Protein AF-0000000078282843 (afdb_homodimer)

Sequence (812 aa):
MNHRVKRMYQTYRELFILGLLGIPIGLVIGGIDAVFGRVLLAITDFRDGHPMQLIPFLSLAGVLIAFCYLKFGGKSSKGMNLIFEVGHGEEEVIPLKLIPFIISGTWITHLFGGSAGREGVAVQIGATFSHWVGRRIPLENSSHIFLVTGMAAGFAGLFQTPIAAVFFAMEVLVAGALEYQALFPAVTAAFTASAASSFLGLEKFSFVLTTQLNLDIPNMGKLVLLGILFGIVGGAFAWTLKYMKGKLAVLWREPVLRIFFMGLILSALLLILYKGRYAGLGTNLIHASLYGEKIYRYDWILKFLLTILTLAAGFQGGEVTPLFSIGASLGVAAGPLFGLPVEFAAALGYASVFGSATNTFLAPVLIGTEVFGFAYLPYFFVVCTFSYLFNLNKSIYSLQKLMDRHMNHRVKRMYQTYRELFILGLLGIPIGLVIGGIDAVFGRVLLAITDFRDGHPMQLIPFLSLAGVLIAFCYLKFGGKSSKGMNLIFEVGHGEEEVIPLKLIPFIISGTWITHLFGGSAGREGVAVQIGATFSHWVGRRIPLENSSHIFLVTGMAAGFAGLFQTPIAAVFFAMEVLVAGALEYQALFPAVTAAFTASAASSFLGLEKFSFVLTTQLNLDIPNMGKLVLLGILFGIVGGAFAWTLKYMKGKLAVLWREPVLRIFFMGLILSALLLILYKGRYAGLGTNLIHASLYGEKIYRYDWILKFLLTILTLAAGFQGGEVTPLFSIGASLGVAAGPLFGLPVEFAAALGYASVFGSATNTFLAPVLIGTEVFGFAYLPYFFVVCTFSYLFNLNKSIYSLQKLMDRH

Organism: NCBI:txid1796616

Radius of gyration: 27.62 Å; Cα contacts (8 Å, |Δi|>4): 1786; chains: 2; bounding box: 58×88×66 Å

Structure (mmCIF, N/CA/C/O backbone):
data_AF-0000000078282843-model_v1
#
loop_
_entity.id
_entity.type
_entity.pdbx_description
1 polymer 'Voltage-gated chloride channel protein'
#
loop_
_atom_site.group_PDB
_atom_site.id
_atom_site.type_symbol
_atom_site.label_atom_id
_atom_site.label_alt_id
_atom_site.label_comp_id
_atom_site.label_asym_id
_atom_site.label_entity_id
_atom_site.label_seq_id
_atom_site.pdbx_PDB_ins_code
_atom_site.Cartn_x
_atom_site.Cartn_y
_atom_site.Cartn_z
_atom_site.occupancy
_atom_site.B_iso_or_equiv
_atom_site.auth_seq_id
_atom_site.auth_comp_id
_atom_site.auth_asym_id
_atom_site.auth_atom_id
_atom_site.pdbx_PDB_model_num
ATOM 1 N N . MET A 1 1 ? 6.75 6.957 35.531 1 47.88 1 MET A N 1
ATOM 2 C CA . MET A 1 1 ? 7.656 7.371 34.469 1 47.88 1 MET A CA 1
ATOM 3 C C . MET A 1 1 ? 8.562 6.219 34.062 1 47.88 1 MET A C 1
ATOM 5 O O . MET A 1 1 ? 8.75 5.969 32.875 1 47.88 1 MET A O 1
ATOM 9 N N . ASN A 1 2 ? 8.891 5.254 35.125 1 66.31 2 ASN A N 1
ATOM 10 C CA . ASN A 1 2 ? 9.844 4.152 35 1 66.31 2 ASN A CA 1
ATOM 11 C C . ASN A 1 2 ? 9.211 2.957 34.281 1 66.31 2 ASN A C 1
ATOM 13 O O . ASN A 1 2 ? 9.859 2.314 33.438 1 66.31 2 ASN A O 1
ATOM 17 N N . HIS A 1 3 ? 7.828 2.988 34.531 1 75.88 3 HIS A N 1
ATOM 18 C CA . HIS A 1 3 ? 7.168 1.82 33.969 1 75.88 3 HIS A CA 1
ATOM 19 C C . HIS A 1 3 ? 6.871 2.021 32.5 1 75.88 3 HIS A C 1
ATOM 21 O O . HIS A 1 3 ? 6.984 1.082 31.688 1 75.88 3 HIS A O 1
ATOM 27 N N . ARG A 1 4 ? 6.633 3.232 32.062 1 72.81 4 ARG A N 1
ATOM 28 C CA . ARG A 1 4 ? 6.375 3.543 30.672 1 72.81 4 ARG A CA 1
ATOM 29 C C . ARG A 1 4 ? 7.648 3.418 29.844 1 72.81 4 ARG A C 1
ATOM 31 O O . ARG A 1 4 ? 7.621 2.879 28.734 1 72.81 4 ARG A O 1
ATOM 38 N N . VAL A 1 5 ? 8.68 3.945 30.438 1 76 5 VAL A N 1
ATOM 39 C CA . VAL A 1 5 ? 9.969 3.865 29.766 1 76 5 VAL A CA 1
ATOM 40 C C . VAL A 1 5 ? 10.391 2.404 29.625 1 76 5 VAL A C 1
ATOM 42 O O . VAL A 1 5 ? 10.922 1.997 28.594 1 76 5 VAL A O 1
ATOM 45 N N . LYS A 1 6 ? 10.156 1.639 30.734 1 77.31 6 LYS A N 1
ATOM 46 C CA . LYS A 1 6 ? 10.492 0.217 30.719 1 77.31 6 LYS A CA 1
ATOM 47 C C . LYS A 1 6 ? 9.656 -0.533 29.688 1 77.31 6 LYS A C 1
ATOM 49 O O . LYS A 1 6 ? 10.172 -1.391 28.953 1 77.31 6 LYS A O 1
ATOM 54 N N . ARG A 1 7 ? 8.398 -0.169 29.516 1 79.5 7 ARG A N 1
ATOM 55 C CA . ARG A 1 7 ? 7.508 -0.794 28.531 1 79.5 7 ARG A CA 1
ATOM 56 C C . ARG A 1 7 ? 7.914 -0.436 27.109 1 79.5 7 ARG A C 1
ATOM 58 O O . ARG A 1 7 ? 7.852 -1.277 26.219 1 79.5 7 ARG A O 1
ATOM 65 N N . MET A 1 8 ? 8.312 0.792 26.953 1 81.31 8 MET A N 1
ATOM 66 C CA . MET A 1 8 ? 8.789 1.258 25.656 1 81.31 8 MET A CA 1
ATOM 67 C C . MET A 1 8 ? 10.062 0.533 25.25 1 81.31 8 MET A C 1
ATOM 69 O O . MET A 1 8 ? 10.211 0.125 24.094 1 81.31 8 MET A O 1
ATOM 73 N N . TYR A 1 9 ? 10.938 0.35 26.172 1 82 9 TYR A N 1
ATOM 74 C CA . TYR A 1 9 ? 12.188 -0.352 25.922 1 82 9 TYR A CA 1
ATOM 75 C C . TYR A 1 9 ? 11.938 -1.806 25.531 1 82 9 TYR A C 1
ATOM 77 O O . TYR A 1 9 ? 12.555 -2.334 24.609 1 82 9 TYR A O 1
ATOM 85 N N . GLN A 1 10 ? 11.047 -2.406 26.234 1 81.56 10 GLN A N 1
ATOM 86 C CA . GLN A 1 10 ? 10.719 -3.801 25.953 1 81.56 10 GLN A CA 1
ATOM 87 C C . GLN A 1 10 ? 10.078 -3.947 24.578 1 81.56 10 GLN A C 1
ATOM 89 O O . GLN A 1 10 ? 10.383 -4.887 23.828 1 81.56 10 GLN A O 1
ATOM 94 N N . THR A 1 11 ? 9.219 -3.035 24.25 1 80.25 11 THR A N 1
ATOM 95 C CA . THR A 1 11 ? 8.539 -3.068 22.969 1 80.25 11 THR A CA 1
ATOM 96 C C . THR A 1 11 ? 9.531 -2.914 21.828 1 80.25 11 THR A C 1
ATOM 98 O O . THR A 1 11 ? 9.484 -3.66 20.844 1 80.25 11 THR A O 1
ATOM 101 N N . TYR A 1 12 ? 10.453 -2.031 21.953 1 85.38 12 TYR A N 1
ATOM 102 C CA . TYR A 1 12 ? 11.414 -1.773 20.891 1 85.38 12 TYR A CA 1
ATOM 103 C C . TYR A 1 12 ? 12.484 -2.854 20.844 1 85.38 12 TYR A C 1
ATOM 105 O O . TYR A 1 12 ? 12.992 -3.186 19.766 1 85.38 12 TYR A O 1
ATOM 113 N N . ARG A 1 13 ? 12.797 -3.428 21.953 1 85.81 13 ARG A N 1
ATOM 114 C CA . ARG A 1 13 ? 13.695 -4.574 21.969 1 85.81 13 ARG A CA 1
ATOM 115 C C . ARG A 1 13 ? 13.102 -5.75 21.203 1 85.81 13 ARG A C 1
ATOM 117 O O . ARG A 1 13 ? 13.773 -6.375 20.391 1 85.81 13 ARG A O 1
ATOM 124 N N . GLU A 1 14 ? 11.875 -6.008 21.484 1 86.19 14 GLU A N 1
ATOM 125 C CA . GLU A 1 14 ? 11.18 -7.082 20.781 1 86.19 14 GLU A CA 1
ATOM 126 C C . GLU A 1 14 ? 11.094 -6.797 19.281 1 86.19 14 GLU A C 1
ATOM 128 O O . GLU A 1 14 ? 11.266 -7.703 18.469 1 86.19 14 GLU A O 1
ATOM 133 N N . LEU A 1 15 ? 10.844 -5.574 18.984 1 84.12 15 LEU A N 1
ATOM 134 C CA . LEU A 1 15 ? 10.766 -5.168 17.594 1 84.12 15 LEU A CA 1
ATOM 135 C C . LEU A 1 15 ? 12.102 -5.375 16.891 1 84.12 15 LEU A C 1
ATOM 137 O O . LEU A 1 15 ? 12.148 -5.891 15.773 1 84.12 15 LEU A O 1
ATOM 141 N N . PHE A 1 16 ? 13.156 -5.055 17.578 1 88.31 16 PHE A N 1
ATOM 142 C CA . PHE A 1 16 ? 14.492 -5.176 17.016 1 88.31 16 PHE A CA 1
ATOM 143 C C . PHE A 1 16 ? 14.867 -6.641 16.812 1 88.31 16 PHE A C 1
ATOM 145 O O . PHE A 1 16 ? 15.445 -7.008 15.789 1 88.31 16 PHE A O 1
ATOM 152 N N . ILE A 1 17 ? 14.492 -7.43 17.703 1 89.69 17 ILE A N 1
ATOM 153 C CA . ILE A 1 17 ? 14.789 -8.852 17.609 1 89.69 17 ILE A CA 1
ATOM 154 C C . ILE A 1 17 ? 14.023 -9.469 16.438 1 89.69 17 ILE A C 1
ATOM 156 O O . ILE A 1 17 ? 14.594 -10.227 15.648 1 89.69 17 ILE A O 1
ATOM 160 N N . LEU A 1 18 ? 12.805 -9.07 16.328 1 89.5 18 LEU A N 1
ATOM 161 C CA . LEU A 1 18 ? 11.977 -9.586 15.242 1 89.5 18 LEU A CA 1
ATOM 162 C C . LEU A 1 18 ? 12.547 -9.188 13.883 1 89.5 18 LEU A C 1
ATOM 164 O O . LEU A 1 18 ? 12.664 -10.023 12.984 1 89.5 18 LEU A O 1
ATOM 168 N N . GLY A 1 19 ? 12.906 -7.965 13.797 1 92.44 19 GLY A N 1
ATOM 169 C CA . GLY A 1 19 ? 13.469 -7.477 12.547 1 92.44 19 GLY A CA 1
ATOM 170 C C . GLY A 1 19 ? 14.789 -8.125 12.188 1 92.44 19 GLY A C 1
ATOM 171 O O . GLY A 1 19 ? 15.016 -8.484 11.031 1 92.44 19 GLY A O 1
ATOM 172 N N . LEU A 1 20 ? 15.641 -8.344 13.102 1 94.56 20 LEU A N 1
ATOM 173 C CA . LEU A 1 20 ? 16.953 -8.914 12.875 1 94.56 20 LEU A CA 1
ATOM 174 C C . LEU A 1 20 ? 16.859 -10.391 12.523 1 94.56 20 LEU A C 1
ATOM 176 O O . LEU A 1 20 ? 17.641 -10.898 11.719 1 94.56 20 LEU A O 1
ATOM 180 N N . LEU A 1 21 ? 15.914 -11.023 13.094 1 96.12 21 LEU A N 1
ATOM 181 C CA . LEU A 1 21 ? 15.734 -12.453 12.828 1 96.12 21 LEU A CA 1
ATOM 182 C C . LEU A 1 21 ? 15.242 -12.68 11.406 1 96.12 21 LEU A C 1
ATOM 184 O O . LEU A 1 21 ? 15.422 -13.766 10.852 1 96.12 21 LEU A O 1
ATOM 188 N N . GLY A 1 22 ? 14.602 -11.633 10.844 1 97.69 22 GLY A N 1
ATOM 189 C CA . GLY A 1 22 ? 14.164 -11.734 9.461 1 97.69 22 GLY A CA 1
ATOM 190 C C . GLY A 1 22 ? 15.312 -11.945 8.492 1 97.69 22 GLY A C 1
ATOM 191 O O . GLY A 1 22 ? 15.133 -12.578 7.445 1 97.69 22 GLY A O 1
ATOM 192 N N . ILE A 1 23 ? 16.453 -11.523 8.859 1 97.69 23 ILE A N 1
ATOM 193 C CA . ILE A 1 23 ? 17.609 -11.531 7.957 1 97.69 23 ILE A CA 1
ATOM 194 C C . ILE A 1 23 ? 18.094 -12.969 7.758 1 97.69 23 ILE A C 1
ATOM 196 O O . ILE A 1 23 ? 18.141 -13.461 6.629 1 97.69 23 ILE A O 1
ATOM 200 N N . PRO A 1 24 ? 18.422 -13.734 8.781 1 98.25 24 PRO A N 1
ATOM 201 C CA . PRO A 1 24 ? 18.844 -15.125 8.562 1 98.25 24 PRO A CA 1
ATOM 202 C C . PRO A 1 24 ? 17.734 -15.984 7.961 1 98.25 24 PRO A C 1
ATOM 204 O O . PRO A 1 24 ? 18.016 -16.891 7.168 1 98.25 24 PRO A O 1
ATOM 207 N N . ILE A 1 25 ? 16.531 -15.727 8.359 1 98.31 25 ILE A N 1
ATOM 208 C CA . ILE A 1 25 ? 15.398 -16.453 7.797 1 98.31 25 ILE A CA 1
ATOM 209 C C . ILE A 1 25 ? 15.32 -16.203 6.289 1 98.31 25 ILE A C 1
ATOM 211 O O . ILE A 1 25 ? 15.156 -17.141 5.508 1 98.31 25 ILE A O 1
ATOM 215 N N . GLY A 1 26 ? 15.461 -14.914 5.914 1 98.75 26 GLY A N 1
ATOM 216 C CA . GLY A 1 26 ? 15.477 -14.57 4.5 1 98.75 26 GLY A CA 1
ATOM 217 C C . GLY A 1 26 ? 16.609 -15.219 3.74 1 98.75 26 GLY A C 1
ATOM 218 O O . GLY A 1 26 ? 16.438 -15.641 2.594 1 98.75 26 GLY A O 1
ATOM 219 N N . LEU A 1 27 ? 17.75 -15.328 4.359 1 98.69 27 LEU A N 1
ATOM 220 C CA . LEU A 1 27 ? 18.906 -15.945 3.732 1 98.69 27 LEU A CA 1
ATOM 221 C C . LEU A 1 27 ? 18.641 -17.406 3.424 1 98.69 27 LEU A C 1
ATOM 223 O O . LEU A 1 27 ? 18.938 -17.891 2.322 1 98.69 27 LEU A O 1
ATOM 227 N N . VAL A 1 28 ? 18.094 -18.125 4.34 1 98.81 28 VAL A N 1
ATOM 228 C CA . VAL A 1 28 ? 17.859 -19.562 4.184 1 98.81 28 VAL A CA 1
ATOM 229 C C . VAL A 1 28 ? 16.766 -19.781 3.139 1 98.81 28 VAL A C 1
ATOM 231 O O . VAL A 1 28 ? 16.938 -20.578 2.213 1 98.81 28 VAL A O 1
ATOM 234 N N . ILE A 1 29 ? 15.703 -19.047 3.289 1 98.88 29 ILE A N 1
ATOM 235 C CA . ILE A 1 29 ? 14.57 -19.219 2.383 1 98.88 29 ILE A CA 1
ATOM 236 C C . ILE A 1 29 ? 14.969 -18.797 0.97 1 98.88 29 ILE A C 1
ATOM 238 O O . ILE A 1 29 ? 14.617 -19.469 -0.004 1 98.88 29 ILE A O 1
ATOM 242 N N . GLY A 1 30 ? 15.711 -17.688 0.883 1 98.81 30 GLY A N 1
ATOM 243 C CA . GLY A 1 30 ? 16.219 -17.281 -0.414 1 98.81 30 GLY A CA 1
ATOM 244 C C . GLY A 1 30 ? 17.109 -18.328 -1.06 1 98.81 30 GLY A C 1
ATOM 245 O O . GLY A 1 30 ? 17.062 -18.531 -2.275 1 98.81 30 GLY A O 1
ATOM 246 N N . GLY A 1 31 ? 17.891 -18.969 -0.278 1 98.81 31 GLY A N 1
ATOM 247 C CA . GLY A 1 31 ? 18.719 -20.047 -0.779 1 98.81 31 GLY A CA 1
ATOM 248 C C . GLY A 1 31 ? 17.922 -21.219 -1.292 1 98.81 31 GLY A C 1
ATOM 249 O O . GLY A 1 31 ? 18.188 -21.734 -2.379 1 98.81 31 GLY A O 1
ATOM 250 N N . ILE A 1 32 ? 16.938 -21.672 -0.55 1 98.81 32 ILE A N 1
ATOM 251 C CA . ILE A 1 32 ? 16.094 -22.781 -0.957 1 98.81 32 ILE A CA 1
ATOM 252 C C . ILE A 1 32 ? 15.336 -22.422 -2.232 1 98.81 32 ILE A C 1
ATOM 254 O O . ILE A 1 32 ? 15.227 -23.234 -3.152 1 98.81 32 ILE A O 1
ATOM 258 N N . ASP A 1 33 ? 14.883 -21.203 -2.244 1 98.69 33 ASP A N 1
ATOM 259 C CA . ASP A 1 33 ? 14.148 -20.734 -3.412 1 98.69 33 ASP A CA 1
ATOM 260 C C . ASP A 1 33 ? 15.039 -20.719 -4.652 1 98.69 33 ASP A C 1
ATOM 262 O O . ASP A 1 33 ? 14.57 -21 -5.762 1 98.69 33 ASP A O 1
ATOM 266 N N . ALA A 1 34 ? 16.25 -20.312 -4.469 1 98.62 34 ALA A N 1
ATOM 267 C CA . ALA A 1 34 ? 17.188 -20.297 -5.594 1 98.62 34 ALA A CA 1
ATOM 268 C C . ALA A 1 34 ? 17.344 -21.688 -6.188 1 98.62 34 ALA A C 1
ATOM 270 O O . ALA A 1 34 ? 17.312 -21.859 -7.406 1 98.62 34 ALA A O 1
ATOM 271 N N . VAL A 1 35 ? 17.531 -22.672 -5.375 1 98.62 35 VAL A N 1
ATOM 272 C CA . VAL A 1 35 ? 17.688 -24.062 -5.832 1 98.62 35 VAL A CA 1
ATOM 273 C C . VAL A 1 35 ? 16.391 -24.531 -6.488 1 98.62 35 VAL A C 1
ATOM 275 O O . VAL A 1 35 ? 16.406 -25.078 -7.59 1 98.62 35 VAL A O 1
ATOM 278 N N . PHE A 1 36 ? 15.32 -24.297 -5.848 1 98.62 36 PHE A N 1
ATOM 279 C CA . PHE A 1 36 ? 14.016 -24.703 -6.355 1 98.62 36 PHE A CA 1
ATOM 280 C C . PHE A 1 36 ? 13.758 -24.094 -7.73 1 98.62 36 PHE A C 1
ATOM 282 O O . PHE A 1 36 ? 13.391 -24.797 -8.672 1 98.62 36 PHE A O 1
ATOM 289 N N . GLY A 1 37 ? 13.961 -22.828 -7.766 1 98.12 37 GLY A N 1
ATOM 290 C CA . GLY A 1 37 ? 13.664 -22.094 -8.992 1 98.12 37 GLY A CA 1
ATOM 291 C C . GLY A 1 37 ? 14.578 -22.469 -10.141 1 98.12 37 GLY A C 1
ATOM 292 O O . GLY A 1 37 ? 14.117 -22.672 -11.266 1 98.12 37 GLY A O 1
ATOM 293 N N . ARG A 1 38 ? 15.82 -22.578 -9.906 1 98 38 ARG A N 1
ATOM 294 C CA . ARG A 1 38 ? 16.781 -22.891 -10.961 1 98 38 ARG A CA 1
ATOM 295 C C . ARG A 1 38 ? 16.547 -24.312 -11.492 1 98 38 ARG A C 1
ATOM 297 O O . ARG A 1 38 ? 16.625 -24.531 -12.703 1 98 38 ARG A O 1
ATOM 304 N N . VAL A 1 39 ? 16.297 -25.219 -10.609 1 98.44 39 VAL A N 1
ATOM 305 C CA . VAL A 1 39 ? 16.031 -26.578 -11.039 1 98.44 39 VAL A CA 1
ATOM 306 C C . VAL A 1 39 ? 14.727 -26.625 -11.836 1 98.44 39 VAL A C 1
ATOM 308 O O . VAL A 1 39 ? 14.625 -27.328 -12.844 1 98.44 39 VAL A O 1
ATOM 311 N N . LEU A 1 40 ? 13.766 -25.891 -11.383 1 98 40 LEU A N 1
ATOM 312 C CA . LEU A 1 40 ? 12.484 -25.844 -12.086 1 98 40 LEU A CA 1
ATOM 313 C C . LEU A 1 40 ? 12.664 -25.312 -13.508 1 98 40 LEU A C 1
ATOM 315 O O . LEU A 1 40 ? 12.055 -25.828 -14.445 1 98 40 LEU A O 1
ATOM 319 N N . LEU A 1 41 ? 13.453 -24.297 -13.656 1 95.94 41 LEU A N 1
ATOM 320 C CA . LEU A 1 41 ? 13.719 -23.734 -14.977 1 95.94 41 LEU A CA 1
ATOM 321 C C . LEU A 1 41 ? 14.453 -24.75 -15.852 1 95.94 41 LEU A C 1
ATOM 323 O O . LEU A 1 41 ? 14.156 -24.875 -17.047 1 95.94 41 LEU A O 1
ATOM 327 N N . ALA A 1 42 ? 15.383 -25.469 -15.281 1 97.06 42 ALA A N 1
ATOM 328 C CA . ALA A 1 42 ? 16.125 -26.484 -16.016 1 97.06 42 ALA A CA 1
ATOM 329 C C . ALA A 1 42 ? 15.195 -27.609 -16.484 1 97.06 42 ALA A C 1
ATOM 331 O O . ALA A 1 42 ? 15.32 -28.094 -17.609 1 97.06 42 ALA A O 1
ATOM 332 N N . ILE A 1 43 ? 14.336 -27.984 -15.609 1 97.5 43 ILE A N 1
ATOM 333 C CA . ILE A 1 43 ? 13.359 -29.016 -15.906 1 97.5 43 ILE A CA 1
ATOM 334 C C . ILE A 1 43 ? 12.438 -28.562 -17.031 1 97.5 43 ILE A C 1
ATOM 336 O O . ILE A 1 43 ? 12.094 -29.344 -17.922 1 97.5 43 ILE A O 1
ATOM 340 N N . THR A 1 44 ? 12.008 -27.359 -16.922 1 95.94 44 THR A N 1
ATOM 341 C CA . THR A 1 44 ? 11.117 -26.781 -17.938 1 95.94 44 THR A CA 1
ATOM 342 C C . THR A 1 44 ? 11.797 -26.75 -19.297 1 95.94 44 THR A C 1
ATOM 344 O O . THR A 1 44 ? 11.195 -27.125 -20.312 1 95.94 44 THR A O 1
ATOM 347 N N . ASP A 1 45 ? 13.047 -26.359 -19.344 1 96.19 45 ASP A N 1
ATOM 348 C CA . ASP A 1 45 ? 13.812 -26.297 -20.578 1 96.19 45 ASP A CA 1
ATOM 349 C C . ASP A 1 45 ? 13.977 -27.703 -21.172 1 96.19 45 ASP A C 1
ATOM 351 O O . ASP A 1 45 ? 13.852 -27.891 -22.391 1 96.19 45 ASP A O 1
ATOM 355 N N . PHE A 1 46 ? 14.258 -28.609 -20.344 1 97.94 46 PHE A N 1
ATOM 356 C CA . PHE A 1 46 ? 14.445 -29.984 -20.781 1 97.94 46 PHE A CA 1
ATOM 357 C C . PHE A 1 46 ? 13.156 -30.547 -21.375 1 97.94 46 PHE A C 1
ATOM 359 O O . PHE A 1 46 ? 13.172 -31.156 -22.453 1 97.94 46 PHE A O 1
ATOM 366 N N . ARG A 1 47 ? 12.055 -30.375 -20.719 1 97.94 47 ARG A N 1
ATOM 367 C CA . ARG A 1 47 ? 10.766 -30.844 -21.188 1 97.94 47 ARG A CA 1
ATOM 368 C C . ARG A 1 47 ? 10.391 -30.172 -22.516 1 97.94 47 ARG A C 1
ATOM 370 O O . ARG A 1 47 ? 9.875 -30.828 -23.422 1 97.94 47 ARG A O 1
ATOM 377 N N . ASP A 1 48 ? 10.641 -28.875 -22.594 1 96.25 48 ASP A N 1
ATOM 378 C CA . ASP A 1 48 ? 10.312 -28.125 -23.812 1 96.25 48 ASP A CA 1
ATOM 379 C C . ASP A 1 48 ? 11.062 -28.688 -25.016 1 96.25 48 ASP A C 1
ATOM 381 O O . ASP A 1 48 ? 10.562 -28.641 -26.141 1 96.25 48 ASP A O 1
ATOM 385 N N . GLY A 1 49 ? 12.211 -29.234 -24.828 1 96.25 49 GLY A N 1
ATOM 386 C CA . GLY A 1 49 ? 12.992 -29.859 -25.891 1 96.25 49 GLY A CA 1
ATOM 387 C C . GLY A 1 49 ? 12.539 -31.266 -26.219 1 96.25 49 GLY A C 1
ATOM 388 O O . GLY A 1 49 ? 12.883 -31.797 -27.266 1 96.25 49 GLY A O 1
ATOM 389 N N . HIS A 1 50 ? 11.734 -31.859 -25.219 1 97.62 50 HIS A N 1
ATOM 390 C CA . HIS A 1 50 ? 11.32 -33.25 -25.391 1 97.62 50 HIS A CA 1
ATOM 391 C C . HIS A 1 50 ? 9.859 -33.438 -24.984 1 97.62 50 HIS A C 1
ATOM 393 O O . HIS A 1 50 ? 9.547 -34.344 -24.188 1 97.62 50 HIS A O 1
ATOM 399 N N . PRO A 1 51 ? 8.992 -32.688 -25.547 1 97.06 51 PRO A N 1
ATOM 400 C CA . PRO A 1 51 ? 7.598 -32.781 -25.109 1 97.06 51 PRO A CA 1
ATOM 401 C C . PRO A 1 51 ? 6.957 -34.125 -25.391 1 97.06 51 PRO A C 1
ATOM 403 O O . PRO A 1 51 ? 6.223 -34.656 -24.562 1 97.06 51 PRO A O 1
ATOM 406 N N . MET A 1 52 ? 7.27 -34.812 -26.547 1 97.12 52 MET A N 1
ATOM 407 C CA . MET A 1 52 ? 6.656 -36.062 -26.953 1 97.12 52 MET A CA 1
ATOM 408 C C . MET A 1 52 ? 7.176 -37.219 -26.094 1 97.12 52 MET A C 1
ATOM 410 O O . MET A 1 52 ? 6.512 -38.25 -25.969 1 97.12 52 MET A O 1
ATOM 414 N N . GLN A 1 53 ? 8.336 -37 -25.516 1 97.81 53 GLN A N 1
ATOM 415 C CA . GLN A 1 53 ? 8.969 -38.062 -24.734 1 97.81 53 GLN A CA 1
ATOM 416 C C . GLN A 1 53 ? 8.547 -38 -23.266 1 97.81 53 GLN A C 1
ATOM 418 O O . GLN A 1 53 ? 8.57 -39 -22.562 1 97.81 53 GLN A O 1
ATOM 423 N N . LEU A 1 54 ? 8.164 -36.844 -22.812 1 98.62 54 LEU A N 1
ATOM 424 C CA . LEU A 1 54 ? 7.961 -36.688 -21.391 1 98.62 54 LEU A CA 1
ATOM 425 C C . LEU A 1 54 ? 6.484 -36.5 -21.062 1 98.62 54 LEU A C 1
ATOM 427 O O . LEU A 1 54 ? 5.965 -37.156 -20.141 1 98.62 54 LEU A O 1
ATOM 431 N N . ILE A 1 55 ? 5.719 -35.75 -21.812 1 98.69 55 ILE A N 1
ATOM 432 C CA . ILE A 1 55 ? 4.355 -35.312 -21.5 1 98.69 55 ILE A CA 1
ATOM 433 C C . ILE A 1 55 ? 3.438 -36.531 -21.453 1 98.69 55 ILE A C 1
ATOM 435 O O . ILE A 1 55 ? 2.525 -36.594 -20.625 1 98.69 55 ILE A O 1
ATOM 439 N N . PRO A 1 56 ? 3.67 -37.594 -22.312 1 98.31 56 PRO A N 1
ATOM 440 C CA . PRO A 1 56 ? 2.793 -38.781 -22.266 1 98.31 56 PRO A CA 1
ATOM 441 C C . PRO A 1 56 ? 2.85 -39.5 -20.922 1 98.31 56 PRO A C 1
ATOM 443 O O . PRO A 1 56 ? 1.952 -40.281 -20.594 1 98.31 56 PRO A O 1
ATOM 446 N N . PHE A 1 57 ? 3.871 -39.188 -20.094 1 98.62 57 PHE A N 1
ATOM 447 C CA . PHE A 1 57 ? 4.062 -39.906 -18.844 1 98.62 57 PHE A CA 1
ATOM 448 C C . PHE A 1 57 ? 3.531 -39.125 -17.672 1 98.62 57 PHE A C 1
ATOM 450 O O . PHE A 1 57 ? 3.809 -39.438 -16.516 1 98.62 57 PHE A O 1
ATOM 457 N N . LEU A 1 58 ? 2.76 -38.094 -17.969 1 98.75 58 LEU A N 1
ATOM 458 C CA . LEU A 1 58 ? 2.193 -37.25 -16.906 1 98.75 58 LEU A CA 1
ATOM 459 C C . LEU A 1 58 ? 1.302 -38.062 -15.984 1 98.75 58 LEU A C 1
ATOM 461 O O . LEU A 1 58 ? 1.291 -37.844 -14.773 1 98.75 58 LEU A O 1
ATOM 465 N N . SER A 1 59 ? 0.566 -39 -16.547 1 98.5 59 SER A N 1
ATOM 466 C CA . SER A 1 59 ? -0.323 -39.844 -15.766 1 98.5 59 SER A CA 1
ATOM 467 C C . SER A 1 59 ? 0.456 -40.656 -14.742 1 98.5 59 SER A C 1
ATOM 469 O O . SER A 1 59 ? 0.08 -40.719 -13.562 1 98.5 59 SER A O 1
ATOM 471 N N . LEU A 1 60 ? 1.537 -41.219 -15.141 1 98.5 60 LEU A N 1
ATOM 472 C CA . LEU A 1 60 ? 2.355 -42.031 -14.25 1 98.5 60 LEU A CA 1
ATOM 473 C C . LEU A 1 60 ? 3.029 -41.188 -13.195 1 98.5 60 LEU A C 1
ATOM 475 O O . LEU A 1 60 ? 3.152 -41.594 -12.031 1 98.5 60 LEU A O 1
ATOM 479 N N . ALA A 1 61 ? 3.51 -40.062 -13.609 1 98.5 61 ALA A N 1
ATOM 480 C CA . ALA A 1 61 ? 4.082 -39.094 -12.672 1 98.5 61 ALA A CA 1
ATOM 481 C C . ALA A 1 61 ? 3.066 -38.719 -11.594 1 98.5 61 ALA A C 1
ATOM 483 O O . ALA A 1 61 ? 3.416 -38.594 -10.422 1 98.5 61 ALA A O 1
ATOM 484 N N . GLY A 1 62 ? 1.835 -38.469 -12.023 1 98.5 62 GLY A N 1
ATOM 485 C CA . GLY A 1 62 ? 0.772 -38.156 -11.086 1 98.5 62 GLY A CA 1
ATOM 486 C C . GLY A 1 62 ? 0.527 -39.25 -10.062 1 98.5 62 GLY A C 1
ATOM 487 O O . GLY A 1 62 ? 0.347 -38.938 -8.875 1 98.5 62 GLY A O 1
ATOM 488 N N . VAL A 1 63 ? 0.543 -40.406 -10.539 1 98.31 63 VAL A N 1
ATOM 489 C CA . VAL A 1 63 ? 0.331 -41.531 -9.648 1 98.31 63 VAL A CA 1
ATOM 490 C C . VAL A 1 63 ? 1.446 -41.594 -8.602 1 98.31 63 VAL A C 1
ATOM 492 O O . VAL A 1 63 ? 1.19 -41.844 -7.422 1 98.31 63 VAL A O 1
ATOM 495 N N . LEU A 1 64 ? 2.621 -41.375 -9.031 1 98.31 64 LEU A N 1
ATOM 496 C CA . LEU A 1 64 ? 3.758 -41.375 -8.117 1 98.31 64 LEU A CA 1
ATOM 497 C C . LEU A 1 64 ? 3.582 -40.281 -7.055 1 98.31 64 LEU A C 1
ATOM 499 O O . LEU A 1 64 ? 3.799 -40.531 -5.867 1 98.31 64 LEU A O 1
ATOM 503 N N . ILE A 1 65 ? 3.223 -39.094 -7.473 1 98.12 65 ILE A N 1
ATOM 504 C CA . ILE A 1 65 ? 3.012 -37.969 -6.562 1 98.12 65 ILE A CA 1
ATOM 505 C C . ILE A 1 65 ? 1.92 -38.312 -5.555 1 98.12 65 ILE A C 1
ATOM 507 O O . ILE A 1 65 ? 2.117 -38.188 -4.344 1 98.12 65 ILE A O 1
ATOM 511 N N . ALA A 1 66 ? 0.79 -38.781 -6.078 1 97.31 66 ALA A N 1
ATOM 512 C CA . ALA A 1 66 ? -0.354 -39.094 -5.23 1 97.31 66 ALA A CA 1
ATOM 513 C C . ALA A 1 66 ? -0.006 -40.188 -4.23 1 97.31 66 ALA A C 1
ATOM 515 O O . ALA A 1 66 ? -0.395 -40.125 -3.061 1 97.31 66 ALA A O 1
ATOM 516 N N . PHE A 1 67 ? 0.687 -41.156 -4.684 1 96.12 67 PHE A N 1
ATOM 517 C CA . PHE A 1 67 ? 1.068 -42.25 -3.826 1 96.12 67 PHE A CA 1
ATOM 518 C C . PHE A 1 67 ? 1.983 -41.781 -2.701 1 96.12 67 PHE A C 1
ATOM 520 O O . PHE A 1 67 ? 1.794 -42.156 -1.543 1 96.12 67 PHE A O 1
ATOM 527 N N . CYS A 1 68 ? 2.967 -41.031 -3 1 97.12 68 CYS A N 1
ATOM 528 C CA . CYS A 1 68 ? 3.914 -40.531 -2.008 1 97.12 68 CYS A CA 1
ATOM 529 C C . CYS A 1 68 ? 3.207 -39.688 -0.95 1 97.12 68 CYS A C 1
ATOM 531 O O . CYS A 1 68 ? 3.49 -39.812 0.242 1 97.12 68 CYS A O 1
ATOM 533 N N . TYR A 1 69 ? 2.314 -38.812 -1.37 1 96.25 69 TYR A N 1
ATOM 534 C CA . TYR A 1 69 ? 1.588 -37.969 -0.421 1 96.25 69 TYR A CA 1
ATOM 535 C C . TYR A 1 69 ? 0.669 -38.812 0.455 1 96.25 69 TYR A C 1
ATOM 537 O O . TYR A 1 69 ? 0.527 -38.562 1.651 1 96.25 69 TYR A O 1
ATOM 545 N N . LEU A 1 70 ? 0.049 -39.844 -0.129 1 95.12 70 LEU A N 1
ATOM 546 C CA . LEU A 1 70 ? -0.86 -40.688 0.619 1 95.12 70 LEU A CA 1
ATOM 547 C C . LEU A 1 70 ? -0.101 -41.5 1.661 1 95.12 70 LEU A C 1
ATOM 549 O O . LEU A 1 70 ? -0.573 -41.688 2.787 1 95.12 70 LEU A O 1
ATOM 553 N N . LYS A 1 71 ? 1.014 -41.938 1.287 1 96.12 71 LYS A N 1
ATOM 554 C CA . LYS A 1 71 ? 1.75 -42.844 2.148 1 96.12 71 LYS A CA 1
ATOM 555 C C . LYS A 1 71 ? 2.592 -42.094 3.17 1 96.12 71 LYS A C 1
ATOM 557 O O . LYS A 1 71 ? 2.699 -42.5 4.324 1 96.12 71 LYS A O 1
ATOM 562 N N . PHE A 1 72 ? 3.158 -40.938 2.768 1 96.94 72 PHE A N 1
ATOM 563 C CA . PHE A 1 72 ? 4.188 -40.344 3.613 1 96.94 72 PHE A CA 1
ATOM 564 C C . PHE A 1 72 ? 3.848 -38.875 3.934 1 96.94 72 PHE A C 1
ATOM 566 O O . PHE A 1 72 ? 4.492 -38.281 4.785 1 96.94 72 PHE A O 1
ATOM 573 N N . GLY A 1 73 ? 2.891 -38.312 3.338 1 95.12 73 GLY A N 1
ATOM 574 C CA . GLY A 1 73 ? 2.674 -36.875 3.381 1 95.12 73 GLY A CA 1
ATOM 575 C C . GLY A 1 73 ? 2.082 -36.406 4.695 1 95.12 73 GLY A C 1
ATOM 576 O O . GLY A 1 73 ? 2.457 -35.344 5.207 1 95.12 73 GLY A O 1
ATOM 577 N N . GLY A 1 74 ? 1.085 -37.125 5.277 1 95.12 74 GLY A N 1
ATOM 578 C CA . GLY A 1 74 ? 0.38 -36.688 6.473 1 95.12 74 GLY A CA 1
ATOM 579 C C . GLY A 1 74 ? -0.279 -35.344 6.316 1 95.12 74 GLY A C 1
ATOM 580 O O . GLY A 1 74 ? -0.984 -35.094 5.336 1 95.12 74 GLY A O 1
ATOM 581 N N . LYS A 1 75 ? -0.012 -34.438 7.223 1 94.62 75 LYS A N 1
ATOM 582 C CA . LYS A 1 75 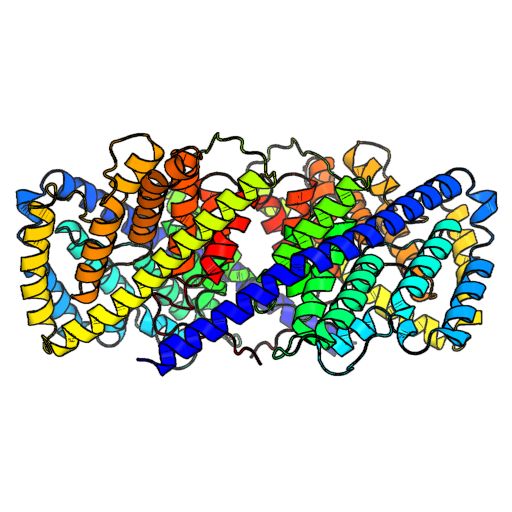? -0.62 -33.094 7.215 1 94.62 75 LYS A CA 1
ATOM 58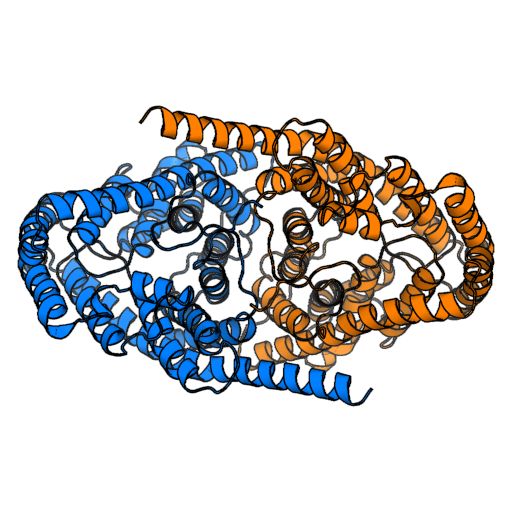3 C C . LYS A 1 75 ? -0.072 -32.25 6.07 1 94.62 75 LYS A C 1
ATOM 585 O O . LYS A 1 75 ? -0.699 -31.281 5.656 1 94.62 75 LYS A O 1
ATOM 590 N N . SER A 1 76 ? 1.046 -32.625 5.594 1 95.19 76 SER A N 1
ATOM 591 C CA . SER A 1 76 ? 1.679 -31.891 4.516 1 95.19 76 SER A CA 1
ATOM 592 C C . SER A 1 76 ? 0.833 -31.922 3.246 1 95.19 76 SER A C 1
ATOM 594 O O . SER A 1 76 ? 0.994 -31.078 2.361 1 95.19 76 SER A O 1
ATOM 596 N N . SER A 1 77 ? -0.053 -32.906 3.178 1 94.12 77 SER A N 1
ATOM 597 C CA . SER A 1 77 ? -0.905 -33.062 2.002 1 94.12 77 SER A CA 1
ATOM 598 C C . SER A 1 77 ? -1.883 -31.891 1.877 1 94.12 77 SER A C 1
ATOM 600 O O . SER A 1 77 ? -2.422 -31.641 0.797 1 94.12 77 SER A O 1
ATOM 602 N N . LYS A 1 78 ? -2.043 -31.109 2.967 1 94.25 78 LYS A N 1
ATOM 603 C CA . LYS A 1 78 ? -2.955 -29.969 2.955 1 94.25 78 LYS A CA 1
ATOM 604 C C . LYS A 1 78 ? -2.328 -28.766 2.246 1 94.25 78 LYS A C 1
ATOM 606 O O . LYS A 1 78 ? -3.037 -27.859 1.812 1 94.25 78 LYS A O 1
ATOM 611 N N . GLY A 1 79 ? -1.042 -28.75 2.211 1 95 79 GLY A N 1
ATOM 612 C CA . GLY A 1 79 ? -0.331 -27.703 1.49 1 95 79 GLY A CA 1
ATOM 613 C C . GLY A 1 79 ? -0.679 -26.312 1.969 1 95 79 GLY A C 1
ATOM 614 O O . GLY A 1 79 ? -0.622 -26.031 3.168 1 95 79 GLY A O 1
ATOM 615 N N . MET A 1 80 ? -1.149 -25.469 1.063 1 95.31 80 MET A N 1
ATOM 616 C CA . MET A 1 80 ? -1.457 -24.078 1.342 1 95.31 80 MET A CA 1
ATOM 617 C C . MET A 1 80 ? -2.58 -23.953 2.367 1 95.31 80 MET A C 1
ATOM 619 O O . MET A 1 80 ? -2.598 -23.016 3.17 1 95.31 80 MET A O 1
ATOM 623 N N . ASN A 1 81 ? -3.467 -24.875 2.361 1 96.25 81 ASN A N 1
ATOM 624 C CA . ASN A 1 81 ? -4.543 -24.859 3.346 1 96.25 81 ASN A CA 1
ATOM 625 C C . ASN A 1 81 ? -4.004 -24.984 4.77 1 96.25 81 ASN A C 1
ATOM 627 O O . ASN A 1 81 ? -4.52 -24.344 5.691 1 96.25 81 ASN A O 1
ATOM 631 N N . LEU A 1 82 ? -2.994 -25.797 4.926 1 97.25 82 LEU A N 1
ATOM 632 C CA . LEU A 1 82 ? -2.379 -25.922 6.242 1 97.25 82 LEU A CA 1
ATOM 633 C C . LEU A 1 82 ? -1.77 -24.609 6.699 1 97.25 82 LEU A C 1
ATOM 635 O O . LEU A 1 82 ? -1.862 -24.25 7.875 1 97.25 82 LEU A O 1
ATOM 639 N N . ILE A 1 83 ? -1.168 -23.906 5.789 1 97.38 83 ILE A N 1
ATOM 640 C CA . ILE A 1 83 ? -0.577 -22.609 6.082 1 97.38 83 ILE A CA 1
ATOM 641 C C . ILE A 1 83 ? -1.661 -21.641 6.555 1 97.38 83 ILE A C 1
ATOM 643 O O . ILE A 1 83 ? -1.473 -20.922 7.539 1 97.38 83 ILE A O 1
ATOM 647 N N . PHE A 1 84 ? -2.787 -21.656 5.867 1 97.25 84 PHE A N 1
ATOM 648 C CA . PHE A 1 84 ? -3.891 -20.781 6.25 1 97.25 84 PHE A CA 1
ATOM 649 C C . PHE A 1 84 ? -4.469 -21.188 7.598 1 97.25 84 PHE A C 1
ATOM 651 O O . PHE A 1 84 ? -4.809 -20.344 8.422 1 97.25 84 PHE A O 1
ATOM 658 N N . GLU A 1 85 ? -4.574 -22.516 7.848 1 97.5 85 GLU A N 1
ATOM 659 C CA . GLU A 1 85 ? -5.078 -23 9.125 1 97.5 85 GLU A CA 1
ATOM 660 C C . GLU A 1 85 ? -4.18 -22.547 10.281 1 97.5 85 GLU A C 1
ATOM 662 O O . GLU A 1 85 ? -4.668 -22.156 11.336 1 97.5 85 GLU A O 1
ATOM 667 N N . VAL A 1 86 ? -2.922 -22.656 10.047 1 96.75 86 VAL A N 1
ATOM 668 C CA . VAL A 1 86 ? -1.974 -22.219 11.062 1 96.75 86 VAL A CA 1
ATOM 669 C C . VAL A 1 86 ? -2.037 -20.688 11.211 1 96.75 86 VAL A C 1
ATOM 671 O O . VAL A 1 86 ? -1.997 -20.172 12.328 1 96.75 86 VAL A O 1
ATOM 674 N N . GLY A 1 87 ? -2.182 -20 10.156 1 94.62 87 GLY A N 1
ATOM 675 C CA . GLY A 1 87 ? -2.307 -18.562 10.188 1 94.62 87 GLY A CA 1
ATOM 676 C C . GLY A 1 87 ? -3.529 -18.078 10.945 1 94.62 87 GLY A C 1
ATOM 677 O O . GLY A 1 87 ? -3.504 -17.016 11.562 1 94.62 87 GLY A O 1
ATOM 678 N N . HIS A 1 88 ? -4.523 -18.875 10.922 1 94.62 88 HIS A N 1
ATOM 679 C CA . HIS A 1 88 ? -5.77 -18.5 11.594 1 94.62 88 HIS A CA 1
ATOM 680 C C . HIS A 1 88 ? -5.824 -19.078 13 1 94.62 88 HIS A C 1
ATOM 682 O O . HIS A 1 88 ? -6.824 -18.922 13.703 1 94.62 88 HIS A O 1
ATOM 688 N N . GLY A 1 89 ? -4.836 -19.844 13.367 1 93.69 89 GLY A N 1
ATOM 689 C CA . GLY A 1 89 ? -4.766 -20.406 14.711 1 93.69 89 GLY A CA 1
ATOM 690 C C . GLY A 1 89 ? -5.566 -21.688 14.859 1 93.69 89 GLY A C 1
ATOM 691 O O . GLY A 1 89 ? -5.879 -22.109 15.977 1 93.69 89 GLY A O 1
ATOM 692 N N . GLU A 1 90 ? -5.883 -22.297 13.734 1 95.69 90 GLU A N 1
ATOM 693 C CA . GLU A 1 90 ? -6.668 -23.516 13.75 1 95.69 90 GLU A CA 1
ATOM 694 C C . GLU A 1 90 ? -5.766 -24.75 13.828 1 95.69 90 GLU A C 1
ATOM 696 O O . GLU A 1 90 ? -6.211 -25.828 14.219 1 95.69 90 GLU A O 1
ATOM 701 N N . GLU A 1 91 ? -4.559 -24.609 13.391 1 95.62 91 GLU A N 1
ATOM 702 C CA . GLU A 1 91 ? -3.498 -25.609 13.492 1 95.62 91 GLU A CA 1
ATOM 703 C C . GLU A 1 91 ? -2.246 -25.031 14.133 1 95.62 91 GLU A C 1
ATOM 705 O O . GLU A 1 91 ? -1.99 -23.828 14.031 1 95.62 91 GLU A O 1
ATOM 710 N N . GLU A 1 92 ? -1.462 -25.859 14.711 1 93.56 92 GLU A N 1
ATOM 711 C CA . GLU A 1 92 ? -0.358 -25.344 15.516 1 93.56 92 GLU A CA 1
ATOM 712 C C . GLU A 1 92 ? 0.975 -25.5 14.781 1 93.56 92 GLU A C 1
ATOM 714 O O . GLU A 1 92 ? 1.892 -24.703 14.977 1 93.56 92 GLU A O 1
ATOM 719 N N . VAL A 1 93 ? 0.973 -26.625 14.031 1 95.75 93 VAL A N 1
ATOM 720 C CA . VAL A 1 93 ? 2.303 -26.938 13.523 1 95.75 93 VAL A CA 1
ATOM 721 C C . VAL A 1 93 ? 2.229 -27.25 12.023 1 95.75 93 VAL A C 1
ATOM 723 O O . VAL A 1 93 ? 1.238 -27.797 11.547 1 95.75 93 VAL A O 1
ATOM 726 N N . ILE A 1 94 ? 3.244 -26.875 11.289 1 97.94 94 ILE A N 1
ATOM 727 C CA . ILE A 1 94 ? 3.496 -27.281 9.914 1 97.94 94 ILE A CA 1
ATOM 728 C C . ILE A 1 94 ? 4.707 -28.203 9.867 1 97.94 94 ILE A C 1
ATOM 730 O O . ILE A 1 94 ? 5.816 -27.812 10.234 1 97.94 94 ILE A O 1
ATOM 734 N N . PRO A 1 95 ? 4.512 -29.406 9.461 1 97.75 95 PRO A N 1
ATOM 735 C CA . PRO A 1 95 ? 5.656 -30.312 9.398 1 97.75 95 PRO A CA 1
ATOM 736 C C . PRO A 1 95 ? 6.719 -29.859 8.398 1 97.75 95 PRO A C 1
ATOM 738 O O . PRO A 1 95 ? 6.391 -29.438 7.285 1 97.75 95 PRO A O 1
ATOM 741 N N . LEU A 1 96 ? 7.996 -29.984 8.719 1 97.88 96 LEU A N 1
ATOM 742 C CA . LEU A 1 96 ? 9.102 -29.562 7.867 1 97.88 96 LEU A CA 1
ATOM 743 C C . LEU A 1 96 ? 9.148 -30.391 6.586 1 97.88 96 LEU A C 1
ATOM 745 O O . LEU A 1 96 ? 9.664 -29.938 5.566 1 97.88 96 LEU A O 1
ATOM 749 N N . LYS A 1 97 ? 8.633 -31.562 6.629 1 97.94 97 LYS A N 1
ATOM 750 C CA . LYS A 1 97 ? 8.672 -32.438 5.461 1 97.94 97 LYS A CA 1
ATOM 751 C C . LYS A 1 97 ? 7.816 -31.891 4.324 1 97.94 97 LYS A C 1
ATOM 753 O O . LYS A 1 97 ? 7.934 -32.344 3.18 1 97.94 97 LYS A O 1
ATOM 758 N N . LEU A 1 98 ? 6.945 -30.922 4.652 1 98.38 98 LEU A N 1
ATOM 759 C CA . LEU A 1 98 ? 6.172 -30.25 3.613 1 98.38 98 LEU A CA 1
ATOM 760 C C . LEU A 1 98 ? 7.094 -29.672 2.539 1 98.38 98 LEU A C 1
ATOM 762 O O . LEU A 1 98 ? 6.758 -29.703 1.353 1 98.38 98 LEU A O 1
ATOM 766 N N . ILE A 1 99 ? 8.281 -29.203 2.916 1 98.56 99 ILE A N 1
ATOM 767 C CA . ILE A 1 99 ? 9.195 -28.5 2.016 1 98.56 99 ILE A CA 1
ATOM 768 C C . ILE A 1 99 ? 9.695 -29.469 0.944 1 98.56 99 ILE A C 1
ATOM 770 O O . ILE A 1 99 ? 9.508 -29.234 -0.251 1 98.56 99 ILE A O 1
ATOM 774 N N . PRO A 1 100 ? 10.289 -30.609 1.261 1 98.25 100 PRO A N 1
ATOM 775 C CA . PRO A 1 100 ? 10.742 -31.5 0.195 1 98.25 100 PRO A CA 1
ATOM 776 C C . PRO A 1 100 ? 9.578 -32.094 -0.598 1 98.25 100 PRO A C 1
ATOM 778 O O . PRO A 1 100 ? 9.719 -32.375 -1.795 1 98.25 100 PRO A O 1
ATOM 781 N N . PHE A 1 101 ? 8.422 -32.344 -0.002 1 98.12 101 PHE A N 1
ATOM 782 C CA . PHE A 1 101 ? 7.273 -32.906 -0.707 1 98.12 101 PHE A CA 1
ATOM 783 C C . PHE A 1 101 ? 6.789 -31.938 -1.79 1 98.12 101 PHE A C 1
ATOM 785 O O . PHE A 1 101 ? 6.578 -32.344 -2.934 1 98.12 101 PHE A O 1
ATOM 792 N N . ILE A 1 102 ? 6.621 -30.672 -1.41 1 98.25 102 ILE A N 1
ATOM 793 C CA . ILE A 1 102 ? 6.062 -29.719 -2.367 1 98.25 102 ILE A CA 1
ATOM 794 C C . ILE A 1 102 ? 7.094 -29.422 -3.451 1 98.25 102 ILE A C 1
ATOM 796 O O . ILE A 1 102 ? 6.738 -29.219 -4.617 1 98.25 102 ILE A O 1
ATOM 800 N N . ILE A 1 103 ? 8.383 -29.359 -3.119 1 98.56 103 ILE A N 1
ATOM 801 C CA . ILE A 1 103 ? 9.445 -29.109 -4.086 1 98.56 103 ILE A CA 1
ATOM 802 C C . ILE A 1 103 ? 9.508 -30.25 -5.094 1 98.56 103 ILE A C 1
ATOM 804 O O . ILE A 1 103 ? 9.406 -30.016 -6.305 1 98.56 103 ILE A O 1
ATOM 808 N N . SER A 1 104 ? 9.57 -31.469 -4.637 1 98.5 104 SER A N 1
ATOM 809 C CA . SER A 1 104 ? 9.719 -32.625 -5.516 1 98.5 104 SER A CA 1
ATOM 810 C C . SER A 1 104 ? 8.453 -32.844 -6.336 1 98.5 104 SER A C 1
ATOM 812 O O . SER A 1 104 ? 8.523 -33.156 -7.531 1 98.5 104 SER A O 1
ATOM 814 N N . GLY A 1 105 ? 7.309 -32.719 -5.668 1 98.38 105 GLY A N 1
ATOM 815 C CA . GLY A 1 105 ? 6.055 -32.844 -6.395 1 98.38 105 GLY A CA 1
ATOM 816 C C . GLY A 1 105 ? 5.926 -31.859 -7.539 1 98.38 105 GLY A C 1
ATOM 817 O O . GLY A 1 105 ? 5.473 -32.219 -8.625 1 98.38 105 GLY A O 1
ATOM 818 N N . THR A 1 106 ? 6.316 -30.641 -7.285 1 98.69 106 THR A N 1
ATOM 819 C CA . THR A 1 106 ? 6.223 -29.594 -8.305 1 98.69 106 THR A CA 1
ATOM 820 C C . THR A 1 106 ? 7.211 -29.844 -9.438 1 98.69 106 THR A C 1
ATOM 822 O O . THR A 1 106 ? 6.871 -29.688 -10.609 1 98.69 106 THR A O 1
ATOM 825 N N . TRP A 1 107 ? 8.438 -30.25 -9.086 1 98.75 107 TRP A N 1
ATOM 826 C CA . TRP A 1 107 ? 9.43 -30.578 -10.109 1 98.75 107 TRP A CA 1
ATOM 827 C C . TRP A 1 107 ? 8.922 -31.688 -11.016 1 98.75 107 TRP A C 1
ATOM 829 O O . TRP A 1 107 ? 9.047 -31.609 -12.242 1 98.75 107 TRP A O 1
ATOM 839 N N . ILE A 1 108 ? 8.297 -32.719 -10.453 1 98.75 108 ILE A N 1
ATOM 840 C CA . ILE A 1 108 ? 7.793 -33.844 -11.219 1 98.75 108 ILE A CA 1
ATOM 841 C C . ILE A 1 108 ? 6.625 -33.406 -12.094 1 98.75 108 ILE A C 1
ATOM 843 O O . ILE A 1 108 ? 6.551 -33.75 -13.273 1 98.75 108 ILE A O 1
ATOM 847 N N . THR A 1 109 ? 5.73 -32.625 -11.531 1 98.81 109 THR A N 1
ATOM 848 C CA . THR A 1 109 ? 4.602 -32.094 -12.289 1 98.81 109 THR A CA 1
ATOM 849 C C . THR A 1 109 ? 5.09 -31.328 -13.516 1 98.81 109 THR A C 1
ATOM 851 O O . THR A 1 109 ? 4.578 -31.531 -14.617 1 98.81 109 THR A O 1
ATOM 854 N N . HIS A 1 110 ? 6.086 -30.531 -13.344 1 98.69 110 HIS A N 1
ATOM 855 C CA . HIS A 1 110 ? 6.582 -29.688 -14.422 1 98.69 110 HIS A CA 1
ATOM 856 C C . HIS A 1 110 ? 7.383 -30.5 -15.43 1 98.69 110 HIS A C 1
ATOM 858 O O . HIS A 1 110 ? 7.305 -30.25 -16.641 1 98.69 110 HIS A O 1
ATOM 864 N N . LEU A 1 111 ? 8.164 -31.438 -14.945 1 98.62 111 LEU A N 1
ATOM 865 C CA . LEU A 1 111 ? 8.969 -32.281 -15.836 1 98.62 111 LEU A CA 1
ATOM 866 C C . LEU A 1 111 ? 8.086 -32.969 -16.859 1 98.62 111 LEU A C 1
ATOM 868 O O . LEU A 1 111 ? 8.477 -33.094 -18.031 1 98.62 111 LEU A O 1
ATOM 872 N N . PHE A 1 112 ? 6.918 -33.344 -16.453 1 98.69 112 PHE A N 1
ATOM 873 C CA . PHE A 1 112 ? 6.078 -34.125 -17.344 1 98.69 112 PHE A CA 1
ATOM 874 C C . PHE A 1 112 ? 4.945 -33.281 -17.906 1 98.69 112 PHE A C 1
ATOM 876 O O . PHE A 1 112 ? 4.008 -33.812 -18.516 1 98.69 112 PHE A O 1
ATOM 883 N N . GLY A 1 113 ? 4.977 -32.031 -17.656 1 98.25 113 GLY A N 1
ATOM 884 C CA . GLY A 1 113 ? 4.227 -31.109 -18.5 1 98.25 113 GLY A CA 1
ATOM 885 C C . GLY A 1 113 ? 2.98 -30.578 -17.812 1 98.25 113 GLY A C 1
ATOM 886 O O . GLY A 1 113 ? 2.199 -29.844 -18.422 1 98.25 113 GLY A O 1
ATOM 887 N N . GLY A 1 114 ? 2.764 -30.891 -16.547 1 98.56 114 GLY A N 1
ATOM 888 C CA . GLY A 1 114 ? 1.624 -30.312 -15.844 1 98.56 114 GLY A CA 1
ATOM 889 C C . GLY A 1 114 ? 1.616 -28.797 -15.859 1 98.56 114 GLY A C 1
ATOM 890 O O . GLY A 1 114 ? 2.656 -28.172 -15.672 1 98.56 114 GLY A O 1
ATOM 891 N N . SER A 1 115 ? 0.467 -28.203 -16.203 1 98.69 115 SER A N 1
ATOM 892 C CA . SER A 1 115 ? 0.302 -26.766 -16.188 1 98.69 115 SER A CA 1
ATOM 893 C C . SER A 1 115 ? 0.084 -26.25 -14.766 1 98.69 115 SER A C 1
ATOM 895 O O . SER A 1 115 ? -1.026 -26.328 -14.234 1 98.69 115 SER A O 1
ATOM 897 N N . ALA A 1 116 ? 1.127 -25.766 -14.188 1 98.44 116 ALA A N 1
ATOM 898 C CA . ALA A 1 116 ? 1.076 -25.297 -12.797 1 98.44 116 ALA A CA 1
ATOM 899 C C . ALA A 1 116 ? 2.115 -24.203 -12.539 1 98.44 116 ALA A C 1
ATOM 901 O O . ALA A 1 116 ? 3.021 -24 -13.352 1 98.44 116 ALA A O 1
ATOM 902 N N . GLY A 1 117 ? 1.91 -23.547 -11.5 1 97.69 117 GLY A N 1
ATOM 903 C CA . GLY A 1 117 ? 2.822 -22.469 -11.141 1 97.69 117 GLY A CA 1
ATOM 904 C C . GLY A 1 117 ? 3.826 -22.875 -10.078 1 97.69 117 GLY A C 1
ATOM 905 O O . GLY A 1 117 ? 3.984 -24.062 -9.773 1 97.69 117 GLY A O 1
ATOM 906 N N . ARG A 1 118 ? 4.465 -21.828 -9.539 1 97.12 118 ARG A N 1
ATOM 907 C CA . ARG A 1 118 ? 5.57 -22.109 -8.625 1 97.12 118 ARG A CA 1
ATOM 908 C C . ARG A 1 118 ? 5.492 -21.219 -7.383 1 97.12 118 ARG A C 1
ATOM 910 O O . ARG A 1 118 ? 6.152 -21.5 -6.379 1 97.12 118 ARG A O 1
ATOM 917 N N . GLU A 1 119 ? 4.641 -20.188 -7.371 1 95.12 119 GLU A N 1
ATOM 918 C CA . GLU A 1 119 ? 4.605 -19.234 -6.273 1 95.12 119 GLU A CA 1
ATOM 919 C C . GLU A 1 119 ? 4.105 -19.891 -4.988 1 95.12 119 GLU A C 1
ATOM 921 O O . GLU A 1 119 ? 4.652 -19.641 -3.91 1 95.12 119 GLU A O 1
ATOM 926 N N . GLY A 1 120 ? 3.055 -20.625 -5.125 1 96.06 120 GLY A N 1
ATOM 927 C CA . GLY A 1 120 ? 2.514 -21.312 -3.965 1 96.06 120 GLY A CA 1
ATOM 928 C C . GLY A 1 120 ? 3.537 -22.188 -3.26 1 96.06 120 GLY A C 1
ATOM 929 O O . GLY A 1 120 ? 3.516 -22.297 -2.033 1 96.06 120 GLY A O 1
ATOM 930 N N . VAL A 1 121 ? 4.367 -22.719 -4.031 1 97.94 121 VAL A N 1
ATOM 931 C CA . VAL A 1 121 ? 5.422 -23.578 -3.506 1 97.94 121 VAL A CA 1
ATOM 932 C C . VAL A 1 121 ? 6.406 -22.75 -2.686 1 97.94 121 VAL A C 1
ATOM 934 O O . VAL A 1 121 ? 6.75 -23.109 -1.561 1 97.94 121 VAL A O 1
ATOM 937 N N . ALA A 1 122 ? 6.801 -21.625 -3.24 1 98.5 122 ALA A N 1
ATOM 938 C CA . ALA A 1 122 ? 7.754 -20.75 -2.572 1 98.5 122 ALA A CA 1
ATOM 939 C C . ALA A 1 122 ? 7.184 -20.219 -1.261 1 98.5 122 ALA A C 1
ATOM 941 O O . ALA A 1 122 ? 7.895 -20.125 -0.256 1 98.5 122 ALA A O 1
ATOM 942 N N . VAL A 1 123 ? 5.941 -19.875 -1.294 1 98.56 123 VAL A N 1
ATOM 943 C CA . VAL A 1 123 ? 5.266 -19.375 -0.104 1 98.56 123 VAL A CA 1
ATOM 944 C C . VAL A 1 123 ? 5.211 -20.469 0.963 1 98.56 123 VAL A C 1
ATOM 946 O O . VAL A 1 123 ? 5.43 -20.188 2.146 1 98.56 123 VAL A O 1
ATOM 949 N N . GLN A 1 124 ? 4.945 -21.688 0.537 1 98.56 124 GLN A N 1
ATOM 950 C CA . GLN A 1 124 ? 4.898 -22.828 1.464 1 98.56 124 GLN A CA 1
ATOM 951 C C . GLN A 1 124 ? 6.277 -23.094 2.057 1 98.56 124 GLN A C 1
ATOM 953 O O . GLN A 1 124 ? 6.402 -23.375 3.254 1 98.56 124 GLN A O 1
ATOM 958 N N . ILE A 1 125 ? 7.305 -23.031 1.221 1 98.75 125 ILE A N 1
ATOM 959 C CA . ILE A 1 125 ? 8.68 -23.203 1.684 1 98.75 125 ILE A CA 1
ATOM 960 C C . ILE A 1 125 ? 8.984 -22.203 2.785 1 98.75 125 ILE A C 1
ATOM 962 O O . ILE A 1 125 ? 9.414 -22.578 3.879 1 98.75 125 ILE A O 1
ATOM 966 N N . GLY A 1 126 ? 8.703 -20.969 2.488 1 98.88 126 GLY A N 1
ATOM 967 C CA . GLY A 1 126 ? 9 -19.891 3.422 1 98.88 126 GLY A CA 1
ATOM 968 C C . GLY A 1 126 ? 8.195 -19.984 4.707 1 98.88 126 GLY A C 1
ATOM 969 O O . GLY A 1 126 ? 8.75 -19.875 5.801 1 98.88 126 GLY A O 1
ATOM 970 N N . ALA A 1 127 ? 6.902 -20.172 4.547 1 98.69 127 ALA A N 1
ATOM 971 C CA . ALA A 1 127 ? 6.02 -20.25 5.707 1 98.69 127 ALA A CA 1
ATOM 972 C C . ALA A 1 127 ? 6.422 -21.391 6.633 1 98.69 127 ALA A C 1
ATOM 974 O O . ALA A 1 127 ? 6.453 -21.234 7.855 1 98.69 127 ALA A O 1
ATOM 975 N N . THR A 1 128 ? 6.727 -22.531 6.039 1 98.69 128 THR A N 1
ATOM 976 C CA . THR A 1 128 ? 7.043 -23.719 6.809 1 98.69 128 THR A CA 1
ATOM 977 C C . THR A 1 128 ? 8.336 -23.531 7.598 1 98.69 128 THR A C 1
ATOM 979 O O . THR A 1 128 ? 8.367 -23.766 8.805 1 98.69 128 THR A O 1
ATOM 982 N N . PHE A 1 129 ? 9.344 -23.109 6.965 1 98.69 129 PHE A N 1
ATOM 983 C CA . PHE A 1 129 ? 10.633 -22.938 7.625 1 98.69 129 PHE A CA 1
ATOM 984 C C . PHE A 1 129 ? 10.57 -21.859 8.688 1 98.69 129 PHE A C 1
ATOM 986 O O . PHE A 1 129 ? 11.023 -22.062 9.82 1 98.69 129 PHE A O 1
ATOM 993 N N . SER A 1 130 ? 10.055 -20.703 8.312 1 98.5 130 SER A N 1
ATOM 994 C CA . SER A 1 130 ? 10.008 -19.562 9.227 1 98.5 130 SER A CA 1
ATOM 995 C C . SER A 1 130 ? 9.102 -19.844 10.422 1 98.5 130 SER A C 1
ATOM 997 O O . SER A 1 130 ? 9.391 -19.422 11.539 1 98.5 130 SER A O 1
ATOM 999 N N . HIS A 1 131 ? 8.008 -20.516 10.141 1 97.75 131 HIS A N 1
ATOM 1000 C CA . HIS A 1 131 ? 7.137 -20.922 11.242 1 97.75 131 HIS A CA 1
ATOM 1001 C C . HIS A 1 131 ? 7.863 -21.859 12.203 1 97.75 131 HIS A C 1
ATOM 1003 O O . HIS A 1 131 ? 7.707 -21.75 13.422 1 97.75 131 HIS A O 1
ATOM 1009 N N . TRP A 1 132 ? 8.586 -22.766 11.664 1 97.25 132 TRP A N 1
ATOM 1010 C CA . TRP A 1 132 ? 9.367 -23.703 12.477 1 97.25 132 TRP A CA 1
ATOM 1011 C C . TRP A 1 132 ? 10.344 -22.938 13.375 1 97.25 132 TRP A C 1
ATOM 1013 O O . TRP A 1 132 ? 10.484 -23.266 14.555 1 97.25 132 TRP A O 1
ATOM 1023 N N . VAL A 1 133 ? 11.008 -21.906 12.875 1 96.88 133 VAL A N 1
ATOM 1024 C CA . VAL A 1 133 ? 11.93 -21.078 13.641 1 96.88 133 VAL A CA 1
ATOM 1025 C C . VAL A 1 133 ? 11.156 -20.266 14.672 1 96.88 133 VAL A C 1
ATOM 1027 O O . VAL A 1 133 ? 11.578 -20.156 15.828 1 96.88 133 VAL A O 1
ATOM 1030 N N . GLY A 1 134 ? 10.055 -19.719 14.242 1 95 134 GLY A N 1
ATOM 1031 C CA . GLY A 1 134 ? 9.25 -18.844 15.078 1 95 134 GLY A CA 1
ATOM 1032 C C . GLY A 1 134 ? 8.734 -19.531 16.328 1 95 134 GLY A C 1
ATOM 1033 O O . GLY A 1 134 ? 8.609 -18.906 17.391 1 95 134 GLY A O 1
ATOM 1034 N N . ARG A 1 135 ? 8.438 -20.781 16.219 1 93.75 135 ARG A N 1
ATOM 1035 C CA . ARG A 1 135 ? 7.918 -21.547 17.344 1 93.75 135 ARG A CA 1
ATOM 1036 C C . ARG A 1 135 ? 8.977 -21.688 18.438 1 93.75 135 ARG A C 1
ATOM 1038 O O . ARG A 1 135 ? 8.656 -21.984 19.594 1 93.75 135 ARG A O 1
ATOM 1045 N N . ARG A 1 136 ? 10.148 -21.422 18.125 1 93.19 136 ARG A N 1
ATOM 1046 C CA . ARG A 1 136 ? 11.258 -21.594 19.062 1 93.19 136 ARG A CA 1
ATOM 1047 C C . ARG A 1 136 ? 11.656 -20.25 19.688 1 93.19 136 ARG A C 1
ATOM 1049 O O . ARG A 1 136 ? 12.508 -20.219 20.578 1 93.19 136 ARG A O 1
ATOM 1056 N N . ILE A 1 137 ? 11.047 -19.219 19.203 1 90.88 137 ILE A N 1
ATOM 1057 C CA . ILE A 1 137 ? 11.312 -17.891 19.75 1 90.88 137 ILE A CA 1
ATOM 1058 C C . ILE A 1 137 ? 10.258 -17.547 20.797 1 90.88 137 ILE A C 1
ATOM 1060 O O . ILE A 1 137 ? 9.055 -17.594 20.531 1 90.88 137 ILE A O 1
ATOM 1064 N N . PRO A 1 138 ? 10.711 -17.203 22 1 88.06 138 PRO A N 1
ATOM 1065 C CA . PRO A 1 138 ? 9.773 -16.938 23.109 1 88.06 138 PRO A CA 1
ATOM 1066 C C . PRO A 1 138 ? 9.195 -15.523 23.047 1 88.06 138 PRO A C 1
ATOM 1068 O O . PRO A 1 138 ? 9.422 -14.727 23.969 1 88.06 138 PRO A O 1
ATOM 1071 N N . LEU A 1 139 ? 8.539 -15.141 22.109 1 87.12 139 LEU A N 1
ATOM 1072 C CA . LEU A 1 139 ? 7.809 -13.891 21.953 1 87.12 139 LEU A CA 1
ATOM 1073 C C . LEU A 1 139 ? 6.332 -14.148 21.672 1 87.12 139 LEU A C 1
ATOM 1075 O O . LEU A 1 139 ? 5.977 -15.188 21.109 1 87.12 139 LEU A O 1
ATOM 1079 N N . GLU A 1 140 ? 5.613 -13.234 22.156 1 84.19 140 GLU A N 1
ATOM 1080 C CA . GLU A 1 140 ? 4.176 -13.375 21.938 1 84.19 140 GLU A CA 1
ATOM 1081 C C . GLU A 1 140 ? 3.834 -13.367 20.453 1 84.19 140 GLU A C 1
ATOM 1083 O O . GLU A 1 140 ? 4.348 -12.539 19.703 1 84.19 140 GLU A O 1
ATOM 1088 N N . ASN A 1 141 ? 3.082 -14.336 19.953 1 88.38 141 ASN A N 1
ATOM 1089 C CA . ASN A 1 141 ? 2.566 -14.453 18.594 1 88.38 141 ASN A CA 1
ATOM 1090 C C . ASN A 1 141 ? 3.691 -14.656 17.578 1 88.38 141 ASN A C 1
ATOM 1092 O O . ASN A 1 141 ? 3.535 -14.352 16.391 1 88.38 141 ASN A O 1
ATOM 1096 N N . SER A 1 142 ? 4.805 -15.078 18.094 1 91.5 142 SER A N 1
ATOM 1097 C CA . SER A 1 142 ? 5.965 -15.234 17.234 1 91.5 142 SER A CA 1
ATOM 1098 C C . SER A 1 142 ? 5.684 -16.219 16.094 1 91.5 142 SER A C 1
ATOM 1100 O O . SER A 1 142 ? 6.094 -16 14.961 1 91.5 142 SER A O 1
ATOM 1102 N N . SER A 1 143 ? 4.973 -17.281 16.391 1 92.12 143 SER A N 1
ATOM 1103 C CA . SER A 1 143 ? 4.68 -18.281 15.375 1 92.12 143 SER A CA 1
ATOM 1104 C C . SER A 1 143 ? 3.902 -17.688 14.211 1 92.12 143 SER A C 1
ATOM 1106 O O . SER A 1 143 ? 4.191 -17.984 13.047 1 92.12 143 SER A O 1
ATOM 1108 N N . HIS A 1 144 ? 2.965 -16.875 14.547 1 93.31 144 HIS A N 1
ATOM 1109 C CA . HIS A 1 144 ? 2.154 -16.219 13.523 1 93.31 144 HIS A CA 1
ATOM 1110 C C . HIS A 1 144 ? 2.963 -15.18 12.75 1 93.31 144 HIS A C 1
ATOM 1112 O O . HIS A 1 144 ? 2.912 -15.141 11.516 1 93.31 144 HIS A O 1
ATOM 1118 N N . ILE A 1 145 ? 3.684 -14.383 13.5 1 94.69 145 ILE A N 1
ATOM 1119 C CA . ILE A 1 145 ? 4.496 -13.328 12.906 1 94.69 145 ILE A CA 1
ATOM 1120 C C . ILE A 1 145 ? 5.5 -13.938 11.93 1 94.69 145 ILE A C 1
ATOM 1122 O O . ILE A 1 145 ? 5.656 -13.445 10.805 1 94.69 145 ILE A O 1
ATOM 1126 N N . PHE A 1 146 ? 6.082 -14.984 12.266 1 96.44 146 PHE A N 1
ATOM 1127 C CA . PHE A 1 146 ? 7.125 -15.57 11.43 1 96.44 146 PHE A CA 1
ATOM 1128 C C . PHE A 1 146 ? 6.516 -16.406 10.312 1 96.44 146 PHE A C 1
ATOM 1130 O O . PHE A 1 146 ? 7.141 -16.609 9.273 1 96.44 146 PHE A O 1
ATOM 1137 N N . LEU A 1 147 ? 5.273 -16.891 10.508 1 97.5 147 LEU A N 1
ATOM 1138 C CA . LEU A 1 147 ? 4.566 -17.484 9.375 1 97.5 147 LEU A CA 1
ATOM 1139 C C . LEU A 1 147 ? 4.426 -16.484 8.234 1 97.5 147 LEU A C 1
ATOM 1141 O O . LEU A 1 147 ? 4.785 -16.781 7.094 1 97.5 147 LEU A O 1
ATOM 1145 N N . VAL A 1 148 ? 3.967 -15.289 8.609 1 97.25 148 VAL A N 1
ATOM 1146 C CA . VAL A 1 148 ? 3.762 -14.227 7.633 1 97.25 148 VAL A CA 1
ATOM 1147 C C . VAL A 1 148 ? 5.105 -13.766 7.078 1 97.25 148 VAL A C 1
ATOM 1149 O O . VAL A 1 148 ? 5.246 -13.539 5.871 1 97.25 148 VAL A O 1
ATOM 1152 N N . THR A 1 149 ? 6.086 -13.703 7.941 1 98 149 THR A N 1
ATOM 1153 C CA . THR A 1 149 ? 7.449 -13.344 7.559 1 98 149 THR A CA 1
ATOM 1154 C C . THR A 1 149 ? 7.996 -14.328 6.527 1 98 149 THR A C 1
ATOM 1156 O O . THR A 1 149 ? 8.578 -13.922 5.52 1 98 149 THR A O 1
ATOM 1159 N N . GLY A 1 150 ? 7.762 -15.531 6.793 1 98.69 150 GLY A N 1
ATOM 1160 C CA . GLY A 1 150 ? 8.227 -16.578 5.883 1 98.69 150 GLY A CA 1
ATOM 1161 C C . GLY A 1 150 ? 7.523 -16.547 4.539 1 98.69 150 GLY A C 1
ATOM 1162 O O . GLY A 1 150 ? 8.148 -16.766 3.502 1 98.69 150 GLY A O 1
ATOM 1163 N N . MET A 1 151 ? 6.211 -16.312 4.547 1 98.62 151 MET A N 1
ATOM 1164 C CA . MET A 1 151 ? 5.473 -16.188 3.295 1 98.62 151 MET A CA 1
ATOM 1165 C C . MET A 1 151 ? 6.059 -15.078 2.426 1 98.62 151 MET A C 1
ATOM 1167 O O . MET A 1 151 ? 6.234 -15.258 1.22 1 98.62 151 MET A O 1
ATOM 1171 N N . ALA A 1 152 ? 6.383 -13.992 3.078 1 98.69 152 ALA A N 1
ATOM 1172 C CA . ALA A 1 152 ? 6.977 -12.859 2.365 1 98.69 152 ALA A CA 1
ATOM 1173 C C . ALA A 1 152 ? 8.336 -13.234 1.79 1 98.69 152 ALA A C 1
ATOM 1175 O O . ALA A 1 152 ? 8.641 -12.922 0.634 1 98.69 152 ALA A O 1
ATOM 1176 N N . ALA A 1 153 ? 9.133 -13.875 2.584 1 98.88 153 ALA A N 1
ATOM 1177 C CA . ALA A 1 153 ? 10.469 -14.273 2.156 1 98.88 153 ALA A CA 1
ATOM 1178 C C . ALA A 1 153 ? 10.398 -15.266 0.997 1 98.88 153 ALA A C 1
ATOM 1180 O O . ALA A 1 153 ? 11.18 -15.172 0.048 1 98.88 153 ALA A O 1
ATOM 1181 N N . GLY A 1 154 ? 9.555 -16.203 1.12 1 98.81 154 GLY A N 1
ATOM 1182 C CA . GLY A 1 154 ? 9.383 -17.156 0.046 1 98.81 154 GLY A CA 1
ATOM 1183 C C . GLY A 1 154 ? 8.992 -16.531 -1.274 1 98.81 154 GLY A C 1
ATOM 1184 O O . GLY A 1 154 ? 9.602 -16.812 -2.311 1 98.81 154 GLY A O 1
ATOM 1185 N N . PHE A 1 155 ? 7.98 -15.68 -1.202 1 98.56 155 PHE A N 1
ATOM 1186 C CA . PHE A 1 155 ? 7.52 -14.969 -2.389 1 98.56 155 PHE A CA 1
ATOM 1187 C C . PHE A 1 155 ? 8.633 -14.102 -2.965 1 98.56 155 PHE A C 1
ATOM 1189 O O . PHE A 1 155 ? 8.883 -14.125 -4.172 1 98.56 155 PHE A O 1
ATOM 1196 N N . ALA A 1 156 ? 9.336 -13.398 -2.139 1 98.69 156 ALA A N 1
ATOM 1197 C CA . ALA A 1 156 ? 10.398 -12.484 -2.547 1 98.69 156 ALA A CA 1
ATOM 1198 C C . ALA A 1 156 ? 11.594 -13.25 -3.105 1 98.69 156 ALA A C 1
ATOM 1200 O O . ALA A 1 156 ? 12.227 -12.82 -4.074 1 98.69 156 ALA A O 1
ATOM 1201 N N . GLY A 1 157 ? 11.945 -14.305 -2.455 1 98.56 157 GLY A N 1
ATOM 1202 C CA . GLY A 1 157 ? 13.07 -15.102 -2.928 1 98.56 157 GLY A CA 1
ATOM 1203 C C . GLY A 1 157 ? 12.859 -15.656 -4.32 1 98.56 157 GLY A C 1
ATOM 1204 O O . GLY A 1 157 ? 13.797 -15.719 -5.121 1 98.56 157 GLY A O 1
ATOM 1205 N N . LEU A 1 158 ? 11.664 -16 -4.574 1 98.19 158 LEU A N 1
ATOM 1206 C CA . LEU A 1 158 ? 11.359 -16.641 -5.855 1 98.19 158 LEU A CA 1
ATOM 1207 C C . LEU A 1 158 ? 11.258 -15.594 -6.965 1 98.19 158 LEU A C 1
ATOM 1209 O O . LEU A 1 158 ? 11.789 -15.797 -8.062 1 98.19 158 LEU A O 1
ATOM 1213 N N . PHE A 1 159 ? 10.586 -14.469 -6.73 1 97.62 159 PHE A N 1
ATOM 1214 C CA . PHE A 1 159 ? 10.258 -13.516 -7.781 1 97.62 159 PHE A CA 1
ATOM 1215 C C . PHE A 1 159 ? 11.172 -12.305 -7.719 1 97.62 159 PHE A C 1
ATOM 1217 O O . PHE A 1 159 ? 11.203 -11.492 -8.648 1 97.62 159 PHE A O 1
ATOM 1224 N N . GLN A 1 160 ? 11.875 -12.164 -6.578 1 97.94 160 GLN A N 1
ATOM 1225 C CA . GLN A 1 160 ? 12.742 -11.008 -6.355 1 97.94 160 GLN A CA 1
ATOM 1226 C C . GLN A 1 160 ? 11.953 -9.711 -6.473 1 97.94 160 GLN A C 1
ATOM 1228 O O . GLN A 1 160 ? 12.375 -8.781 -7.164 1 97.94 160 GLN A O 1
ATOM 1233 N N . THR A 1 161 ? 10.797 -9.695 -6.004 1 98.06 161 THR A N 1
ATOM 1234 C CA . THR A 1 161 ? 9.922 -8.539 -5.82 1 98.06 161 THR A CA 1
ATOM 1235 C C . THR A 1 161 ? 9.57 -8.359 -4.348 1 98.06 161 THR A C 1
ATOM 1237 O O . THR A 1 161 ? 8.445 -8.641 -3.936 1 98.06 161 THR A O 1
ATOM 1240 N N . PRO A 1 162 ? 10.508 -7.891 -3.576 1 98.25 162 PRO A N 1
ATOM 1241 C CA . PRO A 1 162 ? 10.375 -7.918 -2.119 1 98.25 162 PRO A CA 1
ATOM 1242 C C . PRO A 1 162 ? 9.242 -7.031 -1.614 1 98.25 162 PRO A C 1
ATOM 1244 O O . PRO A 1 162 ? 8.555 -7.387 -0.654 1 98.25 162 PRO A O 1
ATOM 1247 N N . ILE A 1 163 ? 8.984 -5.871 -2.203 1 98.44 163 ILE A N 1
ATOM 1248 C CA . ILE A 1 163 ? 7.922 -4.988 -1.732 1 98.44 163 ILE A CA 1
ATOM 1249 C C . ILE A 1 163 ? 6.566 -5.656 -1.954 1 98.44 163 ILE A C 1
ATOM 1251 O O . ILE A 1 163 ? 5.734 -5.703 -1.044 1 98.44 163 ILE A O 1
ATOM 1255 N N . ALA A 1 164 ? 6.406 -6.207 -3.158 1 98.44 164 ALA A N 1
ATOM 1256 C CA . ALA A 1 164 ? 5.18 -6.934 -3.459 1 98.44 164 ALA A CA 1
ATOM 1257 C C . ALA A 1 164 ? 4.996 -8.117 -2.51 1 98.44 164 ALA A C 1
ATOM 1259 O O . ALA A 1 164 ? 3.881 -8.391 -2.057 1 98.44 164 ALA A O 1
ATOM 1260 N N . ALA A 1 165 ? 6.062 -8.781 -2.219 1 98.62 165 ALA A N 1
ATOM 1261 C CA . ALA A 1 165 ? 6.035 -9.969 -1.374 1 98.62 165 ALA A CA 1
ATOM 1262 C C . ALA A 1 165 ? 5.582 -9.625 0.042 1 98.62 165 ALA A C 1
ATOM 1264 O O . ALA A 1 165 ? 4.812 -10.375 0.652 1 98.62 165 ALA A O 1
ATOM 1265 N N . VAL A 1 166 ? 6.062 -8.523 0.536 1 98.19 166 VAL A N 1
ATOM 1266 C CA . VAL A 1 166 ? 5.684 -8.086 1.873 1 98.19 166 VAL A CA 1
ATOM 1267 C C . VAL A 1 166 ? 4.176 -7.852 1.934 1 98.19 166 VAL A C 1
ATOM 1269 O O . VAL A 1 166 ? 3.498 -8.359 2.828 1 98.19 166 VAL A O 1
ATOM 1272 N N . PHE A 1 167 ? 3.691 -7.172 0.972 1 97.12 167 PHE A N 1
ATOM 1273 C CA . PHE A 1 167 ? 2.271 -6.84 0.99 1 97.12 167 PHE A CA 1
ATOM 1274 C C . PHE A 1 167 ? 1.424 -8.07 0.68 1 97.12 167 PHE A C 1
ATOM 1276 O O . PHE A 1 167 ? 0.324 -8.219 1.215 1 97.12 167 PHE A O 1
ATOM 1283 N N . PHE A 1 168 ? 1.881 -8.906 -0.137 1 97.69 168 PHE A N 1
ATOM 1284 C CA . PHE A 1 168 ? 1.15 -10.141 -0.394 1 97.69 168 PHE A CA 1
ATOM 1285 C C . PHE A 1 168 ? 0.959 -10.938 0.893 1 97.69 168 PHE A C 1
ATOM 1287 O O . PHE A 1 168 ? -0.153 -11.367 1.201 1 97.69 168 PHE A O 1
ATOM 1294 N N . ALA A 1 169 ? 2.059 -11.125 1.603 1 97.56 169 ALA A N 1
ATOM 1295 C CA . ALA A 1 169 ? 2.029 -11.906 2.834 1 97.56 169 ALA A CA 1
ATOM 1296 C C . ALA A 1 169 ? 1.101 -11.273 3.865 1 97.56 169 ALA A C 1
ATOM 1298 O O . ALA A 1 169 ? 0.39 -11.977 4.586 1 97.56 169 ALA A O 1
ATOM 1299 N N . MET A 1 170 ? 1.067 -9.969 3.883 1 94.62 170 MET A N 1
ATOM 1300 C CA . MET A 1 170 ? 0.302 -9.266 4.91 1 94.62 170 MET A CA 1
ATOM 1301 C C . MET A 1 170 ? -1.18 -9.227 4.551 1 94.62 170 MET A C 1
ATOM 1303 O O . MET A 1 170 ? -2.027 -9.008 5.418 1 94.62 170 MET A O 1
ATOM 1307 N N . GLU A 1 171 ? -1.536 -9.469 3.305 1 92.81 171 GLU A N 1
ATOM 1308 C CA . GLU A 1 171 ? -2.943 -9.297 2.957 1 92.81 171 GLU A CA 1
ATOM 1309 C C . GLU A 1 171 ? -3.582 -10.625 2.562 1 92.81 171 GLU A C 1
ATOM 1311 O O . GLU A 1 171 ? -4.809 -10.742 2.516 1 92.81 171 GLU A O 1
ATOM 1316 N N . VAL A 1 172 ? -2.758 -11.625 2.354 1 93.38 172 VAL A N 1
ATOM 1317 C CA . VAL A 1 172 ? -3.277 -12.828 1.714 1 93.38 172 VAL A CA 1
ATOM 1318 C C . VAL A 1 172 ? -4.117 -13.625 2.711 1 93.38 172 VAL A C 1
ATOM 1320 O O . VAL A 1 172 ? -5.074 -14.297 2.326 1 93.38 172 VAL A O 1
ATOM 1323 N N . LEU A 1 173 ? -3.857 -13.602 4.035 1 92.81 173 LEU A N 1
ATOM 1324 C CA . LEU A 1 173 ? -4.574 -14.398 5.023 1 92.81 173 LEU A CA 1
ATOM 1325 C C . LEU A 1 173 ? -5.996 -13.875 5.219 1 92.81 173 LEU A C 1
ATOM 1327 O O . LEU A 1 173 ? -6.93 -14.664 5.402 1 92.81 173 LEU A O 1
ATOM 1331 N N . VAL A 1 174 ? -6.098 -12.586 5.184 1 88.94 174 VAL A N 1
ATOM 1332 C CA . VAL A 1 174 ? -7.395 -11.938 5.352 1 88.94 174 VAL A CA 1
ATOM 1333 C C . VAL A 1 174 ? -7.574 -10.852 4.289 1 88.94 174 VAL A C 1
ATOM 1335 O O . VAL A 1 174 ? -6.977 -9.781 4.379 1 88.94 174 VAL A O 1
ATOM 1338 N N . ALA A 1 175 ? -8.453 -11.156 3.391 1 86.31 175 ALA A N 1
ATOM 1339 C CA . ALA A 1 175 ? -8.727 -10.18 2.34 1 86.31 175 ALA A CA 1
ATOM 1340 C C . ALA A 1 175 ? -9.305 -8.891 2.922 1 86.31 175 ALA A C 1
ATOM 1342 O O . ALA A 1 175 ? -10.211 -8.938 3.758 1 86.31 175 ALA A O 1
ATOM 1343 N N . GLY A 1 176 ? -8.727 -7.797 2.518 1 78.25 176 GLY A N 1
ATOM 1344 C CA . GLY A 1 176 ? -9.227 -6.512 2.98 1 78.25 176 GLY A CA 1
ATOM 1345 C C . GLY A 1 176 ? -8.57 -6.039 4.262 1 78.25 176 GLY A C 1
ATOM 1346 O O . GLY A 1 176 ? -8.977 -5.027 4.84 1 78.25 176 GLY A O 1
ATOM 1347 N N . ALA A 1 177 ? -7.629 -6.77 4.742 1 78.69 177 ALA A N 1
ATOM 1348 C CA . ALA A 1 177 ? -6.883 -6.387 5.938 1 78.69 177 ALA A CA 1
ATOM 1349 C C . ALA A 1 177 ? -5.379 -6.527 5.711 1 78.69 177 ALA A C 1
ATOM 1351 O O . ALA A 1 177 ? -4.941 -7.352 4.906 1 78.69 177 ALA A O 1
ATOM 1352 N N . LEU A 1 178 ? -4.648 -5.645 6.395 1 80.69 178 LEU A N 1
ATOM 1353 C CA . LEU A 1 178 ? -3.193 -5.738 6.379 1 80.69 178 LEU A CA 1
ATOM 1354 C C . LEU A 1 178 ? -2.654 -6.043 7.77 1 80.69 178 LEU A C 1
ATOM 1356 O O . LEU A 1 178 ? -3.016 -5.371 8.742 1 80.69 178 LEU A O 1
ATOM 1360 N N . GLU A 1 179 ? -1.834 -7.027 7.891 1 79.38 179 GLU A N 1
ATOM 1361 C CA . GLU A 1 179 ? -1.198 -7.375 9.156 1 79.38 179 GLU A CA 1
ATOM 1362 C C . GLU A 1 179 ? 0.105 -6.605 9.352 1 79.38 179 GLU A C 1
ATOM 1364 O O . GLU A 1 179 ? 1.177 -7.082 8.977 1 79.38 179 GLU A O 1
ATOM 1369 N N . TYR A 1 180 ? 0.058 -5.594 10.133 1 84.62 180 TYR A N 1
ATOM 1370 C CA . TYR A 1 180 ? 1.229 -4.738 10.281 1 84.62 180 TYR A CA 1
ATOM 1371 C C . TYR A 1 180 ? 2.193 -5.316 11.312 1 84.62 180 TYR A C 1
ATOM 1373 O O . TYR A 1 180 ? 3.355 -4.906 11.383 1 84.62 180 TYR A O 1
ATOM 1381 N N . GLN A 1 181 ? 1.737 -6.316 12.078 1 84.5 181 GLN A N 1
ATOM 1382 C CA . GLN A 1 181 ? 2.564 -6.859 13.156 1 84.5 181 GLN A CA 1
ATOM 1383 C C . GLN A 1 181 ? 3.824 -7.52 12.594 1 84.5 181 GLN A C 1
ATOM 1385 O O . GLN A 1 181 ? 4.871 -7.52 13.25 1 84.5 181 GLN A O 1
ATOM 1390 N N . ALA A 1 182 ? 3.662 -8.016 11.422 1 91.06 182 ALA A N 1
ATOM 1391 C CA . ALA A 1 182 ? 4.781 -8.742 10.836 1 91.06 182 ALA A CA 1
ATOM 1392 C C . ALA A 1 182 ? 5.559 -7.863 9.859 1 91.06 182 ALA A C 1
ATOM 1394 O O . ALA A 1 182 ? 6.48 -8.328 9.188 1 91.06 182 ALA A O 1
ATOM 1395 N N . LEU A 1 183 ? 5.23 -6.598 9.828 1 93.5 183 LEU A N 1
ATOM 1396 C CA . LEU A 1 183 ? 5.789 -5.715 8.812 1 93.5 183 LEU A CA 1
ATOM 1397 C C . LEU A 1 183 ? 7.312 -5.703 8.883 1 93.5 183 LEU A C 1
ATOM 1399 O O . LEU A 1 183 ? 7.984 -5.93 7.871 1 93.5 183 LEU A O 1
ATOM 1403 N N . PHE A 1 184 ? 7.875 -5.559 10.023 1 94.69 184 PHE A N 1
ATOM 1404 C CA . PHE A 1 184 ? 9.312 -5.344 10.164 1 94.69 184 PHE A CA 1
ATOM 1405 C C . PHE A 1 184 ? 10.086 -6.59 9.758 1 94.69 184 PHE A C 1
ATOM 1407 O O . PHE A 1 184 ? 10.93 -6.539 8.852 1 94.69 184 PHE A O 1
ATOM 1414 N N . PRO A 1 185 ? 9.789 -7.723 10.367 1 96.31 185 PRO A N 1
ATOM 1415 C CA . PRO A 1 185 ? 10.531 -8.914 9.953 1 96.31 185 PRO A CA 1
ATOM 1416 C C . PRO A 1 185 ? 10.211 -9.344 8.523 1 96.31 185 PRO A C 1
ATOM 1418 O O . PRO A 1 185 ? 11.078 -9.891 7.832 1 96.31 185 PRO A O 1
ATOM 1421 N N . ALA A 1 186 ? 9.023 -9.094 8.062 1 97.88 186 ALA A N 1
ATOM 1422 C CA . ALA A 1 186 ? 8.664 -9.406 6.684 1 97.88 186 ALA A CA 1
ATOM 1423 C C . ALA A 1 186 ? 9.523 -8.617 5.699 1 97.88 186 ALA A C 1
ATOM 1425 O O . ALA A 1 186 ? 9.961 -9.148 4.676 1 97.88 186 ALA A O 1
ATOM 1426 N N . VAL A 1 187 ? 9.773 -7.371 6.051 1 97.88 187 VAL A N 1
ATOM 1427 C CA . VAL A 1 187 ? 10.578 -6.516 5.18 1 97.88 187 VAL A CA 1
ATOM 1428 C C . VAL A 1 187 ? 12.016 -7.012 5.148 1 97.88 187 VAL A C 1
ATOM 1430 O O . VAL A 1 187 ? 12.586 -7.215 4.074 1 97.88 187 VAL A O 1
ATOM 1433 N N . THR A 1 188 ? 12.594 -7.242 6.289 1 97.62 188 THR A N 1
ATOM 1434 C CA . THR A 1 188 ? 13.992 -7.672 6.324 1 97.62 188 THR A CA 1
ATOM 1435 C C . THR A 1 188 ? 14.148 -9.047 5.684 1 97.62 188 THR A C 1
ATOM 1437 O O . THR A 1 188 ? 15.109 -9.281 4.945 1 97.62 188 THR A O 1
ATOM 1440 N N . ALA A 1 189 ? 13.211 -9.906 5.93 1 98.69 189 ALA A N 1
ATOM 1441 C CA . ALA A 1 189 ? 13.281 -11.25 5.363 1 98.69 189 ALA A CA 1
ATOM 1442 C C . ALA A 1 189 ? 13.094 -11.219 3.85 1 98.69 189 ALA A C 1
ATOM 1444 O O . ALA A 1 189 ? 13.812 -11.898 3.115 1 98.69 189 ALA A O 1
ATOM 1445 N N . ALA A 1 190 ? 12.133 -10.492 3.387 1 98.69 190 ALA A N 1
ATOM 1446 C CA . ALA A 1 190 ? 11.82 -10.438 1.961 1 98.69 190 ALA A CA 1
ATOM 1447 C C . ALA A 1 190 ? 12.984 -9.852 1.165 1 98.69 190 ALA A C 1
ATOM 1449 O O . ALA A 1 190 ? 13.367 -10.398 0.127 1 98.69 190 ALA A O 1
ATOM 1450 N N . PHE A 1 191 ? 13.531 -8.758 1.626 1 97.94 191 PHE A N 1
ATOM 1451 C CA . PHE A 1 191 ? 14.648 -8.133 0.925 1 97.94 191 PHE A CA 1
ATOM 1452 C C . PHE A 1 191 ? 15.883 -9.023 0.957 1 97.94 191 PHE A C 1
ATOM 1454 O O . PHE A 1 191 ? 16.609 -9.125 -0.035 1 97.94 191 PHE A O 1
ATOM 1461 N N . THR A 1 192 ? 16.109 -9.648 2.062 1 98.12 192 THR A N 1
ATOM 1462 C CA . THR A 1 192 ? 17.25 -10.547 2.178 1 98.12 192 THR A CA 1
ATOM 1463 C C . THR A 1 192 ? 17.078 -11.766 1.277 1 98.12 192 THR A C 1
ATOM 1465 O O . THR A 1 192 ? 18.031 -12.188 0.608 1 98.12 192 THR A O 1
ATOM 1468 N N . ALA A 1 193 ? 15.898 -12.344 1.323 1 98.81 193 ALA A N 1
ATOM 1469 C CA . ALA A 1 193 ? 15.633 -13.5 0.478 1 98.81 193 ALA A CA 1
ATOM 1470 C C . ALA A 1 193 ? 15.82 -13.156 -0.998 1 98.81 193 ALA A C 1
ATOM 1472 O O . ALA A 1 193 ? 16.391 -13.945 -1.756 1 98.81 193 ALA A O 1
ATOM 1473 N N . SER A 1 194 ? 15.297 -12.039 -1.374 1 98.12 194 SER A N 1
ATOM 1474 C CA . SER A 1 194 ? 15.453 -11.578 -2.748 1 98.12 194 SER A CA 1
ATOM 1475 C C . SER A 1 194 ? 16.922 -11.43 -3.121 1 98.12 194 SER A C 1
ATOM 1477 O O . SER A 1 194 ? 17.344 -11.875 -4.191 1 98.12 194 SER A O 1
ATOM 1479 N N . ALA A 1 195 ? 17.656 -10.797 -2.285 1 96.81 195 ALA A N 1
ATOM 1480 C CA . ALA A 1 195 ? 19.078 -10.594 -2.533 1 96.81 195 ALA A CA 1
ATOM 1481 C C . ALA A 1 195 ? 19.828 -11.922 -2.586 1 96.81 195 ALA A C 1
ATOM 1483 O O . ALA A 1 195 ? 20.719 -12.117 -3.428 1 96.81 195 ALA A O 1
ATOM 1484 N N . ALA A 1 196 ? 19.484 -12.805 -1.706 1 98.12 196 ALA A N 1
ATOM 1485 C CA . ALA A 1 196 ? 20.156 -14.102 -1.628 1 98.12 196 ALA A CA 1
ATOM 1486 C C . ALA A 1 196 ? 19.891 -14.93 -2.885 1 98.12 196 ALA A C 1
ATOM 1488 O O . ALA A 1 196 ? 20.828 -15.516 -3.449 1 98.12 196 ALA A O 1
ATOM 1489 N N . SER A 1 197 ? 18.656 -15.008 -3.232 1 98.44 197 SER A N 1
ATOM 1490 C CA . SER A 1 197 ? 18.328 -15.781 -4.422 1 98.44 197 SER A CA 1
ATOM 1491 C C . SER A 1 197 ? 18.984 -15.195 -5.668 1 98.44 197 SER A C 1
ATOM 1493 O O . SER A 1 197 ? 19.438 -15.93 -6.543 1 98.44 197 SER A O 1
ATOM 1495 N N . SER A 1 198 ? 18.984 -13.867 -5.742 1 97.31 198 SER A N 1
ATOM 1496 C CA . SER A 1 198 ? 19.656 -13.211 -6.852 1 97.31 198 SER A CA 1
ATOM 1497 C C . SER A 1 198 ? 21.141 -13.539 -6.859 1 97.31 198 SER A C 1
ATOM 1499 O O . SER A 1 198 ? 21.719 -13.844 -7.914 1 97.31 198 SER A O 1
ATOM 1501 N N . PHE A 1 199 ? 21.75 -13.461 -5.742 1 96.88 199 PHE A N 1
ATOM 1502 C CA . PHE A 1 199 ? 23.172 -13.75 -5.586 1 96.88 199 PHE A CA 1
ATOM 1503 C C . PHE A 1 199 ? 23.5 -15.18 -6.016 1 96.88 199 PHE A C 1
ATOM 1505 O O . PHE A 1 199 ? 24.547 -15.445 -6.594 1 96.88 199 PHE A O 1
ATOM 1512 N N . LEU A 1 200 ? 22.531 -16.062 -5.816 1 98.12 200 LEU A N 1
ATOM 1513 C CA . LEU A 1 200 ? 22.734 -17.469 -6.117 1 98.12 200 LEU A CA 1
ATOM 1514 C C . LEU A 1 200 ? 22.328 -17.781 -7.551 1 98.12 200 LEU A C 1
ATOM 1516 O O . LEU A 1 200 ? 22.344 -18.953 -7.969 1 98.12 200 LEU A O 1
ATOM 1520 N N . GLY A 1 201 ? 21.875 -16.797 -8.266 1 96.62 201 GLY A N 1
ATOM 1521 C CA . GLY A 1 201 ? 21.781 -16.938 -9.711 1 96.62 201 GLY A CA 1
ATOM 1522 C C . GLY A 1 201 ? 20.359 -17.125 -10.211 1 96.62 201 GLY A C 1
ATOM 1523 O O . GLY A 1 201 ? 20.141 -17.312 -11.406 1 96.62 201 GLY A O 1
ATOM 1524 N N . LEU A 1 202 ? 19.375 -17.078 -9.312 1 96.44 202 LEU A N 1
ATOM 1525 C CA . LEU A 1 202 ? 18 -17.141 -9.797 1 96.44 202 LEU A CA 1
ATOM 1526 C C . LEU A 1 202 ? 17.641 -15.875 -10.547 1 96.44 202 LEU A C 1
ATOM 1528 O O . LEU A 1 202 ? 17.766 -14.773 -10.016 1 96.44 202 LEU A O 1
ATOM 1532 N N . GLU A 1 203 ? 17.188 -16.016 -11.727 1 91.75 203 GLU A N 1
ATOM 1533 C CA . GLU A 1 203 ? 16.922 -14.867 -12.578 1 91.75 203 GLU A CA 1
ATOM 1534 C C . GLU A 1 203 ? 15.586 -14.219 -12.234 1 91.75 203 GLU A C 1
ATOM 1536 O O . GLU A 1 203 ? 14.586 -14.914 -12.039 1 91.75 203 GLU A O 1
ATOM 1541 N N . LYS A 1 204 ? 15.609 -12.93 -12.102 1 91.62 204 LYS A N 1
ATOM 1542 C CA . LYS A 1 204 ? 14.383 -12.156 -11.93 1 91.62 204 LYS A CA 1
ATOM 1543 C C . LYS A 1 204 ? 13.742 -11.828 -13.273 1 91.62 204 LYS A C 1
ATOM 1545 O O . LYS A 1 204 ? 14.422 -11.391 -14.203 1 91.62 204 LYS A O 1
ATOM 1550 N N . PHE A 1 205 ? 12.492 -12.109 -13.344 1 92.25 205 PHE A N 1
ATOM 1551 C CA . PHE A 1 205 ? 11.781 -11.664 -14.531 1 92.25 205 PHE A CA 1
ATOM 1552 C C . PHE A 1 205 ? 11.469 -10.172 -14.445 1 92.25 205 PHE A C 1
ATOM 1554 O O . PHE A 1 205 ? 10.914 -9.703 -13.445 1 92.25 205 PHE A O 1
ATOM 1561 N N . SER A 1 206 ? 11.875 -9.461 -15.453 1 94.44 206 SER A N 1
ATOM 1562 C CA . SER A 1 206 ? 11.555 -8.039 -15.555 1 94.44 206 SER A CA 1
ATOM 1563 C C . SER A 1 206 ? 11.438 -7.602 -17 1 94.44 206 SER A C 1
ATOM 1565 O O . SER A 1 206 ? 12.062 -8.188 -17.891 1 94.44 206 SER A O 1
ATOM 1567 N N . PHE A 1 207 ? 10.586 -6.695 -17.234 1 96.81 207 PHE A N 1
ATOM 1568 C CA . PHE A 1 207 ? 10.383 -6.094 -18.547 1 96.81 207 PHE A CA 1
ATOM 1569 C C . PHE A 1 207 ? 10.18 -4.586 -18.422 1 96.81 207 PHE A C 1
ATOM 1571 O O . PHE A 1 207 ? 9.258 -4.133 -17.734 1 96.81 207 PHE A O 1
ATOM 1578 N N . VAL A 1 208 ? 10.953 -3.791 -19.078 1 95.06 208 VAL A N 1
ATOM 1579 C CA . VAL A 1 208 ? 10.891 -2.336 -18.984 1 95.06 208 VAL A CA 1
ATOM 1580 C C . VAL A 1 208 ? 9.859 -1.802 -19.984 1 95.06 208 VAL A C 1
ATOM 1582 O O . VAL A 1 208 ? 10.07 -1.847 -21.203 1 95.06 208 VAL A O 1
ATOM 1585 N N . LEU A 1 209 ? 8.82 -1.284 -19.453 1 96.5 209 LEU A N 1
ATOM 1586 C CA . LEU A 1 209 ? 7.816 -0.645 -20.297 1 96.5 209 LEU A CA 1
ATOM 1587 C C . LEU A 1 209 ? 8.305 0.715 -20.781 1 96.5 209 LEU A C 1
ATOM 1589 O O . LEU A 1 209 ? 8.961 1.448 -20.031 1 96.5 209 LEU A O 1
ATOM 1593 N N . THR A 1 210 ? 7.969 1.032 -21.969 1 93.06 210 THR A N 1
ATOM 1594 C CA . THR A 1 210 ? 8.375 2.318 -22.531 1 93.06 210 THR A CA 1
ATOM 1595 C C . THR A 1 210 ? 7.156 3.131 -22.953 1 93.06 210 THR A C 1
ATOM 1597 O O . THR A 1 210 ? 7.289 4.273 -23.391 1 93.06 210 THR A O 1
ATOM 1600 N N . THR A 1 211 ? 6.004 2.592 -22.766 1 92.38 211 THR A N 1
ATOM 1601 C CA . THR A 1 211 ? 4.773 3.244 -23.203 1 92.38 211 THR A CA 1
ATOM 1602 C C . THR A 1 211 ? 4.531 4.52 -22.391 1 92.38 211 THR A C 1
ATOM 1604 O O . THR A 1 211 ? 4.664 4.523 -21.172 1 92.38 211 THR A O 1
ATOM 1607 N N . GLN A 1 212 ? 4.227 5.578 -23.078 1 89.31 212 GLN A N 1
ATOM 1608 C CA . GLN A 1 212 ? 3.811 6.82 -22.438 1 89.31 212 GLN A CA 1
ATOM 1609 C C . GLN A 1 212 ? 2.314 7.059 -22.625 1 89.31 212 GLN A C 1
ATOM 1611 O O . GLN A 1 212 ? 1.842 7.23 -23.75 1 89.31 212 GLN A O 1
ATOM 1616 N N . LEU A 1 213 ? 1.589 6.883 -21.656 1 90 213 LEU A N 1
ATOM 1617 C CA . LEU A 1 213 ? 0.146 7.094 -21.703 1 90 213 LEU A CA 1
ATOM 1618 C C . LEU A 1 213 ? -0.271 8.164 -20.688 1 90 213 LEU A C 1
ATOM 1620 O O . LEU A 1 213 ? 0.008 8.039 -19.5 1 90 213 LEU A O 1
ATOM 1624 N N . ASN A 1 214 ? -0.864 9.219 -21.25 1 90.31 214 ASN A N 1
ATOM 1625 C CA . ASN A 1 214 ? -1.394 10.234 -20.359 1 90.31 214 ASN A CA 1
ATOM 1626 C C . ASN A 1 214 ? -2.66 9.758 -19.656 1 90.31 214 ASN A C 1
ATOM 1628 O O . ASN A 1 214 ? -3.506 9.102 -20.266 1 90.31 214 ASN A O 1
ATOM 1632 N N . LEU A 1 215 ? -2.809 10.062 -18.406 1 90.81 215 LEU A N 1
ATOM 1633 C CA . LEU A 1 215 ? -3.982 9.656 -17.641 1 90.81 215 LEU A CA 1
ATOM 1634 C C . LEU A 1 215 ? -5.098 10.688 -17.781 1 90.81 215 LEU A C 1
ATOM 1636 O O . LEU A 1 215 ? -5.551 11.25 -16.781 1 90.81 215 LEU A O 1
ATOM 1640 N N . ASP A 1 216 ? -5.52 10.859 -19.031 1 91.31 216 ASP A N 1
ATOM 1641 C CA . ASP A 1 216 ? -6.699 11.68 -19.281 1 91.31 216 ASP A CA 1
ATOM 1642 C C . ASP A 1 216 ? -7.98 10.867 -19.125 1 91.31 216 ASP A C 1
ATOM 1644 O O . ASP A 1 216 ? -7.93 9.672 -18.812 1 91.31 216 ASP A O 1
ATOM 1648 N N . ILE A 1 217 ? -9.102 11.453 -19.234 1 90.75 217 ILE A N 1
ATOM 1649 C CA . ILE A 1 217 ? -10.391 10.859 -18.922 1 90.75 217 ILE A CA 1
ATOM 1650 C C . ILE A 1 217 ? -10.633 9.641 -19.812 1 90.75 217 ILE A C 1
ATOM 1652 O O . ILE A 1 217 ? -10.969 8.562 -19.328 1 90.75 217 ILE A O 1
ATOM 1656 N N . PRO A 1 218 ? -10.391 9.719 -21.109 1 94.19 218 PRO A N 1
ATOM 1657 C CA . PRO A 1 218 ? -10.609 8.539 -21.953 1 94.19 218 PRO A CA 1
ATOM 1658 C C . PRO A 1 218 ? -9.695 7.375 -21.578 1 94.19 218 PRO A C 1
ATOM 1660 O O . PRO A 1 218 ? -10.141 6.227 -21.531 1 94.19 218 PRO A O 1
ATOM 1663 N N . ASN A 1 219 ? -8.414 7.676 -21.391 1 95.69 219 ASN A N 1
ATOM 1664 C CA . ASN A 1 219 ? -7.469 6.621 -21.031 1 95.69 219 ASN A CA 1
ATOM 1665 C C . ASN A 1 219 ? -7.789 6.023 -19.656 1 95.69 219 ASN A C 1
ATOM 1667 O O . ASN A 1 219 ? -7.59 4.828 -19.438 1 95.69 219 ASN A O 1
ATOM 1671 N N . MET A 1 220 ? -8.258 6.879 -18.781 1 95 220 MET A N 1
ATOM 1672 C CA . MET A 1 220 ? -8.711 6.367 -17.5 1 95 220 MET A CA 1
ATOM 1673 C C . MET A 1 220 ? -9.875 5.395 -17.672 1 95 220 MET A C 1
ATOM 1675 O O . MET A 1 220 ? -9.93 4.359 -17.016 1 95 220 MET A O 1
ATOM 1679 N N . GLY A 1 221 ? -10.766 5.754 -18.516 1 95.75 221 GLY A N 1
ATOM 1680 C CA . GLY A 1 221 ? -11.883 4.867 -18.828 1 95.75 221 GLY A CA 1
ATOM 1681 C C . GLY A 1 221 ? -11.445 3.521 -19.359 1 95.75 221 GLY A C 1
ATOM 1682 O O . GLY A 1 221 ? -11.992 2.484 -18.984 1 95.75 221 GLY A O 1
ATOM 1683 N N . LYS A 1 222 ? -10.492 3.535 -20.312 1 97.69 222 LYS A N 1
ATOM 1684 C CA . LYS A 1 222 ? -9.953 2.297 -20.859 1 97.69 222 LYS A CA 1
ATOM 1685 C C . LYS A 1 222 ? -9.344 1.422 -19.766 1 97.69 222 LYS A C 1
ATOM 1687 O O . LYS A 1 222 ? -9.539 0.205 -19.766 1 97.69 222 LYS A O 1
ATOM 1692 N N . LEU A 1 223 ? -8.617 2.055 -18.859 1 97.88 223 LEU A N 1
ATOM 1693 C CA . LEU A 1 223 ? -7.973 1.323 -17.781 1 97.88 223 LEU A CA 1
ATOM 1694 C C . LEU A 1 223 ? -9.008 0.704 -16.844 1 97.88 223 LEU A C 1
ATOM 1696 O O . LEU A 1 223 ? -8.844 -0.428 -16.391 1 97.88 223 LEU A O 1
ATOM 1700 N N . VAL A 1 224 ? -10.031 1.442 -16.562 1 96.75 224 VAL A N 1
ATOM 1701 C CA . VAL A 1 224 ? -11.109 0.96 -15.711 1 96.75 224 VAL A CA 1
ATOM 1702 C C . VAL A 1 224 ? -11.766 -0.266 -16.344 1 96.75 224 VAL A C 1
ATOM 1704 O O . VAL A 1 224 ? -11.961 -1.286 -15.68 1 96.75 224 VAL A O 1
ATOM 1707 N N . LEU A 1 225 ? -12.062 -0.198 -17.594 1 97.88 225 LEU A N 1
ATOM 1708 C CA . LEU A 1 225 ? -12.727 -1.289 -18.297 1 97.88 225 LEU A CA 1
ATOM 1709 C C . LEU A 1 225 ? -11.836 -2.523 -18.359 1 97.88 225 LEU A C 1
ATOM 1711 O O . LEU A 1 225 ? -12.312 -3.646 -18.172 1 97.88 225 LEU A O 1
ATOM 1715 N N . LEU A 1 226 ? -10.57 -2.295 -18.625 1 98.44 226 LEU A N 1
ATOM 1716 C CA . LEU A 1 226 ? -9.625 -3.408 -18.609 1 98.44 226 LEU A CA 1
ATOM 1717 C C . LEU A 1 226 ? -9.555 -4.039 -17.219 1 98.44 226 LEU A C 1
ATOM 1719 O O . LEU A 1 226 ? -9.469 -5.262 -17.094 1 98.44 226 LEU A O 1
ATOM 1723 N N . GLY A 1 227 ? -9.492 -3.152 -16.203 1 98.5 227 GLY A N 1
ATOM 1724 C CA . GLY A 1 227 ? -9.5 -3.66 -14.836 1 98.5 227 GLY A CA 1
ATOM 1725 C C . GLY A 1 227 ? -10.703 -4.535 -14.531 1 98.5 227 GLY A C 1
ATOM 1726 O O . GLY A 1 227 ? -10.57 -5.586 -13.906 1 98.5 227 GLY A O 1
ATOM 1727 N N . ILE A 1 228 ? -11.82 -4.121 -14.969 1 97.56 228 ILE A N 1
ATOM 1728 C CA . ILE A 1 228 ? -13.047 -4.891 -14.773 1 97.56 228 ILE A CA 1
ATOM 1729 C C . ILE A 1 228 ? -12.93 -6.238 -15.477 1 97.56 228 ILE A C 1
ATOM 1731 O O . ILE A 1 228 ? -13.227 -7.281 -14.891 1 97.56 228 ILE A O 1
ATOM 1735 N N . LEU A 1 229 ? -12.469 -6.227 -16.672 1 98.62 229 LEU A N 1
ATOM 1736 C CA . LEU A 1 229 ? -12.297 -7.449 -17.453 1 98.62 229 LEU A CA 1
ATOM 1737 C C . LEU A 1 229 ? -11.344 -8.406 -16.75 1 98.62 229 LEU A C 1
ATOM 1739 O O . LEU A 1 229 ? -11.648 -9.586 -16.578 1 98.62 229 LEU A O 1
ATOM 1743 N N . PHE A 1 230 ? -10.156 -7.922 -16.391 1 98.88 230 PHE A N 1
ATOM 1744 C CA . PHE A 1 230 ? -9.164 -8.75 -15.711 1 98.88 230 PHE A CA 1
ATOM 1745 C C . PHE A 1 230 ? -9.703 -9.281 -14.391 1 98.88 230 PHE A C 1
ATOM 1747 O O . PHE A 1 230 ? -9.398 -10.406 -14 1 98.88 230 PHE A O 1
ATOM 1754 N N . GLY A 1 231 ? -10.469 -8.406 -13.711 1 98.62 231 GLY A N 1
ATOM 1755 C CA . GLY A 1 231 ? -11.086 -8.82 -12.461 1 98.62 231 GLY A CA 1
ATOM 1756 C C . GLY A 1 231 ? -12.039 -9.984 -12.617 1 98.62 231 GLY A C 1
ATOM 1757 O O . GLY A 1 231 ? -12 -10.938 -11.836 1 98.62 231 GLY A O 1
ATOM 1758 N N . ILE A 1 232 ? -12.82 -9.93 -13.578 1 98.31 232 ILE A N 1
ATOM 1759 C CA . ILE A 1 232 ? -13.797 -10.984 -13.859 1 98.31 232 ILE A CA 1
ATOM 1760 C C . ILE A 1 232 ? -13.07 -12.281 -14.188 1 98.31 232 ILE A C 1
ATOM 1762 O O . ILE A 1 232 ? -13.438 -13.352 -13.695 1 98.31 232 ILE A O 1
ATOM 1766 N N . VAL A 1 233 ? -12.039 -12.188 -14.945 1 98.81 233 VAL A N 1
ATOM 1767 C CA . VAL A 1 233 ? -11.312 -13.375 -15.383 1 98.81 233 VAL A CA 1
ATOM 1768 C C . VAL A 1 233 ? -10.602 -14.016 -14.188 1 98.81 233 VAL A C 1
ATOM 1770 O O . VAL A 1 233 ? -10.617 -15.234 -14.023 1 98.81 233 VAL A O 1
ATOM 1773 N N . GLY A 1 234 ? -9.922 -13.18 -13.398 1 98.81 234 GLY A N 1
ATOM 1774 C CA . GLY A 1 234 ? -9.289 -13.727 -12.203 1 98.81 234 GLY A CA 1
ATOM 1775 C C . GLY A 1 234 ? -10.281 -14.359 -11.242 1 98.81 234 GLY A C 1
ATOM 1776 O O . GLY A 1 234 ? -10.031 -15.445 -10.711 1 98.81 234 GLY A O 1
ATOM 1777 N N . GLY A 1 235 ? -11.406 -13.672 -11.023 1 98.31 235 GLY A N 1
ATOM 1778 C CA . GLY A 1 235 ? -12.461 -14.234 -10.195 1 98.31 235 GLY A CA 1
ATOM 1779 C C . GLY A 1 235 ? -13.031 -15.531 -10.758 1 98.31 235 GLY A C 1
ATOM 1780 O O . GLY A 1 235 ? -13.305 -16.469 -10.008 1 98.31 235 GLY A O 1
ATOM 1781 N N . ALA A 1 236 ? -13.195 -15.539 -12 1 98.69 236 ALA A N 1
ATOM 1782 C CA . ALA A 1 236 ? -13.688 -16.75 -12.656 1 98.69 236 ALA A CA 1
ATOM 1783 C C . ALA A 1 236 ? -12.719 -17.906 -12.484 1 98.69 236 ALA A C 1
ATOM 1785 O O . ALA A 1 236 ? -13.133 -19.047 -12.305 1 98.69 236 ALA A O 1
ATOM 1786 N N . PHE A 1 237 ? -11.5 -17.641 -12.633 1 98.81 237 PHE A N 1
ATOM 1787 C CA . PHE A 1 237 ? -10.492 -18.672 -12.422 1 98.81 237 PHE A CA 1
ATOM 1788 C C . PHE A 1 237 ? -10.633 -19.281 -11.023 1 98.81 237 PHE A C 1
ATOM 1790 O O . PHE A 1 237 ? -10.656 -20.516 -10.875 1 98.81 237 PHE A O 1
ATOM 1797 N N . ALA A 1 238 ? -10.664 -18.422 -10.047 1 98.56 238 ALA A N 1
ATOM 1798 C CA . ALA A 1 238 ? -10.773 -18.875 -8.664 1 98.56 238 ALA A CA 1
ATOM 1799 C C . ALA A 1 238 ? -12.031 -19.719 -8.453 1 98.56 238 ALA A C 1
ATOM 1801 O O . ALA A 1 238 ? -11.977 -20.766 -7.824 1 98.56 238 ALA A O 1
ATOM 1802 N N . TRP A 1 239 ? -13.086 -19.25 -8.992 1 97.88 239 TRP A N 1
ATOM 1803 C CA . TRP A 1 239 ? -14.359 -19.938 -8.852 1 97.88 239 TRP A CA 1
ATOM 1804 C C . TRP A 1 239 ? -14.32 -21.297 -9.555 1 97.88 239 TRP A C 1
ATOM 1806 O O . TRP A 1 239 ? -14.766 -22.297 -9.008 1 97.88 239 TRP A O 1
ATOM 1816 N N . THR A 1 240 ? -13.852 -21.312 -10.773 1 98.69 240 THR A N 1
ATOM 1817 C CA . THR A 1 240 ? -13.82 -22.531 -11.562 1 98.69 240 THR A CA 1
ATOM 1818 C C . THR A 1 240 ? -12.875 -23.562 -10.945 1 98.69 240 THR A C 1
ATOM 1820 O O . THR A 1 240 ? -13.148 -24.766 -10.977 1 98.69 240 THR A O 1
ATOM 1823 N N . LEU A 1 241 ? -11.773 -23.109 -10.461 1 98.56 241 LEU A N 1
ATOM 1824 C CA . LEU A 1 241 ? -10.836 -24.016 -9.797 1 98.56 241 LEU A CA 1
ATOM 1825 C C . LEU A 1 241 ? -11.508 -24.734 -8.625 1 98.56 241 LEU A C 1
ATOM 1827 O O . LEU A 1 241 ? -11.414 -25.953 -8.508 1 98.56 241 LEU A O 1
ATOM 1831 N N . LYS A 1 242 ? -12.109 -23.953 -7.77 1 97.62 242 LYS A N 1
ATOM 1832 C CA . LYS A 1 242 ? -12.82 -24.531 -6.629 1 97.62 242 LYS A CA 1
ATOM 1833 C C . LYS A 1 242 ? -13.891 -25.516 -7.086 1 97.62 242 LYS A C 1
ATOM 1835 O O . LYS A 1 242 ? -14.031 -26.594 -6.52 1 97.62 242 LYS A O 1
ATOM 1840 N N . TYR A 1 243 ? -14.609 -25.109 -8.086 1 97.94 243 TYR A N 1
ATOM 1841 C CA . TYR A 1 243 ? -15.688 -25.922 -8.625 1 97.94 243 TYR A CA 1
ATOM 1842 C C . TYR A 1 243 ? -15.148 -27.25 -9.164 1 97.94 243 TYR A C 1
ATOM 1844 O O . TYR A 1 243 ? -15.695 -28.312 -8.867 1 97.94 243 TYR A O 1
ATOM 1852 N N . MET A 1 244 ? -14.133 -27.188 -9.961 1 98.31 244 MET A N 1
ATOM 1853 C CA . MET A 1 244 ? -13.578 -28.375 -10.594 1 98.31 244 MET A CA 1
ATOM 1854 C C . MET A 1 244 ? -12.945 -29.297 -9.555 1 98.31 244 MET A C 1
ATOM 1856 O O . MET A 1 244 ? -12.992 -30.531 -9.695 1 98.31 244 MET A O 1
ATOM 1860 N N . LYS A 1 245 ? -12.25 -28.734 -8.602 1 97.31 245 LYS A N 1
ATOM 1861 C CA . LYS A 1 245 ? -11.719 -29.562 -7.516 1 97.31 245 LYS A CA 1
ATOM 1862 C C . LYS A 1 245 ? -12.828 -30.359 -6.852 1 97.31 245 LYS A C 1
ATOM 1864 O O . LYS A 1 245 ? -12.672 -31.562 -6.605 1 97.31 245 LYS A O 1
ATOM 1869 N N . GLY A 1 246 ? -13.953 -29.719 -6.523 1 97 246 GLY A N 1
ATOM 1870 C CA . GLY A 1 246 ? -15.086 -30.406 -5.93 1 97 246 GLY A CA 1
ATOM 1871 C C . GLY A 1 246 ? -15.695 -31.453 -6.836 1 97 246 GLY A C 1
ATOM 1872 O O . GLY A 1 246 ? -15.992 -32.562 -6.391 1 97 246 GLY A O 1
ATOM 1873 N N . LYS A 1 247 ? -15.859 -31.156 -8.047 1 97.75 247 LYS A N 1
ATOM 1874 C CA . LYS A 1 247 ? -16.484 -32.062 -9.008 1 97.75 247 LYS A CA 1
ATOM 1875 C C . LYS A 1 247 ? -15.633 -33.312 -9.227 1 97.75 247 LYS A C 1
ATOM 1877 O O . LYS A 1 247 ? -16.156 -34.438 -9.266 1 97.75 247 LYS A O 1
ATOM 1882 N N . LEU A 1 248 ? -14.336 -33.125 -9.422 1 97.62 248 LEU A N 1
ATOM 1883 C CA . LEU A 1 248 ? -13.445 -34.25 -9.688 1 97.62 248 LEU A CA 1
ATOM 1884 C C . LEU A 1 248 ? -13.312 -35.125 -8.453 1 97.62 248 LEU A C 1
ATOM 1886 O O . LEU A 1 248 ? -13.156 -36.344 -8.57 1 97.62 248 LEU A O 1
ATOM 1890 N N . ALA A 1 249 ? -13.391 -34.5 -7.32 1 95.25 249 ALA A N 1
ATOM 1891 C CA . ALA A 1 249 ? -13.336 -35.25 -6.086 1 95.25 249 ALA A CA 1
ATOM 1892 C C . ALA A 1 249 ? -14.539 -36.188 -5.957 1 95.25 249 ALA A C 1
ATOM 1894 O O . ALA A 1 249 ? -14.43 -37.281 -5.395 1 95.25 249 ALA A O 1
ATOM 1895 N N . VAL A 1 250 ? -15.656 -35.781 -6.445 1 96.38 250 VAL A N 1
ATOM 1896 C CA . VAL A 1 250 ? -16.875 -36.562 -6.395 1 96.38 250 VAL A CA 1
ATOM 1897 C C . VAL A 1 250 ? -16.844 -37.656 -7.477 1 96.38 250 VAL A C 1
ATOM 1899 O O . VAL A 1 250 ? -17.25 -38.781 -7.242 1 96.38 250 VAL A O 1
ATOM 1902 N N . LEU A 1 251 ? -16.375 -37.281 -8.594 1 96.56 251 LEU A N 1
ATOM 1903 C CA . LEU A 1 251 ? -16.328 -38.188 -9.719 1 96.56 251 LEU A CA 1
ATOM 1904 C C . LEU A 1 251 ? -15.336 -39.344 -9.445 1 96.56 251 LEU A C 1
ATOM 1906 O O . LEU A 1 251 ? -15.594 -40.5 -9.781 1 96.56 251 LEU A O 1
ATOM 1910 N N . TRP A 1 252 ? -14.188 -38.969 -8.945 1 95.38 252 TRP A N 1
ATOM 1911 C CA . TRP A 1 252 ? -13.164 -39.938 -8.555 1 95.38 252 TRP A CA 1
ATOM 1912 C C . TRP A 1 252 ? -12.797 -39.781 -7.086 1 95.38 252 TRP A C 1
ATOM 1914 O O . TRP A 1 252 ? -11.93 -38.969 -6.738 1 95.38 252 TRP A O 1
ATOM 1924 N N . ARG A 1 253 ? -13.344 -40.625 -6.211 1 91.38 253 ARG A N 1
ATOM 1925 C CA . ARG A 1 253 ? -13.156 -40.531 -4.766 1 91.38 253 ARG A CA 1
ATOM 1926 C C . ARG A 1 253 ? -11.727 -40.875 -4.375 1 91.38 253 ARG A C 1
ATOM 1928 O O . ARG A 1 253 ? -11.203 -40.344 -3.395 1 91.38 253 ARG A O 1
ATOM 1935 N N . GLU A 1 254 ? -11.148 -41.719 -5.266 1 95.12 254 GLU A N 1
ATOM 1936 C CA . GLU A 1 254 ? -9.773 -42.125 -4.988 1 95.12 254 GLU A CA 1
ATOM 1937 C C . GLU A 1 254 ? -8.773 -41.219 -5.684 1 95.12 254 GLU A C 1
ATOM 1939 O O . GLU A 1 254 ? -8.711 -41.188 -6.914 1 95.12 254 GLU A O 1
ATOM 1944 N N . PRO A 1 255 ? -7.914 -40.625 -4.926 1 95.06 255 PRO A N 1
ATOM 1945 C CA . PRO A 1 255 ? -7.016 -39.594 -5.492 1 95.06 255 PRO A CA 1
ATOM 1946 C C . PRO A 1 255 ? -6.059 -40.188 -6.531 1 95.06 255 PRO A C 1
ATOM 1948 O O . PRO A 1 255 ? -5.715 -39.5 -7.504 1 95.06 255 PRO A O 1
ATOM 1951 N N . VAL A 1 256 ? -5.602 -41.375 -6.359 1 96.75 256 VAL A N 1
ATOM 1952 C CA . VAL A 1 256 ? -4.645 -42 -7.277 1 96.75 256 VAL A CA 1
ATOM 1953 C C . VAL A 1 256 ? -5.316 -42.25 -8.625 1 96.75 256 VAL A C 1
ATOM 1955 O O . VAL A 1 256 ? -4.711 -42.031 -9.68 1 96.75 256 VAL A O 1
ATOM 1958 N N . LEU A 1 257 ? -6.551 -42.656 -8.633 1 97 257 LEU A N 1
ATOM 1959 C CA . LEU A 1 257 ? -7.293 -42.875 -9.875 1 97 257 LEU A CA 1
ATOM 1960 C C . LEU A 1 257 ? -7.613 -41.562 -10.562 1 97 257 LEU A C 1
ATOM 1962 O O . LEU A 1 257 ? -7.555 -41.469 -11.789 1 97 257 LEU A O 1
ATOM 1966 N N . ARG A 1 258 ? -7.984 -40.656 -9.75 1 97.81 258 ARG A N 1
ATOM 1967 C CA . ARG A 1 258 ? -8.297 -39.312 -10.273 1 97.81 258 ARG A CA 1
ATOM 1968 C C . ARG A 1 258 ? -7.113 -38.75 -11.039 1 97.81 258 ARG A C 1
ATOM 1970 O O . ARG A 1 258 ? -7.254 -38.344 -12.195 1 97.81 258 ARG A O 1
ATOM 1977 N N . ILE A 1 259 ? -5.973 -38.719 -10.375 1 98.44 259 ILE A N 1
ATOM 1978 C CA . ILE A 1 259 ? -4.801 -38.094 -10.977 1 98.44 259 ILE A CA 1
ATOM 1979 C C . ILE A 1 259 ? -4.312 -38.906 -12.164 1 98.44 259 ILE A C 1
ATOM 1981 O O . ILE A 1 259 ? -3.777 -38.375 -13.125 1 98.44 259 ILE A O 1
ATOM 1985 N N . PHE A 1 260 ? -4.535 -40.219 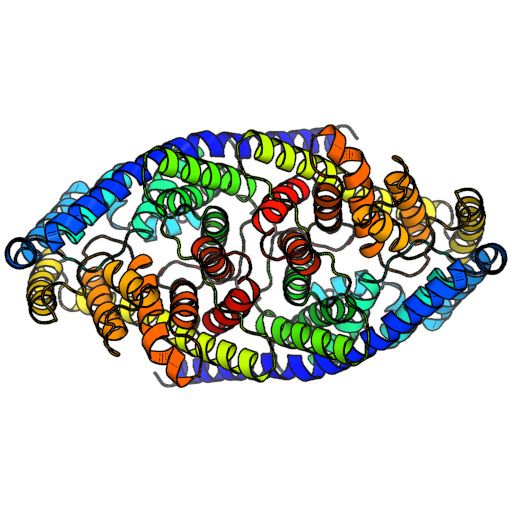-12.156 1 98.19 260 PHE A N 1
ATOM 1986 C CA . PHE A 1 260 ? -4.164 -41.094 -13.266 1 98.19 260 PHE A CA 1
ATOM 1987 C C . PHE A 1 260 ? -4.98 -40.75 -14.516 1 98.19 260 PHE A C 1
ATOM 1989 O O . PHE A 1 260 ? -4.418 -40.469 -15.57 1 98.19 260 PHE A O 1
ATOM 1996 N N . PHE A 1 261 ? -6.273 -40.75 -14.422 1 98.19 261 PHE A N 1
ATOM 1997 C CA . PHE A 1 261 ? -7.145 -40.531 -15.57 1 98.19 261 PHE A CA 1
ATOM 1998 C C . PHE A 1 261 ? -7.031 -39.125 -16.078 1 98.19 261 PHE A C 1
ATOM 2000 O O . PHE A 1 261 ? -6.992 -38.875 -17.281 1 98.19 261 PHE A O 1
ATOM 2007 N N . MET A 1 262 ? -7.035 -38.219 -15.094 1 98.56 262 MET A N 1
ATOM 2008 C CA . MET A 1 262 ? -6.863 -36.844 -15.5 1 98.56 262 MET A CA 1
ATOM 2009 C C . MET A 1 262 ? -5.508 -36.625 -16.156 1 98.56 262 MET A C 1
ATOM 2011 O O . MET A 1 262 ? -5.379 -35.812 -17.078 1 98.56 262 MET A O 1
ATOM 2015 N N . GLY A 1 263 ? -4.477 -37.281 -15.641 1 98.62 263 GLY A N 1
ATOM 2016 C CA . GLY A 1 263 ? -3.166 -37.219 -16.266 1 98.62 263 GLY A CA 1
ATOM 2017 C C . GLY A 1 263 ? -3.176 -37.688 -17.719 1 98.62 263 GLY A C 1
ATOM 2018 O O . GLY A 1 263 ? -2.482 -37.094 -18.547 1 98.62 263 GLY A O 1
ATOM 2019 N N . LEU A 1 264 ? -3.934 -38.719 -18.016 1 98.56 264 LEU A N 1
ATOM 2020 C CA . LEU A 1 264 ? -4.066 -39.188 -19.375 1 98.56 264 LEU A CA 1
ATOM 2021 C C . LEU A 1 264 ? -4.734 -38.125 -20.266 1 98.56 264 LEU A C 1
ATOM 2023 O O . LEU A 1 264 ? -4.266 -37.844 -21.359 1 98.56 264 LEU A O 1
ATOM 2027 N N . ILE A 1 265 ? -5.754 -37.594 -19.766 1 98.5 265 ILE A N 1
ATOM 2028 C CA . ILE A 1 265 ? -6.508 -36.594 -20.5 1 98.5 265 ILE A CA 1
ATOM 2029 C C . ILE A 1 265 ? -5.625 -35.375 -20.734 1 98.5 265 ILE A C 1
ATOM 2031 O O . ILE A 1 265 ? -5.566 -34.844 -21.844 1 98.5 265 ILE A O 1
ATOM 2035 N N . LEU A 1 266 ? -4.977 -34.969 -19.688 1 98.75 266 LEU A N 1
ATOM 2036 C CA . LEU A 1 266 ? -4.125 -33.781 -19.766 1 98.75 266 LEU A CA 1
ATOM 2037 C C . LEU A 1 266 ? -2.971 -34 -20.734 1 98.75 266 LEU A C 1
ATOM 2039 O O . LEU A 1 266 ? -2.623 -33.125 -21.5 1 98.75 266 LEU A O 1
ATOM 2043 N N . SER A 1 267 ? -2.35 -35.188 -20.641 1 98.5 267 SER A N 1
ATOM 2044 C CA . SER A 1 267 ? -1.272 -35.5 -21.578 1 98.5 267 SER A CA 1
ATOM 2045 C C . SER A 1 267 ? -1.737 -35.344 -23.031 1 98.5 267 SER A C 1
ATOM 2047 O O . SER A 1 267 ? -1.06 -34.75 -23.844 1 98.5 267 SER A O 1
ATOM 2049 N N . ALA A 1 268 ? -2.854 -35.906 -23.297 1 98.38 268 ALA A N 1
ATOM 2050 C CA . ALA A 1 268 ? -3.406 -35.844 -24.656 1 98.38 268 ALA A CA 1
ATOM 2051 C C . ALA A 1 268 ? -3.699 -34.406 -25.062 1 98.38 268 ALA A C 1
ATOM 2053 O O . ALA A 1 268 ? -3.32 -33.969 -26.156 1 98.38 268 ALA A O 1
ATOM 2054 N N . LEU A 1 269 ? -4.34 -33.656 -24.219 1 98.5 269 LEU A N 1
ATOM 2055 C CA . LEU A 1 269 ? -4.73 -32.281 -24.547 1 98.5 269 LEU A CA 1
ATOM 2056 C C . LEU A 1 269 ? -3.502 -31.406 -24.734 1 98.5 269 LEU A C 1
ATOM 2058 O O . LEU A 1 269 ? -3.457 -30.578 -25.656 1 98.5 269 LEU A O 1
ATOM 2062 N N . LEU A 1 270 ? -2.52 -31.562 -23.844 1 98.44 270 LEU A N 1
ATOM 2063 C CA . LEU A 1 270 ? -1.314 -30.75 -23.906 1 98.44 270 LEU A CA 1
ATOM 2064 C C . LEU A 1 270 ? -0.546 -31 -25.203 1 98.44 270 LEU A C 1
ATOM 2066 O O . LEU A 1 270 ? 0.074 -30.094 -25.75 1 98.44 270 LEU A O 1
ATOM 2070 N N . LEU A 1 271 ? -0.582 -32.25 -25.672 1 97.69 271 LEU A N 1
ATOM 2071 C CA . LEU A 1 271 ? 0.131 -32.594 -26.906 1 97.69 271 LEU A CA 1
ATOM 2072 C C . LEU A 1 271 ? -0.67 -32.156 -28.125 1 97.69 271 LEU A C 1
ATOM 2074 O O . LEU A 1 271 ? -0.107 -31.641 -29.094 1 97.69 271 LEU A O 1
ATOM 2078 N N . ILE A 1 272 ? -2.002 -32.281 -28.094 1 97.56 272 ILE A N 1
ATOM 2079 C CA . ILE A 1 272 ? -2.865 -31.969 -29.219 1 97.56 272 ILE A CA 1
ATOM 2080 C C . ILE A 1 272 ? -2.93 -30.453 -29.406 1 97.56 272 ILE A C 1
ATOM 2082 O O . ILE A 1 272 ? -2.99 -29.953 -30.531 1 97.56 272 ILE A O 1
ATOM 2086 N N . LEU A 1 273 ? -2.91 -29.781 -28.297 1 96.88 273 LEU A N 1
ATOM 2087 C CA . LEU A 1 273 ? -3.025 -28.328 -28.328 1 96.88 273 LEU A CA 1
ATOM 2088 C C . LEU A 1 273 ? -1.649 -27.672 -28.375 1 96.88 273 LEU A C 1
ATOM 2090 O O . LEU A 1 273 ? -1.241 -27 -27.422 1 96.88 273 LEU A O 1
ATOM 2094 N N . TYR A 1 274 ? -1.014 -27.812 -29.531 1 94.94 274 TYR A N 1
ATOM 2095 C CA . TYR A 1 274 ? 0.208 -27.109 -29.891 1 94.94 274 TYR A CA 1
ATOM 2096 C C . TYR A 1 274 ? 1.411 -27.688 -29.141 1 94.94 274 TYR A C 1
ATOM 2098 O O . TYR A 1 274 ? 2.311 -26.953 -28.734 1 94.94 274 TYR A O 1
ATOM 2106 N N . LYS A 1 275 ? 1.466 -28.953 -28.859 1 94.94 275 LYS A N 1
ATOM 2107 C CA . LYS A 1 275 ? 2.598 -29.781 -28.453 1 94.94 275 LYS A CA 1
ATOM 2108 C C . LYS A 1 275 ? 3.326 -29.156 -27.25 1 94.94 275 LYS A C 1
ATOM 2110 O O . LYS A 1 275 ? 4.535 -28.938 -27.312 1 94.94 275 LYS A O 1
ATOM 2115 N N . GLY A 1 276 ? 2.613 -28.844 -26.266 1 96.38 276 GLY A N 1
ATOM 2116 C CA . GLY A 1 276 ? 3.217 -28.469 -25 1 96.38 276 GLY A CA 1
ATOM 2117 C C . GLY A 1 276 ? 3.244 -26.969 -24.781 1 96.38 276 GLY A C 1
ATOM 2118 O O . GLY A 1 276 ? 3.828 -26.484 -23.812 1 96.38 276 GLY A O 1
ATOM 2119 N N . ARG A 1 277 ? 2.584 -26.156 -25.578 1 97.38 277 ARG A N 1
ATOM 2120 C CA . ARG A 1 277 ? 2.547 -24.703 -25.5 1 97.38 277 ARG A CA 1
ATOM 2121 C C . ARG A 1 277 ? 1.99 -24.25 -24.156 1 97.38 277 ARG A C 1
ATOM 2123 O O . ARG A 1 277 ? 2.412 -23.219 -23.625 1 97.38 277 ARG A O 1
ATOM 2130 N N . TYR A 1 278 ? 1.141 -25.094 -23.594 1 98.5 278 TYR A N 1
ATOM 2131 C CA . TYR A 1 278 ? 0.445 -24.688 -22.391 1 98.5 278 TYR A CA 1
ATOM 2132 C C . TYR A 1 278 ? 0.923 -25.484 -21.188 1 98.5 278 TYR A C 1
ATOM 2134 O O . TYR A 1 278 ? 0.332 -25.422 -20.109 1 98.5 278 TYR A O 1
ATOM 2142 N N . ALA A 1 279 ? 1.989 -26.266 -21.391 1 98.25 279 ALA A N 1
ATOM 2143 C CA . ALA A 1 279 ? 2.586 -27.047 -20.297 1 98.25 279 ALA A CA 1
ATOM 2144 C C . ALA A 1 279 ? 3.453 -26.156 -19.406 1 98.25 279 ALA A C 1
ATOM 2146 O O . ALA A 1 279 ? 3.953 -25.125 -19.844 1 98.25 279 ALA A O 1
ATOM 2147 N N . GLY A 1 280 ? 3.537 -26.484 -18.156 1 97.69 280 GLY A N 1
ATOM 2148 C CA . GLY A 1 280 ? 4.469 -25.859 -17.234 1 97.69 280 GLY A CA 1
ATOM 2149 C C . GLY A 1 280 ? 4 -24.5 -16.75 1 97.69 280 GLY A C 1
ATOM 2150 O O . GLY A 1 280 ? 2.811 -24.312 -16.484 1 97.69 280 GLY A O 1
ATOM 2151 N N . LEU A 1 281 ? 4.875 -23.594 -16.594 1 97.06 281 LEU A N 1
ATOM 2152 C CA . LEU A 1 281 ? 4.66 -22.312 -15.898 1 97.06 281 LEU A CA 1
ATOM 2153 C C . LEU A 1 281 ? 3.838 -21.359 -16.766 1 97.06 281 LEU A C 1
ATOM 2155 O O . LEU A 1 281 ? 3.051 -20.578 -16.234 1 97.06 281 LEU A O 1
ATOM 2159 N N . GLY A 1 282 ? 3.977 -21.391 -17.984 1 97.31 282 GLY A N 1
ATOM 2160 C CA . GLY A 1 282 ? 3.371 -20.406 -18.875 1 97.31 282 GLY A CA 1
ATOM 2161 C C . GLY A 1 282 ? 4.27 -19.219 -19.141 1 97.31 282 GLY A C 1
ATOM 2162 O O . GLY A 1 282 ? 3.824 -18.219 -19.703 1 97.31 282 GLY A O 1
ATOM 2163 N N . THR A 1 283 ? 5.586 -19.328 -18.812 1 96.62 283 THR A N 1
ATOM 2164 C CA . THR A 1 283 ? 6.516 -18.219 -19.016 1 96.62 283 THR A CA 1
ATOM 2165 C C . THR A 1 283 ? 6.719 -17.953 -20.5 1 96.62 283 THR A C 1
ATOM 2167 O O . THR A 1 283 ? 7.027 -16.828 -20.891 1 96.62 283 THR A O 1
ATOM 2170 N N . ASN A 1 284 ? 6.594 -18.984 -21.344 1 97.12 284 ASN A N 1
ATOM 2171 C CA . ASN A 1 284 ? 6.66 -18.797 -22.781 1 97.12 284 ASN A CA 1
ATOM 2172 C C . ASN A 1 284 ? 5.574 -17.844 -23.281 1 97.12 284 ASN A C 1
ATOM 2174 O O . ASN A 1 284 ? 5.836 -16.984 -24.125 1 97.12 284 ASN A O 1
ATOM 2178 N N . LEU A 1 285 ? 4.387 -17.953 -22.719 1 98.31 285 LEU A N 1
ATOM 2179 C CA . LEU A 1 285 ? 3.291 -17.062 -23.094 1 98.31 285 LEU A CA 1
ATOM 2180 C C . LEU A 1 285 ? 3.529 -15.656 -22.578 1 98.31 285 LEU A C 1
ATOM 2182 O O . LEU A 1 285 ? 3.193 -14.68 -23.25 1 98.31 285 LEU A O 1
ATOM 2186 N N . ILE A 1 286 ? 4.074 -15.562 -21.344 1 98.38 286 ILE A N 1
ATOM 2187 C CA . ILE A 1 286 ? 4.41 -14.258 -20.797 1 98.38 286 ILE A CA 1
ATOM 2188 C C . ILE A 1 286 ? 5.441 -13.57 -21.688 1 98.38 286 ILE A C 1
ATOM 2190 O O . ILE A 1 286 ? 5.266 -12.414 -22.078 1 98.38 286 ILE A O 1
ATOM 2194 N N . HIS A 1 287 ? 6.465 -14.336 -22.062 1 97.75 287 HIS A N 1
ATOM 2195 C CA . HIS A 1 287 ? 7.52 -13.812 -22.922 1 97.75 287 HIS A CA 1
ATOM 2196 C C . HIS A 1 287 ? 6.961 -13.391 -24.281 1 97.75 287 HIS A C 1
ATOM 2198 O O . HIS A 1 287 ? 7.246 -12.289 -24.766 1 97.75 287 HIS A O 1
ATOM 2204 N N . ALA A 1 288 ? 6.188 -14.219 -24.859 1 98.38 288 ALA A N 1
ATOM 2205 C CA . ALA A 1 288 ? 5.609 -13.93 -26.172 1 98.38 288 ALA A CA 1
ATOM 2206 C C . ALA A 1 288 ? 4.719 -12.695 -26.109 1 98.38 288 ALA A C 1
ATOM 2208 O O . ALA A 1 288 ? 4.695 -11.898 -27.062 1 98.38 288 ALA A O 1
ATOM 2209 N N . SER A 1 289 ? 4.035 -12.516 -25.031 1 98.56 289 SER A N 1
ATOM 2210 C CA . SER A 1 289 ? 3.123 -11.391 -24.859 1 98.56 289 SER A CA 1
ATOM 2211 C C . SER A 1 289 ? 3.881 -10.062 -24.812 1 98.56 289 SER A C 1
ATOM 2213 O O . SER A 1 289 ? 3.385 -9.039 -25.281 1 98.56 289 SER A O 1
ATOM 2215 N N . LEU A 1 290 ? 5.066 -10.102 -24.25 1 98.19 290 LEU A N 1
ATOM 2216 C CA . LEU A 1 290 ? 5.777 -8.859 -23.969 1 98.19 290 LEU A CA 1
ATOM 2217 C C . LEU A 1 290 ? 6.816 -8.57 -25.047 1 98.19 290 LEU A C 1
ATOM 2219 O O . LEU A 1 290 ? 7.207 -7.418 -25.25 1 98.19 290 LEU A O 1
ATOM 2223 N N . TYR A 1 291 ? 7.211 -9.602 -25.797 1 96.94 291 TYR A N 1
ATOM 2224 C CA . TYR A 1 291 ? 8.273 -9.414 -26.781 1 96.94 291 TYR A CA 1
ATOM 2225 C C . TYR A 1 291 ? 7.738 -9.508 -28.203 1 96.94 291 TYR A C 1
ATOM 2227 O O . TYR A 1 291 ? 8.508 -9.695 -29.141 1 96.94 291 TYR A O 1
ATOM 2235 N N . GLY A 1 292 ? 6.504 -9.484 -28.328 1 94.62 292 GLY A N 1
ATOM 2236 C CA . GLY A 1 292 ? 5.883 -9.352 -29.641 1 94.62 292 GLY A CA 1
ATOM 2237 C C . GLY A 1 292 ? 5.848 -10.656 -30.422 1 94.62 292 GLY A C 1
ATOM 2238 O O . GLY A 1 292 ? 5.789 -10.648 -31.641 1 94.62 292 GLY A O 1
ATOM 2239 N N . GLU A 1 293 ? 5.98 -11.734 -29.719 1 97.19 293 GLU A N 1
ATOM 2240 C CA . GLU A 1 293 ? 5.852 -13.031 -30.375 1 97.19 293 GLU A CA 1
ATOM 2241 C C . GLU A 1 293 ? 4.383 -13.43 -30.516 1 97.19 293 GLU A C 1
ATOM 2243 O O . GLU A 1 293 ? 3.488 -12.664 -30.156 1 97.19 293 GLU A O 1
ATOM 2248 N N . LYS A 1 294 ? 4.188 -14.508 -31.125 1 97.5 294 LYS A N 1
ATOM 2249 C CA . LYS A 1 294 ? 2.834 -14.898 -31.5 1 97.5 294 LYS A CA 1
ATOM 2250 C C . LYS A 1 294 ? 2.012 -15.281 -30.281 1 97.5 294 LYS A C 1
ATOM 2252 O O . LYS A 1 294 ? 2.43 -16.125 -29.484 1 97.5 294 LYS A O 1
ATOM 2257 N N . ILE A 1 295 ? 0.89 -14.664 -30.109 1 98.5 295 ILE A N 1
ATOM 2258 C CA . ILE A 1 295 ? -0.12 -14.992 -29.109 1 98.5 295 ILE A CA 1
ATOM 2259 C C . ILE A 1 295 ? -1.475 -15.188 -29.797 1 98.5 295 ILE A C 1
ATOM 2261 O O . ILE A 1 295 ? -1.975 -14.281 -30.469 1 98.5 295 ILE A O 1
ATOM 2265 N N . TYR A 1 296 ? -1.969 -16.391 -29.6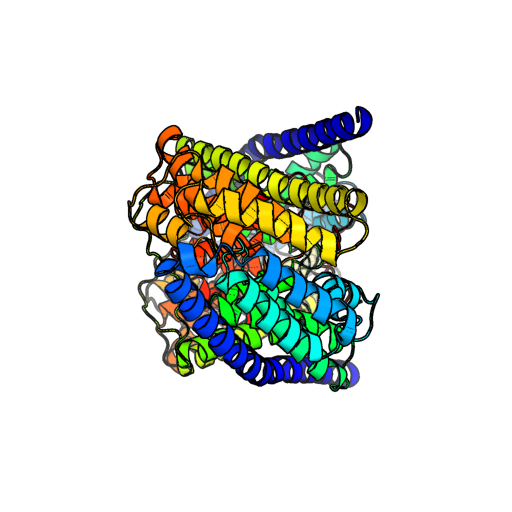72 1 98.12 296 TYR A N 1
ATOM 2266 C CA . TYR A 1 296 ? -3.328 -16.625 -30.156 1 98.12 296 TYR A CA 1
ATOM 2267 C C . TYR A 1 296 ? -4.348 -15.969 -29.219 1 98.12 296 TYR A C 1
ATOM 2269 O O . TYR A 1 296 ? -4.152 -15.938 -28.016 1 98.12 296 TYR A O 1
ATOM 2277 N N . ARG A 1 297 ? -5.449 -15.523 -29.719 1 97.19 297 ARG A N 1
ATOM 2278 C CA . ARG A 1 297 ? -6.465 -14.82 -28.953 1 97.19 297 ARG A CA 1
ATOM 2279 C C . ARG A 1 297 ? -7.082 -15.719 -27.891 1 97.19 297 ARG A C 1
ATOM 2281 O O . ARG A 1 297 ? -7.621 -15.242 -26.891 1 97.19 297 ARG A O 1
ATOM 2288 N N . TYR A 1 298 ? -6.953 -17 -28.062 1 98.12 298 TYR A N 1
ATOM 2289 C CA . TYR A 1 298 ? -7.574 -17.938 -27.125 1 98.12 298 TYR A CA 1
ATOM 2290 C C . TYR A 1 298 ? -6.527 -18.578 -26.234 1 98.12 298 TYR A C 1
ATOM 2292 O O . TYR A 1 298 ? -6.836 -19.5 -25.469 1 98.12 298 TYR A O 1
ATOM 2300 N N . ASP A 1 299 ? -5.27 -18.156 -26.297 1 98.75 299 ASP A N 1
ATOM 2301 C CA . ASP A 1 299 ? -4.203 -18.719 -25.469 1 98.75 299 ASP A CA 1
ATOM 2302 C C . ASP A 1 299 ? -4.562 -18.625 -23.984 1 98.75 299 ASP A C 1
ATOM 2304 O O . ASP A 1 299 ? -4.328 -19.578 -23.234 1 98.75 299 ASP A O 1
ATOM 2308 N N . TRP A 1 300 ? -5.109 -17.438 -23.625 1 98.81 300 TRP A N 1
ATOM 2309 C CA . TRP A 1 300 ? -5.418 -17.234 -22.203 1 98.81 300 TRP A CA 1
ATOM 2310 C C . TRP A 1 300 ? -6.504 -18.203 -21.75 1 98.81 300 TRP A C 1
ATOM 2312 O O . TRP A 1 300 ? -6.488 -18.672 -20.609 1 98.81 300 TRP A O 1
ATOM 2322 N N . ILE A 1 301 ? -7.398 -18.656 -22.609 1 98.81 301 ILE A N 1
ATOM 2323 C CA . ILE A 1 301 ? -8.484 -19.562 -22.266 1 98.81 301 ILE A CA 1
ATOM 2324 C C . ILE A 1 301 ? -7.918 -20.969 -22.062 1 98.81 301 ILE A C 1
ATOM 2326 O O . ILE A 1 301 ? -8.289 -21.672 -21.109 1 98.81 301 ILE A O 1
ATOM 2330 N N . LEU A 1 302 ? -7.07 -21.391 -22.969 1 98.81 302 LEU A N 1
ATOM 2331 C CA . LEU A 1 302 ? -6.504 -22.734 -22.906 1 98.81 302 LEU A CA 1
ATOM 2332 C C . LEU A 1 302 ? -5.602 -22.875 -21.688 1 98.81 302 LEU A C 1
ATOM 2334 O O . LEU A 1 302 ? -5.641 -23.906 -20.984 1 98.81 302 LEU A O 1
ATOM 2338 N N . LYS A 1 303 ? -4.75 -21.859 -21.438 1 98.88 303 LYS A N 1
ATOM 2339 C CA . LYS A 1 303 ? -3.934 -21.891 -20.219 1 98.88 303 LYS A CA 1
ATOM 2340 C C . LYS A 1 303 ? -4.809 -21.906 -18.969 1 98.88 303 LYS A C 1
ATOM 2342 O O . LYS A 1 303 ? -4.504 -22.609 -18.016 1 98.88 303 LYS A O 1
ATOM 2347 N N . PHE A 1 304 ? -5.871 -21.109 -19.047 1 98.88 304 PHE A N 1
ATOM 2348 C CA . PHE A 1 304 ? -6.867 -21.031 -17.984 1 98.88 304 PHE A CA 1
ATOM 2349 C C . PHE A 1 304 ? -7.449 -22.406 -17.672 1 98.88 304 PHE A C 1
ATOM 2351 O O . PHE A 1 304 ? -7.391 -22.891 -16.547 1 98.88 304 PHE A O 1
ATOM 2358 N N . LEU A 1 305 ? -7.875 -23.125 -18.609 1 98.75 305 LEU A N 1
ATOM 2359 C CA . LEU A 1 305 ? -8.562 -24.391 -18.469 1 98.75 305 LEU A CA 1
ATOM 2360 C C . LEU A 1 305 ? -7.586 -25.5 -18.094 1 98.75 305 LEU A C 1
ATOM 2362 O O . LEU A 1 305 ? -7.855 -26.297 -17.188 1 98.75 305 LEU A O 1
ATOM 2366 N N . LEU A 1 306 ? -6.457 -25.578 -18.75 1 98.81 306 LEU A N 1
ATOM 2367 C CA . LEU A 1 306 ? -5.508 -26.672 -18.547 1 98.81 306 LEU A CA 1
ATOM 2368 C C . LEU A 1 306 ? -4.844 -26.547 -17.172 1 98.81 306 LEU A C 1
ATOM 2370 O O . LEU A 1 306 ? -4.527 -27.562 -16.547 1 98.81 306 LEU A O 1
ATOM 2374 N N . THR A 1 307 ? -4.656 -25.297 -16.703 1 98.88 307 THR A N 1
ATOM 2375 C CA . THR A 1 307 ? -4.121 -25.109 -15.359 1 98.88 307 THR A CA 1
ATOM 2376 C C . THR A 1 307 ? -5.121 -25.578 -14.305 1 98.88 307 THR A C 1
ATOM 2378 O O . THR A 1 307 ? -4.75 -26.281 -13.367 1 98.88 307 THR A O 1
ATOM 2381 N N . ILE A 1 308 ? -6.367 -25.219 -14.5 1 98.75 308 ILE A N 1
ATOM 2382 C CA . ILE A 1 308 ? -7.41 -25.594 -13.562 1 98.75 308 ILE A CA 1
ATOM 2383 C C . ILE A 1 308 ? -7.535 -27.125 -13.516 1 98.75 308 ILE A C 1
ATOM 2385 O O . ILE A 1 308 ? -7.594 -27.719 -12.43 1 98.75 308 ILE A O 1
ATOM 2389 N N . LEU A 1 309 ? -7.527 -27.766 -14.648 1 98.62 309 LEU A N 1
ATOM 2390 C CA . LEU A 1 309 ? -7.656 -29.219 -14.695 1 98.62 309 LEU A CA 1
ATOM 2391 C C . LEU A 1 309 ? -6.445 -29.891 -14.062 1 98.62 309 LEU A C 1
ATOM 2393 O O . LEU A 1 309 ? -6.582 -30.906 -13.367 1 98.62 309 LEU A O 1
ATOM 2397 N N . THR A 1 310 ? -5.289 -29.359 -14.281 1 98.81 310 THR A N 1
ATOM 2398 C CA . THR A 1 310 ? -4.059 -29.906 -13.711 1 98.81 310 THR A CA 1
ATOM 2399 C C . THR A 1 310 ? -4.105 -29.859 -12.188 1 98.81 310 THR A C 1
ATOM 2401 O O . THR A 1 310 ? -3.844 -30.875 -11.523 1 98.81 310 THR A O 1
ATOM 2404 N N . LEU A 1 311 ? -4.469 -28.734 -11.664 1 98.31 311 LEU A N 1
ATOM 2405 C CA . LEU A 1 311 ? -4.461 -28.547 -10.219 1 98.31 311 LEU A CA 1
ATOM 2406 C C . LEU A 1 311 ? -5.629 -29.281 -9.57 1 98.31 311 LEU A C 1
ATOM 2408 O O . LEU A 1 311 ? -5.488 -29.844 -8.484 1 98.31 311 LEU A O 1
ATOM 2412 N N . ALA A 1 312 ? -6.734 -29.25 -10.25 1 97.94 312 ALA A N 1
ATOM 2413 C CA . ALA A 1 312 ? -7.906 -29.938 -9.727 1 97.94 312 ALA A CA 1
ATOM 2414 C C . ALA A 1 312 ? -7.68 -31.453 -9.703 1 97.94 312 ALA A C 1
ATOM 2416 O O . ALA A 1 312 ? -8.266 -32.156 -8.883 1 97.94 312 ALA A O 1
ATOM 2417 N N . ALA A 1 313 ? -6.859 -31.953 -10.617 1 98.06 313 ALA A N 1
ATOM 2418 C CA . ALA A 1 313 ? -6.543 -33.375 -10.68 1 98.06 313 ALA A CA 1
ATOM 2419 C C . ALA A 1 313 ? -5.715 -33.812 -9.469 1 98.06 313 ALA A C 1
ATOM 2421 O O . ALA A 1 313 ? -5.715 -34.969 -9.102 1 98.06 313 ALA A O 1
ATOM 2422 N N . GLY A 1 314 ? -4.957 -32.844 -8.945 1 97.12 314 GLY A N 1
ATOM 2423 C CA . GLY A 1 314 ? -4.16 -33.156 -7.777 1 97.12 314 GLY A CA 1
ATOM 2424 C C . GLY A 1 314 ? -2.672 -33 -8 1 97.12 314 GLY A C 1
ATOM 2425 O O . GLY A 1 314 ? -1.868 -33.25 -7.105 1 97.12 314 GLY A O 1
ATOM 2426 N N . PHE A 1 315 ? -2.273 -32.594 -9.18 1 98.31 315 PHE A N 1
ATOM 2427 C CA . PHE A 1 315 ? -0.86 -32.344 -9.43 1 98.31 315 PHE A CA 1
ATOM 2428 C C . PHE A 1 315 ? -0.361 -31.188 -8.57 1 98.31 315 PHE A C 1
ATOM 2430 O O . PHE A 1 315 ? -1.153 -30.359 -8.102 1 98.31 315 PHE A O 1
ATOM 2437 N N . GLN A 1 316 ? 0.917 -31.172 -8.305 1 97.56 316 GLN A N 1
ATOM 2438 C CA . GLN A 1 316 ? 1.497 -30.219 -7.367 1 97.56 316 GLN A CA 1
ATOM 2439 C C . GLN A 1 316 ? 2.035 -28.984 -8.094 1 97.56 316 GLN A C 1
ATOM 2441 O O . GLN A 1 316 ? 2.59 -29.109 -9.188 1 97.56 316 GLN A O 1
ATOM 2446 N N . GLY A 1 317 ? 1.827 -27.891 -7.492 1 96.81 317 GLY A N 1
ATOM 2447 C CA . GLY A 1 317 ? 2.275 -26.609 -8.016 1 96.81 317 GLY A CA 1
ATOM 2448 C C . GLY A 1 317 ? 1.434 -25.438 -7.539 1 96.81 317 GLY A C 1
ATOM 2449 O O . GLY A 1 317 ? 0.558 -25.594 -6.688 1 96.81 317 GLY A O 1
ATOM 2450 N N . GLY A 1 318 ? 1.751 -24.266 -8.039 1 95.5 318 GLY A N 1
ATOM 2451 C CA . GLY A 1 318 ? 0.995 -23.062 -7.703 1 95.5 318 GLY A CA 1
ATOM 2452 C C . GLY A 1 318 ? 0.091 -22.594 -8.828 1 95.5 318 GLY A C 1
ATOM 2453 O O . GLY A 1 318 ? -0.012 -23.266 -9.867 1 95.5 318 GLY A O 1
ATOM 2454 N N . GLU A 1 319 ? -0.601 -21.531 -8.555 1 97.12 319 GLU A N 1
ATOM 2455 C CA . GLU A 1 319 ? -1.555 -21 -9.516 1 97.12 319 GLU A CA 1
ATOM 2456 C C . GLU A 1 319 ? -1.093 -19.656 -10.062 1 97.12 319 GLU A C 1
ATOM 2458 O O . GLU A 1 319 ? -1.548 -19.219 -11.125 1 97.12 319 GLU A O 1
ATOM 2463 N N . VAL A 1 320 ? -0.161 -19.047 -9.406 1 96.75 320 VAL A N 1
ATOM 2464 C CA . VAL A 1 320 ? 0.073 -17.625 -9.594 1 96.75 320 VAL A CA 1
ATOM 2465 C C . VAL A 1 320 ? 0.776 -17.375 -10.93 1 96.75 320 VAL A C 1
ATOM 2467 O O . VAL A 1 320 ? 0.375 -16.5 -11.695 1 96.75 320 VAL A O 1
ATOM 2470 N N . THR A 1 321 ? 1.841 -18.141 -11.234 1 98.12 321 THR A N 1
ATOM 2471 C CA . THR A 1 321 ? 2.557 -17.891 -12.477 1 98.12 321 THR A CA 1
ATOM 2472 C C . THR A 1 321 ? 1.653 -18.141 -13.68 1 98.12 321 THR A C 1
ATOM 2474 O O . THR A 1 321 ? 1.633 -17.344 -14.625 1 98.12 321 THR A O 1
ATOM 2477 N N . PRO A 1 322 ? 0.905 -19.188 -13.695 1 98.69 322 PRO A N 1
ATOM 2478 C CA . PRO A 1 322 ? -0.083 -19.328 -14.766 1 98.69 322 PRO A CA 1
ATOM 2479 C C . PRO A 1 322 ? -1.042 -18.141 -14.844 1 98.69 322 PRO A C 1
ATOM 2481 O O . PRO A 1 322 ? -1.451 -17.75 -15.938 1 98.69 322 PRO A O 1
ATOM 2484 N N . LEU A 1 323 ? -1.419 -17.609 -13.703 1 98.88 323 LEU A N 1
ATOM 2485 C CA . LEU A 1 323 ? -2.305 -16.453 -13.688 1 98.88 323 LEU A CA 1
ATOM 2486 C C . LEU A 1 323 ? -1.633 -15.25 -14.336 1 98.88 323 LEU A C 1
ATOM 2488 O O . LEU A 1 323 ? -2.291 -14.453 -15.016 1 98.88 323 LEU A O 1
ATOM 2492 N N . PHE A 1 324 ? -0.294 -15.109 -14.102 1 98.75 324 PHE A N 1
ATOM 2493 C CA . PHE A 1 324 ? 0.459 -14.094 -14.828 1 98.75 324 PHE A CA 1
ATOM 2494 C C . PHE A 1 324 ? 0.326 -14.297 -16.328 1 98.75 324 PHE A C 1
ATOM 2496 O O . PHE A 1 324 ? 0.102 -13.344 -17.078 1 98.75 324 PHE A O 1
ATOM 2503 N N . SER A 1 325 ? 0.458 -15.539 -16.766 1 98.75 325 SER A N 1
ATOM 2504 C CA . SER A 1 325 ? 0.41 -15.898 -18.172 1 98.75 325 SER A CA 1
ATOM 2505 C C . SER A 1 325 ? -0.973 -15.641 -18.766 1 98.75 325 SER A C 1
ATOM 2507 O O . SER A 1 325 ? -1.095 -15.086 -19.859 1 98.75 325 SER A O 1
ATOM 2509 N N . ILE A 1 326 ? -1.948 -16.031 -18.031 1 98.94 326 ILE A N 1
ATOM 2510 C CA . ILE A 1 326 ? -3.33 -15.82 -18.453 1 98.94 326 ILE A CA 1
ATOM 2511 C C . ILE A 1 326 ? -3.613 -14.328 -18.578 1 98.94 326 ILE A C 1
ATOM 2513 O O . ILE A 1 326 ? -4.176 -13.883 -19.594 1 98.94 326 ILE A O 1
ATOM 2517 N N . GLY A 1 327 ? -3.197 -13.586 -17.625 1 98.94 327 GLY A N 1
ATOM 2518 C CA . GLY A 1 327 ? -3.395 -12.141 -17.656 1 98.94 327 GLY A CA 1
ATOM 2519 C C . GLY A 1 327 ? -2.648 -11.469 -18.797 1 98.94 327 GLY A C 1
ATOM 2520 O O . GLY A 1 327 ? -3.211 -10.625 -19.5 1 98.94 327 GLY A O 1
ATOM 2521 N N . ALA A 1 328 ? -1.402 -11.828 -18.953 1 98.88 328 ALA A N 1
ATOM 2522 C CA . ALA A 1 328 ? -0.586 -11.227 -20 1 98.88 328 ALA A CA 1
ATOM 2523 C C . ALA A 1 328 ? -1.162 -11.523 -21.375 1 98.88 328 ALA A C 1
ATOM 2525 O O . ALA A 1 328 ? -1.29 -10.625 -22.219 1 98.88 328 ALA A O 1
ATOM 2526 N N . SER A 1 329 ? -1.521 -12.773 -21.609 1 98.88 329 SER A N 1
ATOM 2527 C CA . SER A 1 329 ? -2.059 -13.164 -22.906 1 98.88 329 SER A CA 1
ATOM 2528 C C . SER A 1 329 ? -3.428 -12.539 -23.156 1 98.88 329 SER A C 1
ATOM 2530 O O . SER A 1 329 ? -3.758 -12.172 -24.281 1 98.88 329 SER A O 1
ATOM 2532 N N . LEU A 1 330 ? -4.223 -12.445 -22.125 1 98.88 330 LEU A N 1
ATOM 2533 C CA . LEU A 1 330 ? -5.496 -11.742 -22.234 1 98.88 330 LEU A CA 1
ATOM 2534 C C . LEU A 1 330 ? -5.277 -10.273 -22.562 1 98.88 330 LEU A C 1
ATOM 2536 O O . LEU A 1 330 ? -6.031 -9.688 -23.344 1 98.88 330 LEU A O 1
ATOM 2540 N N . GLY A 1 331 ? -4.305 -9.656 -21.922 1 98.81 331 GLY A N 1
ATOM 2541 C CA . GLY A 1 331 ? -3.963 -8.281 -22.234 1 98.81 331 GLY A CA 1
ATOM 2542 C C . GLY A 1 331 ? -3.629 -8.062 -23.688 1 98.81 331 GLY A C 1
ATOM 2543 O O . GLY A 1 331 ? -4.039 -7.062 -24.281 1 98.81 331 GLY A O 1
ATOM 2544 N N . VAL A 1 332 ? -2.867 -9.023 -24.25 1 98.62 332 VAL A N 1
ATOM 2545 C CA . VAL A 1 332 ? -2.525 -8.945 -25.672 1 98.62 332 VAL A CA 1
ATOM 2546 C C . VAL A 1 332 ? -3.797 -8.984 -26.516 1 98.62 332 VAL A C 1
ATOM 2548 O O . VAL A 1 332 ? -3.926 -8.242 -27.484 1 98.62 332 VAL A O 1
ATOM 2551 N N . ALA A 1 333 ? -4.707 -9.82 -26.141 1 98.44 333 ALA A N 1
ATOM 2552 C CA . ALA A 1 333 ? -5.941 -9.992 -26.906 1 98.44 333 ALA A CA 1
ATOM 2553 C C . ALA A 1 333 ? -6.859 -8.781 -26.734 1 98.44 333 ALA A C 1
ATOM 2555 O O . ALA A 1 333 ? -7.512 -8.352 -27.688 1 98.44 333 ALA A O 1
ATOM 2556 N N . ALA A 1 334 ? -6.938 -8.195 -25.594 1 98.31 334 ALA A N 1
ATOM 2557 C CA . ALA A 1 334 ? -7.914 -7.164 -25.266 1 98.31 334 ALA A CA 1
ATOM 2558 C C . ALA A 1 334 ? -7.348 -5.77 -25.516 1 98.31 334 ALA A C 1
ATOM 2560 O O . ALA A 1 334 ? -8.094 -4.844 -25.844 1 98.31 334 ALA A O 1
ATOM 2561 N N . GLY A 1 335 ? -6.07 -5.609 -25.359 1 97.19 335 GLY A N 1
ATOM 2562 C CA . GLY A 1 335 ? -5.422 -4.312 -25.438 1 97.19 335 GLY A CA 1
ATOM 2563 C C . GLY A 1 335 ? -5.781 -3.539 -26.703 1 97.19 335 GLY A C 1
ATOM 2564 O O . GLY A 1 335 ? -6.305 -2.426 -26.625 1 97.19 335 GLY A O 1
ATOM 2565 N N . PRO A 1 336 ? -5.598 -4.176 -27.875 1 96.19 336 PRO A N 1
ATOM 2566 C CA . PRO A 1 336 ? -5.875 -3.496 -29.141 1 96.19 336 PRO A CA 1
ATOM 2567 C C . PRO A 1 336 ? -7.348 -3.115 -29.297 1 96.19 336 PRO A C 1
ATOM 2569 O O . PRO A 1 336 ? -7.664 -2.102 -29.922 1 96.19 336 PRO A O 1
ATOM 2572 N N . LEU A 1 337 ? -8.195 -3.834 -28.703 1 96.88 337 LEU A N 1
ATOM 2573 C CA . LEU A 1 337 ? -9.625 -3.535 -28.781 1 96.88 337 LEU A CA 1
ATOM 2574 C C . LEU A 1 337 ? -9.945 -2.215 -28.094 1 96.88 337 LEU A C 1
ATOM 2576 O O . LEU A 1 337 ? -10.922 -1.546 -28.438 1 96.88 337 LEU A O 1
ATOM 2580 N N . PHE A 1 338 ? -9.133 -1.832 -27.141 1 96.12 338 PHE A N 1
ATOM 2581 C CA . PHE A 1 338 ? -9.336 -0.591 -26.406 1 96.12 338 PHE A CA 1
ATOM 2582 C C . PHE A 1 338 ? -8.375 0.489 -26.891 1 96.12 338 PHE A C 1
ATOM 2584 O O . PHE A 1 338 ? -8.297 1.567 -26.297 1 96.12 338 PHE A O 1
ATOM 2591 N N . GLY A 1 339 ? -7.602 0.191 -27.891 1 95.75 339 GLY A N 1
ATOM 2592 C CA . GLY A 1 339 ? -6.664 1.151 -28.453 1 95.75 339 GLY A CA 1
ATOM 2593 C C . GLY A 1 339 ? -5.426 1.341 -27.594 1 95.75 339 GLY A C 1
ATOM 2594 O O . GLY A 1 339 ? -4.812 2.408 -27.609 1 95.75 339 GLY A O 1
ATOM 2595 N N . LEU A 1 340 ? -5.051 0.361 -26.812 1 97.25 340 LEU A N 1
ATOM 2596 C CA . LEU A 1 340 ? -3.869 0.427 -25.953 1 97.25 340 LEU A CA 1
ATOM 2597 C C . LEU A 1 340 ? -2.73 -0.401 -26.547 1 97.25 340 LEU A C 1
ATOM 2599 O O . LEU A 1 340 ? -2.971 -1.406 -27.219 1 97.25 340 LEU A O 1
ATOM 2603 N N . PRO A 1 341 ? -1.508 0.053 -26.328 1 97.06 341 PRO A N 1
ATOM 2604 C CA . PRO A 1 341 ? -0.376 -0.764 -26.766 1 97.06 341 PRO A CA 1
ATOM 2605 C C . PRO A 1 341 ? -0.394 -2.17 -26.172 1 97.06 341 PRO A C 1
ATOM 2607 O O . PRO A 1 341 ? -0.737 -2.342 -25 1 97.06 341 PRO A O 1
ATOM 2610 N N . VAL A 1 342 ? 0.027 -3.129 -26.953 1 97 342 VAL A N 1
ATOM 2611 C CA . VAL A 1 342 ? -0.085 -4.547 -26.625 1 97 342 VAL A CA 1
ATOM 2612 C C . VAL A 1 342 ? 0.734 -4.863 -25.375 1 97 342 VAL A C 1
ATOM 2614 O O . VAL A 1 342 ? 0.23 -5.484 -24.438 1 97 342 VAL A O 1
ATOM 2617 N N . GLU A 1 343 ? 1.993 -4.414 -25.328 1 97.62 343 GLU A N 1
ATOM 2618 C CA . GLU A 1 343 ? 2.871 -4.723 -24.203 1 97.62 343 GLU A CA 1
ATOM 2619 C C . GLU A 1 343 ? 2.35 -4.102 -22.906 1 97.62 343 GLU A C 1
ATOM 2621 O O . GLU A 1 343 ? 2.471 -4.699 -21.844 1 97.62 343 GLU A O 1
ATOM 2626 N N . PHE A 1 344 ? 1.783 -2.906 -23.094 1 98.25 344 PHE A N 1
ATOM 2627 C CA . PHE A 1 344 ? 1.227 -2.197 -21.953 1 98.25 344 PHE A CA 1
ATOM 2628 C C . PHE A 1 344 ? 0.025 -2.945 -21.391 1 98.25 344 PHE A C 1
ATOM 2630 O O . PHE A 1 344 ? -0.051 -3.182 -20.172 1 98.25 344 PHE A O 1
ATOM 2637 N N . ALA A 1 345 ? -0.825 -3.354 -22.234 1 98.56 345 ALA A N 1
ATOM 2638 C CA . ALA A 1 345 ? -2.008 -4.102 -21.812 1 98.56 345 ALA A CA 1
ATOM 2639 C C . ALA A 1 345 ? -1.625 -5.457 -21.234 1 98.56 345 ALA A C 1
ATOM 2641 O O . ALA A 1 345 ? -2.242 -5.93 -20.266 1 98.56 345 ALA A O 1
ATOM 2642 N N . ALA A 1 346 ? -0.628 -6.109 -21.812 1 98.81 346 ALA A N 1
ATOM 2643 C CA . ALA A 1 346 ? -0.125 -7.379 -21.297 1 98.81 346 ALA A CA 1
ATOM 2644 C C . ALA A 1 346 ? 0.407 -7.227 -19.875 1 98.81 346 ALA A C 1
ATOM 2646 O O . ALA A 1 346 ? 0.143 -8.07 -19.016 1 98.81 346 ALA A O 1
ATOM 2647 N N . ALA A 1 347 ? 1.12 -6.164 -19.672 1 98.81 347 ALA A N 1
ATOM 2648 C CA . ALA A 1 347 ? 1.678 -5.895 -18.359 1 98.81 347 ALA A CA 1
ATOM 2649 C C . ALA A 1 347 ? 0.571 -5.672 -17.328 1 98.81 347 ALA A C 1
ATOM 2651 O O . ALA A 1 347 ? 0.641 -6.188 -16.203 1 98.81 347 ALA A O 1
ATOM 2652 N N . LEU A 1 348 ? -0.419 -4.891 -17.734 1 98.81 348 LEU A N 1
ATOM 2653 C CA . LEU A 1 348 ? -1.548 -4.637 -16.844 1 98.81 348 LEU A CA 1
ATOM 2654 C C . LEU A 1 348 ? -2.279 -5.934 -16.5 1 98.81 348 LEU A C 1
ATOM 2656 O O . LEU A 1 348 ? -2.645 -6.164 -15.352 1 98.81 348 LEU A O 1
ATOM 2660 N N . GLY A 1 349 ? -2.455 -6.742 -17.469 1 98.88 349 GLY A N 1
ATOM 2661 C CA . GLY A 1 349 ? -3.102 -8.031 -17.25 1 98.88 349 GLY A CA 1
ATOM 2662 C C . GLY A 1 349 ? -2.293 -8.961 -16.375 1 98.88 349 GLY A C 1
ATOM 2663 O O . GLY A 1 349 ? -2.848 -9.641 -15.508 1 98.88 349 GLY A O 1
ATOM 2664 N N . TYR A 1 350 ? -0.981 -8.992 -16.594 1 98.81 350 TYR A N 1
ATOM 2665 C CA . TYR A 1 350 ? -0.039 -9.789 -15.82 1 98.81 350 TYR A CA 1
ATOM 2666 C C . TYR A 1 350 ? -0.281 -9.609 -14.328 1 98.81 350 TYR A C 1
ATOM 2668 O O . TYR A 1 350 ? -0.448 -10.586 -13.602 1 98.81 350 TYR A O 1
ATOM 2676 N N . ALA A 1 351 ? -0.438 -8.383 -13.914 1 98.69 351 ALA A N 1
ATOM 2677 C CA . ALA A 1 351 ? -0.545 -8.078 -12.492 1 98.69 351 ALA A CA 1
ATOM 2678 C C . ALA A 1 351 ? -1.988 -8.195 -12.008 1 98.69 351 ALA A C 1
ATOM 2680 O O . ALA A 1 351 ? -2.248 -8.742 -10.938 1 98.69 351 ALA A O 1
ATOM 2681 N N . SER A 1 352 ? -2.908 -7.793 -12.805 1 98.75 352 SER A N 1
ATOM 2682 C CA . SER A 1 352 ? -4.277 -7.594 -12.336 1 98.75 352 SER A CA 1
ATOM 2683 C C . SER A 1 352 ? -5.027 -8.922 -12.258 1 98.75 352 SER A C 1
ATOM 2685 O O . SER A 1 352 ? -5.844 -9.125 -11.352 1 98.75 352 SER A O 1
ATOM 2687 N N . VAL A 1 353 ? -4.82 -9.82 -13.164 1 98.94 353 VAL A N 1
ATOM 2688 C CA . VAL A 1 353 ? -5.492 -11.109 -13.102 1 98.94 353 VAL A CA 1
ATOM 2689 C C . VAL A 1 353 ? -4.977 -11.906 -11.906 1 98.94 353 VAL A C 1
ATOM 2691 O O . VAL A 1 353 ? -5.75 -12.586 -11.227 1 98.94 353 VAL A O 1
ATOM 2694 N N . PHE A 1 354 ? -3.672 -11.789 -11.711 1 98.44 354 PHE A N 1
ATOM 2695 C CA . PHE A 1 354 ? -3.104 -12.352 -10.492 1 98.44 354 PHE A CA 1
ATOM 2696 C C . PHE A 1 354 ? -3.799 -11.797 -9.258 1 98.44 354 PHE A C 1
ATOM 2698 O O . PHE A 1 354 ? -4.246 -12.555 -8.398 1 98.44 354 PHE A O 1
ATOM 2705 N N . GLY A 1 355 ? -3.891 -10.508 -9.164 1 98.44 355 GLY A N 1
ATOM 2706 C CA . GLY A 1 355 ? -4.504 -9.859 -8.016 1 98.44 355 GLY A CA 1
ATOM 2707 C C . GLY A 1 355 ? -5.953 -10.25 -7.809 1 98.44 355 GLY A C 1
ATOM 2708 O O . GLY A 1 355 ? -6.375 -10.523 -6.684 1 98.44 355 GLY A O 1
ATOM 2709 N N . SER A 1 356 ? -6.711 -10.266 -8.875 1 98.19 356 SER A N 1
ATOM 2710 C CA . SER A 1 356 ? -8.125 -10.594 -8.766 1 98.19 356 SER A CA 1
ATOM 2711 C C . SER A 1 356 ? -8.328 -12.055 -8.375 1 98.19 356 SER A C 1
ATOM 2713 O O . SER A 1 356 ? -9.219 -12.375 -7.586 1 98.19 356 SER A O 1
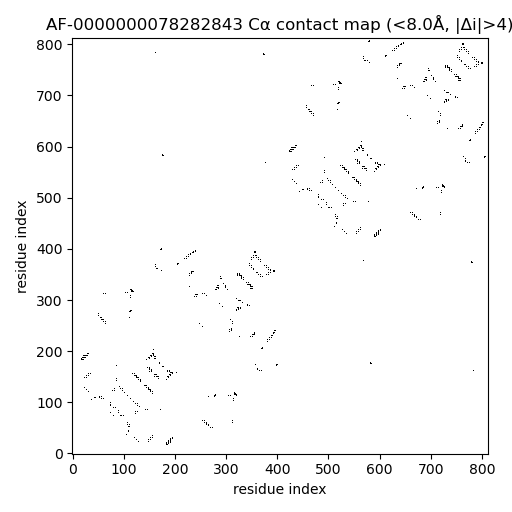ATOM 2715 N N . ALA A 1 357 ? -7.484 -12.922 -8.828 1 98.69 357 ALA A N 1
ATOM 2716 C CA . ALA A 1 357 ? -7.617 -14.336 -8.516 1 98.69 357 ALA A CA 1
ATOM 2717 C C . ALA A 1 357 ? -7.23 -14.617 -7.062 1 98.69 357 ALA A C 1
ATOM 2719 O O . ALA A 1 357 ? -7.754 -15.539 -6.438 1 98.69 357 ALA A O 1
ATOM 2720 N N . THR A 1 358 ? -6.312 -13.852 -6.543 1 98.12 358 THR A N 1
ATOM 2721 C CA . THR A 1 358 ? -5.844 -14.062 -5.176 1 98.12 358 THR A CA 1
ATOM 2722 C C . THR A 1 358 ? -6.605 -13.164 -4.203 1 98.12 358 THR A C 1
ATOM 2724 O O . THR A 1 358 ? -6.371 -13.211 -2.992 1 98.12 358 THR A O 1
ATOM 2727 N N . ASN A 1 359 ? -7.457 -12.352 -4.734 1 97 359 ASN A N 1
ATOM 2728 C CA . ASN A 1 359 ? -8.234 -11.406 -3.934 1 97 359 ASN A CA 1
ATOM 2729 C C . ASN A 1 359 ? -7.328 -10.547 -3.057 1 97 359 ASN A C 1
ATOM 2731 O O . ASN A 1 359 ? -7.555 -10.43 -1.85 1 97 359 ASN A O 1
ATOM 2735 N N . THR A 1 360 ? -6.285 -10.086 -3.625 1 96.31 360 THR A N 1
ATOM 2736 C CA . THR A 1 360 ? -5.367 -9.141 -3.008 1 96.31 360 THR A CA 1
ATOM 2737 C C . THR A 1 360 ? -5.316 -7.836 -3.803 1 96.31 360 THR A C 1
ATOM 2739 O O . THR A 1 360 ? -5.668 -7.812 -4.984 1 96.31 360 THR A O 1
ATOM 2742 N N . PHE A 1 361 ? -4.938 -6.758 -3.238 1 96.06 361 PHE A N 1
ATOM 2743 C CA . PHE A 1 361 ? -5.035 -5.453 -3.877 1 96.06 361 PHE A CA 1
ATOM 2744 C C . PHE A 1 361 ? -3.654 -4.828 -4.039 1 96.06 361 PHE A C 1
ATOM 2746 O O . PHE A 1 361 ? -3.219 -4.559 -5.164 1 96.06 361 PHE A O 1
ATOM 2753 N N . LEU A 1 362 ? -2.879 -4.719 -3.018 1 97.06 362 LEU A N 1
ATOM 2754 C CA . LEU A 1 362 ? -1.608 -4 -3.045 1 97.06 362 LEU A CA 1
ATOM 2755 C C . LEU A 1 362 ? -0.516 -4.855 -3.676 1 97.06 362 LEU A C 1
ATOM 2757 O O . LEU A 1 362 ? 0.332 -4.348 -4.41 1 97.06 362 LEU A O 1
ATOM 2761 N N . ALA A 1 363 ? -0.569 -6.102 -3.406 1 97.62 363 ALA A N 1
ATOM 2762 C CA . ALA A 1 363 ? 0.453 -7.008 -3.926 1 97.62 363 ALA A CA 1
ATOM 2763 C C . ALA A 1 363 ? 0.511 -6.953 -5.449 1 97.62 363 ALA A C 1
ATOM 2765 O O . ALA A 1 363 ? 1.586 -6.781 -6.031 1 97.62 363 ALA A O 1
ATOM 2766 N N . PRO A 1 364 ? -0.599 -7.047 -6.148 1 98.5 364 PRO A N 1
ATOM 2767 C CA . PRO A 1 364 ? -0.535 -6.996 -7.613 1 98.5 364 PRO A CA 1
ATOM 2768 C C . PRO A 1 364 ? -0.087 -5.633 -8.133 1 98.5 364 PRO A C 1
ATOM 2770 O O . PRO A 1 364 ? 0.605 -5.555 -9.148 1 98.5 364 PRO A O 1
ATOM 2773 N N . VAL A 1 365 ? -0.471 -4.551 -7.461 1 98.5 365 VAL A N 1
ATOM 2774 C CA . VAL A 1 365 ? 0.003 -3.229 -7.848 1 98.5 365 VAL A CA 1
ATOM 2775 C C . VAL A 1 365 ? 1.528 -3.188 -7.789 1 98.5 365 VAL A C 1
ATOM 2777 O O . VAL A 1 365 ? 2.182 -2.734 -8.734 1 98.5 365 VAL A O 1
ATOM 2780 N N . LEU A 1 366 ? 2.051 -3.752 -6.723 1 98.5 366 LEU A N 1
ATOM 2781 C CA . LEU A 1 366 ? 3.48 -3.637 -6.465 1 98.5 366 LEU A CA 1
ATOM 2782 C C . LEU A 1 366 ? 4.266 -4.652 -7.289 1 98.5 366 LEU A C 1
ATOM 2784 O O . LEU A 1 366 ? 5.398 -4.383 -7.699 1 98.5 366 LEU A O 1
ATOM 2788 N N . ILE A 1 367 ? 3.695 -5.797 -7.566 1 97.88 367 ILE A N 1
ATOM 2789 C CA . ILE A 1 367 ? 4.367 -6.719 -8.477 1 97.88 367 ILE A CA 1
ATOM 2790 C C . ILE A 1 367 ? 4.48 -6.086 -9.859 1 97.88 367 ILE A C 1
ATOM 2792 O O . ILE A 1 367 ? 5.523 -6.191 -10.508 1 97.88 367 ILE A O 1
ATOM 2796 N N . GLY A 1 368 ? 3.373 -5.453 -10.328 1 98.19 368 GLY A N 1
ATOM 2797 C CA . GLY A 1 368 ? 3.412 -4.754 -11.602 1 98.19 368 GLY A CA 1
ATOM 2798 C C . GLY A 1 368 ? 4.516 -3.715 -11.68 1 98.19 368 GLY A C 1
ATOM 2799 O O . GLY A 1 368 ? 5.254 -3.66 -12.664 1 98.19 368 GLY A O 1
ATOM 2800 N N . THR A 1 369 ? 4.668 -2.971 -10.602 1 97.62 369 THR A N 1
ATOM 2801 C CA . THR A 1 369 ? 5.637 -1.881 -10.625 1 97.62 369 THR A CA 1
ATOM 2802 C C . THR A 1 369 ? 7.059 -2.42 -10.516 1 97.62 369 THR A C 1
ATOM 2804 O O . THR A 1 369 ? 7.98 -1.889 -11.133 1 97.62 369 THR A O 1
ATOM 2807 N N . GLU A 1 370 ? 7.281 -3.455 -9.75 1 97.81 370 GLU A N 1
ATOM 2808 C CA . GLU A 1 370 ? 8.617 -4.008 -9.578 1 97.81 370 GLU A CA 1
ATOM 2809 C C . GLU A 1 370 ? 9.078 -4.746 -10.836 1 97.81 370 GLU A C 1
ATOM 2811 O O . GLU A 1 370 ? 10.281 -4.809 -11.117 1 97.81 370 GLU A O 1
ATOM 2816 N N . VAL A 1 371 ? 8.133 -5.293 -11.57 1 98.25 371 VAL A N 1
ATOM 2817 C CA . VAL A 1 371 ? 8.469 -6.09 -12.742 1 98.25 371 VAL A CA 1
ATOM 2818 C C . VAL A 1 371 ? 8.57 -5.188 -13.969 1 98.25 371 VAL A C 1
ATOM 2820 O O . VAL A 1 371 ? 9.453 -5.375 -14.812 1 98.25 371 VAL A O 1
ATOM 2823 N N . PHE A 1 372 ? 7.684 -4.141 -14.094 1 98.44 372 PHE A N 1
ATOM 2824 C CA . PHE A 1 372 ? 7.535 -3.434 -15.359 1 98.44 372 PHE A CA 1
ATOM 2825 C C . PHE A 1 372 ? 8.008 -1.99 -15.234 1 98.44 372 PHE A C 1
ATOM 2827 O O . PHE A 1 372 ? 8.133 -1.281 -16.234 1 98.44 372 PHE A O 1
ATOM 2834 N N . GLY A 1 373 ? 8.297 -1.537 -14.008 1 97.44 373 GLY A N 1
ATOM 2835 C CA . GLY A 1 373 ? 8.75 -0.178 -13.758 1 97.44 373 GLY A CA 1
ATOM 2836 C C . GLY A 1 373 ? 7.895 0.563 -12.75 1 97.44 373 GLY A C 1
ATOM 2837 O O . GLY A 1 373 ? 6.668 0.613 -12.891 1 97.44 373 GLY A O 1
ATOM 2838 N N . PHE A 1 374 ? 8.586 1.201 -11.828 1 96.81 374 PHE A N 1
ATOM 2839 C CA . PHE A 1 374 ? 7.883 1.864 -10.734 1 96.81 374 PHE A CA 1
ATOM 2840 C C . PHE A 1 374 ? 7.09 3.062 -11.25 1 96.81 374 PHE A C 1
ATOM 2842 O O . PHE A 1 374 ? 6.086 3.451 -10.656 1 96.81 374 PHE A O 1
ATOM 2849 N N . ALA A 1 375 ? 7.504 3.686 -12.352 1 95.75 375 ALA A N 1
ATOM 2850 C CA . ALA A 1 375 ? 6.844 4.848 -12.938 1 95.75 375 ALA A CA 1
ATOM 2851 C C . ALA A 1 375 ? 5.414 4.516 -13.352 1 95.75 375 ALA A C 1
ATOM 2853 O O . ALA A 1 375 ? 4.586 5.414 -13.523 1 95.75 375 ALA A O 1
ATOM 2854 N N . TYR A 1 376 ? 5.078 3.23 -13.445 1 97.81 376 TYR A N 1
ATOM 2855 C CA . TYR A 1 376 ? 3.775 2.812 -13.953 1 97.81 376 TYR A CA 1
ATOM 2856 C C . TYR A 1 376 ? 2.816 2.512 -12.805 1 97.81 376 TYR A C 1
ATOM 2858 O O . TYR A 1 376 ? 1.735 1.96 -13.023 1 97.81 376 TYR A O 1
ATOM 2866 N N . LEU A 1 377 ? 3.18 2.934 -11.594 1 98.19 377 LEU A N 1
ATOM 2867 C CA . LEU A 1 377 ? 2.373 2.691 -10.398 1 98.19 377 LEU A CA 1
ATOM 2868 C C . LEU A 1 377 ? 0.953 3.211 -10.594 1 98.19 377 LEU A C 1
ATOM 2870 O O . LEU A 1 377 ? -0.015 2.51 -10.289 1 98.19 377 LEU A O 1
ATOM 2874 N N . PRO A 1 378 ? 0.723 4.414 -11.164 1 97.19 378 PRO A N 1
ATOM 2875 C CA . PRO A 1 378 ? -0.653 4.91 -11.266 1 97.19 378 PRO A CA 1
ATOM 2876 C C . PRO A 1 378 ? -1.529 4.031 -12.156 1 97.19 378 PRO A C 1
ATOM 2878 O O . PRO A 1 378 ? -2.719 3.857 -11.883 1 97.19 378 PRO A O 1
ATOM 2881 N N . TYR A 1 379 ? -0.954 3.498 -13.211 1 98.19 379 TYR A N 1
ATOM 2882 C CA . TYR A 1 379 ? -1.703 2.656 -14.133 1 98.19 379 TYR A CA 1
ATOM 2883 C C . TYR A 1 379 ? -2.07 1.326 -13.492 1 98.19 379 TYR A C 1
ATOM 2885 O O . TYR A 1 379 ? -3.223 0.891 -13.562 1 98.19 379 TYR A O 1
ATOM 2893 N N . PHE A 1 380 ? -1.078 0.757 -12.836 1 98.62 380 PHE A N 1
ATOM 2894 C CA . PHE A 1 380 ? -1.333 -0.497 -12.141 1 98.62 380 PHE A CA 1
ATOM 2895 C C . PHE A 1 380 ? -2.318 -0.288 -10.992 1 98.62 380 PHE A C 1
ATOM 2897 O O . PHE A 1 380 ? -3.135 -1.166 -10.703 1 98.62 380 PHE A O 1
ATOM 2904 N N . PHE A 1 381 ? -2.199 0.882 -10.359 1 98.44 381 PHE A N 1
ATOM 2905 C CA . PHE A 1 381 ? -3.111 1.187 -9.266 1 98.44 381 PHE A CA 1
ATOM 2906 C C . PHE A 1 381 ? -4.559 1.18 -9.75 1 98.44 381 PHE A C 1
ATOM 2908 O O . PHE A 1 381 ? -5.418 0.541 -9.141 1 98.44 381 PHE A O 1
ATOM 2915 N N . VAL A 1 382 ? -4.844 1.846 -10.82 1 97.62 382 VAL A N 1
ATOM 2916 C CA . VAL A 1 382 ? -6.207 1.964 -11.336 1 97.62 382 VAL A CA 1
ATOM 2917 C C . VAL A 1 382 ? -6.711 0.593 -11.773 1 97.62 382 VAL A C 1
ATOM 2919 O O . VAL A 1 382 ? -7.785 0.155 -11.352 1 97.62 382 VAL A O 1
ATOM 2922 N N . VAL A 1 383 ? -5.934 -0.1 -12.547 1 98.5 383 VAL A N 1
ATOM 2923 C CA . VAL A 1 383 ? -6.391 -1.359 -13.125 1 98.5 383 VAL A CA 1
ATOM 2924 C C . VAL A 1 383 ? -6.578 -2.398 -12.016 1 98.5 383 VAL A C 1
ATOM 2926 O O . VAL A 1 383 ? -7.562 -3.139 -12.016 1 98.5 383 VAL A O 1
ATOM 2929 N N . CYS A 1 384 ? -5.676 -2.443 -11.062 1 98.5 384 CYS A N 1
ATOM 2930 C CA . CYS A 1 384 ? -5.758 -3.438 -10 1 98.5 384 CYS A CA 1
ATOM 2931 C C . CYS A 1 384 ? -6.898 -3.115 -9.047 1 98.5 384 CYS A C 1
ATOM 2933 O O . CYS A 1 384 ? -7.504 -4.02 -8.469 1 98.5 384 CYS A O 1
ATOM 2935 N N . THR A 1 385 ? -7.172 -1.807 -8.859 1 97.5 385 THR A N 1
ATOM 2936 C CA . THR A 1 385 ? -8.305 -1.425 -8.023 1 97.5 385 THR A CA 1
ATOM 2937 C C . THR A 1 385 ? -9.609 -2.006 -8.578 1 97.5 385 THR A C 1
ATOM 2939 O O . THR A 1 385 ? -10.359 -2.662 -7.855 1 97.5 385 THR A O 1
ATOM 2942 N N . PHE A 1 386 ? -9.812 -1.846 -9.828 1 97.19 386 PHE A N 1
ATOM 2943 C CA . PHE A 1 386 ? -11.07 -2.291 -10.422 1 97.19 386 PHE A CA 1
ATOM 2944 C C . PHE A 1 386 ? -11.07 -3.803 -10.609 1 97.19 386 PHE A C 1
ATOM 2946 O O . PHE A 1 386 ? -12.125 -4.441 -10.523 1 97.19 386 PHE A O 1
ATOM 2953 N N . SER A 1 387 ? -9.906 -4.359 -10.883 1 98.31 387 SER A N 1
ATOM 2954 C CA . SER A 1 387 ? -9.836 -5.816 -10.93 1 98.31 387 SER A CA 1
ATOM 2955 C C . SER A 1 387 ? -10.18 -6.43 -9.578 1 98.31 387 SER A C 1
ATOM 2957 O O . SER A 1 387 ? -10.875 -7.445 -9.508 1 98.31 387 SER A O 1
ATOM 2959 N N . TYR A 1 388 ? -9.703 -5.832 -8.516 1 96.56 388 TYR A N 1
ATOM 2960 C CA . TYR A 1 388 ? -9.969 -6.297 -7.16 1 96.56 388 TYR A CA 1
ATOM 2961 C C . TYR A 1 388 ? -11.453 -6.172 -6.824 1 96.56 388 TYR A C 1
ATOM 2963 O O . TYR A 1 388 ? -12.031 -7.074 -6.215 1 96.56 388 TYR A O 1
ATOM 2971 N N . LEU A 1 389 ? -12.047 -5.129 -7.25 1 94.56 389 LEU A N 1
ATOM 2972 C CA . LEU A 1 389 ? -13.422 -4.824 -6.895 1 94.56 389 LEU A CA 1
ATOM 2973 C C . LEU A 1 389 ? -14.391 -5.715 -7.668 1 94.56 389 LEU A C 1
ATOM 2975 O O . LEU A 1 389 ? -15.5 -5.984 -7.199 1 94.56 389 LEU A O 1
ATOM 2979 N N . PHE A 1 390 ? -13.953 -6.273 -8.805 1 95.06 390 PHE A N 1
ATOM 2980 C CA . PHE A 1 390 ? -14.898 -6.977 -9.664 1 95.06 390 PHE A CA 1
ATOM 2981 C C . PHE A 1 390 ? -14.531 -8.453 -9.773 1 95.06 390 PHE A C 1
ATOM 2983 O O . PHE A 1 390 ? -14.852 -9.109 -10.766 1 95.06 390 PHE A O 1
ATOM 2990 N N . ASN A 1 391 ? -13.812 -8.953 -8.836 1 95.69 391 ASN A N 1
ATOM 2991 C CA . ASN A 1 391 ? -13.461 -10.367 -8.836 1 95.69 391 ASN A CA 1
ATOM 2992 C C . ASN A 1 391 ? -14.516 -11.211 -8.125 1 95.69 391 ASN A C 1
ATOM 2994 O O . ASN A 1 391 ? -14.328 -12.414 -7.93 1 95.69 391 ASN A O 1
ATOM 2998 N N . LEU A 1 392 ? -15.633 -10.609 -7.617 1 91.62 392 LEU A N 1
ATOM 2999 C CA . LEU A 1 392 ? -16.75 -11.25 -6.945 1 91.62 392 LEU A CA 1
ATOM 3000 C C . LEU A 1 392 ? -16.312 -11.875 -5.625 1 91.62 392 LEU A C 1
ATOM 3002 O O . LEU A 1 392 ? -16.859 -12.898 -5.207 1 91.62 392 LEU A O 1
ATOM 3006 N N . ASN A 1 393 ? -15.258 -11.383 -5.039 1 91.44 393 ASN A N 1
ATOM 3007 C CA . ASN A 1 393 ? -14.695 -11.836 -3.768 1 91.44 393 ASN A CA 1
ATOM 3008 C C . ASN A 1 393 ? -14.336 -13.32 -3.805 1 91.44 393 ASN A C 1
ATOM 3010 O O . ASN A 1 393 ? -14.555 -14.039 -2.83 1 91.44 393 ASN A O 1
ATOM 3014 N N . LYS A 1 394 ? -13.945 -13.727 -4.965 1 95.5 394 LYS A N 1
ATOM 3015 C CA . LYS A 1 394 ? -13.422 -15.086 -5.109 1 95.5 394 LYS A CA 1
ATOM 3016 C C . LYS A 1 394 ? -11.906 -15.102 -4.973 1 95.5 394 LYS A C 1
ATOM 3018 O O . LYS A 1 394 ? -11.234 -14.117 -5.289 1 95.5 394 LYS A O 1
ATOM 3023 N N . SER A 1 395 ? -11.43 -16.172 -4.434 1 97.5 395 SER A N 1
ATOM 3024 C CA . SER A 1 395 ? -9.992 -16.328 -4.23 1 97.5 395 SER A CA 1
ATOM 3025 C C . SER A 1 395 ? -9.555 -17.766 -4.48 1 97.5 395 SER A C 1
ATOM 3027 O O . SER A 1 395 ? -10.281 -18.703 -4.152 1 97.5 395 SER A O 1
ATOM 3029 N N . ILE A 1 396 ? -8.391 -17.891 -4.969 1 97.94 396 ILE A N 1
ATOM 3030 C CA . ILE A 1 396 ? -7.855 -19.234 -5.188 1 97.94 396 ILE A CA 1
ATOM 3031 C C . ILE A 1 396 ? -7.508 -19.875 -3.844 1 97.94 396 ILE A C 1
ATOM 3033 O O . ILE A 1 396 ? -7.309 -21.094 -3.758 1 97.94 396 ILE A O 1
ATOM 3037 N N . TYR A 1 397 ? -7.371 -19.078 -2.842 1 97.06 397 TYR A N 1
ATOM 3038 C CA . TYR A 1 397 ? -7.133 -19.578 -1.491 1 97.06 397 TYR A CA 1
ATOM 3039 C C . TYR A 1 397 ? -8.445 -19.812 -0.755 1 97.06 397 TYR A C 1
ATOM 3041 O O . TYR A 1 397 ? -9.016 -18.875 -0.178 1 97.06 397 TYR A O 1
ATOM 3049 N N . SER A 1 398 ? -8.836 -20.969 -0.628 1 94.06 398 SER A N 1
ATOM 3050 C CA . SER A 1 398 ? -10.156 -21.344 -0.139 1 94.06 398 SER A CA 1
ATOM 3051 C C . SER A 1 398 ? -10.336 -20.953 1.326 1 94.06 398 SER A C 1
ATOM 3053 O O . SER A 1 398 ? -11.453 -20.734 1.784 1 94.06 398 SER A O 1
ATOM 3055 N N . LEU A 1 399 ? -9.242 -20.828 2.039 1 94.69 399 LEU A N 1
ATOM 3056 C CA . LEU A 1 399 ? -9.359 -20.562 3.471 1 94.69 399 LEU A CA 1
ATOM 3057 C C . LEU A 1 399 ? -9.039 -19.109 3.787 1 94.69 399 LEU A C 1
ATOM 3059 O O . LEU A 1 399 ? -8.883 -18.734 4.953 1 94.69 399 LEU A O 1
ATOM 3063 N N . GLN A 1 400 ? -8.891 -18.297 2.75 1 94.75 400 GLN A N 1
ATOM 3064 C CA . GLN A 1 400 ? -8.734 -16.875 2.977 1 94.75 400 GLN A CA 1
ATOM 3065 C C . GLN A 1 400 ? -9.977 -16.281 3.631 1 94.75 400 GLN A C 1
ATOM 3067 O O . GLN A 1 400 ? -11.102 -16.531 3.197 1 94.75 400 GLN A O 1
ATOM 3072 N N . LYS A 1 401 ? -9.797 -15.57 4.738 1 92.19 401 LYS A N 1
ATOM 3073 C CA . LYS A 1 401 ? -10.922 -14.922 5.406 1 92.19 401 LYS A CA 1
ATOM 3074 C C . LYS A 1 401 ? -11.188 -13.539 4.824 1 92.19 401 LYS A C 1
ATOM 3076 O O . LYS A 1 401 ? -10.305 -12.938 4.207 1 92.19 401 LYS A O 1
ATOM 3081 N N . LEU A 1 402 ? -12.406 -13.094 4.926 1 85.75 402 LEU A N 1
ATOM 3082 C CA . LEU A 1 402 ? -12.781 -11.75 4.504 1 85.75 402 LEU A CA 1
ATOM 3083 C C . LEU A 1 402 ? -12.969 -10.836 5.711 1 85.75 402 LEU A C 1
ATOM 3085 O O . LEU A 1 402 ? -13.523 -11.25 6.73 1 85.75 402 LEU A O 1
ATOM 3089 N N . MET A 1 403 ? -12.297 -9.719 5.652 1 76.44 403 MET A N 1
ATOM 3090 C CA . MET A 1 403 ? -12.492 -8.766 6.738 1 76.44 403 MET A CA 1
ATOM 3091 C C . MET A 1 403 ? -13.961 -8.352 6.84 1 76.44 403 MET A C 1
ATOM 3093 O O . MET A 1 403 ? -14.594 -8.055 5.828 1 76.44 403 MET A O 1
ATOM 3097 N N . ASP A 1 404 ? -14.594 -8.758 8.055 1 56.75 404 ASP A N 1
ATOM 3098 C CA . ASP A 1 404 ? -16.016 -8.523 8.297 1 56.75 404 ASP A CA 1
ATOM 3099 C C . ASP A 1 404 ? -16.375 -7.055 8.102 1 56.75 404 ASP A C 1
ATOM 3101 O O . ASP A 1 404 ? -15.609 -6.164 8.492 1 56.75 404 ASP A O 1
ATOM 3105 N N . ARG A 1 405 ? -17.25 -6.824 7.145 1 48.56 405 ARG A N 1
ATOM 3106 C CA . ARG A 1 405 ? -17.938 -5.551 6.957 1 48.56 405 ARG A CA 1
ATOM 3107 C C . ARG A 1 405 ? -18.688 -5.145 8.211 1 48.56 405 ARG A C 1
ATOM 3109 O O . ARG A 1 405 ? -19.75 -5.707 8.516 1 48.56 405 ARG A O 1
ATOM 3116 N N . HIS A 1 406 ? -17.969 -4.992 9.469 1 38.62 406 HIS A N 1
ATOM 3117 C CA . HIS A 1 406 ? -18.953 -4.559 10.453 1 38.62 406 HIS A CA 1
ATOM 3118 C C . HIS A 1 406 ? -19.656 -3.283 10.008 1 38.62 406 HIS A C 1
ATOM 3120 O O . HIS A 1 406 ? -19.047 -2.422 9.367 1 38.62 406 HIS A O 1
ATOM 3126 N N . MET B 1 1 ? -29.938 -21.078 -6.773 1 48.06 1 MET B N 1
ATOM 3127 C CA . MET B 1 1 ? -29.156 -20.469 -7.84 1 48.06 1 MET B CA 1
ATOM 3128 C C . MET B 1 1 ? -29.562 -19.016 -8.055 1 48.06 1 MET B C 1
ATOM 3130 O O . MET B 1 1 ? -28.719 -18.141 -8.172 1 48.06 1 MET B O 1
ATOM 3134 N N . ASN B 1 2 ? -30.969 -18.719 -7.727 1 66.25 2 ASN B N 1
ATOM 3135 C CA . ASN B 1 2 ? -31.609 -17.438 -7.973 1 66.25 2 ASN B CA 1
ATOM 3136 C C . ASN B 1 2 ? -31.281 -16.422 -6.875 1 66.25 2 ASN B C 1
ATOM 3138 O O . ASN B 1 2 ? -31.062 -15.25 -7.152 1 66.25 2 ASN B O 1
ATOM 3142 N N . HIS B 1 3 ? -31.062 -17.156 -5.707 1 75.69 3 HIS B N 1
ATOM 3143 C CA . HIS B 1 3 ? -30.828 -16.266 -4.578 1 75.69 3 HIS B CA 1
ATOM 3144 C C . HIS B 1 3 ? -29.391 -15.758 -4.551 1 75.69 3 HIS B C 1
ATOM 3146 O O . HIS B 1 3 ? -29.141 -14.602 -4.219 1 75.69 3 HIS B O 1
ATOM 3152 N N . ARG B 1 4 ? -28.438 -16.531 -5.016 1 73.06 4 ARG B N 1
ATOM 3153 C CA . ARG B 1 4 ? -27.047 -16.141 -5.07 1 73.06 4 ARG B CA 1
ATOM 3154 C C . ARG B 1 4 ? -26.812 -15.094 -6.148 1 73.06 4 ARG B C 1
ATOM 3156 O O . ARG B 1 4 ? -26.078 -14.125 -5.934 1 73.06 4 ARG B O 1
ATOM 3163 N N . VAL B 1 5 ? -27.453 -15.367 -7.242 1 76 5 VAL B N 1
ATOM 3164 C CA . VAL B 1 5 ? -27.328 -14.422 -8.344 1 76 5 VAL B CA 1
ATOM 3165 C C . VAL B 1 5 ? -27.953 -13.086 -7.953 1 76 5 VAL B C 1
ATOM 3167 O O . VAL B 1 5 ? -27.406 -12.023 -8.273 1 76 5 VAL B O 1
ATOM 3170 N N . LYS B 1 6 ? -29.141 -13.195 -7.273 1 79 6 LYS B N 1
ATOM 3171 C CA . LYS B 1 6 ? -29.812 -11.984 -6.816 1 79 6 LYS B CA 1
ATOM 3172 C C . LYS B 1 6 ? -28.969 -11.227 -5.801 1 79 6 LYS B C 1
ATOM 3174 O O . LYS B 1 6 ? -28.891 -10 -5.84 1 79 6 LYS B O 1
ATOM 3179 N N . ARG B 1 7 ? -28.266 -11.938 -4.949 1 78.94 7 ARG B N 1
ATOM 3180 C CA . ARG B 1 7 ? -27.406 -11.328 -3.945 1 78.94 7 ARG B CA 1
ATOM 3181 C C . ARG B 1 7 ? -26.188 -10.688 -4.594 1 78.94 7 ARG B C 1
ATOM 3183 O O . ARG B 1 7 ? -25.734 -9.617 -4.172 1 78.94 7 ARG B O 1
ATOM 3190 N N . MET B 1 8 ? -25.656 -11.359 -5.582 1 81.44 8 MET B N 1
ATOM 3191 C CA . MET B 1 8 ? -24.516 -10.836 -6.332 1 81.44 8 MET B CA 1
ATOM 3192 C C . MET B 1 8 ? -24.906 -9.555 -7.07 1 81.44 8 MET B C 1
ATOM 3194 O O . MET B 1 8 ? -24.141 -8.594 -7.082 1 81.44 8 MET B O 1
ATOM 3198 N N . TYR B 1 9 ? -26.047 -9.547 -7.637 1 81.94 9 TYR B N 1
ATOM 3199 C CA . TYR B 1 9 ? -26.531 -8.375 -8.352 1 81.94 9 TYR B CA 1
ATOM 3200 C C . TYR B 1 9 ? -26.719 -7.195 -7.406 1 81.94 9 TYR B C 1
ATOM 3202 O O . TYR B 1 9 ? -26.359 -6.059 -7.734 1 81.94 9 TYR B O 1
ATOM 3210 N N . GLN B 1 10 ? -27.266 -7.461 -6.281 1 81.31 10 GLN B N 1
ATOM 3211 C CA . GLN B 1 10 ? -27.484 -6.406 -5.297 1 81.31 10 GLN B CA 1
ATOM 3212 C C . GLN B 1 10 ? -26.156 -5.848 -4.785 1 81.31 10 GLN B C 1
ATOM 3214 O O . GLN B 1 10 ? -26.016 -4.633 -4.613 1 81.31 10 GLN B O 1
ATOM 3219 N N . THR B 1 11 ? -25.219 -6.711 -4.562 1 80.25 11 THR B N 1
ATOM 3220 C CA . THR B 1 11 ? -23.906 -6.297 -4.074 1 80.25 11 THR B CA 1
ATOM 3221 C C . THR B 1 11 ? -23.203 -5.406 -5.098 1 80.25 11 THR B C 1
ATOM 3223 O O . THR B 1 11 ? -22.656 -4.359 -4.746 1 80.25 11 THR B O 1
ATOM 3226 N N . TYR B 1 12 ? -23.281 -5.754 -6.328 1 85.56 12 TYR B N 1
ATOM 3227 C CA . TYR B 1 12 ? -22.578 -5 -7.363 1 85.56 12 TYR B CA 1
ATOM 3228 C C . TYR B 1 12 ? -23.344 -3.725 -7.715 1 85.56 12 TYR B C 1
ATOM 3230 O O . TYR B 1 12 ? -22.734 -2.709 -8.062 1 85.56 12 TYR B O 1
ATOM 3238 N N . ARG B 1 13 ? -24.609 -3.748 -7.586 1 85.81 13 ARG B N 1
ATOM 3239 C CA . ARG B 1 13 ? -25.391 -2.525 -7.75 1 85.81 13 ARG B CA 1
ATOM 3240 C C . ARG B 1 13 ? -25.031 -1.493 -6.691 1 85.81 13 ARG B C 1
ATOM 3242 O O . ARG B 1 13 ? -24.812 -0.32 -7.004 1 85.81 13 ARG B O 1
ATOM 3249 N N . GLU B 1 14 ? -24.953 -1.953 -5.5 1 86.06 14 GLU B N 1
ATOM 3250 C CA . GLU B 1 14 ? -24.562 -1.067 -4.406 1 86.06 14 GLU B CA 1
ATOM 3251 C C . GLU B 1 14 ? -23.156 -0.54 -4.598 1 86.06 14 GLU B C 1
ATOM 3253 O O . GLU B 1 14 ? -22.875 0.634 -4.34 1 86.06 14 GLU B O 1
ATOM 3258 N N . LEU B 1 15 ? -22.312 -1.412 -5.047 1 84.06 15 LEU B N 1
ATOM 3259 C CA . LEU B 1 15 ? -20.938 -1.022 -5.305 1 84.06 15 LEU B CA 1
ATOM 3260 C C . LEU B 1 15 ? -20.859 0.043 -6.395 1 84.06 15 LEU B C 1
ATOM 3262 O O . LEU B 1 15 ? -20.141 1.031 -6.258 1 84.06 15 LEU B O 1
ATOM 3266 N N . PHE B 1 16 ? -21.672 -0.115 -7.395 1 88.25 16 PHE B N 1
ATOM 3267 C CA . PHE B 1 16 ? -21.688 0.819 -8.516 1 88.25 16 PHE B CA 1
ATOM 3268 C C . PHE B 1 16 ? -22.234 2.172 -8.086 1 88.25 16 PHE B C 1
ATOM 3270 O O . PHE B 1 16 ? -21.719 3.217 -8.477 1 88.25 16 PHE B O 1
ATOM 3277 N N . ILE B 1 17 ? -23.188 2.148 -7.301 1 89.62 17 ILE B N 1
ATOM 3278 C CA . ILE B 1 17 ? -23.797 3.383 -6.812 1 89.62 17 ILE B CA 1
ATOM 3279 C C . ILE B 1 17 ? -22.797 4.137 -5.938 1 89.62 17 ILE B C 1
ATOM 3281 O O . ILE B 1 17 ? -22.625 5.352 -6.09 1 89.62 17 ILE B O 1
ATOM 3285 N N . LEU B 1 18 ? -22.125 3.408 -5.113 1 89.44 18 LEU B N 1
ATOM 3286 C CA . LEU B 1 18 ? -21.141 4.016 -4.23 1 89.44 18 LEU B CA 1
ATOM 3287 C C . LEU B 1 18 ? -20.016 4.66 -5.035 1 89.44 18 LEU B C 1
ATOM 3289 O O . LEU B 1 18 ? -19.641 5.801 -4.773 1 89.44 18 LEU B O 1
ATOM 3293 N N . GLY B 1 19 ? -19.562 3.938 -5.988 1 92.5 19 GLY B N 1
ATOM 3294 C CA . GLY B 1 19 ? -18.484 4.449 -6.82 1 92.5 19 GLY B CA 1
ATOM 3295 C C . GLY B 1 19 ? -18.891 5.664 -7.637 1 92.5 19 GLY B C 1
ATOM 3296 O O . GLY B 1 19 ? -18.125 6.625 -7.742 1 92.5 19 GLY B O 1
ATOM 3297 N N . LEU B 1 20 ? -20.031 5.699 -8.172 1 94.56 20 LEU B N 1
ATOM 3298 C CA . LEU B 1 20 ? -20.516 6.785 -9.016 1 94.56 20 LEU B CA 1
ATOM 3299 C C . LEU B 1 20 ? -20.781 8.039 -8.188 1 94.56 20 LEU B C 1
ATOM 3301 O O . LEU B 1 20 ? -20.562 9.156 -8.656 1 94.56 20 LEU B O 1
ATOM 3305 N N . LEU B 1 21 ? -21.219 7.832 -7.004 1 96.12 21 LEU B N 1
ATOM 3306 C CA . LEU B 1 21 ? -21.516 8.969 -6.137 1 96.12 21 LEU B CA 1
ATOM 3307 C C . LEU B 1 21 ? -20.219 9.672 -5.711 1 96.12 21 LEU B C 1
ATOM 3309 O O . LEU B 1 21 ? -20.25 10.852 -5.344 1 96.12 21 LEU B O 1
ATOM 3313 N N . GLY B 1 22 ? -19.109 8.914 -5.77 1 97.69 22 GLY B N 1
ATOM 3314 C CA . GLY B 1 22 ? -17.828 9.523 -5.457 1 97.69 22 GLY B CA 1
ATOM 3315 C C . GLY B 1 22 ? -17.469 10.656 -6.402 1 97.69 22 GLY B C 1
ATOM 3316 O O . GLY B 1 22 ? -16.781 11.602 -6.012 1 97.69 22 GLY B O 1
ATOM 3317 N N . ILE B 1 23 ? -17.984 10.617 -7.562 1 97.69 23 ILE B N 1
ATOM 3318 C CA . ILE B 1 23 ? -17.609 11.562 -8.609 1 97.69 23 ILE B CA 1
ATOM 3319 C C . ILE B 1 23 ? -18.188 12.938 -8.289 1 97.69 23 ILE B C 1
ATOM 3321 O O . ILE B 1 23 ? -17.453 13.922 -8.164 1 97.69 23 ILE B O 1
ATOM 3325 N N . PRO B 1 24 ? -19.484 13.117 -8.086 1 98.31 24 PRO B N 1
ATOM 3326 C CA . PRO B 1 24 ? -20 14.445 -7.738 1 98.31 24 PRO B CA 1
ATOM 3327 C C . PRO B 1 24 ? -19.484 14.953 -6.398 1 98.31 24 PRO B C 1
ATOM 3329 O O . PRO B 1 24 ? -19.266 16.156 -6.23 1 98.31 24 PRO B O 1
ATOM 3332 N N . ILE B 1 25 ? -19.312 14.062 -5.477 1 98.31 25 ILE B N 1
ATOM 3333 C CA . ILE B 1 25 ? -18.75 14.438 -4.184 1 98.31 25 ILE B CA 1
ATOM 3334 C C . ILE B 1 25 ? -17.344 15.008 -4.371 1 98.31 25 ILE B C 1
ATOM 3336 O O . ILE B 1 25 ? -17.016 16.047 -3.801 1 98.31 25 ILE B O 1
ATOM 3340 N N . GLY B 1 26 ? -16.547 14.289 -5.199 1 98.75 26 GLY B N 1
ATOM 3341 C CA . GLY B 1 26 ? -15.203 14.773 -5.508 1 98.75 26 GLY B CA 1
ATOM 3342 C C . GLY B 1 26 ? -15.203 16.125 -6.199 1 98.75 26 GLY B C 1
ATOM 3343 O O . GLY B 1 26 ? -14.344 16.969 -5.93 1 98.75 26 GLY B O 1
ATOM 3344 N N . LEU B 1 27 ? -16.141 16.344 -7.047 1 98.75 27 LEU B N 1
ATOM 3345 C CA . LEU B 1 27 ? -16.25 17.609 -7.766 1 98.75 27 LEU B CA 1
ATOM 3346 C C . LEU B 1 27 ? -16.5 18.766 -6.801 1 98.75 27 LEU B C 1
ATOM 3348 O O . LEU B 1 27 ? -15.859 19.812 -6.895 1 98.75 27 LEU B O 1
ATOM 3352 N N . VAL B 1 28 ? -17.391 18.594 -5.895 1 98.81 28 VAL B N 1
ATOM 3353 C CA . VAL B 1 28 ? -17.766 19.656 -4.949 1 98.81 28 VAL B CA 1
ATOM 3354 C C . VAL B 1 28 ? -16.594 19.906 -3.994 1 98.81 28 VAL B C 1
ATOM 3356 O O . VAL B 1 28 ? -16.188 21.062 -3.799 1 98.81 28 VAL B O 1
ATOM 3359 N N . ILE B 1 29 ? -16.078 18.844 -3.463 1 98.88 29 ILE B N 1
ATOM 3360 C CA . ILE B 1 29 ? -14.992 18.984 -2.488 1 98.88 29 ILE B CA 1
ATOM 3361 C C . ILE B 1 29 ? -13.758 19.578 -3.162 1 98.88 29 ILE B C 1
ATOM 3363 O O . ILE B 1 29 ? -13.086 20.438 -2.592 1 98.88 29 ILE B O 1
ATOM 3367 N N . GLY B 1 30 ? -13.477 19.078 -4.383 1 98.81 30 GLY B N 1
ATOM 3368 C CA . GLY B 1 30 ? -12.383 19.672 -5.141 1 98.81 30 GLY B CA 1
ATOM 3369 C C . GLY B 1 30 ? -12.555 21.156 -5.398 1 98.81 30 GLY B C 1
ATOM 3370 O O . GLY B 1 30 ? -11.586 21.906 -5.355 1 98.81 30 GLY B O 1
ATOM 3371 N N . GLY B 1 31 ? -13.734 21.547 -5.664 1 98.81 31 GLY B N 1
ATOM 3372 C CA . GLY B 1 31 ? -14.023 22.953 -5.848 1 98.81 31 GLY B CA 1
ATOM 3373 C C . GLY B 1 31 ? -13.805 23.781 -4.598 1 98.81 31 GLY B C 1
ATOM 3374 O O . GLY B 1 31 ? -13.188 24.844 -4.648 1 98.81 31 GLY B O 1
ATOM 3375 N N . ILE B 1 32 ? -14.297 23.328 -3.469 1 98.81 32 ILE B N 1
ATOM 3376 C CA . ILE B 1 32 ? -14.117 24.031 -2.197 1 98.81 32 ILE B CA 1
ATOM 3377 C C . ILE B 1 32 ? -12.633 24.109 -1.854 1 98.81 32 ILE B C 1
ATOM 3379 O O . ILE B 1 32 ? -12.148 25.156 -1.414 1 98.81 32 ILE B O 1
ATOM 3383 N N . ASP B 1 33 ? -11.977 23.016 -2.107 1 98.69 33 ASP B N 1
ATOM 3384 C CA . ASP B 1 33 ? -10.539 22.969 -1.824 1 98.69 33 ASP B CA 1
ATOM 3385 C C . ASP B 1 33 ? -9.773 23.969 -2.688 1 98.69 33 ASP B C 1
ATOM 3387 O O . ASP B 1 33 ? -8.797 24.562 -2.236 1 98.69 33 ASP B O 1
ATOM 3391 N N . ALA B 1 34 ? -10.172 24.062 -3.912 1 98.62 34 ALA B N 1
ATOM 3392 C CA . ALA B 1 34 ? -9.516 25.016 -4.805 1 98.62 34 ALA B CA 1
ATOM 3393 C C . ALA B 1 34 ? -9.633 26.438 -4.27 1 98.62 34 ALA B C 1
ATOM 3395 O O . ALA B 1 34 ? -8.656 27.188 -4.246 1 98.62 34 ALA B O 1
ATOM 3396 N N . VAL B 1 35 ? -10.797 26.844 -3.846 1 98.56 35 VAL B N 1
ATOM 3397 C CA . VAL B 1 35 ? -11.016 28.172 -3.297 1 98.56 35 VAL B CA 1
ATOM 3398 C C . VAL B 1 35 ? -10.227 28.344 -2.002 1 98.56 35 VAL B C 1
ATOM 3400 O O . VAL B 1 35 ? -9.523 29.328 -1.818 1 98.56 35 VAL B O 1
ATOM 3403 N N . PHE B 1 36 ? -10.32 27.391 -1.164 1 98.62 36 PHE B N 1
ATOM 3404 C CA . PHE B 1 36 ? -9.617 27.406 0.112 1 98.62 36 PHE B CA 1
ATOM 3405 C C . PHE B 1 36 ? -8.117 27.562 -0.1 1 98.62 36 PHE B C 1
ATOM 3407 O O . PHE B 1 36 ? -7.48 28.438 0.503 1 98.62 36 PHE B O 1
ATOM 3414 N N . GLY B 1 37 ? -7.629 26.719 -0.92 1 98.06 37 GLY B N 1
ATOM 3415 C CA . GLY B 1 37 ? -6.195 26.688 -1.143 1 98.06 37 GLY B CA 1
ATOM 3416 C C . GLY B 1 37 ? -5.672 27.938 -1.821 1 98.06 37 GLY B C 1
ATOM 3417 O O . GLY B 1 37 ? -4.641 28.484 -1.422 1 98.06 37 GLY B O 1
ATOM 3418 N N . ARG B 1 38 ? -6.32 28.406 -2.809 1 97.94 38 ARG B N 1
ATOM 3419 C CA . ARG B 1 38 ? -5.879 29.578 -3.543 1 97.94 38 ARG B CA 1
ATOM 3420 C C . ARG B 1 38 ? -5.918 30.828 -2.66 1 97.94 38 ARG B C 1
ATOM 3422 O O . ARG B 1 38 ? -5.008 31.656 -2.703 1 97.94 38 ARG B O 1
ATOM 3429 N N . VAL B 1 39 ? -6.961 30.953 -1.904 1 98.38 39 VAL B N 1
ATOM 3430 C CA . VAL B 1 39 ? -7.059 32.094 -0.997 1 98.38 39 VAL B CA 1
ATOM 3431 C C . VAL B 1 39 ? -5.969 32 0.069 1 98.38 39 VAL B C 1
ATOM 3433 O O . VAL B 1 39 ? -5.359 33 0.433 1 98.38 39 VAL B O 1
ATOM 3436 N N . LEU B 1 40 ? -5.738 30.812 0.546 1 97.94 40 LEU B N 1
ATOM 3437 C CA . LEU B 1 40 ? -4.695 30.625 1.55 1 97.94 40 LEU B CA 1
ATOM 3438 C C . LEU B 1 40 ? -3.334 31.047 1.01 1 97.94 40 LEU B C 1
ATOM 3440 O O . LEU B 1 40 ? -2.545 31.672 1.723 1 97.94 40 LEU B O 1
ATOM 3444 N N . LEU B 1 41 ? -3.055 30.672 -0.197 1 95.88 41 LEU B N 1
ATOM 3445 C CA . LEU B 1 41 ? -1.788 31.047 -0.818 1 95.88 41 LEU B CA 1
ATOM 3446 C C . LEU B 1 41 ? -1.694 32.562 -0.999 1 95.88 41 LEU B C 1
ATOM 3448 O O . LEU B 1 41 ? -0.636 33.156 -0.776 1 95.88 41 LEU B O 1
ATOM 3452 N N . ALA B 1 42 ? -2.775 33.188 -1.368 1 96.94 42 ALA B N 1
ATOM 3453 C CA . ALA B 1 42 ? -2.812 34.625 -1.529 1 96.94 42 ALA B CA 1
ATOM 3454 C C . ALA B 1 42 ? -2.57 35.344 -0.199 1 96.94 42 ALA B C 1
ATOM 3456 O O . ALA B 1 42 ? -1.851 36.344 -0.141 1 96.94 42 ALA B O 1
ATOM 3457 N N . ILE B 1 43 ? -3.18 34.812 0.801 1 97.44 43 ILE B N 1
ATOM 3458 C CA . ILE B 1 43 ? -3.023 35.344 2.148 1 97.44 43 ILE B CA 1
ATOM 3459 C C . ILE B 1 43 ? -1.57 35.219 2.594 1 97.44 43 ILE B C 1
ATOM 3461 O O . ILE B 1 43 ? -1.015 36.125 3.215 1 97.44 43 ILE B O 1
ATOM 3465 N N . THR B 1 44 ? -1.024 34.094 2.336 1 95.88 44 THR B N 1
ATOM 3466 C CA . THR B 1 44 ? 0.36 33.812 2.707 1 95.88 44 THR B CA 1
ATOM 3467 C C . THR B 1 44 ? 1.309 34.781 2.002 1 95.88 44 THR B C 1
ATOM 3469 O O . THR B 1 44 ? 2.217 35.312 2.625 1 95.88 44 THR B O 1
ATOM 3472 N N . ASP B 1 45 ? 1.097 35 0.74 1 96.06 45 ASP B N 1
ATOM 3473 C CA . ASP B 1 45 ? 1.921 35.938 -0.035 1 96.06 45 ASP B CA 1
ATOM 3474 C C . ASP B 1 45 ? 1.8 37.375 0.5 1 96.06 45 ASP B C 1
ATOM 3476 O O . ASP B 1 45 ? 2.799 38.062 0.604 1 96.06 45 ASP B O 1
ATOM 3480 N N . PHE B 1 46 ? 0.625 37.719 0.798 1 97.88 46 PHE B N 1
ATOM 3481 C CA . PHE B 1 46 ? 0.375 39.062 1.322 1 97.88 46 PHE B CA 1
ATOM 3482 C C . PHE B 1 46 ? 1.081 39.25 2.658 1 97.88 46 PHE B C 1
ATOM 3484 O O . PHE B 1 46 ? 1.737 40.281 2.873 1 97.88 46 PHE B O 1
ATOM 3491 N N . ARG B 1 47 ? 0.956 38.344 3.551 1 97.88 47 ARG B N 1
ATOM 3492 C CA . ARG B 1 47 ? 1.6 38.406 4.859 1 97.88 47 ARG B CA 1
ATOM 3493 C C . ARG B 1 47 ? 3.117 38.438 4.719 1 97.88 47 ARG B C 1
ATOM 3495 O O . ARG B 1 47 ? 3.793 39.188 5.426 1 97.88 47 ARG B O 1
ATOM 3502 N N . ASP B 1 48 ? 3.637 37.594 3.832 1 96.06 48 ASP B N 1
ATOM 3503 C CA . ASP B 1 48 ? 5.082 37.531 3.627 1 96.06 48 ASP B CA 1
ATOM 3504 C C . ASP B 1 48 ? 5.633 38.906 3.18 1 96.06 48 ASP B C 1
ATOM 3506 O O . ASP B 1 48 ? 6.777 39.25 3.484 1 96.06 48 ASP B O 1
ATOM 3510 N N . GLY B 1 49 ? 4.867 39.688 2.504 1 96.06 49 GLY B N 1
ATOM 3511 C CA . GLY B 1 49 ? 5.266 41 2.078 1 96.06 49 GLY B CA 1
ATOM 3512 C C . GLY B 1 49 ? 5.117 42.062 3.17 1 96.06 49 GLY B C 1
ATOM 3513 O O . GLY B 1 49 ? 5.684 43.156 3.072 1 96.06 49 GLY B O 1
ATOM 3514 N N . HIS B 1 50 ? 4.285 41.656 4.25 1 97.5 50 HIS B N 1
ATOM 3515 C CA . HIS B 1 50 ? 4 42.625 5.309 1 97.5 50 HIS B CA 1
ATOM 3516 C C . HIS B 1 50 ? 4.062 41.969 6.684 1 97.5 50 HIS B C 1
ATOM 3518 O O . HIS B 1 50 ? 3.125 42.094 7.477 1 97.5 50 HIS B O 1
ATOM 3524 N N . PRO B 1 51 ? 5.133 41.344 6.988 1 96.94 51 PRO B N 1
ATOM 3525 C CA . PRO B 1 51 ? 5.195 40.594 8.25 1 96.94 51 PRO B CA 1
ATOM 3526 C C . PRO B 1 51 ? 5.098 41.5 9.477 1 96.94 51 PRO B C 1
ATOM 3528 O O . PRO B 1 51 ? 4.406 41.156 10.438 1 96.94 51 PRO B O 1
ATOM 3531 N N . MET B 1 52 ? 5.695 42.719 9.469 1 97 52 MET B N 1
ATOM 3532 C CA . MET B 1 52 ? 5.73 43.625 10.617 1 97 52 MET B CA 1
ATOM 3533 C C . MET B 1 52 ? 4.367 44.281 10.844 1 97 52 MET B C 1
ATOM 3535 O O . MET B 1 52 ? 4.055 44.719 11.953 1 97 52 MET B O 1
ATOM 3539 N N . GLN B 1 53 ? 3.568 44.281 9.773 1 97.69 53 GLN B N 1
ATOM 3540 C CA . GLN B 1 53 ? 2.268 44.938 9.852 1 97.69 53 GLN B CA 1
ATOM 3541 C C . GLN B 1 53 ? 1.187 43.938 10.297 1 97.69 53 GLN B C 1
ATOM 3543 O O . GLN B 1 53 ? 0.168 44.344 10.867 1 97.69 53 GLN B O 1
ATOM 3548 N N . LEU B 1 54 ? 1.393 42.688 10.078 1 98.62 54 LEU B N 1
ATOM 3549 C CA . LEU B 1 54 ? 0.3 41.75 10.281 1 98.62 54 LEU B CA 1
ATOM 3550 C C . LEU B 1 54 ? 0.584 40.844 11.469 1 98.62 54 LEU B C 1
ATOM 3552 O O . LEU B 1 54 ? -0.284 40.625 12.32 1 98.62 54 LEU B O 1
ATOM 3556 N N . ILE B 1 55 ? 1.798 40.344 11.656 1 98.69 55 ILE B N 1
ATOM 3557 C CA . ILE B 1 55 ? 2.152 39.312 12.617 1 98.69 55 ILE B CA 1
ATOM 3558 C C . ILE B 1 55 ? 1.924 39.812 14.039 1 98.69 55 ILE B C 1
ATOM 3560 O O . ILE B 1 55 ? 1.497 39.062 14.922 1 98.69 55 ILE B O 1
ATOM 3564 N N . PRO B 1 56 ? 2.135 41.156 14.336 1 98.25 56 PRO B N 1
ATOM 3565 C CA . PRO B 1 56 ? 1.912 41.656 15.695 1 98.25 56 PRO B CA 1
ATOM 3566 C C . PRO B 1 56 ? 0.456 41.531 16.141 1 98.25 56 PRO B C 1
ATOM 3568 O O . PRO B 1 56 ? 0.165 41.562 17.344 1 98.25 56 PRO B O 1
ATOM 3571 N N . PHE B 1 57 ? -0.455 41.281 15.172 1 98.62 57 PHE B N 1
ATOM 3572 C CA . PHE B 1 57 ? -1.877 41.25 15.492 1 98.62 57 PHE B CA 1
ATOM 3573 C C . PHE B 1 57 ? -2.375 39.812 15.625 1 98.62 57 PHE B C 1
ATOM 3575 O O . PHE B 1 57 ? -3.584 39.562 15.664 1 98.62 57 PHE B O 1
ATOM 3582 N N . LEU B 1 58 ? -1.457 38.875 15.719 1 98.75 58 LEU B N 1
ATOM 3583 C CA . LEU B 1 58 ? -1.822 37.469 15.852 1 98.75 58 LEU B CA 1
ATOM 3584 C C . LEU B 1 58 ? -2.65 37.25 17.109 1 98.75 58 LEU B C 1
ATOM 3586 O O . LEU B 1 58 ? -3.59 36.438 17.109 1 98.75 58 LEU B O 1
ATOM 3590 N N . SER B 1 59 ? -2.295 37.906 18.172 1 98.5 59 SER B N 1
ATOM 3591 C CA . SER B 1 59 ? -3.016 37.781 19.438 1 98.5 59 SER B CA 1
ATOM 3592 C C . SER B 1 59 ? -4.48 38.156 19.281 1 98.5 59 SER B C 1
ATOM 3594 O O . SER B 1 59 ? -5.375 37.438 19.719 1 98.5 59 SER B O 1
ATOM 3596 N N . LEU B 1 60 ? -4.734 39.281 18.625 1 98.5 60 LEU B N 1
ATOM 3597 C CA . LEU B 1 60 ? -6.098 39.75 18.422 1 98.5 60 LEU B CA 1
ATOM 3598 C C . LEU B 1 60 ? -6.863 38.812 17.484 1 98.5 60 LEU B C 1
ATOM 3600 O O . LEU B 1 60 ? -8.055 38.594 17.688 1 98.5 60 LEU B O 1
ATOM 3604 N N . ALA B 1 61 ? -6.219 38.406 16.453 1 98.5 61 ALA B N 1
ATOM 3605 C CA . ALA B 1 61 ? -6.812 37.406 15.555 1 98.5 61 ALA B CA 1
ATOM 3606 C C . ALA B 1 61 ? -7.23 36.156 16.297 1 98.5 61 ALA B C 1
ATOM 3608 O O . ALA B 1 61 ? -8.297 35.594 16.031 1 98.5 61 ALA B O 1
ATOM 3609 N N . GLY B 1 62 ? -6.359 35.688 17.188 1 98.5 62 GLY B N 1
ATOM 3610 C CA . GLY B 1 62 ? -6.672 34.531 18 1 98.5 62 GLY B CA 1
ATOM 3611 C C . GLY B 1 62 ? -7.91 34.719 18.859 1 98.5 62 GLY B C 1
ATOM 3612 O O . GLY B 1 62 ? -8.742 33.812 18.953 1 98.5 62 GLY B O 1
ATOM 3613 N N . VAL B 1 63 ? -7.98 35.844 19.422 1 98.31 63 VAL B N 1
ATOM 3614 C CA . VAL B 1 63 ? -9.133 36.156 20.266 1 98.31 63 VAL B CA 1
ATOM 3615 C C . VAL B 1 63 ? -10.406 36.094 19.438 1 98.31 63 VAL B C 1
ATOM 3617 O O . VAL B 1 63 ? -11.43 35.594 19.891 1 98.31 63 VAL B O 1
ATOM 3620 N N . LEU B 1 64 ? -10.359 36.656 18.281 1 98.31 64 LEU B N 1
ATOM 3621 C CA . LEU B 1 64 ? -11.508 36.625 17.375 1 98.31 64 LEU B CA 1
ATOM 3622 C C . LEU B 1 64 ? -11.906 35.188 17.062 1 98.31 64 LEU B C 1
ATOM 3624 O O . LEU B 1 64 ? -13.094 34.844 17.109 1 98.31 64 LEU B O 1
ATOM 3628 N N . ILE B 1 65 ? -10.953 34.375 16.703 1 98.12 65 ILE B N 1
ATOM 3629 C CA . ILE B 1 65 ? -11.203 32.969 16.375 1 98.12 65 ILE B CA 1
ATOM 3630 C C . ILE B 1 65 ? -11.836 32.25 17.562 1 98.12 65 ILE B C 1
ATOM 3632 O O . ILE B 1 65 ? -12.875 31.609 17.438 1 98.12 65 ILE B O 1
ATOM 3636 N N . ALA B 1 66 ? -11.195 32.406 18.734 1 97.25 66 ALA B N 1
ATOM 3637 C CA . ALA B 1 66 ? -11.664 31.734 19.938 1 97.25 66 ALA B CA 1
ATOM 3638 C C . ALA B 1 66 ? -13.078 32.188 20.297 1 97.25 66 ALA B C 1
ATOM 3640 O O . ALA B 1 66 ? -13.914 31.359 20.688 1 97.25 66 ALA B O 1
ATOM 3641 N N . PHE B 1 67 ? -13.305 33.406 20.172 1 96.06 67 PHE B N 1
ATOM 3642 C CA . PHE B 1 67 ? -14.617 33.969 20.5 1 96.06 67 PHE B CA 1
ATOM 3643 C C . PHE B 1 67 ? -15.688 33.406 19.562 1 96.06 67 PHE B C 1
ATOM 3645 O O . PHE B 1 67 ? -16.766 33 20.016 1 96.06 67 PHE B O 1
ATOM 3652 N N . CYS B 1 68 ? -15.453 33.375 18.297 1 97.12 68 CYS B N 1
ATOM 3653 C CA . CYS B 1 68 ? -16.406 32.875 17.328 1 97.12 68 CYS B CA 1
ATOM 3654 C C . CYS B 1 68 ? -16.734 31.406 17.578 1 97.12 68 CYS B C 1
ATOM 3656 O O . CYS B 1 68 ? -17.891 31 17.5 1 97.12 68 CYS B O 1
ATOM 3658 N N . TYR B 1 69 ? -15.719 30.609 17.844 1 96.19 69 TYR B N 1
ATOM 3659 C CA . TYR B 1 69 ? -15.945 29.188 18.094 1 96.19 69 TYR B CA 1
ATOM 3660 C C . TYR B 1 69 ? -16.734 28.984 19.391 1 96.19 69 TYR B C 1
ATOM 3662 O O . TYR B 1 69 ? -17.594 28.109 19.469 1 96.19 69 TYR B O 1
ATOM 3670 N N . LEU B 1 70 ? -16.438 29.797 20.406 1 95.06 70 LEU B N 1
ATOM 3671 C CA . LEU B 1 70 ? -17.125 29.672 21.688 1 95.06 70 LEU B CA 1
ATOM 3672 C C . LEU B 1 70 ? -18.594 30.062 21.547 1 95.06 70 LEU B C 1
ATOM 3674 O O . LEU B 1 70 ? -19.469 29.406 22.125 1 95.06 70 LEU B O 1
ATOM 3678 N N . LYS B 1 71 ? -18.828 31.031 20.797 1 96 71 LYS B N 1
ATOM 3679 C CA . LYS B 1 71 ? -20.172 31.578 20.719 1 96 71 LYS B CA 1
ATOM 3680 C C . LYS B 1 71 ? -21.016 30.828 19.688 1 96 71 LYS B C 1
ATOM 3682 O O . LYS B 1 71 ? -22.203 30.594 19.891 1 96 71 LYS B O 1
ATOM 3687 N N . PHE B 1 72 ? -20.391 30.406 18.562 1 96.94 72 PHE B N 1
ATOM 3688 C CA . PHE B 1 72 ? -21.203 29.938 17.438 1 96.94 72 PHE B CA 1
ATOM 3689 C C . PHE B 1 72 ? -20.766 28.547 17 1 96.94 72 PHE B C 1
ATOM 3691 O O . PHE B 1 72 ? -21.453 27.922 16.188 1 96.94 72 PHE B O 1
ATOM 3698 N N . GLY B 1 73 ? -19.719 28.047 17.469 1 95.12 73 GLY B N 1
ATOM 3699 C CA . GLY B 1 73 ? -19.094 26.859 16.906 1 95.12 73 GLY B CA 1
ATOM 3700 C C . GLY B 1 73 ? -19.828 25.578 17.266 1 95.12 73 GLY B C 1
ATOM 3701 O O . GLY B 1 73 ? -19.938 24.672 16.438 1 95.12 73 GLY B O 1
ATOM 3702 N N . GLY B 1 74 ? -20.281 25.406 18.547 1 95 74 GLY B N 1
ATOM 3703 C CA . GLY B 1 74 ? -20.891 24.172 19.016 1 95 74 GLY B CA 1
ATOM 3704 C C . GLY B 1 74 ? -19.984 22.969 18.859 1 95 74 GLY B C 1
ATOM 3705 O O . GLY B 1 74 ? -18.828 23.016 19.25 1 95 74 GLY B O 1
ATOM 3706 N N . LYS B 1 75 ? -20.469 21.922 18.234 1 94.69 75 LYS B N 1
ATOM 3707 C CA . LYS B 1 75 ? -19.719 20.688 18.062 1 94.69 75 LYS B CA 1
ATOM 3708 C C . LYS B 1 75 ? -18.578 20.875 17.062 1 94.69 75 LYS B C 1
ATOM 3710 O O . LYS B 1 75 ? -17.625 20.094 17.047 1 94.69 75 LYS B O 1
ATOM 3715 N N . SER B 1 76 ? -18.703 21.859 16.25 1 95.06 76 SER B N 1
ATOM 3716 C CA . SER B 1 76 ? -17.688 22.109 15.242 1 95.06 76 SER B CA 1
ATOM 3717 C C . SER B 1 76 ? -16.344 22.453 15.875 1 95.06 76 SER B C 1
ATOM 3719 O O . SER B 1 76 ? -15.305 22.344 15.227 1 95.06 76 SER B O 1
ATOM 3721 N N . SER B 1 77 ? -16.391 22.859 17.141 1 94.06 77 SER B N 1
ATOM 3722 C CA . SER B 1 77 ? -15.172 23.234 17.844 1 94.06 77 SER B CA 1
ATOM 3723 C C . SER B 1 77 ? -14.266 22.031 18.062 1 94.06 77 SER B C 1
ATOM 3725 O O . SER B 1 77 ? -13.07 22.172 18.297 1 94.06 77 SER B O 1
ATOM 3727 N N . LYS B 1 78 ? -14.828 20.812 17.875 1 94.25 78 LYS B N 1
ATOM 3728 C CA . LYS B 1 78 ? -14.047 19.578 18.062 1 94.25 78 LYS B CA 1
ATOM 3729 C C . LYS B 1 78 ? -13.164 19.312 16.844 1 94.25 78 LYS B C 1
ATOM 3731 O O . LYS B 1 78 ? -12.188 18.562 16.938 1 94.25 78 LYS B O 1
ATOM 3736 N N . GLY B 1 79 ? -13.555 19.844 15.727 1 94.94 79 GLY B N 1
ATOM 3737 C CA . GLY B 1 79 ? -12.75 19.734 14.516 1 94.94 79 GLY B CA 1
ATOM 3738 C C . GLY B 1 79 ? -12.469 18.297 14.125 1 94.94 79 GLY B C 1
ATOM 3739 O O . GLY B 1 79 ? -13.398 17.484 14.023 1 94.94 79 GLY B O 1
ATOM 3740 N N . MET B 1 80 ? -11.195 17.938 14.008 1 95.25 80 MET B N 1
ATOM 3741 C CA . MET B 1 80 ? -10.766 16.625 13.562 1 95.25 80 MET B CA 1
ATOM 3742 C C . MET B 1 80 ? -11.211 15.539 14.539 1 95.25 80 MET B C 1
ATOM 3744 O O . MET B 1 80 ? -11.508 14.414 14.133 1 95.25 80 MET B O 1
ATOM 3748 N N . ASN B 1 81 ? -11.289 15.867 15.781 1 96.25 81 ASN B N 1
ATOM 3749 C CA . ASN B 1 81 ? -11.758 14.906 16.766 1 96.25 81 ASN B CA 1
ATOM 3750 C C . ASN B 1 81 ? -13.195 14.477 16.484 1 96.25 81 ASN B C 1
ATOM 3752 O O . ASN B 1 81 ? -13.547 13.312 16.688 1 96.25 81 ASN B O 1
ATOM 3756 N N . LEU B 1 82 ? -13.992 15.414 16.078 1 97.25 82 LEU B N 1
ATOM 3757 C CA . LEU B 1 82 ? -15.375 15.078 15.734 1 97.25 82 LEU B CA 1
ATOM 3758 C C . LEU B 1 82 ? -15.43 14.102 14.562 1 97.25 82 LEU B C 1
ATOM 3760 O O . LEU B 1 82 ? -16.25 13.188 14.555 1 97.25 82 LEU B O 1
ATOM 3764 N N . ILE B 1 83 ? -14.57 14.289 13.609 1 97.44 83 ILE B N 1
ATOM 3765 C CA . ILE B 1 83 ? -14.484 13.398 12.453 1 97.44 83 ILE B CA 1
ATOM 3766 C C . ILE B 1 83 ? -14.133 11.984 12.914 1 97.44 83 ILE B C 1
ATOM 3768 O O . ILE B 1 83 ? -14.734 11.016 12.461 1 97.44 83 ILE B O 1
ATOM 3772 N N . PHE B 1 84 ? -13.172 11.898 13.812 1 97.25 84 PHE B N 1
ATOM 3773 C CA . PHE B 1 84 ? -12.781 10.594 14.336 1 97.25 84 PHE B CA 1
ATOM 3774 C C . PHE B 1 84 ? -13.898 9.969 15.156 1 97.25 84 PHE B C 1
ATOM 3776 O O . PHE B 1 84 ? -14.141 8.766 15.07 1 97.25 84 PHE B O 1
ATOM 3783 N N . GLU B 1 85 ? -14.609 10.789 15.953 1 97.5 85 GLU B N 1
ATOM 3784 C CA . GLU B 1 85 ? -15.727 10.273 16.734 1 97.5 85 GLU B CA 1
ATOM 3785 C C . GLU B 1 85 ? -16.828 9.711 15.844 1 97.5 85 GLU B C 1
ATOM 3787 O O . GLU B 1 85 ? -17.406 8.672 16.141 1 97.5 85 GLU B O 1
ATOM 3792 N N . VAL B 1 86 ? -17.094 10.422 14.797 1 96.75 86 VAL B N 1
ATOM 3793 C CA . VAL B 1 86 ? -18.094 9.953 13.852 1 96.75 86 VAL B CA 1
ATOM 3794 C C . VAL B 1 86 ? -17.578 8.703 13.133 1 96.75 86 VAL B C 1
ATOM 3796 O O . VAL B 1 86 ? -18.328 7.75 12.922 1 96.75 86 VAL B O 1
ATOM 3799 N N . GLY B 1 87 ? -16.359 8.68 12.805 1 94.69 87 GLY B N 1
ATOM 3800 C CA . GLY B 1 87 ? -15.758 7.523 12.156 1 94.69 87 GLY B CA 1
ATOM 3801 C C . GLY B 1 87 ? -15.797 6.273 13.008 1 94.69 87 GLY B C 1
ATOM 3802 O O . GLY B 1 87 ? -15.898 5.16 12.492 1 94.69 87 GLY B O 1
ATOM 3803 N N . HIS B 1 88 ? -15.766 6.469 14.266 1 94.75 88 HIS B N 1
ATOM 3804 C CA . HIS B 1 88 ? -15.766 5.344 15.188 1 94.75 88 HIS B CA 1
ATOM 3805 C C . HIS B 1 88 ? -17.188 5.02 15.656 1 94.75 88 HIS B C 1
ATOM 3807 O O . HIS B 1 88 ? -17.375 4.121 16.484 1 94.75 88 HIS B O 1
ATOM 3813 N N . GLY B 1 89 ? -18.125 5.801 15.242 1 93.81 89 GLY B N 1
ATOM 3814 C CA . GLY B 1 89 ? -19.516 5.559 15.594 1 93.81 89 GLY B CA 1
ATOM 3815 C C . GLY B 1 89 ? -19.906 6.117 16.953 1 93.81 89 GLY B C 1
ATOM 3816 O O . GLY B 1 89 ? -20.922 5.723 17.531 1 93.81 89 GLY B O 1
ATOM 3817 N N . GLU B 1 90 ? -19.094 7.02 17.438 1 95.69 90 GLU B N 1
ATOM 3818 C CA . GLU B 1 90 ? -19.359 7.617 18.75 1 95.69 90 GLU B CA 1
ATOM 3819 C C . GLU B 1 90 ? -20.219 8.867 18.625 1 95.69 90 GLU B C 1
ATOM 3821 O O . GLU B 1 90 ? -20.844 9.297 19.594 1 95.69 90 GLU B O 1
ATOM 3826 N N . GLU B 1 91 ? -20.188 9.484 17.5 1 95.62 91 GLU B N 1
ATOM 3827 C CA . GLU B 1 91 ? -21.047 10.617 17.125 1 95.62 91 GLU B CA 1
ATOM 3828 C C . GLU B 1 91 ? -21.766 10.352 15.805 1 95.62 91 GLU B C 1
ATOM 3830 O O . GLU B 1 91 ? -21.266 9.609 14.953 1 95.62 91 GLU B O 1
ATOM 3835 N N . GLU B 1 92 ? -22.844 11.008 15.625 1 93.5 92 GLU B N 1
ATOM 3836 C CA . GLU B 1 92 ? -23.688 10.656 14.477 1 93.5 92 GLU B CA 1
ATOM 3837 C C . GLU B 1 92 ? -23.578 11.695 13.367 1 93.5 92 GLU B C 1
ATOM 3839 O O . GLU B 1 92 ? -23.703 11.367 12.188 1 93.5 92 GLU B O 1
ATOM 3844 N N . VAL B 1 93 ? -23.391 12.922 13.883 1 95.75 93 VAL B N 1
ATOM 3845 C CA . VAL B 1 93 ? -23.531 13.969 12.875 1 95.75 93 VAL B CA 1
ATOM 3846 C C . VAL B 1 93 ? -22.359 14.945 12.977 1 95.75 93 VAL B C 1
ATOM 3848 O O . VAL B 1 93 ? -21.859 15.211 14.07 1 95.75 93 VAL B O 1
ATOM 3851 N N . ILE B 1 94 ? -21.906 15.461 11.852 1 97.88 94 ILE B N 1
ATOM 3852 C CA . ILE B 1 94 ? -21 16.594 11.742 1 97.88 94 ILE B CA 1
ATOM 3853 C C . ILE B 1 94 ? -21.734 17.812 11.188 1 97.88 94 ILE B C 1
ATOM 3855 O O . ILE B 1 94 ? -22.25 17.766 10.062 1 97.88 94 ILE B O 1
ATOM 3859 N N . PRO B 1 95 ? -21.812 18.844 11.945 1 97.75 95 PRO B N 1
ATOM 3860 C CA . PRO B 1 95 ? -22.516 20.016 11.438 1 97.75 95 PRO B CA 1
ATOM 3861 C C . PRO B 1 95 ? -21.828 20.625 10.219 1 97.75 95 PRO B C 1
ATOM 3863 O O . PRO B 1 95 ? -20.609 20.766 10.188 1 97.75 95 PRO B O 1
ATOM 3866 N N . LEU B 1 96 ? -22.594 21.094 9.234 1 97.88 96 LEU B N 1
ATOM 3867 C CA . LEU B 1 96 ? -22.062 21.672 8 1 97.88 96 LEU B CA 1
ATOM 3868 C C . LEU B 1 96 ? -21.312 22.969 8.289 1 97.88 96 LEU B C 1
ATOM 3870 O O . LEU B 1 96 ? -20.438 23.375 7.527 1 97.88 96 LEU B O 1
ATOM 3874 N N . LYS B 1 97 ? -21.672 23.625 9.336 1 97.94 97 LYS B N 1
ATOM 3875 C CA . LYS B 1 97 ? -21.047 24.906 9.672 1 97.94 97 LYS B CA 1
ATOM 3876 C C . LYS B 1 97 ? -19.562 24.734 10.008 1 97.94 97 LYS B C 1
ATOM 3878 O O . LYS B 1 97 ? -18.812 25.703 10.047 1 97.94 97 LYS B O 1
ATOM 3883 N N . LEU B 1 98 ? -19.156 23.469 10.273 1 98.38 98 LEU B N 1
ATOM 3884 C CA . LEU B 1 98 ? -17.75 23.188 10.492 1 98.38 98 LEU B CA 1
ATOM 3885 C C . LEU B 1 98 ? -16.906 23.703 9.32 1 98.38 98 LEU B C 1
ATOM 3887 O O . LEU B 1 98 ? -15.789 24.188 9.523 1 98.38 98 LEU B O 1
ATOM 3891 N N . ILE B 1 99 ? -17.422 23.625 8.102 1 98.56 99 ILE B N 1
ATOM 3892 C CA . ILE B 1 99 ? -16.672 23.953 6.887 1 98.56 99 ILE B CA 1
ATOM 3893 C C . ILE B 1 99 ? -16.328 25.438 6.875 1 98.56 99 ILE B C 1
ATOM 3895 O O . ILE B 1 99 ? -15.148 25.797 6.816 1 98.56 99 ILE B O 1
ATOM 3899 N N . PRO B 1 100 ? -17.25 26.375 6.977 1 98.25 100 PRO B N 1
ATOM 3900 C CA . PRO B 1 100 ? -16.859 27.781 6.977 1 98.25 100 PRO B CA 1
ATOM 3901 C C . PRO B 1 100 ? -16.047 28.172 8.211 1 98.25 100 PRO B C 1
ATOM 3903 O O . PRO B 1 100 ? -15.18 29.047 8.133 1 98.25 100 PRO B O 1
ATOM 3906 N N . PHE B 1 101 ? -16.281 27.562 9.367 1 98.12 101 PHE B N 1
ATOM 3907 C CA . PHE B 1 101 ? -15.523 27.875 10.578 1 98.12 101 PHE B CA 1
ATOM 3908 C C . PHE B 1 101 ? -14.047 27.531 10.406 1 98.12 101 PHE B C 1
ATOM 3910 O O . PHE B 1 101 ? -13.172 28.344 10.703 1 98.12 101 PHE B O 1
ATOM 3917 N N . ILE B 1 102 ? -13.789 26.312 9.914 1 98.25 102 ILE B N 1
ATOM 3918 C CA . ILE B 1 102 ? -12.398 25.875 9.82 1 98.25 102 ILE B CA 1
ATOM 3919 C C . ILE B 1 102 ? -11.695 26.625 8.695 1 98.25 102 ILE B C 1
ATOM 3921 O O . ILE B 1 102 ? -10.508 26.938 8.805 1 98.25 102 ILE B O 1
ATOM 3925 N N . ILE B 1 103 ? -12.383 26.922 7.602 1 98.56 103 ILE B N 1
ATOM 3926 C CA . ILE B 1 103 ? -11.812 27.672 6.488 1 98.56 103 ILE B CA 1
ATOM 3927 C C . ILE B 1 103 ? -11.438 29.078 6.953 1 98.56 103 ILE B C 1
ATOM 3929 O O . ILE B 1 103 ? -10.289 29.5 6.82 1 98.56 103 ILE B O 1
ATOM 3933 N N . SER B 1 104 ? -12.359 29.797 7.566 1 98.44 104 SER B N 1
ATOM 3934 C CA . SER B 1 104 ? -12.125 31.172 7.977 1 98.44 104 SER B CA 1
ATOM 3935 C C . SER B 1 104 ? -11.109 31.266 9.102 1 98.44 104 SER B C 1
ATOM 3937 O O . SER B 1 104 ? -10.234 32.125 9.102 1 98.44 104 SER B O 1
ATOM 3939 N N . GLY B 1 105 ? -11.242 30.328 10.055 1 98.38 105 GLY B N 1
ATOM 3940 C CA . GLY B 1 105 ? -10.258 30.297 11.133 1 98.38 105 GLY B CA 1
ATOM 3941 C C . GLY B 1 105 ? -8.836 30.094 10.633 1 98.38 105 GLY B C 1
ATOM 3942 O O . GLY B 1 105 ? -7.91 30.75 11.117 1 98.38 105 GLY B O 1
ATOM 3943 N N . THR B 1 106 ? -8.68 29.219 9.68 1 98.69 106 THR B N 1
ATOM 3944 C CA . THR B 1 106 ? -7.359 28.922 9.141 1 98.69 106 THR B CA 1
ATOM 3945 C C . THR B 1 106 ? -6.832 30.109 8.336 1 98.69 106 THR B C 1
ATOM 3947 O O . THR B 1 106 ? -5.652 30.469 8.445 1 98.69 106 THR B O 1
ATOM 3950 N N . TRP B 1 107 ? -7.703 30.734 7.539 1 98.75 107 TRP B N 1
ATOM 3951 C CA . TRP B 1 107 ? -7.297 31.906 6.785 1 98.75 107 TRP B CA 1
ATOM 3952 C C . TRP B 1 107 ? -6.809 33 7.719 1 98.75 107 TRP B C 1
ATOM 3954 O O . TRP B 1 107 ? -5.777 33.656 7.461 1 98.75 107 TRP B O 1
ATOM 3964 N N . ILE B 1 108 ? -7.5 33.219 8.82 1 98.75 108 ILE B N 1
ATOM 3965 C CA . ILE B 1 108 ? -7.141 34.281 9.781 1 98.75 108 ILE B CA 1
ATOM 3966 C C . ILE B 1 108 ? -5.824 33.906 10.469 1 98.75 108 ILE B C 1
ATOM 3968 O O . ILE B 1 108 ? -4.941 34.75 10.617 1 98.75 108 ILE B O 1
ATOM 3972 N N . THR B 1 109 ? -5.688 32.688 10.867 1 98.81 109 THR B N 1
ATOM 3973 C CA . THR B 1 109 ? -4.453 32.188 11.484 1 98.81 109 THR B CA 1
ATOM 3974 C C . THR B 1 109 ? -3.258 32.469 10.578 1 98.81 109 THR B C 1
ATOM 3976 O O . THR B 1 109 ? -2.23 32.969 11.023 1 98.81 109 THR B O 1
ATOM 3979 N N . HIS B 1 110 ? -3.424 32.188 9.336 1 98.69 110 HIS B N 1
ATOM 3980 C CA . HIS B 1 110 ? -2.324 32.312 8.383 1 98.69 110 HIS B CA 1
ATOM 3981 C C . HIS B 1 110 ? -2.062 33.781 8.039 1 98.69 110 HIS B C 1
ATOM 3983 O O . HIS B 1 110 ? -0.911 34.188 7.875 1 98.69 110 HIS B O 1
ATOM 3989 N N . LEU B 1 111 ? -3.119 34.562 7.902 1 98.62 111 LEU B N 1
ATOM 3990 C CA . LEU B 1 111 ? -2.969 35.969 7.582 1 98.62 111 LEU B CA 1
ATOM 3991 C C . LEU B 1 111 ? -2.082 36.656 8.609 1 98.62 111 LEU B C 1
ATOM 3993 O O . LEU B 1 111 ? -1.272 37.531 8.25 1 98.62 111 LEU B O 1
ATOM 3997 N N . PHE B 1 112 ? -2.184 36.25 9.828 1 98.69 112 PHE B N 1
ATOM 3998 C CA . PHE B 1 112 ? -1.467 36.969 10.883 1 98.69 112 PHE B CA 1
ATOM 3999 C C . PHE B 1 112 ? -0.265 36.156 11.359 1 98.69 112 PHE B C 1
ATOM 4001 O O . PHE B 1 112 ? 0.343 36.469 12.383 1 98.69 112 PHE B O 1
ATOM 4008 N N . GLY B 1 113 ? 0.018 35.125 10.703 1 98.19 113 GLY B N 1
ATOM 4009 C CA . GLY B 1 113 ? 1.352 34.531 10.789 1 98.19 113 GLY B CA 1
ATOM 4010 C C . GLY B 1 113 ? 1.403 33.281 11.617 1 98.19 113 GLY B C 1
ATOM 4011 O O . GLY B 1 113 ? 2.482 32.719 11.852 1 98.19 113 GLY B O 1
ATOM 4012 N N . GLY B 1 114 ? 0.266 32.75 12.07 1 98.56 114 GLY B N 1
ATOM 4013 C CA . GLY B 1 114 ? 0.285 31.484 12.797 1 98.56 114 GLY B CA 1
ATOM 4014 C C . GLY B 1 114 ? 0.924 30.359 12.008 1 98.56 114 GLY B C 1
ATOM 4015 O O . GLY B 1 114 ? 0.68 30.219 10.812 1 98.56 114 GLY B O 1
ATOM 4016 N N . SER B 1 115 ? 1.837 29.625 12.656 1 98.69 115 SER B N 1
ATOM 4017 C CA . SER B 1 115 ? 2.471 28.469 12.047 1 98.69 115 SER B CA 1
ATOM 4018 C C . SER B 1 115 ? 1.549 27.25 12.078 1 98.69 115 SER B C 1
ATOM 4020 O O . SER B 1 115 ? 1.438 26.578 13.102 1 98.69 115 SER B O 1
ATOM 4022 N N . ALA B 1 116 ? 0.908 27 10.984 1 98.44 116 ALA B N 1
ATOM 4023 C CA . ALA B 1 116 ? -0.066 25.922 10.898 1 98.44 116 ALA B CA 1
ATOM 4024 C C . ALA B 1 116 ? -0.185 25.406 9.469 1 98.44 116 ALA B C 1
ATOM 4026 O O . ALA B 1 116 ? 0.295 26.031 8.531 1 98.44 116 ALA B O 1
ATOM 4027 N N . GLY B 1 117 ? -0.754 24.281 9.391 1 97.69 117 GLY B N 1
ATOM 4028 C CA . GLY B 1 117 ? -0.921 23.656 8.078 1 97.69 117 GLY B CA 1
ATOM 4029 C C . GLY B 1 117 ? -2.324 23.812 7.523 1 97.69 117 GLY B C 1
ATOM 4030 O O . GLY B 1 117 ? -3.123 24.594 8.047 1 97.69 117 GLY B O 1
ATOM 4031 N N . ARG B 1 118 ? -2.561 23.016 6.477 1 97.12 118 ARG B N 1
ATOM 4032 C CA . ARG B 1 118 ? -3.818 23.219 5.758 1 97.12 118 ARG B CA 1
ATOM 4033 C C . ARG B 1 118 ? -4.492 21.875 5.473 1 97.12 118 ARG B C 1
ATOM 4035 O O . ARG B 1 118 ? -5.68 21.828 5.141 1 97.12 118 ARG B O 1
ATOM 4042 N N . GLU B 1 119 ? -3.807 20.734 5.664 1 95.12 119 GLU B N 1
ATOM 4043 C CA . GLU B 1 119 ? -4.336 19.438 5.285 1 95.12 119 GLU B CA 1
ATOM 4044 C C . GLU B 1 119 ? -5.527 19.047 6.16 1 95.12 119 GLU B C 1
ATOM 4046 O O . GLU B 1 119 ? -6.527 18.531 5.66 1 95.12 119 GLU B O 1
ATOM 4051 N N . GLY B 1 120 ? -5.355 19.25 7.422 1 96 120 GLY B N 1
ATOM 4052 C CA . GLY B 1 120 ? -6.445 18.938 8.336 1 96 120 GLY B CA 1
ATOM 4053 C C . GLY B 1 120 ? -7.742 19.641 7.977 1 96 120 GLY B C 1
ATOM 4054 O O . GLY B 1 120 ? -8.828 19.094 8.156 1 96 120 GLY B O 1
ATOM 4055 N N . VAL B 1 121 ? -7.582 20.797 7.488 1 97.94 121 VAL B N 1
ATOM 4056 C CA . VAL B 1 121 ? -8.734 21.594 7.078 1 97.94 121 VAL B CA 1
ATOM 4057 C C . VAL B 1 121 ? -9.414 20.953 5.875 1 97.94 121 VAL B C 1
ATOM 4059 O O . VAL B 1 121 ? -10.633 20.781 5.863 1 97.94 121 VAL B O 1
ATOM 4062 N N . ALA B 1 122 ? -8.609 20.562 4.914 1 98.5 122 ALA B N 1
ATOM 4063 C CA . ALA B 1 122 ? -9.133 19.938 3.697 1 98.5 122 ALA B CA 1
ATOM 4064 C C . ALA B 1 122 ? -9.844 18.625 4.012 1 98.5 122 ALA B C 1
ATOM 4066 O O . ALA B 1 122 ? -10.898 18.328 3.445 1 98.5 122 ALA B O 1
ATOM 4067 N N . VAL B 1 123 ? -9.266 17.875 4.887 1 98.5 123 VAL B N 1
ATOM 4068 C CA . VAL B 1 123 ? -9.844 16.609 5.297 1 98.5 123 VAL B CA 1
ATOM 4069 C C . VAL B 1 123 ? -11.18 16.844 5.996 1 98.5 123 VAL B C 1
ATOM 4071 O O . VAL B 1 123 ? -12.148 16.125 5.762 1 98.5 123 VAL B O 1
ATOM 4074 N N . GLN B 1 124 ? -11.234 17.875 6.84 1 98.56 124 GLN B N 1
ATOM 4075 C CA . GLN B 1 124 ? -12.469 18.219 7.539 1 98.56 124 GLN B CA 1
ATOM 4076 C C . GLN B 1 124 ? -13.547 18.688 6.559 1 98.56 124 GLN B C 1
ATOM 4078 O O . GLN B 1 124 ? -14.711 18.312 6.691 1 98.56 124 GLN B O 1
ATOM 4083 N N . ILE B 1 125 ? -13.148 19.484 5.582 1 98.75 125 ILE B N 1
ATOM 4084 C CA . ILE B 1 125 ? -14.07 19.938 4.547 1 98.75 125 ILE B CA 1
ATOM 4085 C C . ILE B 1 125 ? -14.695 18.734 3.85 1 98.75 125 ILE B C 1
ATOM 4087 O O . ILE B 1 125 ? -15.914 18.625 3.766 1 98.75 125 ILE B O 1
ATOM 4091 N N . GLY B 1 126 ? -13.844 17.859 3.426 1 98.88 126 GLY B N 1
ATOM 4092 C CA . GLY B 1 126 ? -14.297 16.688 2.691 1 98.88 126 GLY B CA 1
ATOM 4093 C C . GLY B 1 126 ? -15.156 15.75 3.523 1 98.88 126 GLY B C 1
ATOM 4094 O O . GLY B 1 126 ? -16.234 15.328 3.086 1 98.88 126 GLY B O 1
ATOM 4095 N N . ALA B 1 127 ? -14.672 15.445 4.703 1 98.69 127 ALA B N 1
ATOM 4096 C CA . ALA B 1 127 ? -15.398 14.539 5.586 1 98.69 127 ALA B CA 1
ATOM 4097 C C . ALA B 1 127 ? -16.781 15.078 5.918 1 98.69 127 ALA B C 1
ATOM 4099 O O . ALA B 1 127 ? -17.766 14.336 5.906 1 98.69 127 ALA B O 1
ATOM 4100 N N . THR B 1 128 ? -16.844 16.375 6.207 1 98.69 128 THR B N 1
ATOM 4101 C CA . THR B 1 128 ? -18.094 17 6.625 1 98.69 128 THR B CA 1
ATOM 4102 C C . THR B 1 128 ? -19.109 16.969 5.492 1 98.69 128 THR B C 1
ATOM 4104 O O . THR B 1 128 ? -20.25 16.531 5.684 1 98.69 128 THR B O 1
ATOM 4107 N N . PHE B 1 129 ? -18.734 17.391 4.359 1 98.69 129 PHE B N 1
ATOM 4108 C CA . PHE B 1 129 ? -19.656 17.453 3.234 1 98.69 129 PHE B CA 1
ATOM 4109 C C . PHE B 1 129 ? -20.109 16.062 2.811 1 98.69 129 PHE B C 1
ATOM 4111 O O . PHE B 1 129 ? -21.297 15.805 2.625 1 98.69 129 PHE B O 1
ATOM 4118 N N . SER B 1 130 ? -19.141 15.172 2.609 1 98.5 130 SER B N 1
ATOM 4119 C CA . SER B 1 130 ? -19.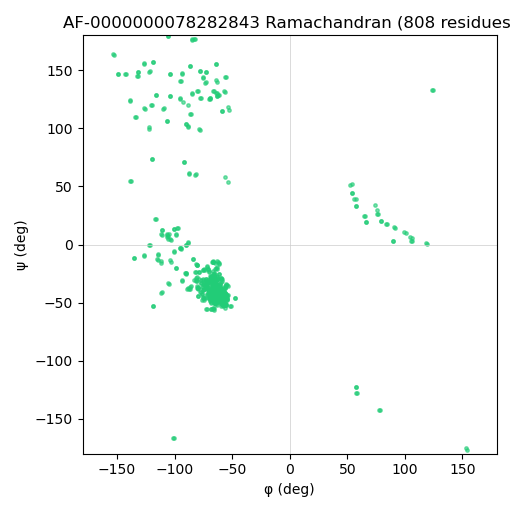438 13.828 2.129 1 98.5 130 SER B CA 1
ATOM 4120 C C . SER B 1 130 ? -20.266 13.039 3.143 1 98.5 130 SER B C 1
ATOM 4122 O O . SER B 1 130 ? -21.141 12.258 2.766 1 98.5 130 SER B O 1
ATOM 4124 N N . HIS B 1 131 ? -19.938 13.242 4.398 1 97.75 131 HIS B N 1
ATOM 4125 C CA . HIS B 1 131 ? -20.75 12.625 5.441 1 97.75 131 HIS B CA 1
ATOM 4126 C C . HIS B 1 131 ? -22.188 13.117 5.391 1 97.75 131 HIS B C 1
ATOM 4128 O O . HIS B 1 131 ? -23.125 12.336 5.566 1 97.75 131 HIS B O 1
ATOM 4134 N N . TRP B 1 132 ? -22.344 14.383 5.215 1 97.25 132 TRP B N 1
ATOM 4135 C CA . TRP B 1 132 ? -23.672 14.977 5.098 1 97.25 132 TRP B CA 1
ATOM 4136 C C . TRP B 1 132 ? -24.453 14.352 3.949 1 97.25 132 TRP B C 1
ATOM 4138 O O . TRP B 1 132 ? -25.641 14.031 4.094 1 97.25 132 TRP B O 1
ATOM 4148 N N . VAL B 1 133 ? -23.828 14.094 2.805 1 96.88 133 VAL B N 1
ATOM 4149 C CA . VAL B 1 133 ? -24.453 13.453 1.652 1 96.88 133 VAL B CA 1
ATOM 4150 C C . VAL B 1 133 ? -24.734 11.984 1.974 1 96.88 133 VAL B C 1
ATOM 4152 O O . VAL B 1 133 ? -25.812 11.469 1.655 1 96.88 133 VAL B O 1
ATOM 4155 N N . GLY B 1 134 ? -23.781 11.344 2.582 1 95 134 GLY B N 1
ATOM 4156 C CA . GLY B 1 134 ? -23.875 9.922 2.885 1 95 134 GLY B CA 1
ATOM 4157 C C . GLY B 1 134 ? -25.031 9.578 3.785 1 95 134 GLY B C 1
ATOM 4158 O O . GLY B 1 134 ? -25.641 8.508 3.654 1 95 134 GLY B O 1
ATOM 4159 N N . ARG B 1 135 ? -25.359 10.453 4.691 1 93.69 135 ARG B N 1
ATOM 4160 C CA . ARG B 1 135 ? -26.453 10.227 5.617 1 93.69 135 ARG B CA 1
ATOM 4161 C C . ARG B 1 135 ? -27.797 10.211 4.887 1 93.69 135 ARG B C 1
ATOM 4163 O O . ARG B 1 135 ? -28.781 9.703 5.406 1 93.69 135 ARG B O 1
ATOM 4170 N N . ARG B 1 136 ? -27.828 10.648 3.715 1 93.25 136 ARG B N 1
ATOM 4171 C CA . ARG B 1 136 ? -29.047 10.75 2.938 1 93.25 136 ARG B CA 1
ATOM 4172 C C . ARG B 1 136 ? -29.172 9.586 1.957 1 93.25 136 ARG B C 1
ATOM 4174 O O . ARG B 1 136 ? -30.188 9.453 1.273 1 93.25 136 ARG B O 1
ATOM 4181 N N . ILE B 1 137 ? -28.125 8.812 1.897 1 90.75 137 ILE B N 1
ATOM 4182 C CA . ILE B 1 137 ? -28.141 7.641 1.03 1 90.75 137 ILE B CA 1
ATOM 4183 C C . ILE B 1 137 ? -28.547 6.41 1.832 1 90.75 137 ILE B C 1
ATOM 4185 O O . ILE B 1 137 ? -27.938 6.094 2.857 1 90.75 137 ILE B O 1
ATOM 4189 N N . PRO B 1 138 ? -29.578 5.699 1.358 1 87.94 138 PRO B N 1
ATOM 4190 C CA . PRO B 1 138 ? -30.094 4.555 2.107 1 87.94 138 PRO B CA 1
ATOM 4191 C C . PRO B 1 138 ? -29.281 3.279 1.869 1 87.94 138 PRO B C 1
ATOM 4193 O O . PRO B 1 138 ? -29.812 2.303 1.329 1 87.94 138 PRO B O 1
ATOM 4196 N N . LEU B 1 139 ? -28.094 3.219 2.139 1 87.06 139 LEU B N 1
ATOM 4197 C CA . LEU B 1 139 ? -27.219 2.051 2.1 1 87.06 139 LEU B CA 1
ATOM 4198 C C . LEU B 1 139 ? -26.609 1.789 3.467 1 87.06 139 LEU B C 1
ATOM 4200 O O . LEU B 1 139 ? -26.422 2.717 4.258 1 87.06 139 LEU B O 1
ATOM 4204 N N . GLU B 1 140 ? -26.391 0.565 3.641 1 84.25 140 GLU B N 1
ATOM 4205 C CA . GLU B 1 140 ? -25.797 0.192 4.918 1 84.25 140 GLU B CA 1
ATOM 4206 C C . GLU B 1 140 ? -24.406 0.816 5.082 1 84.25 140 GLU B C 1
ATOM 4208 O O . GLU B 1 140 ? -23.609 0.801 4.148 1 84.25 140 GLU B O 1
ATOM 4213 N N . ASN B 1 141 ? -24.125 1.489 6.168 1 88.38 141 ASN B N 1
ATOM 4214 C CA . ASN B 1 141 ? -22.844 2.068 6.555 1 88.38 141 ASN B CA 1
ATOM 4215 C C . ASN B 1 141 ? -22.438 3.207 5.621 1 88.38 141 ASN B C 1
ATOM 4217 O O . ASN B 1 141 ? -21.25 3.521 5.492 1 88.38 141 ASN B O 1
ATOM 4221 N N . SER B 1 142 ? -23.422 3.707 4.945 1 91.38 142 SER B N 1
ATOM 4222 C CA . SER B 1 142 ? -23.125 4.75 3.967 1 91.38 142 SER B CA 1
ATOM 4223 C C . SER B 1 142 ? -22.484 5.961 4.629 1 91.38 142 SER B C 1
ATOM 4225 O O . SER B 1 142 ? -21.547 6.559 4.074 1 91.38 142 SER B O 1
ATOM 4227 N N . SER B 1 143 ? -22.922 6.32 5.812 1 92 143 SER B N 1
ATOM 4228 C CA . SER B 1 143 ? -22.375 7.484 6.496 1 92 143 SER B CA 1
ATOM 4229 C C . SER B 1 143 ? -20.875 7.32 6.754 1 92 143 SER B C 1
ATOM 4231 O O . SER B 1 143 ? -20.109 8.258 6.562 1 92 143 SER B O 1
ATOM 4233 N N . HIS B 1 144 ? -20.516 6.141 7.145 1 93.31 144 HIS B N 1
ATOM 4234 C CA . HIS B 1 144 ? -19.109 5.852 7.414 1 93.31 144 HIS B CA 1
ATOM 4235 C C . HIS B 1 144 ? -18.297 5.812 6.121 1 93.31 144 HIS B C 1
ATOM 4237 O O . HIS B 1 144 ? -17.219 6.402 6.043 1 93.31 144 HIS B O 1
ATOM 4243 N N . ILE B 1 145 ? -18.859 5.121 5.156 1 94.75 145 ILE B N 1
ATOM 4244 C CA . ILE B 1 145 ? -18.188 4.973 3.867 1 94.75 145 ILE B CA 1
ATOM 4245 C C . ILE B 1 145 ? -17.938 6.352 3.254 1 94.75 145 ILE B C 1
ATOM 4247 O O . ILE B 1 145 ? -16.844 6.633 2.775 1 94.75 145 ILE B O 1
ATOM 4251 N N . PHE B 1 146 ? -18.859 7.195 3.33 1 96.44 146 PHE B N 1
ATOM 4252 C CA . PHE B 1 146 ? -18.734 8.492 2.684 1 96.44 146 PHE B CA 1
ATOM 4253 C C . PHE B 1 146 ? -17.922 9.453 3.545 1 96.44 146 PHE B C 1
ATOM 4255 O O . PHE B 1 146 ? -17.328 10.406 3.033 1 96.44 146 PHE B O 1
ATOM 4262 N N . LEU B 1 147 ? -17.859 9.211 4.871 1 97.5 147 LEU B N 1
ATOM 4263 C CA . LEU B 1 147 ? -16.906 9.953 5.688 1 97.5 147 LEU B CA 1
ATOM 4264 C C . LEU B 1 147 ? -15.484 9.742 5.188 1 97.5 147 LEU B C 1
ATOM 4266 O O . LEU B 1 147 ? -14.758 10.703 4.945 1 97.5 147 LEU B O 1
ATOM 4270 N N . VAL B 1 148 ? -15.164 8.461 4.992 1 97.25 148 VAL B N 1
ATOM 4271 C CA . VAL B 1 148 ? -13.836 8.086 4.535 1 97.25 148 VAL B CA 1
ATOM 4272 C C . VAL B 1 148 ? -13.625 8.578 3.105 1 97.25 148 VAL B C 1
ATOM 4274 O O . VAL B 1 148 ? -12.547 9.094 2.771 1 97.25 148 VAL B O 1
ATOM 4277 N N . THR B 1 149 ? -14.656 8.492 2.314 1 98 149 THR B N 1
ATOM 4278 C CA . THR B 1 149 ? -14.633 8.977 0.941 1 98 149 THR B CA 1
ATOM 4279 C C . THR B 1 149 ? -14.336 10.477 0.903 1 98 149 THR B C 1
ATOM 4281 O O . THR B 1 149 ? -13.508 10.93 0.112 1 98 149 THR B O 1
ATOM 4284 N N . GLY B 1 150 ? -14.984 11.148 1.745 1 98.69 150 GLY B N 1
ATOM 4285 C CA . GLY B 1 150 ? -14.789 12.586 1.819 1 98.69 150 GLY B CA 1
ATOM 4286 C C . GLY B 1 150 ? -13.398 12.977 2.289 1 98.69 150 GLY B C 1
ATOM 4287 O O . GLY B 1 150 ? -12.82 13.938 1.79 1 98.69 150 GLY B O 1
ATOM 4288 N N . MET B 1 151 ? -12.883 12.266 3.289 1 98.62 151 MET B N 1
ATOM 4289 C CA . MET B 1 151 ? -11.516 12.523 3.748 1 98.62 151 MET B CA 1
ATOM 4290 C C . MET B 1 151 ? -10.523 12.383 2.602 1 98.62 151 MET B C 1
ATOM 4292 O O . MET B 1 151 ? -9.625 13.219 2.449 1 98.62 151 MET B O 1
ATOM 4296 N N . ALA B 1 152 ? -10.742 11.359 1.81 1 98.69 152 ALA B N 1
ATOM 4297 C CA . ALA B 1 152 ? -9.867 11.125 0.66 1 98.69 152 ALA B CA 1
ATOM 4298 C C . ALA B 1 152 ? -9.984 12.258 -0.354 1 98.69 152 ALA B C 1
ATOM 4300 O O . ALA B 1 152 ? -8.977 12.75 -0.862 1 98.69 152 ALA B O 1
ATOM 4301 N N . ALA B 1 153 ? -11.18 12.656 -0.628 1 98.88 153 ALA B N 1
ATOM 4302 C CA . ALA B 1 153 ? -11.422 13.727 -1.591 1 98.88 153 ALA B CA 1
ATOM 4303 C C . ALA B 1 153 ? -10.82 15.039 -1.11 1 98.88 153 ALA B C 1
ATOM 4305 O O . ALA B 1 153 ? -10.242 15.789 -1.9 1 98.88 153 ALA B O 1
ATOM 4306 N N . GLY B 1 154 ? -11.023 15.336 0.105 1 98.81 154 GLY B N 1
ATOM 4307 C CA . GLY B 1 154 ? -10.445 16.547 0.664 1 98.81 154 GLY B CA 1
ATOM 4308 C C . GLY B 1 154 ? -8.938 16.594 0.555 1 98.81 154 GLY B C 1
ATOM 4309 O O . GLY B 1 154 ? -8.375 17.594 0.098 1 98.81 154 GLY B O 1
ATOM 4310 N N . PHE B 1 155 ? -8.32 15.5 0.986 1 98.56 155 PHE B N 1
ATOM 4311 C CA . PHE B 1 155 ? -6.867 15.398 0.908 1 98.56 155 PHE B CA 1
ATOM 4312 C C . PHE B 1 155 ? -6.395 15.508 -0.536 1 98.56 155 PHE B C 1
ATOM 4314 O O . PHE B 1 155 ? -5.465 16.266 -0.835 1 98.56 155 PHE B O 1
ATOM 4321 N N . ALA B 1 156 ? -7.043 14.828 -1.433 1 98.69 156 ALA B N 1
ATOM 4322 C CA . ALA B 1 156 ? -6.676 14.797 -2.846 1 98.69 156 ALA B CA 1
ATOM 4323 C C . ALA B 1 156 ? -6.914 16.156 -3.506 1 98.69 156 ALA B C 1
ATOM 4325 O O . ALA B 1 156 ? -6.121 16.594 -4.344 1 98.69 156 ALA B O 1
ATOM 4326 N N . GLY B 1 157 ? -8.008 16.75 -3.209 1 98.56 157 GLY B N 1
ATOM 4327 C CA . GLY B 1 157 ? -8.305 18.062 -3.783 1 98.56 157 GLY B CA 1
ATOM 4328 C C . GLY B 1 157 ? -7.281 19.109 -3.428 1 98.56 157 GLY B C 1
ATOM 4329 O O . GLY B 1 157 ? -6.941 19.953 -4.258 1 98.56 157 GLY B O 1
ATOM 4330 N N . LEU B 1 158 ? -6.801 19.016 -2.256 1 98.19 158 LEU B N 1
ATOM 4331 C CA . LEU B 1 158 ? -5.867 20.031 -1.774 1 98.19 158 LEU B CA 1
ATOM 4332 C C . LEU B 1 158 ? -4.465 19.781 -2.326 1 98.19 158 LEU B C 1
ATOM 4334 O O . LEU B 1 158 ? -3.791 20.719 -2.758 1 98.19 158 LEU B O 1
ATOM 4338 N N . PHE B 1 159 ? -3.986 18.531 -2.328 1 97.56 159 PHE B N 1
ATOM 4339 C CA . PHE B 1 159 ? -2.594 18.234 -2.631 1 97.56 159 PHE B CA 1
ATOM 4340 C C . PHE B 1 159 ? -2.455 17.656 -4.039 1 97.56 159 PHE B C 1
ATOM 4342 O O . PHE B 1 159 ? -1.346 17.562 -4.566 1 97.56 159 PHE B O 1
ATOM 4349 N N . GLN B 1 160 ? -3.611 17.266 -4.605 1 97.88 160 GLN B N 1
ATOM 4350 C CA . GLN B 1 160 ? -3.615 16.625 -5.922 1 97.88 160 GLN B CA 1
ATOM 4351 C C . GLN B 1 160 ? -2.723 15.391 -5.941 1 97.88 160 GLN B C 1
ATOM 4353 O O . GLN B 1 160 ? -1.894 15.234 -6.84 1 97.88 160 GLN B O 1
ATOM 4358 N N . THR B 1 161 ? -2.727 14.656 -4.938 1 98.06 161 THR B N 1
ATOM 4359 C CA . THR B 1 161 ? -2.123 13.336 -4.777 1 98.06 161 THR B CA 1
ATOM 4360 C C . THR B 1 161 ? -3.184 12.289 -4.453 1 98.06 161 THR B C 1
ATOM 4362 O O . THR B 1 161 ? -3.275 11.828 -3.316 1 98.06 161 THR B O 1
ATOM 4365 N N . PRO B 1 162 ? -3.961 11.922 -5.434 1 98.25 162 PRO B N 1
ATOM 4366 C CA . PRO B 1 162 ? -5.168 11.125 -5.184 1 98.25 162 PRO B CA 1
ATOM 4367 C C . PRO B 1 162 ? -4.859 9.734 -4.637 1 98.25 162 PRO B C 1
ATOM 4369 O O . PRO B 1 162 ? -5.59 9.227 -3.787 1 98.25 162 PRO B O 1
ATOM 4372 N N . ILE B 1 163 ? -3.803 9.062 -5.07 1 98.44 163 ILE B N 1
ATOM 4373 C CA . ILE B 1 163 ? -3.494 7.723 -4.586 1 98.44 163 ILE B CA 1
ATOM 4374 C C . ILE B 1 163 ? -3.127 7.781 -3.105 1 98.44 163 ILE B C 1
ATOM 4376 O O . ILE B 1 163 ? -3.643 7.004 -2.299 1 98.44 163 ILE B O 1
ATOM 4380 N N . ALA B 1 164 ? -2.27 8.758 -2.787 1 98.44 164 ALA B N 1
ATOM 4381 C CA . ALA B 1 164 ? -1.9 8.961 -1.389 1 98.44 164 ALA B CA 1
ATOM 4382 C C . ALA B 1 164 ? -3.127 9.281 -0.539 1 98.44 164 ALA B C 1
ATOM 4384 O O . ALA B 1 164 ? -3.252 8.797 0.589 1 98.44 164 ALA B O 1
ATOM 4385 N N . ALA B 1 165 ? -4 10.07 -1.071 1 98.62 165 ALA B N 1
ATOM 4386 C CA . ALA B 1 165 ? -5.195 10.516 -0.357 1 98.62 165 ALA B CA 1
ATOM 4387 C C . ALA B 1 165 ? -6.109 9.336 -0.034 1 98.62 165 ALA B C 1
ATOM 4389 O O . ALA B 1 165 ? -6.676 9.266 1.059 1 98.62 165 ALA B O 1
ATOM 4390 N N . VAL B 1 166 ? -6.238 8.445 -0.974 1 98.19 166 VAL B N 1
ATOM 4391 C CA . VAL B 1 166 ? -7.066 7.262 -0.773 1 98.19 166 VAL B CA 1
ATOM 4392 C C . VAL B 1 166 ? -6.523 6.441 0.392 1 98.19 166 VAL B C 1
ATOM 4394 O O . VAL B 1 166 ? -7.27 6.078 1.307 1 98.19 166 VAL B O 1
ATOM 4397 N N . PHE B 1 167 ? -5.27 6.234 0.375 1 97.12 167 PHE B N 1
ATOM 4398 C CA . PHE B 1 167 ? -4.676 5.395 1.409 1 97.12 167 PHE B CA 1
ATOM 4399 C C . PHE B 1 167 ? -4.629 6.129 2.744 1 97.12 167 PHE B C 1
ATOM 4401 O O . PHE B 1 167 ? -4.777 5.516 3.803 1 97.12 167 PHE B O 1
ATOM 4408 N N . PHE B 1 168 ? -4.422 7.379 2.719 1 97.69 168 PHE B N 1
ATOM 4409 C CA . PHE B 1 168 ? -4.469 8.141 3.961 1 97.69 168 PHE B CA 1
ATOM 4410 C C . PHE B 1 168 ? -5.82 7.984 4.641 1 97.69 168 PHE B C 1
ATOM 4412 O O . PHE B 1 168 ? -5.891 7.695 5.84 1 97.69 168 PHE B O 1
ATOM 4419 N N . ALA B 1 169 ? -6.871 8.195 3.859 1 97.56 169 ALA B N 1
ATOM 4420 C CA . ALA B 1 169 ? -8.227 8.133 4.398 1 97.56 169 ALA B CA 1
ATOM 4421 C C . ALA B 1 169 ? -8.539 6.742 4.941 1 97.56 169 ALA B C 1
ATOM 4423 O O . ALA B 1 169 ? -9.203 6.605 5.969 1 97.56 169 ALA B O 1
ATOM 4424 N N . MET B 1 170 ? -8.016 5.746 4.293 1 94.69 170 MET B N 1
ATOM 4425 C CA . MET B 1 170 ? -8.344 4.371 4.664 1 94.69 170 MET B CA 1
ATOM 4426 C C . MET B 1 170 ? -7.527 3.924 5.871 1 94.69 170 MET B C 1
ATOM 4428 O O . MET B 1 170 ? -7.887 2.955 6.543 1 94.69 170 MET B O 1
ATOM 4432 N N . GLU B 1 171 ? -6.449 4.621 6.191 1 92.88 171 GLU B N 1
ATOM 4433 C CA . GLU B 1 171 ? -5.605 4.102 7.262 1 92.88 171 GLU B CA 1
ATOM 4434 C C . GLU B 1 171 ? -5.617 5.031 8.477 1 92.88 171 GLU B C 1
ATOM 4436 O O . GLU B 1 171 ? -5.223 4.633 9.57 1 92.88 171 GLU B O 1
ATOM 4441 N N . VAL B 1 172 ? -6.125 6.227 8.281 1 93.25 172 VAL B N 1
ATOM 4442 C CA . VAL B 1 172 ? -5.898 7.246 9.305 1 93.25 172 VAL B CA 1
ATOM 4443 C C . VAL B 1 172 ? -6.789 6.973 10.516 1 93.25 172 VAL B C 1
ATOM 4445 O O . VAL B 1 172 ? -6.418 7.281 11.648 1 93.25 172 VAL B O 1
ATOM 4448 N N . LEU B 1 173 ? -7.992 6.367 10.391 1 92.62 173 LEU B N 1
ATOM 4449 C CA . LEU B 1 173 ? -8.922 6.16 11.492 1 92.62 173 LEU B CA 1
ATOM 4450 C C . LEU B 1 173 ? -8.398 5.086 12.445 1 92.62 173 LEU B C 1
ATOM 4452 O O . LEU B 1 173 ? -8.57 5.191 13.664 1 92.62 173 LEU B O 1
ATOM 4456 N N . VAL B 1 174 ? -7.809 4.09 11.859 1 88.88 174 VAL B N 1
ATOM 4457 C CA . VAL B 1 174 ? -7.258 2.986 12.641 1 88.88 174 VAL B CA 1
ATOM 4458 C C . VAL B 1 174 ? -5.852 2.656 12.141 1 88.88 174 VAL B C 1
ATOM 4460 O O . VAL B 1 174 ? -5.688 2.051 11.078 1 88.88 174 VAL B O 1
ATOM 4463 N N . ALA B 1 175 ? -4.922 2.979 12.977 1 85.94 175 ALA B N 1
ATOM 4464 C CA . ALA B 1 175 ? -3.541 2.68 12.617 1 85.94 175 ALA B CA 1
ATOM 4465 C C . ALA B 1 175 ? -3.32 1.174 12.492 1 85.94 175 ALA B C 1
ATOM 4467 O O . ALA B 1 175 ? -3.75 0.403 13.352 1 85.94 175 ALA B O 1
ATOM 4468 N N . GLY B 1 176 ? -2.717 0.795 11.391 1 78.25 176 GLY B N 1
ATOM 4469 C CA . GLY B 1 176 ? -2.42 -0.613 11.188 1 78.25 176 GLY B CA 1
ATOM 4470 C C . GLY B 1 176 ? -3.535 -1.361 10.484 1 78.25 176 GLY B C 1
ATOM 4471 O O . GLY B 1 1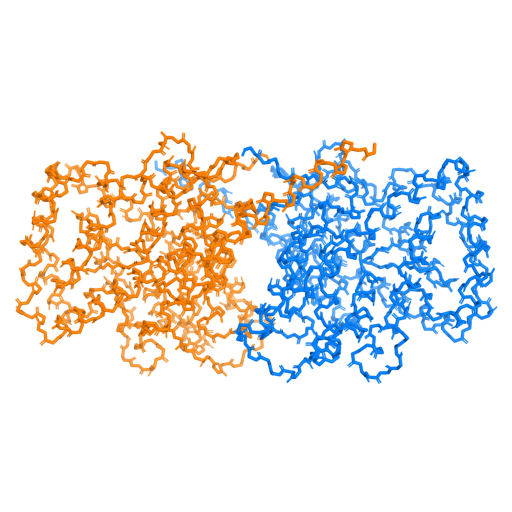76 ? -3.479 -2.586 10.344 1 78.25 176 GLY B O 1
ATOM 4472 N N . ALA B 1 177 ? -4.543 -0.679 10.102 1 78.94 177 ALA B N 1
ATOM 4473 C CA . ALA B 1 177 ? -5.652 -1.281 9.367 1 78.94 177 ALA B CA 1
ATOM 4474 C C . ALA B 1 177 ? -6.016 -0.444 8.141 1 78.94 177 ALA B C 1
ATOM 4476 O O . ALA B 1 177 ? -5.816 0.773 8.133 1 78.94 177 ALA B O 1
ATOM 4477 N N . LEU B 1 178 ? -6.48 -1.154 7.117 1 80.75 178 LEU B N 1
ATOM 4478 C CA . LEU B 1 178 ? -6.992 -0.484 5.926 1 80.75 178 LEU B CA 1
ATOM 4479 C C . LEU B 1 178 ? -8.477 -0.76 5.738 1 80.75 178 LEU B C 1
ATOM 4481 O O . LEU B 1 178 ? -8.906 -1.915 5.777 1 80.75 178 LEU B O 1
ATOM 4485 N N . GLU B 1 179 ? -9.25 0.257 5.566 1 79.44 179 GLU B N 1
ATOM 4486 C CA . GLU B 1 179 ? -10.68 0.119 5.312 1 79.44 179 GLU B CA 1
ATOM 4487 C C . GLU B 1 179 ? -10.961 -0.021 3.818 1 79.44 179 GLU B C 1
ATOM 4489 O O . GLU B 1 179 ? -11.195 0.975 3.129 1 79.44 179 GLU B O 1
ATOM 4494 N N . TYR B 1 180 ? -11.203 -1.199 3.389 1 84.94 180 TYR B N 1
ATOM 4495 C CA . TYR B 1 180 ? -11.375 -1.438 1.96 1 84.94 180 TYR B CA 1
ATOM 4496 C C . TYR B 1 180 ? -12.805 -1.147 1.526 1 84.94 180 TYR B C 1
ATOM 4498 O O . TYR B 1 180 ? -13.086 -1.009 0.333 1 84.94 180 TYR B O 1
ATOM 4506 N N . GLN B 1 181 ? -13.711 -0.981 2.498 1 84.56 181 GLN B N 1
ATOM 4507 C CA . GLN B 1 181 ? -15.117 -0.794 2.164 1 84.56 181 GLN B CA 1
ATOM 4508 C C . GLN B 1 181 ? -15.328 0.503 1.392 1 84.56 181 GLN B C 1
ATOM 4510 O O . GLN B 1 181 ? -16.234 0.592 0.557 1 84.56 181 GLN B O 1
ATOM 4515 N N . ALA B 1 182 ? -14.484 1.416 1.696 1 91.06 182 ALA B N 1
ATOM 4516 C CA . ALA B 1 182 ? -14.648 2.727 1.076 1 91.06 182 ALA B CA 1
ATOM 4517 C C . ALA B 1 182 ? -13.719 2.891 -0.123 1 91.06 182 ALA B C 1
ATOM 4519 O O . ALA B 1 182 ? -13.633 3.971 -0.709 1 91.06 182 ALA B O 1
ATOM 4520 N N . LEU B 1 183 ? -13.078 1.812 -0.51 1 93.62 183 LEU B N 1
ATOM 4521 C CA . LEU B 1 183 ? -12.039 1.905 -1.529 1 93.62 183 LEU B CA 1
ATOM 4522 C C . LEU B 1 183 ? -12.594 2.49 -2.822 1 93.62 183 LEU B C 1
ATOM 4524 O O . LEU B 1 183 ? -12.055 3.461 -3.355 1 93.62 183 LEU B O 1
ATOM 4528 N N . PHE B 1 184 ? -13.703 2.025 -3.287 1 94.75 184 PHE B N 1
ATOM 4529 C CA . PHE B 1 184 ? -14.203 2.385 -4.605 1 94.75 184 PHE B CA 1
ATOM 4530 C C . PHE B 1 184 ? -14.625 3.85 -4.645 1 94.75 184 PHE B C 1
ATOM 4532 O O . PHE B 1 184 ? -14.117 4.625 -5.457 1 94.75 184 PHE B O 1
ATOM 4539 N N . PRO B 1 185 ? -15.516 4.254 -3.758 1 96.38 185 PRO B N 1
ATOM 4540 C CA . PRO B 1 185 ? -15.891 5.668 -3.795 1 96.38 185 PRO B CA 1
ATOM 4541 C C . PRO B 1 185 ? -14.742 6.598 -3.422 1 96.38 185 PRO B C 1
ATOM 4543 O O . PRO B 1 185 ? -14.664 7.719 -3.924 1 96.38 185 PRO B O 1
ATOM 4546 N N . ALA B 1 186 ? -13.852 6.164 -2.572 1 97.81 186 ALA B N 1
ATOM 4547 C CA . ALA B 1 186 ? -12.688 6.973 -2.221 1 97.81 186 ALA B CA 1
ATOM 4548 C C . ALA B 1 186 ? -11.812 7.238 -3.441 1 97.81 186 ALA B C 1
ATOM 4550 O O . ALA B 1 186 ? -11.305 8.344 -3.621 1 97.81 186 ALA B O 1
ATOM 4551 N N . VAL B 1 187 ? -11.688 6.227 -4.277 1 97.88 187 VAL B N 1
ATOM 4552 C CA . VAL B 1 187 ? -10.867 6.363 -5.477 1 97.88 187 VAL B CA 1
ATOM 4553 C C . VAL B 1 187 ? -11.523 7.344 -6.445 1 97.88 187 VAL B C 1
ATOM 4555 O O . VAL B 1 187 ? -10.883 8.289 -6.91 1 97.88 187 VAL B O 1
ATOM 4558 N N . THR B 1 188 ? -12.781 7.16 -6.723 1 97.69 188 THR B N 1
ATOM 4559 C CA . THR B 1 188 ? -13.445 8.031 -7.684 1 97.69 188 THR B CA 1
ATOM 4560 C C . THR B 1 188 ? -13.516 9.461 -7.156 1 97.69 188 THR B C 1
ATOM 4562 O O . THR B 1 188 ? -13.297 10.414 -7.906 1 97.69 188 THR B O 1
ATOM 4565 N N . ALA B 1 189 ? -13.758 9.602 -5.891 1 98.69 189 ALA B N 1
ATOM 4566 C CA . ALA B 1 189 ? -13.852 10.93 -5.293 1 98.69 189 ALA B CA 1
ATOM 4567 C C . ALA B 1 189 ? -12.492 11.617 -5.277 1 98.69 189 ALA B C 1
ATOM 4569 O O . ALA B 1 189 ? -12.383 12.805 -5.598 1 98.69 189 ALA B O 1
ATOM 4570 N N . ALA B 1 190 ? -11.477 10.922 -4.875 1 98.69 190 ALA B N 1
ATOM 4571 C CA . ALA B 1 190 ? -10.141 11.492 -4.754 1 98.69 190 ALA B CA 1
ATOM 4572 C C . ALA B 1 190 ? -9.609 11.938 -6.113 1 98.69 190 ALA B C 1
ATOM 4574 O O . ALA B 1 190 ? -9.078 13.047 -6.246 1 98.69 190 ALA B O 1
ATOM 4575 N N . PHE B 1 191 ? -9.75 11.102 -7.109 1 97.94 191 PHE B N 1
ATOM 4576 C CA . PHE B 1 191 ? -9.266 11.445 -8.438 1 97.94 191 PHE B CA 1
ATOM 4577 C C . PHE B 1 191 ? -10.07 12.609 -9.023 1 97.94 191 PHE B C 1
ATOM 4579 O O . PHE B 1 191 ? -9.508 13.5 -9.664 1 97.94 191 PHE B O 1
ATOM 4586 N N . THR B 1 192 ? -11.336 12.594 -8.805 1 98.12 192 THR B N 1
ATOM 4587 C CA . THR B 1 192 ? -12.18 13.672 -9.297 1 98.12 192 THR B CA 1
ATOM 4588 C C . THR B 1 192 ? -11.852 14.984 -8.594 1 98.12 192 THR B C 1
ATOM 4590 O O . THR B 1 192 ? -11.773 16.031 -9.227 1 98.12 192 THR B O 1
ATOM 4593 N N . ALA B 1 193 ? -11.734 14.922 -7.285 1 98.81 193 ALA B N 1
ATOM 4594 C CA . ALA B 1 193 ? -11.398 16.125 -6.523 1 98.81 193 ALA B CA 1
ATOM 4595 C C . ALA B 1 193 ? -10.07 16.719 -6.984 1 98.81 193 ALA B C 1
ATOM 4597 O O . ALA B 1 193 ? -9.938 17.922 -7.125 1 98.81 193 ALA B O 1
ATOM 4598 N N . SER B 1 194 ? -9.125 15.852 -7.16 1 98.12 194 SER B N 1
ATOM 4599 C CA . SER B 1 194 ? -7.816 16.281 -7.648 1 98.12 194 SER B CA 1
ATOM 4600 C C . SER B 1 194 ? -7.93 16.969 -9.008 1 98.12 194 SER B C 1
ATOM 4602 O O . SER B 1 194 ? -7.344 18.031 -9.227 1 98.12 194 SER B O 1
ATOM 4604 N N . ALA B 1 195 ? -8.633 16.359 -9.891 1 96.81 195 ALA B N 1
ATOM 4605 C CA . ALA B 1 195 ? -8.812 16.922 -11.227 1 96.81 195 ALA B CA 1
ATOM 4606 C C . ALA B 1 195 ? -9.555 18.25 -11.164 1 96.81 195 ALA B C 1
ATOM 4608 O O . ALA B 1 195 ? -9.211 19.188 -11.883 1 96.81 195 ALA B O 1
ATOM 4609 N N . ALA B 1 196 ? -10.539 18.312 -10.352 1 98.12 196 ALA B N 1
ATOM 4610 C CA . ALA B 1 196 ? -11.359 19.516 -10.234 1 98.12 196 ALA B CA 1
ATOM 4611 C C . ALA B 1 196 ? -10.539 20.688 -9.688 1 98.12 196 ALA B C 1
ATOM 4613 O O . ALA B 1 196 ? -10.602 21.797 -10.211 1 98.12 196 ALA B O 1
ATOM 4614 N N . SER B 1 197 ? -9.867 20.422 -8.617 1 98.44 197 SER B N 1
ATOM 4615 C CA . SER B 1 197 ? -9.062 21.484 -8.031 1 98.44 197 SER B CA 1
ATOM 4616 C C . SER B 1 197 ? -7.98 21.953 -9 1 98.44 197 SER B C 1
ATOM 4618 O O . SER B 1 197 ? -7.688 23.156 -9.078 1 98.44 197 SER B O 1
ATOM 4620 N N . SER B 1 198 ? -7.379 21 -9.688 1 97.25 198 SER B N 1
ATOM 4621 C CA . SER B 1 198 ? -6.395 21.359 -10.703 1 97.25 198 SER B CA 1
ATOM 4622 C C . SER B 1 198 ? -7.016 22.219 -11.797 1 97.25 198 SER B C 1
ATOM 4624 O O . SER B 1 198 ? -6.434 23.234 -12.203 1 97.25 198 SER B O 1
ATOM 4626 N N . PHE B 1 199 ? -8.133 21.844 -12.258 1 96.88 199 PHE B N 1
ATOM 4627 C CA . PHE B 1 199 ? -8.852 22.562 -13.305 1 96.88 199 PHE B CA 1
ATOM 4628 C C . PHE B 1 199 ? -9.172 23.984 -12.859 1 96.88 199 PHE B C 1
ATOM 4630 O O . PHE B 1 199 ? -9.133 24.906 -13.664 1 96.88 199 PHE B O 1
ATOM 4637 N N . LEU B 1 200 ? -9.383 24.141 -11.578 1 98.06 200 LEU B N 1
ATOM 4638 C CA . LEU B 1 200 ? -9.766 25.438 -11.039 1 98.06 200 LEU B CA 1
ATOM 4639 C C . LEU B 1 200 ? -8.539 26.25 -10.648 1 98.06 200 LEU B C 1
ATOM 4641 O O . LEU B 1 200 ? -8.664 27.344 -10.094 1 98.06 200 LEU B O 1
ATOM 4645 N N . GLY B 1 201 ? -7.379 25.703 -10.836 1 96.5 201 GLY B N 1
ATOM 4646 C CA . GLY B 1 201 ? -6.176 26.516 -10.805 1 96.5 201 GLY B CA 1
ATOM 4647 C C . GLY B 1 201 ? -5.359 26.328 -9.539 1 96.5 201 GLY B C 1
ATOM 4648 O O . GLY B 1 201 ? -4.344 27 -9.352 1 96.5 201 GLY B O 1
ATOM 4649 N N . LEU B 1 202 ? -5.781 25.422 -8.648 1 96.25 202 LEU B N 1
ATOM 4650 C CA . LEU B 1 202 ? -4.938 25.172 -7.488 1 96.25 202 LEU B CA 1
ATOM 4651 C C . LEU B 1 202 ? -3.654 24.453 -7.898 1 96.25 202 LEU B C 1
ATOM 4653 O O . LEU B 1 202 ? -3.705 23.406 -8.547 1 96.25 202 LEU B O 1
ATOM 4657 N N . GLU B 1 203 ? -2.561 24.984 -7.543 1 91.38 203 GLU B N 1
ATOM 4658 C CA . GLU B 1 203 ? -1.278 24.453 -7.988 1 91.38 203 GLU B CA 1
ATOM 4659 C C . GLU B 1 203 ? -0.865 23.234 -7.16 1 91.38 203 GLU B C 1
ATOM 4661 O O . GLU B 1 203 ? -0.974 23.266 -5.93 1 91.38 203 GLU B O 1
ATOM 4666 N N . LYS B 1 204 ? -0.468 22.219 -7.84 1 91.31 204 LYS B N 1
ATOM 4667 C CA . LYS B 1 204 ? 0.105 21.047 -7.191 1 91.31 204 LYS B CA 1
ATOM 4668 C C . LYS B 1 204 ? 1.596 21.234 -6.926 1 91.31 204 LYS B C 1
ATOM 4670 O O . LYS B 1 204 ? 2.34 21.656 -7.809 1 91.31 204 LYS B O 1
ATOM 4675 N N . PHE B 1 205 ? 1.961 20.984 -5.719 1 92.31 205 PHE B N 1
ATOM 4676 C CA . PHE B 1 205 ? 3.393 20.969 -5.441 1 92.31 205 PHE B CA 1
ATOM 4677 C C . PHE B 1 205 ? 4.031 19.672 -5.949 1 92.31 205 PHE B C 1
ATOM 4679 O O . PHE B 1 205 ? 3.551 18.578 -5.648 1 92.31 205 PHE B O 1
ATOM 4686 N N . SER B 1 206 ? 5.043 19.828 -6.746 1 94.44 206 SER B N 1
ATOM 4687 C CA . SER B 1 206 ? 5.816 18.688 -7.23 1 94.44 206 SER B CA 1
ATOM 4688 C C . SER B 1 206 ? 7.273 19.062 -7.469 1 94.44 206 SER B C 1
ATOM 4690 O O . SER B 1 206 ? 7.574 20.219 -7.766 1 94.44 206 SER B O 1
ATOM 4692 N N . PHE B 1 207 ? 8.125 18.172 -7.246 1 96.94 207 PHE B N 1
ATOM 4693 C CA . PHE B 1 207 ? 9.555 18.328 -7.492 1 96.94 207 PHE B CA 1
ATOM 4694 C C . PHE B 1 207 ? 10.141 17.047 -8.102 1 96.94 207 PHE B C 1
ATOM 4696 O O . PHE B 1 207 ? 10.039 15.977 -7.508 1 96.94 207 PHE B O 1
ATOM 4703 N N . VAL B 1 208 ? 10.758 17.109 -9.227 1 95.06 208 VAL B N 1
ATOM 4704 C CA . VAL B 1 208 ? 11.305 15.953 -9.93 1 95.06 208 VAL B CA 1
ATOM 4705 C C . VAL B 1 208 ? 12.711 15.656 -9.406 1 95.06 208 VAL B C 1
ATOM 4707 O O . VAL B 1 208 ? 13.648 16.406 -9.664 1 95.06 208 VAL B O 1
ATOM 4710 N N . LEU B 1 209 ? 12.812 14.547 -8.75 1 96.44 209 LEU B N 1
ATOM 4711 C CA . LEU B 1 209 ? 14.125 14.102 -8.297 1 96.44 209 LEU B CA 1
ATOM 4712 C C . LEU B 1 209 ? 14.938 13.539 -9.461 1 96.44 209 LEU B C 1
ATOM 4714 O O . LEU B 1 209 ? 14.383 12.883 -10.344 1 96.44 209 LEU B O 1
ATOM 4718 N N . THR B 1 210 ? 16.203 13.781 -9.43 1 92.94 210 THR B N 1
ATOM 4719 C CA . THR B 1 210 ? 17.062 13.273 -10.492 1 92.94 210 THR B CA 1
ATOM 4720 C C . THR B 1 210 ? 18.156 12.383 -9.906 1 92.94 210 THR B C 1
ATOM 4722 O O . THR B 1 210 ? 18.953 11.805 -10.648 1 92.94 210 THR B O 1
ATOM 4725 N N . THR B 1 211 ? 18.156 12.227 -8.633 1 92.44 211 THR B N 1
ATOM 4726 C CA . THR B 1 211 ? 19.188 11.445 -7.961 1 92.44 211 THR B CA 1
ATOM 4727 C C . THR B 1 211 ? 19.094 9.977 -8.352 1 92.44 211 THR B C 1
ATOM 4729 O O . THR B 1 211 ? 18 9.398 -8.367 1 92.44 211 THR B O 1
ATOM 4732 N N . GLN B 1 212 ? 20.203 9.398 -8.703 1 89.38 212 GLN B N 1
ATOM 4733 C CA . GLN B 1 212 ? 20.297 7.961 -8.938 1 89.38 212 GLN B CA 1
ATOM 4734 C C . GLN B 1 212 ? 21.047 7.266 -7.805 1 89.38 212 GLN B C 1
ATOM 4736 O O . GLN B 1 212 ? 22.234 7.531 -7.582 1 89.38 212 GLN B O 1
ATOM 4741 N N . LEU B 1 213 ? 20.406 6.598 -7.02 1 89.88 213 LEU B N 1
ATOM 4742 C CA . LEU B 1 213 ? 21 5.867 -5.906 1 89.88 213 LEU B CA 1
ATOM 4743 C C . LEU B 1 213 ? 20.719 4.371 -6.027 1 89.88 213 LEU B C 1
ATOM 4745 O O . LEU B 1 213 ? 19.562 3.957 -6.105 1 89.88 213 LEU B O 1
ATOM 4749 N N . ASN B 1 214 ? 21.828 3.631 -6.109 1 90.31 214 ASN B N 1
ATOM 4750 C CA . ASN B 1 214 ? 21.656 2.182 -6.121 1 90.31 214 ASN B CA 1
ATOM 4751 C C . ASN B 1 214 ? 21.281 1.648 -4.742 1 90.31 214 ASN B C 1
ATOM 4753 O O . ASN B 1 214 ? 21.812 2.107 -3.73 1 90.31 214 ASN B O 1
ATOM 4757 N N . LEU B 1 215 ? 20.391 0.722 -4.676 1 90.81 215 LEU B N 1
ATOM 4758 C CA . LEU B 1 215 ? 19.969 0.14 -3.408 1 90.81 215 LEU B CA 1
ATOM 4759 C C . LEU B 1 215 ? 20.875 -1.023 -3.012 1 90.81 215 LEU B C 1
ATOM 4761 O O . LEU B 1 215 ? 20.406 -2.152 -2.852 1 90.81 215 LEU B O 1
ATOM 4765 N N . ASP B 1 216 ? 22.156 -0.657 -2.83 1 91.31 216 ASP B N 1
ATOM 4766 C CA . ASP B 1 216 ? 23.094 -1.628 -2.279 1 91.31 216 ASP B CA 1
ATOM 4767 C C . ASP B 1 216 ? 23.047 -1.629 -0.752 1 91.31 216 ASP B C 1
ATOM 4769 O O . ASP B 1 216 ? 22.281 -0.873 -0.148 1 91.31 216 ASP B O 1
ATOM 4773 N N . ILE B 1 217 ? 23.766 -2.469 -0.125 1 90.81 217 ILE B N 1
ATOM 4774 C CA . ILE B 1 217 ? 23.688 -2.719 1.311 1 90.81 217 ILE B CA 1
ATOM 4775 C C . ILE B 1 217 ? 24.031 -1.441 2.076 1 90.81 217 ILE B C 1
ATOM 4777 O O . ILE B 1 217 ? 23.281 -1.028 2.969 1 90.81 217 ILE B O 1
ATOM 4781 N N . PRO B 1 218 ? 25.078 -0.715 1.733 1 94.19 218 PRO B N 1
ATOM 4782 C CA . PRO B 1 218 ? 25.391 0.519 2.463 1 94.19 218 PRO B CA 1
ATOM 4783 C C . PRO B 1 218 ? 24.281 1.57 2.324 1 94.19 218 PRO B C 1
ATOM 4785 O O . PRO B 1 218 ? 23.922 2.219 3.309 1 94.19 218 PRO B O 1
ATOM 4788 N N . ASN B 1 219 ? 23.828 1.767 1.086 1 95.69 219 ASN B N 1
ATOM 4789 C CA . ASN B 1 219 ? 22.781 2.758 0.864 1 95.69 219 ASN B CA 1
ATOM 4790 C C . ASN B 1 219 ? 21.469 2.363 1.56 1 95.69 219 ASN B C 1
ATOM 4792 O O . ASN B 1 219 ? 20.734 3.227 2.033 1 95.69 219 ASN B O 1
ATOM 4796 N N . MET B 1 220 ? 21.234 1.071 1.581 1 95.06 220 MET B N 1
ATOM 4797 C CA . MET B 1 220 ? 20.078 0.594 2.34 1 95.06 220 MET B CA 1
ATOM 4798 C C . MET B 1 220 ? 20.219 0.941 3.818 1 95.06 220 MET B C 1
ATOM 4800 O O . MET B 1 220 ? 19.25 1.352 4.461 1 95.06 220 MET B O 1
ATOM 4804 N N . GLY B 1 221 ? 21.375 0.746 4.328 1 95.69 221 GLY B N 1
ATOM 4805 C CA . GLY B 1 221 ? 21.641 1.106 5.711 1 95.69 221 GLY B CA 1
ATOM 4806 C C . GLY B 1 221 ? 21.406 2.578 6 1 95.69 221 GLY B C 1
ATOM 4807 O O . GLY B 1 221 ? 20.844 2.932 7.035 1 95.69 221 GLY B O 1
ATOM 4808 N N . LYS B 1 222 ? 21.906 3.455 5.098 1 97.69 222 LYS B N 1
ATOM 4809 C CA . LYS B 1 222 ? 21.703 4.891 5.238 1 97.69 222 LYS B CA 1
ATOM 4810 C C . LYS B 1 222 ? 20.203 5.23 5.266 1 97.69 222 LYS B C 1
ATOM 4812 O O . LYS B 1 222 ? 19.766 6.059 6.066 1 97.69 222 LYS B O 1
ATOM 4817 N N . LEU B 1 223 ? 19.453 4.586 4.387 1 97.81 223 LEU B N 1
ATOM 4818 C CA . LEU B 1 223 ? 18.016 4.832 4.312 1 97.81 223 LEU B CA 1
ATOM 4819 C C . LEU B 1 223 ? 17.312 4.391 5.594 1 97.81 223 LEU B C 1
ATOM 4821 O O . LEU B 1 223 ? 16.406 5.07 6.078 1 97.81 223 LEU B O 1
ATOM 4825 N N . VAL B 1 224 ? 17.719 3.266 6.098 1 96.69 224 VAL B N 1
ATOM 4826 C CA . VAL B 1 224 ? 17.156 2.742 7.336 1 96.69 224 VAL B CA 1
ATOM 4827 C C . VAL B 1 224 ? 17.406 3.723 8.477 1 96.69 224 VAL B C 1
ATOM 4829 O O . VAL B 1 224 ? 16.484 4.059 9.234 1 96.69 224 VAL B O 1
ATOM 4832 N N . LEU B 1 225 ? 18.594 4.199 8.602 1 97.81 225 LEU B N 1
ATOM 4833 C CA . LEU B 1 225 ? 18.969 5.113 9.672 1 97.81 225 LEU B CA 1
ATOM 4834 C C . LEU B 1 225 ? 18.219 6.434 9.555 1 97.81 225 LEU B C 1
ATOM 4836 O O . LEU B 1 225 ? 17.766 6.984 10.555 1 97.81 225 LEU B O 1
ATOM 4840 N N . LEU B 1 226 ? 18.141 6.922 8.344 1 98.38 226 LEU B N 1
ATOM 4841 C CA . LEU B 1 226 ? 17.359 8.133 8.125 1 98.38 226 LEU B CA 1
ATOM 4842 C C . LEU B 1 226 ? 15.891 7.922 8.5 1 98.38 226 LEU B C 1
ATOM 4844 O O . LEU B 1 226 ? 15.258 8.805 9.078 1 98.38 226 LEU B O 1
ATOM 4848 N N . GLY B 1 227 ? 15.367 6.742 8.062 1 98.5 227 GLY B N 1
ATOM 4849 C CA . GLY B 1 227 ? 14 6.414 8.445 1 98.5 227 GLY B CA 1
ATOM 4850 C C . GLY B 1 227 ? 13.781 6.418 9.945 1 98.5 227 GLY B C 1
ATOM 4851 O O . GLY B 1 227 ? 12.773 6.938 10.43 1 98.5 227 GLY B O 1
ATOM 4852 N N . ILE B 1 228 ? 14.695 5.879 10.648 1 97.56 228 ILE B N 1
ATOM 4853 C CA . ILE B 1 228 ? 14.617 5.852 12.102 1 97.56 228 ILE B CA 1
ATOM 4854 C C . ILE B 1 228 ? 14.625 7.277 12.648 1 97.56 228 ILE B C 1
ATOM 4856 O O . ILE B 1 228 ? 13.797 7.633 13.492 1 97.56 228 ILE B O 1
ATOM 4860 N N . LEU B 1 229 ? 15.492 8.078 12.164 1 98.62 229 LEU B N 1
ATOM 4861 C CA . LEU B 1 229 ? 15.602 9.469 12.594 1 98.62 229 LEU B CA 1
ATOM 4862 C C . LEU B 1 229 ? 14.297 10.219 12.328 1 98.62 229 LEU B C 1
ATOM 4864 O O . LEU B 1 229 ? 13.773 10.891 13.227 1 98.62 229 LEU B O 1
ATOM 4868 N N . PHE B 1 230 ? 13.789 10.141 11.102 1 98.88 230 PHE B N 1
ATOM 4869 C CA . PHE B 1 230 ? 12.555 10.82 10.734 1 98.88 230 PHE B CA 1
ATOM 4870 C C . PHE B 1 230 ? 11.391 10.312 11.578 1 98.88 230 PHE B C 1
ATOM 4872 O O . PHE B 1 230 ? 10.492 11.078 11.938 1 98.88 230 PHE B O 1
ATOM 4879 N N . GLY B 1 231 ? 11.422 8.984 11.836 1 98.62 231 GLY B N 1
ATOM 4880 C CA . GLY B 1 231 ? 10.391 8.391 12.68 1 98.62 231 GLY B CA 1
ATOM 4881 C C . GLY B 1 231 ? 10.375 8.969 14.086 1 98.62 231 GLY B C 1
ATOM 4882 O O . GLY B 1 231 ? 9.305 9.289 14.609 1 98.62 231 GLY B O 1
ATOM 4883 N N . ILE B 1 232 ? 11.477 9.109 14.641 1 98.31 232 ILE B N 1
ATOM 4884 C CA . ILE B 1 232 ? 11.602 9.641 15.992 1 98.31 232 ILE B CA 1
ATOM 4885 C C . ILE B 1 232 ? 11.117 11.086 16.031 1 98.31 232 ILE B C 1
ATOM 4887 O O . ILE B 1 232 ? 10.383 11.477 16.938 1 98.31 232 ILE B O 1
ATOM 4891 N N . VAL B 1 233 ? 11.445 11.836 15.031 1 98.81 233 VAL B N 1
ATOM 4892 C CA . VAL B 1 233 ? 11.094 13.25 15 1 98.81 233 VAL B CA 1
ATOM 4893 C C . VAL B 1 233 ? 9.586 13.406 14.828 1 98.81 233 VAL B C 1
ATOM 4895 O O . VAL B 1 233 ? 8.953 14.227 15.492 1 98.81 233 VAL B O 1
ATOM 4898 N N . GLY B 1 234 ? 9.023 12.633 13.883 1 98.81 234 GLY B N 1
ATOM 4899 C CA . GLY B 1 234 ? 7.582 12.688 13.734 1 98.81 234 GLY B CA 1
ATOM 4900 C C . GLY B 1 234 ? 6.836 12.258 14.984 1 98.81 234 GLY B C 1
ATOM 4901 O O . GLY B 1 234 ? 5.859 12.898 15.375 1 98.81 234 GLY B O 1
ATOM 4902 N N . GLY B 1 235 ? 7.301 11.164 15.594 1 98.31 235 GLY B N 1
ATOM 4903 C CA . GLY B 1 235 ? 6.719 10.727 16.859 1 98.31 235 GLY B CA 1
ATOM 4904 C C . GLY B 1 235 ? 6.859 11.758 17.969 1 98.31 235 GLY B C 1
ATOM 4905 O O . GLY B 1 235 ? 5.934 11.961 18.75 1 98.31 235 GLY B O 1
ATOM 4906 N N . ALA B 1 236 ? 7.965 12.344 18 1 98.69 236 ALA B N 1
ATOM 4907 C CA . ALA B 1 236 ? 8.203 13.391 19 1 98.69 236 ALA B CA 1
ATOM 4908 C C . ALA B 1 236 ? 7.258 14.57 18.797 1 98.69 236 ALA B C 1
ATOM 4910 O O . ALA B 1 236 ? 6.781 15.172 19.75 1 98.69 236 ALA B O 1
ATOM 4911 N N . PHE B 1 237 ? 7.086 14.953 17.609 1 98.81 237 PHE B N 1
ATOM 4912 C CA . PHE B 1 237 ? 6.145 16.031 17.312 1 98.81 237 PHE B CA 1
ATOM 4913 C C . PHE B 1 237 ? 4.762 15.703 17.859 1 98.81 237 PHE B C 1
ATOM 4915 O O . PHE B 1 237 ? 4.145 16.531 18.531 1 98.81 237 PHE B O 1
ATOM 4922 N N . ALA B 1 238 ? 4.297 14.531 17.516 1 98.5 238 ALA B N 1
ATOM 4923 C CA . ALA B 1 238 ? 2.971 14.102 17.969 1 98.5 238 ALA B CA 1
ATOM 4924 C C . ALA B 1 238 ? 2.871 14.117 19.484 1 98.5 238 ALA B C 1
ATOM 4926 O O . ALA B 1 238 ? 1.885 14.594 20.047 1 98.5 238 ALA B O 1
ATOM 4927 N N . TRP B 1 239 ? 3.865 13.617 20.094 1 97.88 239 TRP B N 1
ATOM 4928 C CA . TRP B 1 239 ? 3.887 13.539 21.562 1 97.88 239 TRP B CA 1
ATOM 4929 C C . TRP B 1 239 ? 3.926 14.938 22.172 1 97.88 239 TRP B C 1
ATOM 4931 O O . TRP B 1 239 ? 3.193 15.227 23.125 1 97.88 239 TRP B O 1
ATOM 4941 N N . THR B 1 240 ? 4.793 15.773 21.672 1 98.62 240 THR B N 1
ATOM 4942 C CA . THR B 1 240 ? 4.961 17.125 22.219 1 98.62 240 THR B CA 1
ATOM 4943 C C . THR B 1 240 ? 3.699 17.953 22 1 98.62 240 THR B C 1
ATOM 4945 O O . THR B 1 240 ? 3.326 18.75 22.859 1 98.62 240 THR B O 1
ATOM 4948 N N . LEU B 1 241 ? 3.102 17.812 20.875 1 98.56 241 LEU B N 1
ATOM 4949 C CA . LEU B 1 241 ? 1.858 18.531 20.594 1 98.56 241 LEU B CA 1
ATOM 4950 C C . LEU B 1 241 ? 0.795 18.188 21.641 1 98.56 241 LEU B C 1
ATOM 4952 O O . LEU B 1 241 ? 0.164 19.078 22.203 1 98.56 241 LEU B O 1
ATOM 4956 N N . LYS B 1 242 ? 0.587 16.906 21.828 1 97.56 242 LYS B N 1
ATOM 4957 C CA . LYS B 1 242 ? -0.384 16.453 22.812 1 97.56 242 LYS B CA 1
ATOM 4958 C C . LYS B 1 242 ? -0.037 16.984 24.203 1 97.56 242 LYS B C 1
ATOM 4960 O O . LYS B 1 242 ? -0.916 17.453 24.938 1 97.56 242 LYS B O 1
ATOM 4965 N N . TYR B 1 243 ? 1.216 16.906 24.516 1 97.88 243 TYR B N 1
ATOM 4966 C CA . TYR B 1 243 ? 1.695 17.359 25.812 1 97.88 243 TYR B CA 1
ATOM 4967 C C . TYR B 1 243 ? 1.438 18.844 26 1 97.88 243 TYR B C 1
ATOM 4969 O O . TYR B 1 243 ? 0.934 19.266 27.047 1 97.88 243 TYR B O 1
ATOM 4977 N N . MET B 1 244 ? 1.79 19.641 25.047 1 98.31 244 MET B N 1
ATOM 4978 C CA . MET B 1 244 ? 1.659 21.094 25.141 1 98.31 244 MET B CA 1
ATOM 4979 C C . MET B 1 244 ? 0.191 21.516 25.172 1 98.31 244 MET B C 1
ATOM 4981 O O . MET B 1 244 ? -0.174 22.484 25.844 1 98.31 244 MET B O 1
ATOM 4985 N N . LYS B 1 245 ? -0.628 20.875 24.359 1 97.19 245 LYS B N 1
ATOM 4986 C CA . LYS B 1 245 ? -2.062 21.141 24.422 1 97.19 245 LYS B CA 1
ATOM 4987 C C . LYS B 1 245 ? -2.59 20.938 25.844 1 97.19 245 LYS B C 1
ATOM 4989 O O . LYS B 1 245 ? -3.344 21.781 26.359 1 97.19 245 LYS B O 1
ATOM 4994 N N . GLY B 1 246 ? -2.225 19.828 26.484 1 96.88 246 GLY B N 1
ATOM 4995 C CA . GLY B 1 246 ? -2.633 19.578 27.859 1 96.88 246 GLY B CA 1
ATOM 4996 C C . GLY B 1 246 ? -2.092 20.594 28.859 1 96.88 246 GLY B C 1
ATOM 4997 O O . GLY B 1 246 ? -2.824 21.062 29.719 1 96.88 246 GLY B O 1
ATOM 4998 N N . LYS B 1 247 ? -0.896 20.922 28.75 1 97.62 247 LYS B N 1
ATOM 4999 C CA . LYS B 1 247 ? -0.238 21.844 29.672 1 97.62 247 LYS B CA 1
ATOM 5000 C C . LYS B 1 247 ? -0.845 23.234 29.578 1 97.62 247 LYS B C 1
ATOM 5002 O O . LYS B 1 247 ? -1.093 23.875 30.609 1 97.62 247 LYS B O 1
ATOM 5007 N N . LEU B 1 248 ? -1.032 23.734 28.375 1 97.44 248 LEU B N 1
ATOM 5008 C CA . LEU B 1 248 ? -1.566 25.078 28.188 1 97.44 248 LEU B CA 1
ATOM 5009 C C . LEU B 1 248 ? -3.023 25.156 28.625 1 97.44 248 LEU B C 1
ATOM 5011 O O . LEU B 1 248 ? -3.475 26.188 29.109 1 97.44 248 LEU B O 1
ATOM 5015 N N . ALA B 1 249 ? -3.689 24.047 28.453 1 95 249 ALA B N 1
ATOM 5016 C CA . ALA B 1 249 ? -5.078 24.016 28.906 1 95 249 ALA B CA 1
ATOM 5017 C C . ALA B 1 249 ? -5.168 24.141 30.422 1 95 249 ALA B C 1
ATOM 5019 O O . ALA B 1 249 ? -6.129 24.703 30.953 1 95 249 ALA B O 1
ATOM 5020 N N . VAL B 1 250 ? -4.215 23.609 31.109 1 96.12 250 VAL B N 1
ATOM 5021 C CA . VAL B 1 250 ? -4.18 23.688 32.562 1 96.12 250 VAL B CA 1
ATOM 5022 C C . VAL B 1 250 ? -3.711 25.062 33 1 96.12 250 VAL B C 1
ATOM 5024 O O . VAL B 1 250 ? -4.234 25.625 33.969 1 96.12 250 VAL B O 1
ATOM 5027 N N . LEU B 1 251 ? -2.75 25.594 32.344 1 96.19 251 LEU B N 1
ATOM 5028 C CA . LEU B 1 251 ? -2.188 26.891 32.688 1 96.19 251 LEU B CA 1
ATOM 5029 C C . LEU B 1 251 ? -3.211 28 32.438 1 96.19 251 LEU B C 1
ATOM 5031 O O . LEU B 1 251 ? -3.305 28.938 33.25 1 96.19 251 LEU B O 1
ATOM 5035 N N . TRP B 1 252 ? -3.879 27.953 31.359 1 95.81 252 TRP B N 1
ATOM 5036 C CA . TRP B 1 252 ? -4.941 28.891 31.031 1 95.81 252 TRP B CA 1
ATOM 5037 C C . TRP B 1 252 ? -6.254 28.172 30.766 1 95.81 252 TRP B C 1
ATOM 5039 O O . TRP B 1 252 ? -6.512 27.734 29.641 1 95.81 252 TRP B O 1
ATOM 5049 N N . ARG B 1 253 ? -7.117 28.156 31.656 1 93.31 253 ARG B N 1
ATOM 5050 C CA . ARG B 1 253 ? -8.367 27.422 31.578 1 93.31 253 ARG B CA 1
ATOM 5051 C C . ARG B 1 253 ? -9.328 28.062 30.578 1 93.31 253 ARG B C 1
ATOM 5053 O O . ARG B 1 253 ? -10.102 27.375 29.922 1 93.31 253 ARG B O 1
ATOM 5060 N N . GLU B 1 254 ? -9.172 29.359 30.5 1 95 254 GLU B N 1
ATOM 5061 C CA . GLU B 1 254 ? -10.031 30.078 29.547 1 95 254 GLU B CA 1
ATOM 5062 C C . GLU B 1 254 ? -9.391 30.141 28.172 1 95 254 GLU B C 1
ATOM 5064 O O . GLU B 1 254 ? -8.352 30.781 28 1 95 254 GLU B O 1
ATOM 5069 N N . PRO B 1 255 ? -10.031 29.609 27.188 1 95 255 PRO B N 1
ATOM 5070 C CA . PRO B 1 255 ? -9.43 29.516 25.844 1 95 255 PRO B CA 1
ATOM 5071 C C . PRO B 1 255 ? -9.102 30.891 25.25 1 95 255 PRO B C 1
ATOM 5073 O O . PRO B 1 255 ? -8.117 31.016 24.516 1 95 255 PRO B O 1
ATOM 5076 N N . VAL B 1 256 ? -9.891 31.875 25.5 1 96.75 256 VAL B N 1
ATOM 5077 C CA . VAL B 1 256 ? -9.68 33.188 24.938 1 96.75 256 VAL B CA 1
ATOM 5078 C C . VAL B 1 256 ? -8.414 33.812 25.516 1 96.75 256 VAL B C 1
ATOM 5080 O O . VAL B 1 256 ? -7.637 34.469 24.797 1 96.75 256 VAL B O 1
ATOM 5083 N N . LEU B 1 257 ? -8.172 33.656 26.797 1 97 257 LEU B N 1
ATOM 5084 C CA . LEU B 1 257 ? -6.961 34.156 27.438 1 97 257 LEU B CA 1
ATOM 5085 C C . LEU B 1 257 ? -5.73 33.375 26.953 1 97 257 LEU B C 1
ATOM 5087 O O . LEU B 1 257 ? -4.664 33.969 26.766 1 97 257 LEU B O 1
ATOM 5091 N N . ARG B 1 258 ? -5.922 32.125 26.844 1 97.75 258 ARG B N 1
ATOM 5092 C CA . ARG B 1 258 ? -4.828 31.281 26.375 1 97.75 258 ARG B CA 1
ATOM 5093 C C . ARG B 1 258 ? -4.332 31.719 25.016 1 97.75 258 ARG B C 1
ATOM 5095 O O . ARG B 1 258 ? -3.139 31.969 24.828 1 97.75 258 ARG B O 1
ATOM 5102 N N . ILE B 1 259 ? -5.266 31.828 24.094 1 98.44 259 ILE B N 1
ATOM 5103 C CA . ILE B 1 259 ? -4.887 32.156 22.719 1 98.44 259 ILE B CA 1
ATOM 5104 C C . ILE B 1 259 ? -4.375 33.594 22.641 1 98.44 259 ILE B C 1
ATOM 5106 O O . ILE B 1 259 ? -3.508 33.906 21.812 1 98.44 259 ILE B O 1
ATOM 5110 N N . PHE B 1 260 ? -4.836 34.469 23.5 1 98.19 260 PHE B N 1
ATOM 5111 C CA . PHE B 1 260 ? -4.371 35.844 23.531 1 98.19 260 PHE B CA 1
ATOM 5112 C C . PHE B 1 260 ? -2.906 35.906 23.953 1 98.19 260 PHE B C 1
ATOM 5114 O O . PHE B 1 260 ? -2.078 36.5 23.25 1 98.19 260 PHE B O 1
ATOM 5121 N N . PHE B 1 261 ? -2.557 35.344 25.078 1 98.12 261 PHE B N 1
ATOM 5122 C CA . PHE B 1 261 ? -1.2 35.438 25.609 1 98.12 261 PHE B CA 1
ATOM 5123 C C . PHE B 1 261 ? -0.226 34.656 24.719 1 98.12 261 PHE B C 1
ATOM 5125 O O . PHE B 1 261 ? 0.885 35.125 24.453 1 98.12 261 PHE B O 1
ATOM 5132 N N . MET B 1 262 ? -0.689 33.5 24.328 1 98.56 262 MET B N 1
ATOM 5133 C CA . MET B 1 262 ? 0.166 32.719 23.438 1 98.56 262 MET B CA 1
ATOM 5134 C C . MET B 1 262 ? 0.361 33.469 22.109 1 98.56 262 MET B C 1
ATOM 5136 O O . MET B 1 262 ? 1.43 33.375 21.5 1 98.56 262 MET B O 1
ATOM 5140 N N . GLY B 1 263 ? -0.703 34.125 21.625 1 98.62 263 GLY B N 1
ATOM 5141 C CA . GLY B 1 263 ? -0.577 34.938 20.422 1 98.62 263 GLY B CA 1
ATOM 5142 C C . GLY B 1 263 ? 0.474 36 20.547 1 98.62 263 GLY B C 1
ATOM 5143 O O . GLY B 1 263 ? 1.192 36.281 19.578 1 98.62 263 GLY B O 1
ATOM 5144 N N . LEU B 1 264 ? 0.551 36.625 21.719 1 98.5 264 LEU B N 1
ATOM 5145 C CA . LEU B 1 264 ? 1.568 37.656 21.969 1 98.5 264 LEU B CA 1
ATOM 5146 C C . LEU B 1 264 ? 2.967 37.031 21.906 1 98.5 264 LEU B C 1
ATOM 5148 O O . LEU B 1 264 ? 3.865 37.594 21.266 1 98.5 264 LEU B O 1
ATOM 5152 N N . ILE B 1 265 ? 3.102 35.969 22.531 1 98.5 265 ILE B N 1
ATOM 5153 C CA . ILE B 1 265 ? 4.387 35.281 22.594 1 98.5 2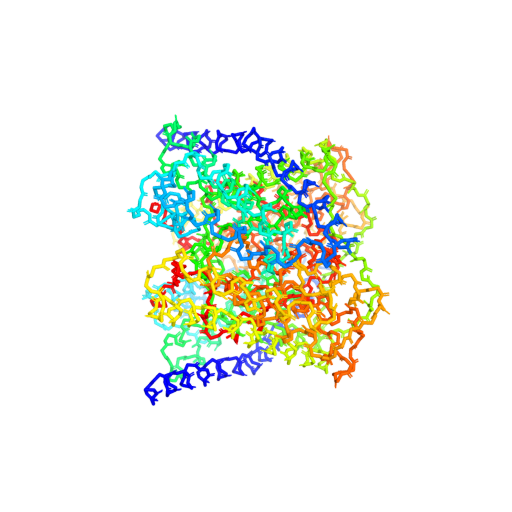65 ILE B CA 1
ATOM 5154 C C . ILE B 1 265 ? 4.793 34.844 21.188 1 98.5 265 ILE B C 1
ATOM 5156 O O . ILE B 1 265 ? 5.938 35.062 20.766 1 98.5 265 ILE B O 1
ATOM 5160 N N . LEU B 1 266 ? 3.859 34.281 20.5 1 98.75 266 LEU B N 1
ATOM 5161 C CA . LEU B 1 266 ? 4.121 33.781 19.156 1 98.75 266 LEU B CA 1
ATOM 5162 C C . LEU B 1 266 ? 4.473 34.906 18.219 1 98.75 266 LEU B C 1
ATOM 5164 O O . LEU B 1 266 ? 5.383 34.781 17.391 1 98.75 266 LEU B O 1
ATOM 5168 N N . SER B 1 267 ? 3.707 36 18.297 1 98.5 267 SER B N 1
ATOM 5169 C CA . SER B 1 267 ? 4.016 37.156 17.469 1 98.5 267 SER B CA 1
ATOM 5170 C C . SER B 1 267 ? 5.453 37.625 17.672 1 98.5 267 SER B C 1
ATOM 5172 O O . SER B 1 267 ? 6.18 37.844 16.719 1 98.5 267 SER B O 1
ATOM 5174 N N . ALA B 1 268 ? 5.852 37.719 18.891 1 98.38 268 ALA B N 1
ATOM 5175 C CA . ALA B 1 268 ? 7.203 38.156 19.219 1 98.38 268 ALA B CA 1
ATOM 5176 C C . ALA B 1 268 ? 8.242 37.156 18.688 1 98.38 268 ALA B C 1
ATOM 5178 O O . ALA B 1 268 ? 9.219 37.562 18.047 1 98.38 268 ALA B O 1
ATOM 5179 N N . LEU B 1 269 ? 8.047 35.906 18.906 1 98.5 269 LEU B N 1
ATOM 5180 C CA . LEU B 1 269 ? 9 34.875 18.5 1 98.5 269 LEU B CA 1
ATOM 5181 C C . LEU B 1 269 ? 9.117 34.812 16.969 1 98.5 269 LEU B C 1
ATOM 5183 O O . LEU B 1 269 ? 10.219 34.688 16.438 1 98.5 269 LEU B O 1
ATOM 5187 N N . LEU B 1 270 ? 7.973 34.875 16.297 1 98.38 270 LEU B N 1
ATOM 5188 C CA . LEU B 1 270 ? 7.957 34.781 14.844 1 98.38 270 LEU B CA 1
ATOM 5189 C C . LEU B 1 270 ? 8.695 35.969 14.219 1 98.38 270 LEU B C 1
ATOM 5191 O O . LEU B 1 270 ? 9.336 35.812 13.172 1 98.38 270 LEU B O 1
ATOM 5195 N N . LEU B 1 271 ? 8.602 37.156 14.859 1 97.69 271 LEU B N 1
ATOM 5196 C CA . LEU B 1 271 ? 9.266 38.344 14.328 1 97.69 271 LEU B CA 1
ATOM 5197 C C . LEU B 1 271 ? 10.75 38.312 14.695 1 97.69 271 LEU B C 1
ATOM 5199 O O . LEU B 1 271 ? 11.594 38.688 13.867 1 97.69 271 LEU B O 1
ATOM 5203 N N . ILE B 1 272 ? 11.117 37.844 15.891 1 97.5 272 ILE B N 1
ATOM 5204 C CA . ILE B 1 272 ? 12.5 37.844 16.359 1 97.5 272 ILE B CA 1
ATOM 5205 C C . ILE B 1 272 ? 13.297 36.781 15.609 1 97.5 272 ILE B C 1
ATOM 5207 O O . ILE B 1 272 ? 14.477 36.969 15.312 1 97.5 272 ILE B O 1
ATOM 5211 N N . LEU B 1 273 ? 12.609 35.719 15.344 1 96.88 273 LEU B N 1
ATOM 5212 C CA . LEU B 1 273 ? 13.258 34.594 14.68 1 96.88 273 LEU B CA 1
ATOM 5213 C C . LEU B 1 273 ? 13.109 34.688 13.164 1 96.88 273 LEU B C 1
ATOM 5215 O O . LEU B 1 273 ? 12.43 33.844 12.555 1 96.88 273 LEU B O 1
ATOM 5219 N N . TYR B 1 274 ? 13.836 35.656 12.602 1 94.81 274 TYR B N 1
ATOM 5220 C CA . TYR B 1 274 ? 14.016 35.781 11.156 1 94.81 274 TYR B CA 1
ATOM 5221 C C . TYR B 1 274 ? 12.758 36.344 10.5 1 94.81 274 TYR B C 1
ATOM 5223 O O . TYR B 1 274 ? 12.406 35.938 9.383 1 94.81 274 TYR B O 1
ATOM 5231 N N . LYS B 1 275 ? 11.969 37.156 11.148 1 94.62 275 LYS B N 1
ATOM 5232 C CA . LYS B 1 275 ? 10.914 38.031 10.656 1 94.62 275 LYS B CA 1
ATOM 5233 C C . LYS B 1 275 ? 9.906 37.25 9.812 1 94.62 275 LYS B C 1
ATOM 5235 O O . LYS B 1 275 ? 9.648 37.625 8.656 1 94.62 275 LYS B O 1
ATOM 5240 N N . GLY B 1 276 ? 9.422 36.219 10.336 1 96.25 276 GLY B N 1
ATOM 5241 C CA . GLY B 1 276 ? 8.305 35.5 9.719 1 96.25 276 GLY B CA 1
ATOM 5242 C C . GLY B 1 276 ? 8.719 34.281 8.93 1 96.25 276 GLY B C 1
ATOM 5243 O O . GLY B 1 276 ? 7.895 33.656 8.258 1 96.25 276 GLY B O 1
ATOM 5244 N N . ARG B 1 277 ? 9.938 33.812 9.008 1 97.31 277 ARG B N 1
ATOM 5245 C CA . ARG B 1 277 ? 10.477 32.656 8.289 1 97.31 277 ARG B CA 1
ATOM 5246 C C . ARG B 1 277 ? 9.703 31.406 8.633 1 97.31 277 ARG B C 1
ATOM 5248 O O . ARG B 1 277 ? 9.531 30.531 7.781 1 97.31 277 ARG B O 1
ATOM 5255 N N . TYR B 1 278 ? 9.164 31.391 9.844 1 98.5 278 TYR B N 1
ATOM 5256 C CA . TYR B 1 278 ? 8.531 30.172 10.32 1 98.5 278 TYR B CA 1
ATOM 5257 C C . TYR B 1 278 ? 7.02 30.359 10.438 1 98.5 278 TYR B C 1
ATOM 5259 O O . TYR B 1 278 ? 6.328 29.5 10.992 1 98.5 278 TYR B O 1
ATOM 5267 N N . ALA B 1 279 ? 6.516 31.484 9.93 1 98.19 279 ALA B N 1
ATOM 5268 C CA . ALA B 1 279 ? 5.078 31.75 9.914 1 98.19 279 ALA B CA 1
ATOM 5269 C C . ALA B 1 279 ? 4.395 30.969 8.789 1 98.19 279 ALA B C 1
ATOM 5271 O O . ALA B 1 279 ? 5.031 30.625 7.793 1 98.19 279 ALA B O 1
ATOM 5272 N N . GLY B 1 280 ? 3.168 30.609 8.992 1 97.69 280 GLY B N 1
ATOM 5273 C CA . GLY B 1 280 ? 2.332 30.031 7.945 1 97.69 280 GLY B CA 1
ATOM 5274 C C . GLY B 1 280 ? 2.629 28.578 7.676 1 97.69 280 GLY B C 1
ATOM 5275 O O . GLY B 1 280 ? 2.883 27.797 8.602 1 97.69 280 GLY B O 1
ATOM 5276 N N . LEU B 1 281 ? 2.58 28.156 6.477 1 96.94 281 LEU B N 1
ATOM 5277 C CA . LEU B 1 281 ? 2.58 26.766 6.055 1 96.94 281 LEU B CA 1
ATOM 5278 C C . LEU B 1 281 ? 3.975 26.156 6.184 1 96.94 281 LEU B C 1
ATOM 5280 O O . LEU B 1 281 ? 4.113 24.969 6.488 1 96.94 281 LEU B O 1
ATOM 5284 N N . GLY B 1 282 ? 4.957 26.875 5.973 1 97.19 282 GLY B N 1
ATOM 5285 C CA . GLY B 1 282 ? 6.312 26.359 5.906 1 97.19 282 GLY B CA 1
ATOM 5286 C C . GLY B 1 282 ? 6.734 25.969 4.5 1 97.19 282 GLY B C 1
ATOM 5287 O O . GLY B 1 282 ? 7.77 25.328 4.312 1 97.19 282 GLY B O 1
ATOM 5288 N N . THR B 1 283 ? 5.961 26.406 3.457 1 96.62 283 THR B N 1
ATOM 5289 C CA . THR B 1 283 ? 6.277 26.062 2.076 1 96.62 283 THR B CA 1
ATOM 5290 C C . THR B 1 283 ? 7.586 26.719 1.643 1 96.62 283 THR B C 1
ATOM 5292 O O . THR B 1 283 ? 8.281 26.203 0.764 1 96.62 283 THR B O 1
ATOM 5295 N N . ASN B 1 284 ? 7.93 27.875 2.203 1 97.06 284 ASN B N 1
ATOM 5296 C CA . ASN B 1 284 ? 9.211 28.516 1.936 1 97.06 284 ASN B CA 1
ATOM 5297 C C . ASN B 1 284 ? 10.383 27.609 2.322 1 97.06 284 ASN B C 1
ATOM 5299 O O . ASN B 1 284 ? 11.367 27.516 1.588 1 97.06 284 ASN B O 1
ATOM 5303 N N . LEU B 1 285 ? 10.258 26.922 3.439 1 98.31 285 LEU B N 1
ATOM 5304 C CA . LEU B 1 285 ? 11.305 26 3.881 1 98.31 285 LEU B CA 1
ATOM 5305 C C . LEU B 1 285 ? 11.359 24.766 2.98 1 98.31 285 LEU B C 1
ATOM 5307 O O . LEU B 1 285 ? 12.445 24.25 2.701 1 98.31 285 LEU B O 1
ATOM 5311 N N . ILE B 1 286 ? 10.172 24.281 2.574 1 98.38 286 ILE B N 1
ATOM 5312 C CA . ILE B 1 286 ? 10.125 23.156 1.651 1 98.38 286 ILE B CA 1
ATOM 5313 C C . ILE B 1 286 ? 10.828 23.531 0.346 1 98.38 286 ILE B C 1
ATOM 5315 O O . ILE B 1 286 ? 11.68 22.781 -0.143 1 98.38 286 ILE B O 1
ATOM 5319 N N . HIS B 1 287 ? 10.484 24.719 -0.15 1 97.75 287 HIS B N 1
ATOM 5320 C CA . HIS B 1 287 ? 11.078 25.203 -1.389 1 97.75 287 HIS B CA 1
ATOM 5321 C C . HIS B 1 287 ? 12.594 25.359 -1.246 1 97.75 287 HIS B C 1
ATOM 5323 O O . HIS B 1 287 ? 13.352 24.906 -2.104 1 97.75 287 HIS B O 1
ATOM 5329 N N . ALA B 1 288 ? 13 25.969 -0.207 1 98.31 288 ALA B N 1
ATOM 5330 C CA . ALA B 1 288 ? 14.43 26.203 0.027 1 98.31 288 ALA B CA 1
ATOM 5331 C C . ALA B 1 288 ? 15.18 24.891 0.141 1 98.31 288 ALA B C 1
ATOM 5333 O O . ALA B 1 288 ? 16.312 24.766 -0.328 1 98.31 288 ALA B O 1
ATOM 5334 N N . SER B 1 289 ? 14.555 23.891 0.716 1 98.56 289 SER B N 1
ATOM 5335 C CA . SER B 1 289 ? 15.18 22.594 0.916 1 98.56 289 SER B CA 1
ATOM 5336 C C . SER B 1 289 ? 15.422 21.891 -0.414 1 98.56 289 SER B C 1
ATOM 5338 O O . SER B 1 289 ? 16.406 21.156 -0.567 1 98.56 289 SER B O 1
ATOM 5340 N N . LEU B 1 290 ? 14.539 22.109 -1.351 1 98.19 290 LEU B N 1
ATOM 5341 C CA . LEU B 1 290 ? 14.57 21.328 -2.58 1 98.19 290 LEU B CA 1
ATOM 5342 C C . LEU B 1 290 ? 15.258 22.094 -3.701 1 98.19 290 LEU B C 1
ATOM 5344 O O . LEU B 1 290 ? 15.766 21.484 -4.652 1 98.19 290 LEU B O 1
ATOM 5348 N N . TYR B 1 291 ? 15.344 23.422 -3.568 1 96.94 291 TYR B N 1
ATOM 5349 C CA . TYR B 1 291 ? 15.891 24.219 -4.652 1 96.94 291 TYR B CA 1
ATOM 5350 C C . TYR B 1 291 ? 17.234 24.812 -4.266 1 96.94 291 TYR B C 1
ATOM 5352 O O . TYR B 1 291 ? 17.719 25.75 -4.906 1 96.94 291 TYR B O 1
ATOM 5360 N N . GLY B 1 292 ? 17.766 24.359 -3.234 1 94.56 292 GLY B N 1
ATOM 5361 C CA . GLY B 1 292 ? 19.141 24.688 -2.881 1 94.56 292 GLY B CA 1
ATOM 5362 C C . GLY B 1 292 ? 19.281 26.062 -2.238 1 94.56 292 GLY B C 1
ATOM 5363 O O . GLY B 1 292 ? 20.344 26.672 -2.293 1 94.56 292 GLY B O 1
ATOM 5364 N N . GLU B 1 293 ? 18.203 26.562 -1.727 1 97.12 293 GLU B N 1
ATOM 5365 C CA . GLU B 1 293 ? 18.281 27.828 -0.992 1 97.12 293 GLU B CA 1
ATOM 5366 C C . GLU B 1 293 ? 18.719 27.594 0.449 1 97.12 293 GLU B C 1
ATOM 5368 O O . GLU B 1 293 ? 19.031 26.469 0.842 1 97.12 293 GLU B O 1
ATOM 5373 N N . LYS B 1 294 ? 18.875 28.641 1.119 1 97.44 294 LYS B N 1
ATOM 5374 C CA . LYS B 1 294 ? 19.484 28.578 2.443 1 97.44 294 LYS B CA 1
ATOM 5375 C C . LYS B 1 294 ? 18.562 27.891 3.441 1 97.44 294 LYS B C 1
ATOM 5377 O O . LYS B 1 294 ? 17.406 28.281 3.592 1 97.44 294 LYS B O 1
ATOM 5382 N N . ILE B 1 295 ? 19.047 26.875 4.086 1 98.5 295 ILE B N 1
ATOM 5383 C CA . ILE B 1 295 ? 18.406 26.188 5.195 1 98.5 295 ILE B CA 1
ATOM 5384 C C . ILE B 1 295 ? 19.359 26.141 6.391 1 98.5 295 ILE B C 1
ATOM 5386 O O . ILE B 1 295 ? 20.469 25.609 6.289 1 98.5 295 ILE B O 1
ATOM 5390 N N . TYR B 1 296 ? 18.938 26.781 7.449 1 98.06 296 TYR B N 1
ATOM 5391 C CA . TYR B 1 296 ? 19.703 26.641 8.68 1 98.06 296 TYR B CA 1
ATOM 5392 C C . TYR B 1 296 ? 19.516 25.266 9.289 1 98.06 296 TYR B C 1
ATOM 5394 O O . TYR B 1 296 ? 18.422 24.688 9.203 1 98.06 296 TYR B O 1
ATOM 5402 N N . ARG B 1 297 ? 20.469 24.719 9.961 1 97.19 297 ARG B N 1
ATOM 5403 C CA . ARG B 1 297 ? 20.453 23.375 10.516 1 97.19 297 ARG B CA 1
ATOM 5404 C C . ARG B 1 297 ? 19.375 23.25 11.594 1 97.19 297 ARG B C 1
ATOM 5406 O O . ARG B 1 297 ? 18.906 22.156 11.883 1 97.19 297 ARG B O 1
ATOM 5413 N N . TYR B 1 298 ? 18.953 24.344 12.141 1 98.06 298 TYR B N 1
ATOM 5414 C CA . TYR B 1 298 ? 17.984 24.312 13.227 1 98.06 298 TYR B CA 1
ATOM 5415 C C . TYR B 1 298 ? 16.609 24.75 12.742 1 98.06 298 TYR B C 1
ATOM 5417 O O . TYR B 1 298 ? 15.688 24.922 13.547 1 98.06 298 TYR B O 1
ATOM 5425 N N . ASP B 1 299 ? 16.422 25 11.445 1 98.75 299 ASP B N 1
ATOM 5426 C CA . ASP B 1 299 ? 15.133 25.406 10.898 1 98.75 299 ASP B CA 1
ATOM 5427 C C . ASP B 1 299 ? 14.031 24.438 11.281 1 98.75 299 ASP B C 1
ATOM 5429 O O . ASP B 1 299 ? 12.922 24.844 11.641 1 98.75 299 ASP B O 1
ATOM 5433 N N . TRP B 1 300 ? 14.391 23.109 11.164 1 98.81 300 TRP B N 1
ATOM 5434 C CA . TRP B 1 300 ? 13.367 22.109 11.438 1 98.81 300 TRP B CA 1
ATOM 5435 C C . TRP B 1 300 ? 12.945 22.156 12.906 1 98.81 300 TRP B C 1
ATOM 5437 O O . TRP B 1 300 ? 11.781 21.922 13.227 1 98.81 300 TRP B O 1
ATOM 5447 N N . ILE B 1 301 ? 13.797 22.562 13.82 1 98.81 301 ILE B N 1
ATOM 5448 C CA . ILE B 1 301 ? 13.492 22.625 15.25 1 98.81 301 ILE B CA 1
ATOM 5449 C C . ILE B 1 301 ? 12.562 23.812 15.516 1 98.81 301 ILE B C 1
ATOM 5451 O O . ILE B 1 301 ? 11.594 23.688 16.266 1 98.81 301 ILE B O 1
ATOM 5455 N N . LEU B 1 302 ? 12.883 24.953 14.945 1 98.75 302 LEU B N 1
ATOM 5456 C CA . LEU B 1 302 ? 12.086 26.156 15.172 1 98.75 302 LEU B CA 1
ATOM 5457 C C . LEU B 1 302 ? 10.688 26 14.578 1 98.75 302 LEU B C 1
ATOM 5459 O O . LEU B 1 302 ? 9.695 26.391 15.203 1 98.75 302 LEU B O 1
ATOM 5463 N N . LYS B 1 303 ? 10.594 25.453 13.344 1 98.88 303 LYS B N 1
ATOM 5464 C CA . LYS B 1 303 ? 9.289 25.172 12.766 1 98.88 303 LYS B CA 1
ATOM 5465 C C . LYS B 1 303 ? 8.508 24.188 13.617 1 98.88 303 LYS B C 1
ATOM 5467 O O . LYS B 1 303 ? 7.297 24.344 13.812 1 98.88 303 LYS B O 1
ATOM 5472 N N . PHE B 1 304 ? 9.242 23.188 14.102 1 98.81 304 PHE B N 1
ATOM 5473 C CA . PHE B 1 304 ? 8.703 22.156 14.992 1 98.81 304 PHE B CA 1
ATOM 5474 C C . PHE B 1 304 ? 8.086 22.797 16.234 1 98.81 304 PHE B C 1
ATOM 5476 O O . PHE B 1 304 ? 6.906 22.594 16.516 1 98.81 304 PHE B O 1
ATOM 5483 N N . LEU B 1 305 ? 8.734 23.641 16.891 1 98.75 305 LEU B N 1
ATOM 5484 C CA . LEU B 1 305 ? 8.312 24.234 18.156 1 98.75 305 LEU B CA 1
ATOM 5485 C C . LEU B 1 305 ? 7.223 25.281 17.922 1 98.75 305 LEU B C 1
ATOM 5487 O O . LEU B 1 305 ? 6.223 25.297 18.641 1 98.75 305 LEU B O 1
ATOM 5491 N N . LEU B 1 306 ? 7.379 26.141 16.953 1 98.81 306 LEU B N 1
ATOM 5492 C CA . LEU B 1 306 ? 6.441 27.234 16.734 1 98.81 306 LEU B CA 1
ATOM 5493 C C . LEU B 1 306 ? 5.102 26.719 16.219 1 98.81 306 LEU B C 1
ATOM 5495 O O . LEU B 1 306 ? 4.051 27.281 16.531 1 98.81 306 LEU B O 1
ATOM 5499 N N . THR B 1 307 ? 5.145 25.609 15.438 1 98.88 307 THR B N 1
ATOM 5500 C CA . THR B 1 307 ? 3.9 24.984 15 1 98.88 307 THR B CA 1
ATOM 5501 C C . THR B 1 307 ? 3.146 24.375 16.188 1 98.88 307 THR B C 1
ATOM 5503 O O . THR B 1 307 ? 1.935 24.578 16.312 1 98.88 307 THR B O 1
ATOM 5506 N N . ILE B 1 308 ? 3.877 23.703 17.031 1 98.75 308 ILE B N 1
ATOM 5507 C CA . ILE B 1 308 ? 3.268 23.062 18.203 1 98.75 308 ILE B CA 1
ATOM 5508 C C . ILE B 1 308 ? 2.646 24.141 19.094 1 98.75 308 ILE B C 1
ATOM 5510 O O . ILE B 1 308 ? 1.507 23.984 19.547 1 98.75 308 ILE B O 1
ATOM 5514 N N . LEU B 1 309 ? 3.348 25.219 19.344 1 98.62 309 LEU B N 1
ATOM 5515 C CA . LEU B 1 309 ? 2.84 26.281 20.203 1 98.62 309 LEU B CA 1
ATOM 5516 C C . LEU B 1 309 ? 1.619 26.953 19.578 1 98.62 309 LEU B C 1
ATOM 5518 O O . LEU B 1 309 ? 0.665 27.281 20.281 1 98.62 309 LEU B O 1
ATOM 5522 N N . THR B 1 310 ? 1.632 27.141 18.312 1 98.81 310 THR B N 1
ATOM 5523 C CA . THR B 1 310 ? 0.516 27.75 17.594 1 98.81 310 THR B CA 1
ATOM 5524 C C . THR B 1 310 ? -0.746 26.906 17.734 1 98.81 310 THR B C 1
ATOM 5526 O O . THR B 1 310 ? -1.808 27.422 18.094 1 98.81 310 THR B O 1
ATOM 5529 N N . LEU B 1 311 ? -0.6 25.641 17.5 1 98.25 311 LEU B N 1
ATOM 5530 C CA . LEU B 1 311 ? -1.754 24.75 17.516 1 98.25 311 LEU B CA 1
ATOM 5531 C C . LEU B 1 311 ? -2.217 24.484 18.938 1 98.25 311 LEU B C 1
ATOM 5533 O O . LEU B 1 311 ? -3.418 24.406 19.203 1 98.25 311 LEU B O 1
ATOM 5537 N N . ALA B 1 312 ? -1.261 24.359 19.812 1 97.94 312 ALA B N 1
ATOM 5538 C CA . ALA B 1 312 ? -1.606 24.125 21.219 1 97.94 312 ALA B CA 1
ATOM 5539 C C . ALA B 1 312 ? -2.32 25.328 21.812 1 97.94 312 ALA B C 1
ATOM 5541 O O . ALA B 1 312 ? -3.115 25.203 22.734 1 97.94 312 ALA B O 1
ATOM 5542 N N . ALA B 1 313 ? -2.018 26.516 21.297 1 98 313 ALA B N 1
ATOM 5543 C CA . ALA B 1 313 ? -2.65 27.75 21.766 1 98 313 ALA B CA 1
ATOM 5544 C C . ALA B 1 313 ? -4.129 27.781 21.391 1 98 313 ALA B C 1
ATOM 5546 O O . ALA B 1 313 ? -4.926 28.469 22.031 1 98 313 ALA B O 1
ATOM 5547 N N . GLY B 1 314 ? -4.422 27.109 20.281 1 97.12 314 GLY B N 1
ATOM 5548 C CA . GLY B 1 314 ? -5.816 27.062 19.859 1 97.12 314 GLY B CA 1
ATOM 5549 C C . GLY B 1 314 ? -6.051 27.672 18.484 1 97.12 314 GLY B C 1
ATOM 5550 O O . GLY B 1 314 ? -7.188 27.719 18.016 1 97.12 314 GLY B O 1
ATOM 5551 N N . PHE B 1 315 ? -5.012 28.156 17.844 1 98.25 315 PHE B N 1
ATOM 5552 C CA . PHE B 1 315 ? -5.164 28.672 16.5 1 98.25 315 PHE B CA 1
ATOM 5553 C C . PHE B 1 315 ? -5.59 27.562 15.539 1 98.25 315 PHE B C 1
ATOM 5555 O O . PHE B 1 315 ? -5.398 26.375 15.828 1 98.25 315 PHE B O 1
ATOM 5562 N N . GLN B 1 316 ? -6.23 27.938 14.461 1 97.56 316 GLN B N 1
ATOM 5563 C CA . GLN B 1 316 ? -6.832 26.969 13.547 1 97.56 316 GLN B CA 1
ATOM 5564 C C . GLN B 1 316 ? -5.891 26.641 12.391 1 97.56 316 GLN B C 1
ATOM 5566 O O . GLN B 1 316 ? -5.191 27.516 11.891 1 97.56 316 GLN B O 1
ATOM 5571 N N . GLY B 1 317 ? -5.898 25.422 12.047 1 96.81 317 GLY B N 1
ATOM 5572 C CA . GLY B 1 317 ? -5.086 24.906 10.945 1 96.81 317 GLY B CA 1
ATOM 5573 C C . GLY B 1 317 ? -4.738 23.438 11.094 1 96.81 317 GLY B C 1
ATOM 5574 O O . GLY B 1 317 ? -5.242 22.766 11.984 1 96.81 317 GLY B O 1
ATOM 5575 N N . GLY B 1 318 ? -3.93 22.953 10.172 1 95.44 318 GLY B N 1
ATOM 5576 C CA . GLY B 1 318 ? -3.473 21.562 10.211 1 95.44 318 GLY B CA 1
ATOM 5577 C C . GLY B 1 318 ? -2.025 21.438 10.641 1 95.44 318 GLY B C 1
ATOM 5578 O O . GLY B 1 318 ? -1.378 22.422 10.984 1 95.44 318 GLY B O 1
ATOM 5579 N N . GLU B 1 319 ? -1.6 20.203 10.703 1 97.06 319 GLU B N 1
ATOM 5580 C CA . GLU B 1 319 ? -0.243 19.906 11.156 1 97.06 319 GLU B CA 1
ATOM 5581 C C . GLU B 1 319 ? 0.617 19.359 10.023 1 97.06 319 GLU B C 1
ATOM 5583 O O . GLU B 1 319 ? 1.847 19.391 10.102 1 97.06 319 GLU B O 1
ATOM 5588 N N . VAL B 1 320 ? 0.002 18.969 8.961 1 96.75 320 VAL B N 1
ATOM 5589 C CA . VAL B 1 320 ? 0.663 18.078 8.008 1 96.75 320 VAL B CA 1
ATOM 5590 C C . VAL B 1 320 ? 1.663 18.875 7.176 1 96.75 320 VAL B C 1
ATOM 5592 O O . VAL B 1 320 ? 2.807 18.453 6.992 1 96.75 320 VAL B O 1
ATOM 5595 N N . THR B 1 321 ? 1.259 20.047 6.637 1 98.06 321 THR B N 1
ATOM 5596 C CA . THR B 1 321 ? 2.184 20.797 5.801 1 98.06 321 THR B CA 1
ATOM 5597 C C . THR B 1 321 ? 3.404 21.25 6.602 1 98.06 321 THR B C 1
ATOM 5599 O O . THR B 1 321 ? 4.539 21.125 6.133 1 98.06 321 THR B O 1
ATOM 5602 N N . PRO B 1 322 ? 3.232 21.734 7.781 1 98.69 322 PRO B N 1
ATOM 5603 C CA . PRO B 1 322 ? 4.414 22 8.609 1 98.69 322 PRO B CA 1
ATOM 5604 C C . PRO B 1 322 ? 5.281 20.75 8.797 1 98.69 322 PRO B C 1
ATOM 5606 O O . PRO B 1 322 ? 6.512 20.859 8.852 1 98.69 322 PRO B O 1
ATOM 5609 N N . LEU B 1 323 ? 4.656 19.594 8.938 1 98.88 323 LEU B N 1
ATOM 5610 C CA . LEU B 1 323 ? 5.414 18.359 9.086 1 98.88 323 LEU B CA 1
ATOM 5611 C C . LEU B 1 323 ? 6.234 18.062 7.836 1 98.88 323 LEU B C 1
ATOM 5613 O O . LEU B 1 323 ? 7.352 17.562 7.926 1 98.88 323 LEU B O 1
ATOM 5617 N N . PHE B 1 324 ? 5.641 18.391 6.648 1 98.75 324 PHE B N 1
ATOM 5618 C CA . PHE B 1 324 ? 6.422 18.312 5.422 1 98.75 324 PHE B CA 1
ATOM 5619 C C . PHE B 1 324 ? 7.664 19.203 5.516 1 98.75 324 PHE B C 1
ATOM 5621 O O . PHE B 1 324 ? 8.758 18.766 5.145 1 98.75 324 PHE B O 1
ATOM 5628 N N . SER B 1 325 ? 7.477 20.406 6.008 1 98.75 325 SER B N 1
ATOM 5629 C CA . SER B 1 325 ? 8.547 21.391 6.117 1 98.75 325 SER B CA 1
ATOM 5630 C C . SER B 1 325 ? 9.609 20.938 7.109 1 98.75 325 SER B C 1
ATOM 5632 O O . SER B 1 325 ? 10.812 21.047 6.836 1 98.75 325 SER B O 1
ATOM 5634 N N . ILE B 1 326 ? 9.156 20.438 8.203 1 98.94 326 ILE B N 1
ATOM 5635 C CA . ILE B 1 326 ? 10.062 19.953 9.234 1 98.94 326 ILE B CA 1
ATOM 5636 C C . ILE B 1 326 ? 10.883 18.781 8.688 1 98.94 326 ILE B C 1
ATOM 5638 O O . ILE B 1 326 ? 12.102 18.75 8.852 1 98.94 326 ILE B O 1
ATOM 5642 N N . GLY B 1 327 ? 10.227 17.891 8.023 1 98.94 327 GLY B N 1
ATOM 5643 C CA . GLY B 1 327 ? 10.914 16.75 7.438 1 98.94 327 GLY B CA 1
ATOM 5644 C C . GLY B 1 327 ? 11.906 17.141 6.359 1 98.94 327 GLY B C 1
ATOM 5645 O O . GLY B 1 327 ? 13.031 16.641 6.344 1 98.94 327 GLY B O 1
ATOM 5646 N N . ALA B 1 328 ? 11.477 18 5.473 1 98.88 328 ALA B N 1
ATOM 5647 C CA . ALA B 1 328 ? 12.344 18.422 4.379 1 98.88 328 ALA B CA 1
ATOM 5648 C C . ALA B 1 328 ? 13.586 19.141 4.906 1 98.88 328 ALA B C 1
ATOM 5650 O O . ALA B 1 328 ? 14.703 18.844 4.477 1 98.88 328 ALA B O 1
ATOM 5651 N N . SER B 1 329 ? 13.383 20.047 5.836 1 98.88 329 SER B N 1
ATOM 5652 C CA . SER B 1 329 ? 14.516 20.797 6.383 1 98.88 329 SER B CA 1
ATOM 5653 C C . SER B 1 329 ? 15.43 19.891 7.207 1 98.88 329 SER B C 1
ATOM 5655 O O . SER B 1 329 ? 16.641 20.062 7.203 1 98.88 329 SER B O 1
ATOM 5657 N N . LEU B 1 330 ? 14.852 18.969 7.93 1 98.88 330 LEU B N 1
ATOM 5658 C CA . LEU B 1 330 ? 15.664 17.969 8.641 1 98.88 330 LEU B CA 1
ATOM 5659 C C . LEU B 1 330 ? 16.469 17.125 7.656 1 98.88 330 LEU B C 1
ATOM 5661 O O . LEU B 1 330 ? 17.625 16.781 7.93 1 98.88 330 LEU B O 1
ATOM 5665 N N . GLY B 1 331 ? 15.852 16.734 6.566 1 98.81 331 GLY B N 1
ATOM 5666 C CA . GLY B 1 331 ? 16.562 15.992 5.535 1 98.81 331 GLY B CA 1
ATOM 5667 C C . GLY B 1 331 ? 17.781 16.719 5.016 1 98.81 331 GLY B C 1
ATOM 5668 O O . GLY B 1 331 ? 18.828 16.109 4.797 1 98.81 331 GLY B O 1
ATOM 5669 N N . VAL B 1 332 ? 17.625 18.047 4.816 1 98.62 332 VAL B N 1
ATOM 5670 C CA . VAL B 1 332 ? 18.75 18.875 4.367 1 98.62 332 VAL B CA 1
ATOM 5671 C C . VAL B 1 332 ? 19.859 18.812 5.402 1 98.62 332 VAL B C 1
ATOM 5673 O O . VAL B 1 332 ? 21.047 18.719 5.043 1 98.62 332 VAL B O 1
ATOM 5676 N N . ALA B 1 333 ? 19.516 18.891 6.648 1 98.44 333 ALA B N 1
ATOM 5677 C CA . ALA B 1 333 ? 20.516 18.906 7.723 1 98.44 333 ALA B CA 1
ATOM 5678 C C . ALA B 1 333 ? 21.156 17.531 7.891 1 98.44 333 ALA B C 1
ATOM 5680 O O . ALA B 1 333 ? 22.359 17.438 8.141 1 98.44 333 ALA B O 1
ATOM 5681 N N . ALA B 1 334 ? 20.453 16.453 7.742 1 98.31 334 ALA B N 1
ATOM 5682 C CA . ALA B 1 334 ? 20.906 15.109 8.062 1 98.31 334 ALA B CA 1
ATOM 5683 C C . ALA B 1 334 ? 21.5 14.43 6.836 1 98.31 334 ALA B C 1
ATOM 5685 O O . ALA B 1 334 ? 22.406 13.602 6.957 1 98.31 334 ALA B O 1
ATOM 5686 N N . GLY B 1 335 ? 21.016 14.75 5.676 1 97.19 335 GLY B N 1
ATOM 5687 C CA . GLY B 1 335 ? 21.391 14.078 4.445 1 97.19 335 GLY B CA 1
ATOM 5688 C C . GLY B 1 335 ? 22.891 14.008 4.246 1 97.19 335 GLY B C 1
ATOM 5689 O O . GLY B 1 335 ? 23.453 12.914 4.129 1 97.19 335 GLY B O 1
ATOM 5690 N N . PRO B 1 336 ? 23.578 15.172 4.32 1 96.06 336 PRO B N 1
ATOM 5691 C CA . PRO B 1 336 ? 25.016 15.211 4.102 1 96.06 336 PRO B CA 1
ATOM 5692 C C . PRO B 1 336 ? 25.797 14.414 5.145 1 96.06 336 PRO B C 1
ATOM 5694 O O . PRO B 1 336 ? 26.844 13.852 4.84 1 96.06 336 PRO B O 1
ATOM 5697 N N . LEU B 1 337 ? 25.281 14.289 6.293 1 96.88 337 LEU B N 1
ATOM 5698 C CA . LEU B 1 337 ? 25.953 13.523 7.344 1 96.88 337 LEU B CA 1
ATOM 5699 C C . LEU B 1 337 ? 26 12.039 6.988 1 96.88 337 LEU B C 1
ATOM 5701 O O . LEU B 1 337 ? 26.906 11.32 7.445 1 96.88 337 LEU B O 1
ATOM 5705 N N . PHE B 1 338 ? 25.094 11.594 6.184 1 96.06 338 PHE B N 1
ATOM 5706 C CA . PHE B 1 338 ? 25.047 10.188 5.777 1 96.06 338 PHE B CA 1
ATOM 5707 C C . PHE B 1 338 ? 25.562 10.023 4.359 1 96.06 338 PHE B C 1
ATOM 5709 O O . PHE B 1 338 ? 25.484 8.93 3.785 1 96.06 338 PHE B O 1
ATOM 5716 N N . GLY B 1 339 ? 26.047 11.086 3.773 1 95.69 339 GLY B N 1
ATOM 5717 C CA . GLY B 1 339 ? 26.594 11.039 2.428 1 95.69 339 GLY B CA 1
ATOM 5718 C C . GLY B 1 339 ? 25.531 10.953 1.351 1 95.69 339 GLY B C 1
ATOM 5719 O O . GLY B 1 339 ? 25.766 10.414 0.27 1 95.69 339 GLY B O 1
ATOM 5720 N N . LEU B 1 340 ? 24.328 11.43 1.599 1 97.25 340 LEU B N 1
ATOM 5721 C CA . LEU B 1 340 ? 23.25 11.422 0.628 1 97.25 340 LEU B CA 1
ATOM 5722 C C . LEU B 1 340 ? 23.031 12.82 0.043 1 97.25 340 LEU B C 1
ATOM 5724 O O . LEU B 1 340 ? 23.266 13.82 0.717 1 97.25 340 LEU B O 1
ATOM 5728 N N . PRO B 1 341 ? 22.641 12.875 -1.212 1 97.06 341 PRO B N 1
ATOM 5729 C CA . PRO B 1 341 ? 22.297 14.188 -1.786 1 97.06 341 PRO B CA 1
ATOM 5730 C C . PRO B 1 341 ? 21.234 14.922 -0.993 1 97.06 341 PRO B C 1
ATOM 5732 O O . PRO B 1 341 ? 20.266 14.305 -0.517 1 97.06 341 PRO B O 1
ATOM 5735 N N . VAL B 1 342 ? 21.359 16.203 -0.917 1 97 342 VAL B N 1
ATOM 5736 C CA . VAL B 1 342 ? 20.547 17.062 -0.058 1 97 342 VAL B CA 1
ATOM 5737 C C . VAL B 1 342 ? 19.078 16.984 -0.488 1 97 342 VAL B C 1
ATOM 5739 O O . VAL B 1 342 ? 18.203 16.766 0.339 1 97 342 VAL B O 1
ATOM 5742 N N . GLU B 1 343 ? 18.797 17.141 -1.794 1 97.62 343 GLU B N 1
ATOM 5743 C CA . GLU B 1 343 ? 17.422 17.156 -2.287 1 97.62 343 GLU B CA 1
ATOM 5744 C C . GLU B 1 343 ? 16.75 15.797 -2.062 1 97.62 343 GLU B C 1
ATOM 5746 O O . GLU B 1 343 ? 15.555 15.742 -1.768 1 97.62 343 GLU B O 1
ATOM 5751 N N . PHE B 1 344 ? 17.578 14.766 -2.209 1 98.25 344 PHE B N 1
ATOM 5752 C CA . PHE B 1 344 ? 17.078 13.414 -2.012 1 98.25 344 PHE B CA 1
ATOM 5753 C C . PHE B 1 344 ? 16.688 13.188 -0.555 1 98.25 344 PHE B C 1
ATOM 5755 O O . PHE B 1 344 ? 15.594 12.703 -0.266 1 98.25 344 PHE B O 1
ATOM 5762 N N . ALA B 1 345 ? 17.531 13.57 0.313 1 98.56 345 ALA B N 1
ATOM 5763 C CA . ALA B 1 345 ? 17.266 13.43 1.742 1 98.56 345 ALA B CA 1
ATOM 5764 C C . ALA B 1 345 ? 16.094 14.312 2.17 1 98.56 345 ALA B C 1
ATOM 5766 O O . ALA B 1 345 ? 15.281 13.914 3.016 1 98.56 345 ALA B O 1
ATOM 5767 N N . ALA B 1 346 ? 15.984 15.516 1.611 1 98.81 346 ALA B N 1
ATOM 5768 C CA . ALA B 1 346 ? 14.867 16.406 1.887 1 98.81 346 ALA B CA 1
ATOM 5769 C C . ALA B 1 346 ? 13.539 15.773 1.472 1 98.81 346 ALA B C 1
ATOM 5771 O O . ALA B 1 346 ? 12.555 15.852 2.205 1 98.81 346 ALA B O 1
ATOM 5772 N N . ALA B 1 347 ? 13.562 15.156 0.324 1 98.81 347 ALA B N 1
ATOM 5773 C CA . ALA B 1 347 ? 12.367 14.492 -0.184 1 98.81 347 ALA B CA 1
ATOM 5774 C C . ALA B 1 347 ? 11.953 13.344 0.725 1 98.81 347 ALA B C 1
ATOM 5776 O O . ALA B 1 347 ? 10.766 13.172 1.024 1 98.81 347 ALA B O 1
ATOM 5777 N N . LEU B 1 348 ? 12.938 12.562 1.128 1 98.81 348 LEU B N 1
ATOM 5778 C CA . LEU B 1 348 ? 12.664 11.445 2.027 1 98.81 348 LEU B CA 1
ATOM 5779 C C . LEU B 1 348 ? 12.094 11.945 3.352 1 98.81 348 LEU B C 1
ATOM 5781 O O . LEU B 1 348 ? 11.133 11.367 3.875 1 98.81 348 LEU B O 1
ATOM 5785 N N . GLY B 1 349 ? 12.641 12.984 3.85 1 98.88 349 GLY B N 1
ATOM 5786 C CA . GLY B 1 349 ? 12.148 13.57 5.082 1 98.88 349 GLY B CA 1
ATOM 5787 C C . GLY B 1 349 ? 10.75 14.141 4.953 1 98.88 349 GLY B C 1
ATOM 5788 O O . GLY B 1 349 ? 9.914 13.977 5.852 1 98.88 349 GLY B O 1
ATOM 5789 N N . TYR B 1 350 ? 10.492 14.82 3.838 1 98.81 350 TYR B N 1
ATOM 5790 C CA . TYR B 1 350 ? 9.195 15.398 3.514 1 98.81 350 TYR B CA 1
ATOM 5791 C C . TYR B 1 350 ? 8.078 14.391 3.748 1 98.81 350 TYR B C 1
ATOM 5793 O O . TYR B 1 350 ? 7.113 14.68 4.461 1 98.81 350 TYR B O 1
ATOM 5801 N N . ALA B 1 351 ? 8.281 13.188 3.277 1 98.69 351 ALA B N 1
ATOM 5802 C CA . ALA B 1 351 ? 7.227 12.18 3.326 1 98.69 351 ALA B CA 1
ATOM 5803 C C . ALA B 1 351 ? 7.25 11.422 4.652 1 98.69 351 ALA B C 1
ATOM 5805 O O . ALA B 1 351 ? 6.199 11.172 5.246 1 98.69 351 ALA B O 1
ATOM 5806 N N . SER B 1 352 ? 8.398 11.148 5.156 1 98.75 352 SER B N 1
ATOM 5807 C CA . SER B 1 352 ? 8.523 10.195 6.25 1 98.75 352 SER B CA 1
ATOM 5808 C C . SER B 1 352 ? 8.18 10.836 7.59 1 98.75 352 SER B C 1
ATOM 5810 O O . SER B 1 352 ? 7.598 10.188 8.461 1 98.75 352 SER B O 1
ATOM 5812 N N . VAL B 1 353 ? 8.508 12.078 7.805 1 98.94 353 VAL B N 1
ATOM 5813 C CA . VAL B 1 353 ? 8.156 12.734 9.055 1 98.94 353 VAL B CA 1
ATOM 5814 C C . VAL B 1 353 ? 6.645 12.922 9.141 1 98.94 353 VAL B C 1
ATOM 5816 O O . VAL B 1 353 ? 6.051 12.758 10.203 1 98.94 353 VAL B O 1
ATOM 5819 N N . PHE B 1 354 ? 6.094 13.258 7.988 1 98.44 354 PHE B N 1
ATOM 5820 C CA . PHE B 1 354 ? 4.637 13.281 7.906 1 98.44 354 PHE B CA 1
ATOM 5821 C C . PHE B 1 354 ? 4.047 11.93 8.305 1 98.44 354 PHE B C 1
ATOM 5823 O O . PHE B 1 354 ? 3.152 11.867 9.148 1 98.44 354 PHE B O 1
ATOM 5830 N N . GLY B 1 355 ? 4.52 10.891 7.719 1 98.44 355 GLY B N 1
ATOM 5831 C CA . GLY B 1 355 ? 4.016 9.555 7.988 1 98.44 355 GLY B CA 1
ATOM 5832 C C . GLY B 1 355 ? 4.16 9.141 9.445 1 98.44 355 GLY B C 1
ATOM 5833 O O . GLY B 1 355 ? 3.234 8.586 10.031 1 98.44 355 GLY B O 1
ATOM 5834 N N . SER B 1 356 ? 5.312 9.406 10 1 98.19 356 SER B N 1
ATOM 5835 C CA . SER B 1 356 ? 5.555 9.023 11.391 1 98.19 356 SER B CA 1
ATOM 5836 C C . SER B 1 356 ? 4.684 9.828 12.344 1 98.19 356 SER B C 1
ATOM 5838 O O . SER B 1 356 ? 4.176 9.297 13.336 1 98.19 356 SER B O 1
ATOM 5840 N N . ALA B 1 357 ? 4.441 11.062 12.055 1 98.69 357 ALA B N 1
ATOM 5841 C CA . ALA B 1 357 ? 3.639 11.914 12.938 1 98.69 357 ALA B CA 1
ATOM 5842 C C . ALA B 1 357 ? 2.162 11.523 12.867 1 98.69 357 ALA B C 1
ATOM 5844 O O . ALA B 1 357 ? 1.428 11.688 13.844 1 98.69 357 ALA B O 1
ATOM 5845 N N . THR B 1 358 ? 1.728 11.047 11.727 1 98.12 358 THR B N 1
ATOM 5846 C CA . THR B 1 358 ? 0.325 10.688 11.547 1 98.12 358 THR B CA 1
ATOM 5847 C C . THR B 1 358 ? 0.11 9.195 11.805 1 98.12 358 THR B C 1
ATOM 5849 O O . THR B 1 358 ? -1.017 8.703 11.727 1 98.12 358 THR B O 1
ATOM 5852 N N . ASN B 1 359 ? 1.175 8.516 12.062 1 97 359 ASN B N 1
ATOM 5853 C CA . ASN B 1 359 ? 1.129 7.078 12.297 1 97 359 ASN B CA 1
ATOM 5854 C C . ASN B 1 359 ? 0.432 6.348 11.148 1 97 359 ASN B C 1
ATOM 5856 O O . ASN B 1 359 ? -0.474 5.547 11.383 1 97 359 ASN B O 1
ATOM 5860 N N . THR B 1 360 ? 0.76 6.719 9.984 1 96.31 360 THR B N 1
ATOM 5861 C CA . THR B 1 360 ? 0.317 6.062 8.758 1 96.31 360 THR B CA 1
ATOM 5862 C C . THR B 1 360 ? 1.509 5.523 7.973 1 96.31 360 THR B C 1
ATOM 5864 O O . THR B 1 360 ? 2.639 5.984 8.148 1 96.31 360 THR B O 1
ATOM 5867 N N . PHE B 1 361 ? 1.344 4.57 7.133 1 96.06 361 PHE B N 1
ATOM 5868 C CA . PHE B 1 361 ? 2.453 3.887 6.48 1 96.06 361 PHE B CA 1
ATOM 5869 C C . PHE B 1 361 ? 2.387 4.07 4.969 1 96.06 361 PHE B C 1
ATOM 5871 O O . PHE B 1 361 ? 3.301 4.641 4.367 1 96.06 361 PHE B O 1
ATOM 5878 N N . LEU B 1 362 ? 1.307 3.773 4.34 1 97.12 362 LEU B N 1
ATOM 5879 C CA . LEU B 1 362 ? 1.198 3.77 2.885 1 97.12 362 LEU B CA 1
ATOM 5880 C C . LEU B 1 362 ? 1.021 5.188 2.35 1 97.12 362 LEU B C 1
ATOM 5882 O O . LEU B 1 362 ? 1.57 5.531 1.302 1 97.12 362 LEU B O 1
ATOM 5886 N N . ALA B 1 363 ? 0.304 5.965 3.068 1 97.56 363 ALA B N 1
ATOM 5887 C CA . ALA B 1 363 ? 0.035 7.332 2.627 1 97.56 363 ALA B CA 1
ATOM 5888 C C . ALA B 1 363 ? 1.332 8.109 2.418 1 97.56 363 ALA B C 1
ATOM 5890 O O . ALA B 1 363 ? 1.536 8.719 1.366 1 97.56 363 ALA B O 1
ATOM 5891 N N . PRO B 1 364 ? 2.258 8.086 3.355 1 98.5 364 PRO B N 1
ATOM 5892 C CA . PRO B 1 364 ? 3.498 8.836 3.15 1 98.5 364 PRO B CA 1
ATOM 5893 C C . PRO B 1 364 ? 4.352 8.266 2.018 1 98.5 364 PRO B C 1
ATOM 5895 O O . PRO B 1 364 ? 5.016 9.023 1.302 1 98.5 364 PRO B O 1
ATOM 5898 N N . VAL B 1 365 ? 4.348 6.949 1.839 1 98.5 365 VAL B N 1
ATOM 5899 C CA . VAL B 1 365 ? 5.062 6.348 0.716 1 98.5 365 VAL B CA 1
ATOM 5900 C C . VAL B 1 365 ? 4.523 6.91 -0.598 1 98.5 365 VAL B C 1
ATOM 5902 O O . VAL B 1 365 ? 5.293 7.324 -1.468 1 98.5 365 VAL B O 1
ATOM 5905 N N . LEU B 1 366 ? 3.219 6.996 -0.655 1 98.5 366 LEU B N 1
ATOM 5906 C CA . LEU B 1 366 ? 2.572 7.367 -1.909 1 98.5 366 LEU B CA 1
ATOM 5907 C C . LEU B 1 366 ? 2.598 8.875 -2.109 1 98.5 366 LEU B C 1
ATOM 5909 O O . LEU B 1 366 ? 2.68 9.359 -3.242 1 98.5 366 LEU B O 1
ATOM 5913 N N . ILE B 1 367 ? 2.576 9.648 -1.043 1 97.88 367 ILE B N 1
ATOM 5914 C CA . ILE B 1 367 ? 2.768 11.086 -1.185 1 97.88 367 ILE B CA 1
ATOM 5915 C C . ILE B 1 367 ? 4.156 11.367 -1.752 1 97.88 367 ILE B C 1
ATOM 5917 O O . ILE B 1 367 ? 4.312 12.211 -2.639 1 97.88 367 ILE B O 1
ATOM 5921 N N . GLY B 1 368 ? 5.176 10.672 -1.187 1 98.25 368 GLY B N 1
ATOM 5922 C CA . GLY B 1 368 ? 6.527 10.828 -1.692 1 98.25 368 GLY B CA 1
ATOM 5923 C C . GLY B 1 368 ? 6.648 10.539 -3.178 1 98.25 368 GLY B C 1
ATOM 5924 O O . GLY B 1 368 ? 7.258 11.312 -3.918 1 98.25 368 GLY B O 1
ATOM 5925 N N . THR B 1 369 ? 5.965 9.484 -3.607 1 97.69 369 THR B N 1
ATOM 5926 C CA . THR B 1 369 ? 6.105 9.078 -5 1 97.69 369 THR B CA 1
ATOM 5927 C C . THR B 1 369 ? 5.32 10.008 -5.918 1 97.69 369 THR B C 1
ATOM 5929 O O . THR B 1 369 ? 5.758 10.312 -7.027 1 97.69 369 THR B O 1
ATOM 5932 N N . GLU B 1 370 ? 4.176 10.484 -5.504 1 97.81 370 GLU B N 1
ATOM 5933 C CA . GLU B 1 370 ? 3.357 11.359 -6.336 1 97.81 370 GLU B CA 1
ATOM 5934 C C . GLU B 1 370 ? 3.973 12.75 -6.445 1 97.81 370 GLU B C 1
ATOM 5936 O O . GLU B 1 370 ? 3.787 13.438 -7.453 1 97.81 370 GLU B O 1
ATOM 5941 N N . VAL B 1 371 ? 4.695 13.156 -5.422 1 98.25 371 VAL B N 1
ATOM 5942 C CA . VAL B 1 371 ? 5.254 14.5 -5.387 1 98.25 371 VAL B CA 1
ATOM 5943 C C . VAL B 1 371 ? 6.633 14.5 -6.043 1 98.25 371 VAL B C 1
ATOM 5945 O O . VAL B 1 371 ? 6.984 15.438 -6.766 1 98.25 371 VAL B O 1
ATOM 5948 N N . PHE B 1 372 ? 7.465 13.422 -5.844 1 98.44 372 PHE B N 1
ATOM 5949 C CA . PHE B 1 372 ? 8.875 13.484 -6.191 1 98.44 372 PHE B CA 1
ATOM 5950 C C . PHE B 1 372 ? 9.195 12.523 -7.332 1 98.44 372 PHE B C 1
ATOM 5952 O O . PHE B 1 372 ? 10.297 12.555 -7.883 1 98.44 372 PHE B O 1
ATOM 5959 N N . GLY B 1 373 ? 8.234 11.672 -7.723 1 97.44 373 GLY B N 1
ATOM 5960 C CA . GLY B 1 373 ? 8.422 10.703 -8.797 1 97.44 373 GLY B CA 1
ATOM 5961 C C . GLY B 1 373 ? 8.156 9.273 -8.367 1 97.44 373 GLY B C 1
ATOM 5962 O O . GLY B 1 373 ? 8.695 8.812 -7.363 1 97.44 373 GLY B O 1
ATOM 5963 N N . PHE B 1 374 ? 7.395 8.602 -9.211 1 96.88 374 PHE B N 1
ATOM 5964 C CA . PHE B 1 374 ? 6.973 7.246 -8.867 1 96.88 374 PHE B CA 1
ATOM 5965 C C . PHE B 1 374 ? 8.164 6.293 -8.859 1 96.88 374 PHE B C 1
ATOM 5967 O O . PHE B 1 374 ? 8.148 5.281 -8.156 1 96.88 374 PHE B O 1
ATOM 5974 N N . ALA B 1 375 ? 9.211 6.574 -9.625 1 95.81 375 ALA B N 1
ATOM 5975 C CA . ALA B 1 375 ? 10.406 5.738 -9.719 1 95.81 375 ALA B CA 1
ATOM 5976 C C . ALA B 1 375 ? 11.102 5.617 -8.367 1 95.81 375 ALA B C 1
ATOM 5978 O O . ALA B 1 375 ? 11.891 4.695 -8.148 1 95.81 375 ALA B O 1
ATOM 5979 N N . TYR B 1 376 ? 10.781 6.496 -7.426 1 97.81 376 TYR B N 1
ATOM 5980 C CA . TYR B 1 376 ? 11.469 6.539 -6.141 1 97.81 376 TYR B CA 1
ATOM 5981 C C . TYR B 1 376 ? 10.695 5.777 -5.074 1 97.81 376 TYR B C 1
ATOM 5983 O O . TYR B 1 376 ? 11.016 5.863 -3.887 1 97.81 376 TYR B O 1
ATOM 5991 N N . LEU B 1 377 ? 9.711 4.973 -5.5 1 98.19 377 LEU B N 1
ATOM 5992 C CA . LEU B 1 377 ? 8.867 4.207 -4.594 1 98.19 377 LEU B CA 1
ATOM 5993 C C . LEU B 1 377 ? 9.711 3.33 -3.672 1 98.19 377 LEU B C 1
ATOM 5995 O O . LEU B 1 377 ? 9.492 3.305 -2.459 1 98.19 377 LEU B O 1
ATOM 5999 N N . PRO B 1 378 ? 10.758 2.633 -4.145 1 97.19 378 PRO B N 1
ATOM 6000 C CA . PRO B 1 378 ? 11.508 1.754 -3.244 1 97.19 378 PRO B CA 1
ATOM 6001 C C . PRO B 1 378 ? 12.195 2.516 -2.113 1 97.19 378 PRO B C 1
ATOM 6003 O O . PRO B 1 378 ? 12.289 2.014 -0.99 1 97.19 378 PRO B O 1
ATOM 6006 N N . TYR B 1 379 ? 12.688 3.699 -2.414 1 98.12 379 TYR B N 1
ATOM 6007 C CA . TYR B 1 379 ? 13.375 4.504 -1.414 1 98.12 379 TYR B CA 1
ATOM 6008 C C . TYR B 1 379 ? 12.406 5.016 -0.356 1 98.12 379 TYR B C 1
ATOM 6010 O O . TYR B 1 379 ? 12.672 4.91 0.843 1 98.12 379 TYR B O 1
ATOM 6018 N N . PHE B 1 380 ? 11.297 5.512 -0.852 1 98.62 380 PHE B N 1
ATOM 6019 C CA . PHE B 1 380 ? 10.273 5.984 0.075 1 98.62 380 PHE B CA 1
ATOM 6020 C C . PHE B 1 380 ? 9.711 4.828 0.896 1 98.62 380 PHE B C 1
ATOM 6022 O O . PHE B 1 380 ? 9.375 5 2.068 1 98.62 380 PHE B O 1
ATOM 6029 N N . PHE B 1 381 ? 9.617 3.67 0.241 1 98.44 381 PHE B N 1
ATOM 6030 C CA . PHE B 1 381 ? 9.109 2.498 0.949 1 98.44 381 PHE B CA 1
ATOM 6031 C C . PHE B 1 381 ? 10 2.164 2.141 1 98.44 381 PHE B C 1
ATOM 6033 O O . PHE B 1 381 ? 9.508 1.975 3.256 1 98.44 381 PHE B O 1
ATOM 6040 N N . VAL B 1 382 ? 11.273 2.107 1.953 1 97.69 382 VAL B N 1
ATOM 6041 C CA . VAL B 1 382 ? 12.203 1.727 3.006 1 97.69 382 VAL B CA 1
ATOM 6042 C C . VAL B 1 382 ? 12.195 2.777 4.113 1 97.69 382 VAL B C 1
ATOM 6044 O O . VAL B 1 382 ? 12.008 2.449 5.289 1 97.69 382 VAL B O 1
ATOM 6047 N N . VAL B 1 383 ? 12.305 4.016 3.75 1 98.5 383 VAL B N 1
ATOM 6048 C CA . VAL B 1 383 ? 12.438 5.078 4.742 1 98.5 383 VAL B CA 1
ATOM 6049 C C . VAL B 1 383 ? 11.141 5.207 5.535 1 98.5 383 VAL B C 1
ATOM 6051 O O . VAL B 1 383 ? 11.164 5.355 6.758 1 98.5 383 VAL B O 1
ATOM 6054 N N . CYS B 1 384 ? 10.008 5.113 4.867 1 98.5 384 CYS B N 1
ATOM 6055 C CA . CYS B 1 384 ? 8.727 5.273 5.547 1 98.5 384 CYS B CA 1
ATOM 6056 C C . CYS B 1 384 ? 8.422 4.066 6.426 1 98.5 384 CYS B C 1
ATOM 6058 O O . CYS B 1 384 ? 7.762 4.199 7.457 1 98.5 384 CYS B O 1
ATOM 6060 N N . THR B 1 385 ? 8.891 2.877 5.996 1 97.5 385 THR B N 1
ATOM 6061 C CA . THR B 1 385 ? 8.711 1.693 6.832 1 97.5 385 THR B CA 1
ATOM 6062 C C . THR B 1 385 ? 9.375 1.885 8.195 1 97.5 385 THR B C 1
ATOM 6064 O O . THR B 1 385 ? 8.742 1.695 9.234 1 97.5 385 THR B O 1
ATOM 6067 N N . PHE B 1 386 ? 10.57 2.326 8.18 1 97.19 386 PHE B N 1
ATOM 6068 C CA . PHE B 1 386 ? 11.312 2.449 9.43 1 97.19 386 PHE B CA 1
ATOM 6069 C C . PHE B 1 386 ? 10.859 3.682 10.203 1 97.19 386 PHE B C 1
ATOM 6071 O O . PHE B 1 386 ? 10.867 3.686 11.438 1 97.19 386 PHE B O 1
ATOM 6078 N N . SER B 1 387 ? 10.477 4.727 9.477 1 98.31 387 SER B N 1
ATOM 6079 C CA . SER B 1 387 ? 9.898 5.871 10.172 1 98.31 387 SER B CA 1
ATOM 6080 C C . SER B 1 387 ? 8.609 5.492 10.898 1 98.31 387 SER B C 1
ATOM 6082 O O . SER B 1 387 ? 8.367 5.938 12.016 1 98.31 387 SER B O 1
ATOM 6084 N N . TYR B 1 388 ? 7.793 4.684 10.266 1 96.5 388 TYR B N 1
ATOM 6085 C CA . TYR B 1 388 ? 6.535 4.223 10.844 1 96.5 388 TYR B CA 1
ATOM 6086 C C . TYR B 1 388 ? 6.785 3.344 12.062 1 96.5 388 TYR B C 1
ATOM 6088 O O . TYR B 1 388 ? 6.094 3.467 13.078 1 96.5 388 TYR B O 1
ATOM 6096 N N . LEU B 1 389 ? 7.773 2.535 11.992 1 94.62 389 LEU B N 1
ATOM 6097 C CA . LEU B 1 389 ? 8.047 1.557 13.031 1 94.62 389 LEU B CA 1
ATOM 6098 C C . LEU B 1 389 ? 8.664 2.229 14.258 1 94.62 389 LEU B C 1
ATOM 6100 O O . LEU B 1 389 ? 8.531 1.732 15.375 1 94.62 389 LEU B O 1
ATOM 6104 N N . PHE B 1 390 ? 9.266 3.42 14.078 1 95.06 390 PHE B N 1
ATOM 6105 C CA . PHE B 1 390 ? 10.023 4.012 15.172 1 95.06 390 PHE B CA 1
ATOM 6106 C C . PHE B 1 390 ? 9.391 5.324 15.625 1 95.06 390 PHE B C 1
ATOM 6108 O O . PHE B 1 390 ? 10.078 6.203 16.141 1 95.06 390 PHE B O 1
ATOM 6115 N N . ASN B 1 391 ? 8.148 5.512 15.359 1 95.5 391 ASN B N 1
ATOM 6116 C CA . ASN B 1 391 ? 7.453 6.719 15.797 1 95.5 391 ASN B CA 1
ATOM 6117 C C . ASN B 1 391 ? 6.859 6.547 17.188 1 95.5 391 ASN B C 1
ATOM 6119 O O . ASN B 1 391 ? 6.137 7.422 17.672 1 95.5 391 ASN B O 1
ATOM 6123 N N . LEU B 1 392 ? 7.051 5.371 17.875 1 91.44 392 LEU B N 1
ATOM 6124 C CA . LEU B 1 392 ? 6.594 5.047 19.219 1 91.44 392 LEU B CA 1
ATOM 6125 C C . LEU B 1 392 ? 5.074 5.012 19.281 1 91.44 392 LEU B C 1
ATOM 6127 O O . LEU B 1 392 ? 4.484 5.34 20.312 1 91.44 392 LEU B O 1
ATOM 6131 N N . ASN B 1 393 ? 4.414 4.777 18.188 1 91.44 393 ASN B N 1
ATOM 6132 C CA . ASN B 1 393 ? 2.965 4.68 18.047 1 91.44 393 ASN B CA 1
ATOM 6133 C C . ASN B 1 393 ? 2.275 5.961 18.516 1 91.44 393 ASN B C 1
ATOM 6135 O O . ASN B 1 393 ? 1.227 5.91 19.156 1 91.44 393 ASN B O 1
ATOM 6139 N N . LYS B 1 394 ? 2.969 7.027 18.297 1 95.38 394 LYS B N 1
ATOM 6140 C CA . LYS B 1 394 ? 2.365 8.336 18.547 1 95.38 394 LYS B CA 1
ATOM 6141 C C . LYS B 1 394 ? 1.736 8.898 17.266 1 95.38 394 LYS B C 1
ATOM 6143 O O . LYS B 1 394 ? 2.18 8.594 16.156 1 95.38 394 LYS B O 1
ATOM 6148 N N . SER B 1 395 ? 0.688 9.617 17.469 1 97.5 395 SER B N 1
ATOM 6149 C CA . SER B 1 395 ? -0.026 10.219 16.344 1 97.5 395 SER B CA 1
ATOM 6150 C C . SER B 1 395 ? -0.55 11.602 16.688 1 97.5 395 SER B C 1
ATOM 6152 O O . SER B 1 395 ? -0.973 11.844 17.828 1 97.5 395 SER B O 1
ATOM 6154 N N . ILE B 1 396 ? -0.571 12.43 15.742 1 97.88 396 ILE B N 1
ATOM 6155 C CA . ILE B 1 396 ? -1.116 13.766 15.961 1 97.88 396 ILE B CA 1
ATOM 6156 C C . ILE B 1 396 ? -2.635 13.688 16.109 1 97.88 396 ILE B C 1
ATOM 6158 O O . ILE B 1 396 ? -3.27 14.633 16.578 1 97.88 396 ILE B O 1
ATOM 6162 N N . TYR B 1 397 ? -3.197 12.625 15.656 1 97.06 397 TYR B N 1
ATOM 6163 C CA . TYR B 1 397 ? -4.629 12.391 15.82 1 97.06 397 TYR B CA 1
ATOM 6164 C C . TYR B 1 397 ? -4.914 11.648 17.125 1 97.06 397 TYR B C 1
ATOM 6166 O O . TYR B 1 397 ? -4.832 10.422 17.172 1 97.06 397 TYR B O 1
ATOM 6174 N N . SER B 1 398 ? -5.367 12.289 18.062 1 94 398 SER B N 1
ATOM 6175 C CA . SER B 1 398 ? -5.496 11.773 19.422 1 94 398 SER B CA 1
ATOM 6176 C C . SER B 1 398 ? -6.527 10.656 19.5 1 94 398 SER B C 1
ATOM 6178 O O . SER B 1 398 ? -6.449 9.789 20.375 1 94 398 SER B O 1
ATOM 6180 N N . LEU B 1 399 ? -7.441 10.625 18.547 1 94.69 399 LEU B N 1
ATOM 6181 C CA . LEU B 1 399 ? -8.516 9.641 18.641 1 94.69 399 LEU B CA 1
ATOM 6182 C C . LEU B 1 399 ? -8.297 8.516 17.625 1 94.69 399 LEU B C 1
ATOM 6184 O O . LEU B 1 399 ? -9.195 7.699 17.391 1 94.69 399 LEU B O 1
ATOM 6188 N N . GLN B 1 400 ? -7.137 8.508 17 1 94.75 400 GLN B N 1
ATOM 6189 C CA . GLN B 1 400 ? -6.801 7.383 16.141 1 94.75 400 GLN B CA 1
ATOM 6190 C C . GLN B 1 400 ? -6.703 6.086 16.938 1 94.75 400 GLN B C 1
ATOM 6192 O O . GLN B 1 400 ? -6.059 6.047 17.984 1 94.75 400 GLN B O 1
ATOM 6197 N N . LYS B 1 401 ? -7.406 5.055 16.516 1 92.31 401 LYS B N 1
ATOM 6198 C CA . LYS B 1 401 ? -7.34 3.764 17.188 1 92.31 401 LYS B CA 1
ATOM 6199 C C . LYS B 1 401 ? -6.188 2.92 16.656 1 92.31 401 LYS B C 1
ATOM 6201 O O . LYS B 1 401 ? -5.707 3.156 15.539 1 92.31 401 LYS B O 1
ATOM 6206 N N . LEU B 1 402 ? -5.68 2.031 17.469 1 85.88 402 LEU B N 1
ATOM 6207 C CA . LEU B 1 402 ? -4.648 1.083 17.062 1 85.88 402 LEU B CA 1
ATOM 6208 C C . LEU B 1 402 ? -5.242 -0.306 16.844 1 85.88 402 LEU B C 1
ATOM 6210 O O . LEU B 1 402 ? -6.094 -0.749 17.625 1 85.88 402 LEU B O 1
ATOM 6214 N N . MET B 1 403 ? -4.969 -0.849 15.695 1 77 403 MET B N 1
ATOM 6215 C CA . MET B 1 403 ? -5.441 -2.209 15.461 1 77 403 MET B CA 1
ATOM 6216 C C . MET B 1 403 ? -4.871 -3.172 16.5 1 77 403 MET B C 1
ATOM 6218 O O . MET B 1 403 ? -3.682 -3.123 16.812 1 77 403 MET B O 1
ATOM 6222 N N . ASP B 1 404 ? -5.816 -3.758 17.359 1 59.16 404 ASP B N 1
ATOM 6223 C CA . ASP B 1 404 ? -5.461 -4.652 18.469 1 59.16 404 ASP B CA 1
ATOM 6224 C C . ASP B 1 404 ? -4.574 -5.793 17.969 1 59.16 404 ASP B C 1
ATOM 6226 O O . ASP B 1 404 ? -4.812 -6.355 16.906 1 59.16 404 ASP B O 1
ATOM 6230 N N . ARG B 1 405 ? -3.361 -5.766 18.484 1 48.03 405 ARG B N 1
ATOM 6231 C CA . ARG B 1 405 ? -2.479 -6.922 18.359 1 48.03 405 ARG B CA 1
ATOM 6232 C C . ARG B 1 405 ? -3.162 -8.188 18.875 1 48.03 405 ARG B C 1
ATOM 6234 O O . ARG B 1 405 ? -3.299 -8.383 20.078 1 48.03 405 ARG B O 1
ATOM 6241 N N . HIS B 1 406 ? -4.414 -8.594 18.406 1 36.59 406 HIS B N 1
ATOM 6242 C CA . HIS B 1 406 ? -4.848 -9.797 19.094 1 36.59 406 HIS B CA 1
ATOM 6243 C C . HIS B 1 406 ? -3.902 -10.969 18.828 1 36.59 406 HIS B C 1
ATOM 6245 O O . HIS B 1 406 ? -3.369 -11.094 17.719 1 36.59 406 HIS B O 1
#

Secondary structure (DSSP, 8-state):
-HHHHHHHHHHHHHHHHHHHHHHHHHHHHHHHHHHHHHHHHHHHHHHHH-HHHHGGGHHHHHHHHHHHIIIIIGGGGGTHHHHHHHHTTS-----TTHHHHHHHHHHHHHHTT-B-BSHHHHHHHHHHHHHHHHTTS-STTHHHHHHHHHHHHHHHHHH--HHHHHHHHHHHSEET---GGGHHHHHHHHHHHHHHHHHTTPPPP-----------HHHHHHHHHHHHHHHHHHHHHHHHHHHHHHHHHHH--SHHHHHHHHHHHHHHHHHHTTTTTTSBT-HHHHHHHHTT----TTHHHHHHHHHHHHHHHT---BSHHHHHHHHHHHHHHHTGGGT--HHHHHHHHHHHHHHHHHT-SHHHHHHHHHHH-GGGHHHHHHHHHHHHHTSTT--S-TT-EE----/-HHHHHHHHHHHHHHHHHHHHHHHHHHHHHHHHHHHHHHHHHHHHHHHH-HHHHGGGHHHHHHHHHHHIIIIIGGGGGTHHHHHHHHTTS-----TTHHHHHHHHHHHHHHTT-B-BSHHHHHHHHHHHHHHHHTTS-STTHHHHHHHHHHHHHHHHHH--HHHHHHHHHHHSEET---GGGHHHHHHHHHHHHHHHHHTTPPPP-----------HHHHHHHHHHHHHHHHHHHHHHHHHHHHHHHHHHH--SHHHHHHHHHHHHHHHHHHTTTTTTSBT-HHHHHHHHTT----TTHHHHHHHHHHHHHHHT---BSHHHHHHHHHHHHHHHTGGGT--HHHHHHHHHHHHHHHHHT-SHHHHHHHHHHH-GGGHHHHHHHHHHHHHTSTT--S-TTPEE----

InterPro domains:
  IPR001807 Chloride channel [PF00654] (62-390)
  IPR001807 Chloride channel [PR00762] (152-171)
  IPR001807 Chloride channel [PR00762] (315-335)
  IPR001807 Chloride channel [PR00762] (343-359)
  IPR014743 Chloride channel, core [SSF81340] (2-402)
  IPR050368 Voltage-gated ClC-type chloride channel [PTHR43427] (18-377)

pLDDT: mean 95.55, std 6.64, range [36.59, 98.94]

Solvent-accessible surface area (backbone atoms only — not comparable to full-atom values): 36400 Å² total; per-residue (Å²): 113,67,64,59,53,51,50,51,49,53,52,51,49,52,49,50,50,45,28,55,53,14,36,62,50,4,40,52,32,0,46,53,27,18,54,53,51,48,51,43,52,50,36,43,53,52,24,70,77,34,40,86,76,30,22,73,44,24,16,60,51,30,31,51,47,41,48,48,37,70,74,70,31,69,74,41,65,47,49,68,56,44,54,44,32,35,67,71,67,75,38,90,76,63,63,69,66,34,44,62,51,50,52,52,32,24,46,51,27,30,38,21,35,38,20,30,16,54,49,52,44,29,24,47,41,11,21,32,55,28,23,58,55,18,65,72,44,97,49,88,65,26,38,51,35,23,25,38,16,12,24,2,6,9,37,0,11,55,50,53,34,30,71,16,15,32,42,34,34,31,21,50,60,30,25,61,36,45,50,55,87,26,43,56,21,9,47,37,4,2,48,34,0,16,51,36,2,43,74,68,62,36,75,64,73,66,51,82,68,78,83,84,76,72,86,44,72,69,51,44,50,47,38,42,53,48,8,36,52,30,0,39,51,13,11,45,47,16,48,48,33,56,49,46,32,54,50,43,45,67,75,30,77,47,61,48,59,30,17,28,55,43,19,48,52,47,26,51,49,35,47,72,55,66,58,40,66,54,28,23,42,23,60,67,45,36,47,21,32,61,69,74,44,87,71,59,77,55,48,25,56,53,40,48,50,48,29,38,52,32,48,36,34,62,51,42,53,16,60,49,42,35,29,26,17,27,15,9,29,40,13,41,54,49,14,57,80,68,73,39,57,40,47,59,27,10,48,49,17,24,20,16,13,33,15,3,16,53,39,33,52,63,20,23,25,36,41,34,16,68,30,35,36,37,68,46,39,69,60,30,44,50,19,19,51,34,1,38,71,40,9,78,86,23,34,64,53,82,70,45,40,68,59,76,83,122,114,68,64,58,52,51,51,49,49,53,52,50,50,51,49,50,51,46,27,57,53,13,35,63,51,4,40,53,32,0,46,52,28,19,53,53,51,47,52,43,53,51,35,43,54,53,25,70,76,33,39,85,78,30,21,74,44,25,15,59,50,31,32,52,46,41,47,48,38,71,74,70,31,68,74,40,66,49,48,69,56,44,54,42,33,35,67,71,66,76,39,91,77,63,63,69,65,34,43,62,51,49,53,51,32,25,46,51,26,30,37,20,35,38,20,29,15,55,49,51,44,29,24,47,40,11,22,32,54,29,23,58,54,18,66,72,42,98,49,88,63,25,38,53,35,23,26,38,14,12,24,2,7,9,37,0,12,56,49,53,34,27,71,18,15,31,43,35,36,29,20,51,61,29,25,60,37,45,49,57,87,28,43,57,21,8,47,37,5,2,47,32,0,18,51,36,4,44,74,69,62,35,75,63,74,67,49,82,68,80,82,85,76,71,86,42,72,70,51,44,50,47,38,42,53,50,9,35,52,30,0,38,51,12,10,45,48,17,49,49,33,55,48,45,30,54,51,44,45,67,75,31,75,49,60,46,60,30,16,27,55,46,19,48,52,46,26,51,49,33,48,71,54,66,58,39,66,52,27,24,41,26,59,68,45,36,48,20,32,62,69,74,45,87,71,58,78,56,49,24,56,53,40,49,51,48,28,37,53,31,48,36,34,63,52,41,54,15,61,48,43,35,28,25,18,26,14,9,31,40,13,41,52,48,14,57,79,67,74,39,58,39,46,60,26,9,48,50,18,24,20,15,13,33,14,2,16,53,39,32,55,63,20,24,25,36,43,33,15,67,30,36,37,37,68,46,37,68,60,30,44,50,20,20,50,33,2,37,71,39,10,78,87,22,34,63,53,84,70,46,41,67,58,75,85,119

Nearest PDB structures (foldseek):
  6d0j-assembly1_A  TM=9.850E-01  e=3.497E-34  Enterococcus casseliflavus EC10
  6d0k-assembly1_A  TM=9.850E-01  e=4.324E-34  Enterococcus casseliflavus EC10
  6d0n-assembly1_A  TM=9.851E-01  e=4.324E-34  Enterococcus casseliflavus EC10
  8ta3-assembly1_A  TM=8.066E-01  e=3.679E-10  Homo sapiens
  8ta3-assembly1_B  TM=8.071E-01  e=4.746E-10  Homo sapiens

Foldseek 3Di:
DVVVVVVVVVVVVVLVVLLVVLQVLLLVLLVLLLVLQVLLVVLLVVCVVPLVPQQQCQLVLQLVLQVCCVVPVVPLLCQVLVLLCCLVVNDPADDLVNLVSQSVLQSSCQNNFAQFAALSNLLSNQLRVQLVVQVVDPDPCSSNLSSLLRSLSSNCSNQVLNVLSNQCSQDLSAFPGGDCVNNSSSNNSSNNSSVNSVVSPRDHAAAADDDDDDPDPLVLVLLLVLLLVLLQLLLVLLVVLVVLLVVLCVVPVRLSVLSNVLSNVLSVCCCVVPSSCLTHLLVNLLCCQQVVHDADLCSLVSNSVSNSSSVSSPRRHHHQSSQLSSQLSNQQNCQVVSPHDRNVSSLLRSLQSSCSQSLHQVSSLSSSCVRHHVVCSVSNNSSNVSSSVNSVPGYNNPSRHYDDPD/DVVVVVVVVVVVVVLVVLLVVLQVLLLVLLVLLLVLQVLLVVLLVVCVVPLVPQQQCQLVLQLVLQVCCVVPVVPLLCQVLVLLCCLVVNDPADDLVNLVSQSVLQSSCQNNFAQFAALSNLLSNQLRVQLVVQVVDPDPCSSNLSSLLRSLSSNCSNQVLNVLSNQCSQDLSAFPGGDCVNNNSSNNSSNNSSVNSVVSPRDHAAAADDDDDDPDPLVLVLLLVLLLVLLQLLLVLLVVLVVLLVVLCVVDVRLSVLSNVLSNVLSVCCCVVPSNCLTHLLVNLLCCQQVVHDADLCSLVSNSVSNSSSVSSPRHHHHQSSQLSSQLSNQQNCQVVSPHDRNVSSLLRSLQSSCSQSLHQVSSLSSSCVRHHVVCSVSNNSSNVSSSVNSVPGYNNPSRHYDDPD